Protein AF-0000000068884444 (afdb_homodimer)

Solvent-accessible surface area (backbone atoms only — not comparable to full-atom values): 71283 Å² total; per-residue (Å²): 98,49,69,53,37,47,37,37,34,19,29,36,59,55,75,37,64,92,71,57,24,27,44,49,37,13,28,13,36,27,43,27,38,43,37,74,54,62,56,48,50,43,58,28,47,84,69,32,49,60,45,55,35,51,20,43,69,34,84,58,44,44,77,67,11,43,54,32,47,61,61,40,64,58,41,58,81,65,90,54,65,69,91,59,77,55,55,73,37,40,82,72,45,26,58,33,48,78,62,25,30,46,53,18,18,31,44,46,37,25,75,34,54,44,95,86,65,32,41,30,38,31,23,30,48,20,23,58,67,65,45,84,45,63,43,31,28,27,24,34,32,38,33,36,22,81,70,74,82,51,74,49,44,44,36,45,36,34,40,60,59,70,57,32,42,41,66,44,42,62,47,60,39,74,91,76,58,27,34,42,37,37,30,25,30,75,80,24,49,41,32,31,33,65,45,73,48,71,76,77,35,39,63,39,72,35,68,62,44,77,34,86,85,54,81,66,56,68,46,75,62,73,75,42,91,72,57,70,66,84,62,82,79,64,80,51,88,51,57,43,75,40,42,74,44,81,39,44,50,68,55,48,49,53,42,27,63,73,30,33,45,64,30,39,70,48,69,47,58,68,74,42,75,44,63,28,84,31,49,49,72,60,19,41,52,55,45,53,54,59,55,67,51,51,33,42,35,33,28,38,44,63,22,64,49,78,36,54,32,54,49,43,62,68,53,48,50,51,51,23,50,33,24,36,70,54,67,45,48,67,75,42,77,46,74,42,49,29,34,55,63,75,86,79,64,55,87,66,20,30,78,33,24,23,36,24,28,53,39,72,39,73,58,91,85,38,67,35,30,35,37,30,25,14,46,14,40,90,45,30,53,51,46,17,71,91,46,60,21,45,33,45,35,29,75,28,77,42,72,67,46,50,17,46,93,59,45,18,68,84,58,49,34,65,60,41,47,49,55,47,50,35,71,84,67,46,51,31,36,12,25,49,33,30,31,32,72,44,76,52,66,88,24,52,28,40,29,27,12,42,10,24,57,26,51,71,49,38,98,87,64,45,79,31,94,33,41,79,30,55,20,70,57,61,13,37,35,28,38,30,38,48,40,55,48,97,84,64,52,73,51,64,86,86,40,48,84,41,40,47,66,37,32,66,44,24,27,61,92,72,33,72,76,27,86,75,70,44,28,29,36,30,48,37,69,46,76,47,72,88,41,42,30,42,34,26,21,41,69,41,12,29,30,27,28,39,36,44,52,88,46,71,47,35,32,74,39,74,76,30,52,46,42,55,44,41,32,43,60,24,40,52,21,22,31,32,46,34,62,47,77,56,94,56,26,31,42,34,36,26,15,15,15,49,93,42,56,62,12,16,18,32,41,33,35,32,73,40,74,69,67,63,61,80,61,40,29,82,52,49,47,72,56,71,39,66,73,41,59,46,42,75,51,83,88,39,78,44,33,10,28,30,31,37,28,71,36,53,50,97,86,64,48,50,25,40,26,20,15,28,33,37,69,56,96,88,40,76,53,30,26,22,16,38,63,37,65,53,42,58,43,58,87,67,45,77,38,73,71,67,35,69,58,26,68,45,32,73,91,58,34,64,47,66,37,44,32,40,26,73,99,50,70,53,38,46,36,36,36,19,29,35,58,55,75,37,64,93,70,57,24,26,43,50,39,12,29,15,35,27,44,26,38,43,36,76,53,64,56,47,50,44,58,29,46,85,69,33,50,60,45,53,34,51,20,44,66,33,83,57,43,43,78,66,12,42,53,34,49,59,61,41,64,58,41,57,82,65,90,54,64,68,91,59,76,57,56,73,37,39,83,72,46,26,60,36,48,80,62,24,31,47,52,17,17,30,42,47,38,26,73,35,54,44,95,86,65,31,40,31,38,32,23,31,47,19,23,58,67,65,44,83,44,63,43,31,28,25,24,34,32,36,33,34,23,82,69,73,82,51,73,49,44,45,35,44,37,33,40,62,59,70,56,31,42,41,65,45,43,63,46,60,38,73,93,75,56,28,34,43,35,36,29,26,30,75,78,23,49,38,32,29,33,64,44,72,48,72,77,78,34,40,63,38,72,36,68,62,45,78,33,86,86,53,78,64,55,69,45,73,62,74,74,42,90,72,56,73,65,86,61,83,77,62,80,52,88,51,58,43,76,41,43,74,45,81,38,45,50,67,54,49,47,52,43,28,63,72,30,34,45,65,32,39,71,48,70,48,57,68,74,42,75,44,63,30,83,31,48,49,71,59,17,43,52,54,46,54,54,59,55,69,50,52,33,40,36,33,27,39,44,63,22,65,48,78,36,55,33,54,51,45,62,67,53,46,50,52,50,23,49,33,26,37,69,54,67,44,47,65,76,41,76,48,74,41,49,29,34,56,61,75,88,79,64,58,87,68,20,30,78,33,25,21,37,23,27,54,40,72,40,73,60,92,83,39,65,34,30,36,38,30,26,14,45,14,41,91,46,30,55,50,47,16,71,91,48,61,21,46,34,48,36,30,77,28,78,42,72,67,47,50,16,46,92,59,45,18,67,83,58,48,34,67,60,43,47,51,56,47,50,35,72,84,67,46,50,31,37,12,27,49,32,30,29,33,74,46,74,50,66,88,25,53,28,39,29,29,13,41,10,24,55,25,51,70,49,39,96,87,64,46,78,31,94,32,42,78,30,55,20,70,57,62,13,37,36,27,37,30,37,48,42,57,48,98,85,65,52,72,51,62,83,86,40,48,85,41,39,48,66,35,32,68,44,24,28,62,92,72,32,72,78,27,85,76,72,42,28,27,36,30,47,36,71,46,76,47,71,87,40,43,30,41,35,26,21,40,71,41,12,30,30,28,27,38,35,44,52,88,44,70,48,35,32,74,39,73,77,29,53,46,42,54,44,41,33,43,61,24,41,53,22,22,30,34,46,34,63,47,77,56,95,57,25,32,41,34,35,28,16,17,15,49,93,42,56,63,11,15,19,32,42,32,34,31,72,40,74,70,69,61,63,82,62,40,29,82,51,49,47,71,56,71,39,65,72,40,60,46,43,74,51,84,89,39,81,44,32,9,29,30,30,35,28,72,35,54,49,96,85,62,47,48,27,40,25,20,14,27,34,36,69,57,96,90,38,78,54,32,25,22,16,37,63,39,64,52,43,59,43,59,86,68,44,78,38,74,73,68,34,69,59,26,68,45,31,73,90,58,33,64,48,65,37,44,31,40,27,73

Structure (mmCIF, N/CA/C/O backbone):
data_AF-0000000068884444-model_v1
#
loop_
_entity.id
_entity.type
_entity.pdbx_description
1 polymer 'Large protein with C-terminal homology to alpha-arabinofuranosidase II'
#
loop_
_atom_site.group_PDB
_atom_site.id
_atom_site.type_symbol
_atom_site.label_atom_id
_atom_site.label_alt_id
_atom_site.label_comp_id
_atom_site.label_asym_id
_atom_site.label_entity_id
_atom_site.label_seq_id
_atom_site.pdbx_PDB_ins_code
_atom_site.Cartn_x
_atom_site.Cartn_y
_atom_site.Cartn_z
_atom_site.occupancy
_atom_site.B_iso_or_equiv
_atom_site.auth_seq_id
_atom_site.auth_comp_id
_atom_site.auth_asym_id
_atom_site.auth_atom_id
_atom_site.pdbx_PDB_model_num
ATOM 1 N N . MET A 1 1 ? 4.082 -13.18 9.266 1 68.5 1 MET A N 1
ATOM 2 C CA . MET A 1 1 ? 4.559 -11.977 8.586 1 68.5 1 MET A CA 1
ATOM 3 C C . MET A 1 1 ? 5.805 -11.422 9.266 1 68.5 1 MET A C 1
ATOM 5 O O . MET A 1 1 ? 6.02 -11.648 10.453 1 68.5 1 MET A O 1
ATOM 9 N N . SER A 1 2 ? 6.547 -10.82 8.438 1 72.19 2 SER A N 1
ATOM 10 C CA . SER A 1 2 ? 7.793 -10.281 8.969 1 72.19 2 SER A CA 1
ATOM 11 C C . SER A 1 2 ? 7.527 -9.336 10.133 1 72.19 2 SER A C 1
ATOM 13 O O . SER A 1 2 ? 6.555 -8.578 10.117 1 72.19 2 SER A O 1
ATOM 15 N N . ASP A 1 3 ? 8.281 -9.484 11.039 1 78.31 3 ASP A N 1
ATOM 16 C CA . ASP A 1 3 ? 8.203 -8.625 12.211 1 78.31 3 ASP A CA 1
ATOM 17 C C . ASP A 1 3 ? 8.977 -7.324 11.992 1 78.31 3 ASP A C 1
ATOM 19 O O . ASP A 1 3 ? 9.266 -6.602 12.945 1 78.31 3 ASP A O 1
ATOM 23 N N . SER A 1 4 ? 9.344 -7.16 10.727 1 87.12 4 SER A N 1
ATOM 24 C CA . SER A 1 4 ? 10.125 -5.957 10.43 1 87.12 4 SER A CA 1
ATOM 25 C C . SER A 1 4 ? 9.633 -5.289 9.148 1 87.12 4 SER A C 1
ATOM 27 O O . SER A 1 4 ? 8.852 -5.871 8.398 1 87.12 4 SER A O 1
ATOM 29 N N . TYR A 1 5 ? 9.906 -4.039 9.047 1 92.69 5 TYR A N 1
ATOM 30 C CA . TYR A 1 5 ? 9.664 -3.254 7.844 1 92.69 5 TYR A CA 1
ATOM 31 C C . TYR A 1 5 ? 10.969 -2.771 7.234 1 92.69 5 TYR A C 1
ATOM 33 O O . TYR A 1 5 ? 11.969 -2.617 7.938 1 92.69 5 TYR A O 1
ATOM 41 N N . SER A 1 6 ? 10.961 -2.639 5.941 1 94.06 6 SER A N 1
ATOM 42 C CA . SER A 1 6 ? 12.039 -1.93 5.262 1 94.06 6 SER A CA 1
ATOM 43 C C . SER A 1 6 ? 11.719 -0.447 5.113 1 94.06 6 SER A C 1
ATOM 45 O O . SER A 1 6 ? 10.602 -0.084 4.73 1 94.06 6 SER A O 1
ATOM 47 N N . LEU A 1 7 ? 12.648 0.344 5.5 1 97.12 7 LEU A N 1
ATOM 48 C CA . LEU A 1 7 ? 12.516 1.796 5.43 1 97.12 7 LEU A CA 1
ATOM 49 C C . LEU A 1 7 ? 13.508 2.385 4.434 1 97.12 7 LEU A C 1
ATOM 51 O O . LEU A 1 7 ? 14.695 2.078 4.484 1 97.12 7 LEU A O 1
ATOM 55 N N . LEU A 1 8 ? 13.008 3.178 3.508 1 97.38 8 LEU A N 1
ATOM 56 C CA . LEU A 1 8 ? 13.828 3.869 2.521 1 97.38 8 LEU A CA 1
ATOM 57 C C . LEU A 1 8 ? 13.898 5.363 2.826 1 97.38 8 LEU A C 1
ATOM 59 O O . LEU A 1 8 ? 12.875 5.996 3.102 1 97.38 8 LEU A O 1
ATOM 63 N N . CYS A 1 9 ? 15.062 5.906 2.824 1 98.38 9 CYS A N 1
ATOM 64 C CA . CYS A 1 9 ? 15.203 7.359 2.787 1 98.38 9 CYS A CA 1
ATOM 65 C C . CYS A 1 9 ? 15.609 7.832 1.397 1 98.38 9 CYS A C 1
ATOM 67 O O . CYS A 1 9 ? 16.328 7.125 0.681 1 98.38 9 CYS A O 1
ATOM 69 N N . TYR A 1 10 ? 15.164 8.961 1.022 1 98.19 10 TYR A N 1
ATOM 70 C CA . TYR A 1 10 ? 15.453 9.469 -0.315 1 98.19 10 TYR A CA 1
ATOM 71 C C . TYR A 1 10 ? 15.195 10.969 -0.396 1 98.19 10 TYR A C 1
ATOM 73 O O . TYR A 1 10 ? 14.656 11.562 0.538 1 98.19 10 TYR A O 1
ATOM 81 N N . THR A 1 11 ? 15.703 11.641 -1.354 1 98.5 11 THR A N 1
ATOM 82 C CA . THR A 1 11 ? 15.281 12.961 -1.811 1 98.5 11 THR A CA 1
ATOM 83 C C . THR A 1 11 ? 14.477 12.852 -3.104 1 98.5 11 THR A C 1
ATOM 85 O O . THR A 1 11 ? 14.07 11.758 -3.498 1 98.5 11 THR A O 1
ATOM 88 N N . ARG A 1 12 ? 14.109 13.938 -3.645 1 98.38 12 ARG A N 1
ATOM 89 C CA . ARG A 1 12 ? 13.383 13.898 -4.91 1 98.38 12 ARG A CA 1
ATOM 90 C C . ARG A 1 12 ? 13.969 14.883 -5.91 1 98.38 12 ARG A C 1
ATOM 92 O O . ARG A 1 12 ? 14.656 15.828 -5.527 1 98.38 12 ARG A O 1
ATOM 99 N N . VAL A 1 13 ? 13.758 14.625 -7.199 1 98.12 13 VAL A N 1
ATOM 100 C CA . VAL A 1 13 ? 14.008 15.617 -8.242 1 98.12 13 VAL A CA 1
ATOM 101 C C . VAL A 1 13 ? 12.922 16.688 -8.211 1 98.12 13 VAL A C 1
ATOM 103 O O . VAL A 1 13 ? 11.734 16.375 -8.289 1 98.12 13 VAL A O 1
ATOM 106 N N . PRO A 1 14 ? 13.391 17.938 -8.055 1 98.19 14 PRO A N 1
ATOM 107 C CA . PRO A 1 14 ? 12.367 18.984 -8.031 1 98.19 14 PRO A CA 1
ATOM 108 C C . PRO A 1 14 ? 11.508 19 -9.289 1 98.19 14 PRO A C 1
ATOM 110 O O . PRO A 1 14 ? 12.016 18.781 -10.391 1 98.19 14 PRO A O 1
ATOM 113 N N . THR A 1 15 ? 10.25 19.172 -9.219 1 97.56 15 THR A N 1
ATOM 114 C CA . THR A 1 15 ? 9.328 19.281 -10.352 1 97.56 15 THR A CA 1
ATOM 115 C C . THR A 1 15 ? 8.68 20.656 -10.383 1 97.56 15 THR A C 1
ATOM 117 O O . THR A 1 15 ? 9.219 21.578 -11 1 97.56 15 THR A O 1
ATOM 120 N N . SER A 1 16 ? 7.555 20.906 -9.508 1 95.69 16 SER A N 1
ATOM 121 C CA . SER A 1 16 ? 6.883 22.203 -9.539 1 95.69 16 SER A CA 1
ATOM 122 C C . SER A 1 16 ? 6.332 22.562 -8.164 1 95.69 16 SER A C 1
ATOM 124 O O . SER A 1 16 ? 6.164 21.703 -7.305 1 95.69 16 SER A O 1
ATOM 126 N N . ARG A 1 17 ? 6.066 23.844 -8.008 1 95.12 17 ARG A N 1
ATOM 127 C CA . ARG A 1 17 ? 5.402 24.344 -6.809 1 95.12 17 ARG A CA 1
ATOM 128 C C . ARG A 1 17 ? 3.959 23.844 -6.738 1 95.12 17 ARG A C 1
ATOM 130 O O . ARG A 1 17 ? 3.436 23.609 -5.648 1 95.12 17 ARG A O 1
ATOM 137 N N . GLU A 1 18 ? 3.318 23.578 -7.867 1 94.94 18 GLU A N 1
ATOM 138 C CA . GLU A 1 18 ? 1.924 23.156 -7.965 1 94.94 18 GLU A CA 1
ATOM 139 C C . GLU A 1 18 ? 1.733 21.734 -7.441 1 94.94 18 GLU A C 1
ATOM 141 O O . GLU A 1 18 ? 0.621 21.344 -7.082 1 94.94 18 GLU A O 1
ATOM 146 N N . GLU A 1 19 ? 2.881 21.047 -7.348 1 94.31 19 GLU A N 1
ATOM 147 C CA . GLU A 1 19 ? 2.834 19.703 -6.809 1 94.31 19 GLU A CA 1
ATOM 148 C C . GLU A 1 19 ? 3.551 19.609 -5.465 1 94.31 19 GLU A C 1
ATOM 150 O O . GLU A 1 19 ? 3.844 18.516 -4.98 1 94.31 19 GLU A O 1
ATOM 155 N N . ALA A 1 20 ? 3.867 20.766 -4.945 1 95.75 20 ALA A N 1
ATOM 156 C CA . ALA A 1 20 ? 4.551 20.859 -3.658 1 95.75 20 ALA A CA 1
ATOM 157 C C . ALA A 1 20 ? 5.84 20.031 -3.66 1 95.75 20 ALA A C 1
ATOM 159 O O . ALA A 1 20 ? 6.098 19.266 -2.729 1 95.75 20 ALA A O 1
ATOM 160 N N . ASN A 1 21 ? 6.551 20.047 -4.785 1 97.81 21 ASN A N 1
ATOM 161 C CA . ASN A 1 21 ? 7.844 19.391 -4.926 1 97.81 21 ASN A CA 1
ATOM 162 C C . ASN A 1 21 ? 8.859 20.297 -5.625 1 97.81 21 ASN A C 1
ATOM 164 O O . ASN A 1 21 ? 9.562 19.844 -6.535 1 97.81 21 ASN A O 1
ATOM 168 N N . ASN A 1 22 ? 8.883 21.547 -5.289 1 96.88 22 ASN A N 1
ATOM 169 C CA . ASN A 1 22 ? 9.945 22.438 -5.723 1 96.88 22 ASN A CA 1
ATOM 170 C C . ASN A 1 22 ? 11.258 22.141 -5 1 96.88 22 ASN A C 1
ATOM 172 O O . ASN A 1 22 ? 11.328 21.219 -4.188 1 96.88 22 ASN A O 1
ATOM 176 N N . GLU A 1 23 ? 12.273 22.906 -5.172 1 97.88 23 GLU A N 1
ATOM 177 C CA . GLU A 1 23 ? 13.609 22.641 -4.633 1 97.88 23 GLU A CA 1
ATOM 178 C C . GLU A 1 23 ? 13.602 22.656 -3.107 1 97.88 23 GLU A C 1
ATOM 180 O O . GLU A 1 23 ? 14.344 21.906 -2.467 1 97.88 23 GLU A O 1
ATOM 185 N N . ASP A 1 24 ? 12.781 23.5 -2.504 1 97.5 24 ASP A N 1
ATOM 186 C CA . ASP A 1 24 ? 12.727 23.641 -1.053 1 97.5 24 ASP A CA 1
ATOM 187 C C . ASP A 1 24 ? 12.234 22.359 -0.388 1 97.5 24 ASP A C 1
ATOM 189 O O . ASP A 1 24 ? 12.594 22.078 0.756 1 97.5 24 ASP A O 1
ATOM 193 N N . ILE A 1 25 ? 11.43 21.625 -1.143 1 98.06 25 ILE A N 1
ATOM 194 C CA . ILE A 1 25 ? 10.836 20.406 -0.601 1 98.06 25 ILE A CA 1
ATOM 195 C C . ILE A 1 25 ? 11.625 19.188 -1.08 1 98.06 25 ILE A C 1
ATOM 197 O O . ILE A 1 25 ? 11.961 18.312 -0.286 1 98.06 25 ILE A O 1
ATOM 201 N N . ALA A 1 26 ? 11.969 19.156 -2.328 1 98.56 26 ALA A N 1
ATOM 202 C CA . ALA A 1 26 ? 12.625 18 -2.951 1 98.56 26 ALA A CA 1
ATOM 203 C C . ALA A 1 26 ? 13.961 17.703 -2.279 1 98.56 26 ALA A C 1
ATOM 205 O O . ALA A 1 26 ? 14.328 16.547 -2.098 1 98.56 26 ALA A O 1
ATOM 206 N N . PHE A 1 27 ? 14.719 18.797 -1.91 1 98.56 27 PHE A N 1
ATOM 207 C CA . PHE A 1 27 ? 16.031 18.625 -1.31 1 98.56 27 PHE A CA 1
ATOM 208 C C . PHE A 1 27 ? 15.93 18.547 0.209 1 98.56 27 PHE A C 1
ATOM 210 O O . PHE A 1 27 ? 16.594 19.312 0.918 1 98.56 27 PHE A O 1
ATOM 217 N N . SER A 1 28 ? 15.141 17.703 0.679 1 98.69 28 SER A N 1
ATOM 218 C CA . SER A 1 28 ? 14.953 17.25 2.051 1 98.69 28 SER A CA 1
ATOM 219 C C . SER A 1 28 ? 14.859 15.719 2.111 1 98.69 28 SER A C 1
ATOM 221 O O . SER A 1 28 ? 14.797 15.055 1.075 1 98.69 28 SER A O 1
ATOM 223 N N . MET A 1 29 ? 14.945 15.141 3.264 1 98.81 29 MET A N 1
ATOM 224 C CA . MET A 1 29 ? 14.836 13.688 3.354 1 98.81 29 MET A CA 1
ATOM 225 C C . MET A 1 29 ? 13.375 13.258 3.434 1 98.81 29 MET A C 1
ATOM 227 O O . MET A 1 29 ? 12.617 13.766 4.258 1 98.81 29 MET A O 1
ATOM 231 N N . HIS A 1 30 ? 13.039 12.422 2.531 1 98.81 30 HIS A N 1
ATOM 232 C CA . HIS A 1 30 ? 11.766 11.711 2.506 1 98.81 30 HIS A CA 1
ATOM 233 C C . HIS A 1 30 ? 11.922 10.281 3.008 1 98.81 30 HIS A C 1
ATOM 235 O O . HIS A 1 30 ? 13.039 9.758 3.08 1 98.81 30 HIS A O 1
ATOM 241 N N . LEU A 1 31 ? 10.82 9.711 3.451 1 98.75 31 LEU A N 1
ATOM 242 C CA . LEU A 1 31 ? 10.812 8.32 3.898 1 98.75 31 LEU A CA 1
ATOM 243 C C . LEU A 1 31 ? 9.688 7.543 3.236 1 98.75 31 LEU A C 1
ATOM 245 O O . LEU A 1 31 ? 8.625 8.102 2.943 1 98.75 31 LEU A O 1
ATOM 249 N N . ALA A 1 32 ? 9.922 6.312 2.992 1 98.5 32 ALA A N 1
ATOM 250 C CA . ALA A 1 32 ? 8.914 5.379 2.5 1 98.5 32 ALA A CA 1
ATOM 251 C C . ALA A 1 32 ? 9.047 4.016 3.174 1 98.5 32 ALA A C 1
ATOM 253 O O . ALA A 1 32 ? 10.156 3.596 3.52 1 98.5 32 ALA A O 1
ATOM 254 N N . LEU A 1 33 ? 7.957 3.361 3.363 1 97.56 33 LEU A N 1
ATOM 255 C CA . LEU A 1 33 ? 7.93 2 3.891 1 97.56 33 LEU A CA 1
ATOM 256 C C . LEU A 1 33 ? 7.539 1.005 2.805 1 97.56 33 LEU A C 1
ATOM 258 O O . LEU A 1 33 ? 6.688 1.302 1.963 1 97.56 33 LEU A O 1
ATOM 262 N N . ARG A 1 34 ? 8.156 -0.094 2.877 1 94.94 34 ARG A N 1
ATOM 263 C CA . ARG A 1 34 ? 7.734 -1.161 1.978 1 94.94 34 ARG A CA 1
ATOM 264 C C . ARG A 1 34 ? 6.5 -1.874 2.52 1 94.94 34 ARG A C 1
ATOM 266 O O . ARG A 1 34 ? 6.52 -2.398 3.635 1 94.94 34 ARG A O 1
ATOM 273 N N . SER A 1 35 ? 5.453 -1.927 1.766 1 94.19 35 SER A N 1
ATOM 274 C CA . SER A 1 35 ? 4.18 -2.488 2.199 1 94.19 35 SER A CA 1
ATOM 275 C C . SER A 1 35 ? 4.266 -4.004 2.354 1 94.19 35 SER A C 1
ATOM 277 O O . SER A 1 35 ? 4.816 -4.691 1.49 1 94.19 35 SER A O 1
ATOM 279 N N . HIS A 1 36 ? 3.654 -4.504 3.408 1 90.75 36 HIS A N 1
ATOM 280 C CA . HIS A 1 36 ? 3.584 -5.949 3.604 1 90.75 36 HIS A CA 1
ATOM 281 C C . HIS A 1 36 ? 2.523 -6.574 2.703 1 90.75 36 HIS A C 1
ATOM 283 O O . HIS A 1 36 ? 2.514 -7.793 2.504 1 90.75 36 HIS A O 1
ATOM 289 N N . LEU A 1 37 ? 1.642 -5.715 2.211 1 91.19 37 LEU A N 1
ATOM 290 C CA . LEU A 1 37 ? 0.517 -6.246 1.447 1 91.19 37 LEU A CA 1
ATOM 291 C C . LEU A 1 37 ? 0.96 -6.68 0.054 1 91.19 37 LEU A C 1
ATOM 293 O O . LEU A 1 37 ? 0.663 -7.797 -0.378 1 91.19 37 LEU A O 1
ATOM 297 N N . ASP A 1 38 ? 1.733 -5.812 -0.563 1 90.56 38 ASP A N 1
ATOM 298 C CA . ASP A 1 38 ? 2.043 -6.098 -1.961 1 90.56 38 ASP A CA 1
ATOM 299 C C . ASP A 1 38 ? 3.508 -5.797 -2.271 1 90.56 38 ASP A C 1
ATOM 301 O O . ASP A 1 38 ? 3.932 -5.883 -3.426 1 90.56 38 ASP A O 1
ATOM 305 N N . GLY A 1 39 ? 4.238 -5.383 -1.293 1 91.31 39 GLY A N 1
ATOM 306 C CA . GLY A 1 39 ? 5.668 -5.168 -1.466 1 91.31 39 GLY A CA 1
ATOM 307 C C . GLY A 1 39 ? 5.996 -3.828 -2.094 1 91.31 39 GLY A C 1
ATOM 308 O O . GLY A 1 39 ? 7.168 -3.502 -2.299 1 91.31 39 GLY A O 1
ATOM 309 N N . SER A 1 40 ? 5.043 -3.021 -2.381 1 93.25 40 SER A N 1
ATOM 310 C CA . SER A 1 40 ? 5.293 -1.705 -2.959 1 93.25 40 SER A CA 1
ATOM 311 C C . SER A 1 40 ? 5.855 -0.743 -1.917 1 93.25 40 SER A C 1
ATOM 313 O O . SER A 1 40 ? 5.598 -0.894 -0.721 1 93.25 40 SER A O 1
ATOM 315 N N . TRP A 1 41 ? 6.672 0.15 -2.416 1 96.06 41 TRP A N 1
ATOM 316 C CA . TRP A 1 41 ? 7.156 1.216 -1.545 1 96.06 41 TRP A CA 1
ATOM 317 C C . TRP A 1 41 ? 6.129 2.336 -1.433 1 96.06 41 TRP A C 1
ATOM 319 O O . TRP A 1 41 ? 5.68 2.879 -2.445 1 96.06 41 TRP A O 1
ATOM 329 N N . THR A 1 42 ? 5.727 2.645 -0.209 1 97.12 42 THR A N 1
ATOM 330 C CA . THR A 1 42 ? 4.707 3.654 0.05 1 97.12 42 THR A CA 1
ATOM 331 C C . THR A 1 42 ? 5.316 4.875 0.736 1 97.12 42 THR A C 1
ATOM 333 O O . THR A 1 42 ? 5.77 4.789 1.88 1 97.12 42 THR A O 1
ATOM 336 N N . PRO A 1 43 ? 5.281 6.031 0.059 1 98.12 43 PRO A N 1
ATOM 337 C CA . PRO A 1 43 ? 5.832 7.242 0.677 1 98.12 43 PRO A CA 1
ATOM 338 C C . PRO A 1 43 ? 5.082 7.652 1.941 1 98.12 43 PRO A C 1
ATOM 340 O O . PRO A 1 43 ? 3.855 7.539 2 1 98.12 43 PRO A O 1
ATOM 343 N N . LEU A 1 44 ? 5.797 8.086 2.9 1 98.06 44 LEU A N 1
ATOM 344 C CA . LEU A 1 44 ? 5.238 8.711 4.094 1 98.06 44 LEU A CA 1
ATOM 345 C C . LEU A 1 44 ? 5.098 10.211 3.904 1 98.06 44 LEU A C 1
ATOM 347 O O . LEU A 1 44 ? 5.727 10.797 3.02 1 98.06 44 LEU A O 1
ATOM 351 N N . ASN A 1 45 ? 4.191 10.789 4.695 1 97.69 45 ASN A N 1
ATOM 352 C CA . ASN A 1 45 ? 3.945 12.227 4.66 1 97.69 45 ASN A CA 1
ATOM 353 C C . ASN A 1 45 ? 3.547 12.695 3.262 1 97.69 45 ASN A C 1
ATOM 355 O O . ASN A 1 45 ? 4 13.742 2.801 1 97.69 45 ASN A O 1
ATOM 359 N N . GLU A 1 46 ? 2.814 11.797 2.525 1 96.25 46 GLU A N 1
ATOM 360 C CA . GLU A 1 46 ? 2.307 12.094 1.19 1 96.25 46 GLU A CA 1
ATOM 361 C C . GLU A 1 46 ? 3.438 12.484 0.244 1 96.25 46 GLU A C 1
ATOM 363 O O . GLU A 1 46 ? 3.293 13.406 -0.558 1 96.25 46 GLU A O 1
ATOM 368 N N . ASN A 1 47 ? 4.629 11.828 0.406 1 97.81 47 ASN A N 1
ATOM 369 C CA . ASN A 1 47 ? 5.824 12.031 -0.409 1 97.81 47 ASN A CA 1
ATOM 370 C C . ASN A 1 47 ? 6.391 13.438 -0.227 1 97.81 47 ASN A C 1
ATOM 372 O O . ASN A 1 47 ? 6.93 14.016 -1.169 1 97.81 47 ASN A O 1
ATOM 376 N N . TYR A 1 48 ? 6.152 14.023 0.958 1 97.94 48 TYR A N 1
ATOM 377 C CA . TYR A 1 48 ? 6.719 15.305 1.38 1 97.94 48 TYR A CA 1
ATOM 378 C C . TYR A 1 48 ? 7.902 15.094 2.314 1 97.94 48 TYR A C 1
ATOM 380 O O . TYR A 1 48 ? 8.102 13.992 2.834 1 97.94 48 TYR A O 1
ATOM 388 N N . GLY A 1 49 ? 8.688 16.141 2.502 1 98.25 49 GLY A N 1
ATOM 389 C CA . GLY A 1 49 ? 9.867 16.047 3.344 1 98.25 49 GLY A CA 1
ATOM 390 C C . GLY A 1 49 ? 9.547 15.758 4.797 1 98.25 49 GLY A C 1
ATOM 391 O O . GLY A 1 49 ? 8.539 16.234 5.32 1 98.25 49 GLY A O 1
ATOM 392 N N . ILE A 1 50 ? 10.414 15.047 5.477 1 98.06 50 ILE A N 1
ATOM 393 C CA . ILE A 1 50 ? 10.25 14.672 6.875 1 98.06 50 ILE A CA 1
ATOM 394 C C . ILE A 1 50 ? 11.414 15.219 7.699 1 98.06 50 ILE A C 1
ATOM 396 O O . ILE A 1 50 ? 11.273 15.453 8.898 1 98.06 50 ILE A O 1
ATOM 400 N N . PHE A 1 51 ? 12.586 15.398 7.098 1 98.56 51 PHE A N 1
ATOM 401 C CA . PHE A 1 51 ? 13.758 16 7.723 1 98.56 51 PHE A CA 1
ATOM 402 C C . PHE A 1 51 ? 14.359 17.078 6.82 1 98.56 51 PHE A C 1
ATOM 404 O O . PHE A 1 51 ? 14.695 16.797 5.668 1 98.56 51 PHE A O 1
ATOM 411 N N . PHE A 1 52 ? 14.523 18.234 7.301 1 98.69 52 PHE A N 1
ATOM 412 C CA . PHE A 1 52 ? 15.094 19.391 6.602 1 98.69 52 PHE A CA 1
ATOM 413 C C . PHE A 1 52 ? 16.344 19.891 7.309 1 98.69 52 PHE A C 1
ATOM 415 O O . PHE A 1 52 ? 16.391 19.938 8.539 1 98.69 52 PHE A O 1
ATOM 422 N N . ALA A 1 53 ? 17.297 20.297 6.523 1 98.31 53 ALA A N 1
ATOM 423 C CA . ALA A 1 53 ? 18.516 20.859 7.109 1 98.31 53 ALA A CA 1
ATOM 424 C C . ALA A 1 53 ? 18.219 22.188 7.797 1 98.31 53 ALA A C 1
ATOM 426 O O . ALA A 1 53 ? 17.484 23.016 7.266 1 98.31 53 ALA A O 1
ATOM 427 N N . ALA A 1 54 ? 18.828 22.375 8.922 1 97.19 54 ALA A N 1
ATOM 428 C CA . ALA A 1 54 ? 18.641 23.609 9.68 1 97.19 54 ALA A CA 1
ATOM 429 C C . ALA A 1 54 ? 19.359 24.781 9.016 1 97.19 54 ALA A C 1
ATOM 431 O O . ALA A 1 54 ? 20.469 24.625 8.508 1 97.19 54 ALA A O 1
ATOM 432 N N . GLY A 1 55 ? 18.703 25.906 9.039 1 95.81 55 GLY A N 1
ATOM 433 C CA . GLY A 1 55 ? 19.406 27.141 8.695 1 95.81 55 GLY A CA 1
ATOM 434 C C . GLY A 1 55 ? 20.516 27.484 9.672 1 95.81 55 GLY A C 1
ATOM 435 O O . GLY A 1 55 ? 20.422 27.141 10.859 1 95.81 55 GLY A O 1
ATOM 436 N N . VAL A 1 56 ? 21.516 28.203 9.164 1 95.31 56 VAL A N 1
ATOM 437 C CA . VAL A 1 56 ? 22.688 28.531 9.969 1 95.31 56 VAL A CA 1
ATOM 438 C C . VAL A 1 56 ? 22.734 30.031 10.234 1 95.31 56 VAL A C 1
ATOM 440 O O . VAL A 1 56 ? 22.828 30.828 9.305 1 95.31 56 VAL A O 1
ATOM 443 N N . PRO A 1 57 ? 22.641 30.422 11.539 1 94.19 57 PRO A N 1
ATOM 444 C CA . PRO A 1 57 ? 22.844 31.844 11.828 1 94.19 57 PRO A CA 1
ATOM 445 C C . PRO A 1 57 ? 24.219 32.344 11.398 1 94.19 57 PRO A C 1
ATOM 447 O O . PRO A 1 57 ? 25.219 31.609 11.531 1 94.19 57 PRO A O 1
ATOM 450 N N . ILE A 1 58 ? 24.266 33.531 10.945 1 93.62 58 ILE A N 1
ATOM 451 C CA . ILE A 1 58 ? 25.531 34.094 10.492 1 93.62 58 ILE A CA 1
ATOM 452 C C . ILE A 1 58 ? 26.422 34.375 11.703 1 93.62 58 ILE A C 1
ATOM 454 O O . ILE A 1 58 ? 25.922 34.5 12.828 1 93.62 58 ILE A O 1
ATOM 458 N N . ALA A 1 59 ? 27.672 34.594 11.445 1 91.12 59 ALA A N 1
ATOM 459 C CA . ALA A 1 59 ? 28.641 34.812 12.516 1 91.12 59 ALA A CA 1
ATOM 460 C C . ALA A 1 59 ? 28.359 36.125 13.258 1 91.12 59 ALA A C 1
ATOM 462 O O . ALA A 1 59 ? 28.578 36.219 14.469 1 91.12 59 ALA A O 1
ATOM 463 N N . ALA A 1 60 ? 27.797 37.062 12.562 1 93.25 60 ALA A N 1
ATOM 464 C CA . ALA A 1 60 ? 27.562 38.375 13.133 1 93.25 60 ALA A CA 1
ATOM 465 C C . ALA A 1 60 ? 26.328 38.375 14.031 1 93.25 60 ALA A C 1
ATOM 467 O O . ALA A 1 60 ? 26.109 39.344 14.797 1 93.25 60 ALA A O 1
ATOM 468 N N . ALA A 1 61 ? 25.516 37.438 13.969 1 93.62 61 ALA A N 1
ATOM 469 C CA . ALA A 1 61 ? 24.406 37.281 14.898 1 93.62 61 ALA A CA 1
ATOM 470 C C . ALA A 1 61 ? 24.891 36.844 16.281 1 93.62 61 ALA A C 1
ATOM 472 O O . ALA A 1 61 ? 25.469 35.781 16.422 1 93.62 61 ALA A O 1
ATOM 473 N N . THR A 1 62 ? 24.672 37.594 17.312 1 94.06 62 THR A N 1
ATOM 474 C CA . THR A 1 62 ? 25.156 37.344 18.656 1 94.06 62 THR A CA 1
ATOM 475 C C . THR A 1 62 ? 24.422 36.156 19.281 1 94.06 62 THR A C 1
ATOM 477 O O . THR A 1 62 ? 23.328 35.781 18.844 1 94.06 62 THR A O 1
ATOM 480 N N . PRO A 1 63 ? 25 35.562 20.312 1 92.75 63 PRO A N 1
ATOM 481 C CA . PRO A 1 63 ? 24.312 34.469 21.016 1 92.75 63 PRO A CA 1
ATOM 482 C C . PRO A 1 63 ? 22.938 34.906 21.547 1 92.75 63 PRO A C 1
ATOM 484 O O . PRO A 1 63 ? 22 34.094 21.516 1 92.75 63 PRO A O 1
ATOM 487 N N . GLU A 1 64 ? 22.875 36.094 21.906 1 94.25 64 GLU A N 1
ATOM 488 C CA . GLU A 1 64 ? 21.594 36.594 22.406 1 94.25 64 GLU A CA 1
ATOM 489 C C . GLU A 1 64 ? 20.562 36.719 21.297 1 94.25 64 GLU A C 1
ATOM 491 O O . GLU A 1 64 ? 19.391 36.406 21.484 1 94.25 64 GLU A O 1
ATOM 496 N N . SER A 1 65 ? 21 37.156 20.141 1 95.75 65 SER A N 1
ATOM 497 C CA . SER A 1 65 ? 20.078 37.406 19.047 1 95.75 65 SER A CA 1
ATOM 498 C C . SER A 1 65 ? 19.641 36.094 18.391 1 95.75 65 SER A C 1
ATOM 500 O O . SER A 1 65 ? 18.641 36.094 17.656 1 95.75 65 SER A O 1
ATOM 502 N N . ARG A 1 66 ? 20.344 35.062 18.578 1 94.88 66 ARG A N 1
ATOM 503 C CA . ARG A 1 66 ? 20.016 33.844 17.859 1 94.88 66 ARG A CA 1
ATOM 504 C C . ARG A 1 66 ? 19.328 32.844 18.781 1 94.88 66 ARG A C 1
ATOM 506 O O . ARG A 1 66 ? 19.281 31.641 18.469 1 94.88 66 ARG A O 1
ATOM 513 N N . ARG A 1 67 ? 18.781 33.25 19.891 1 96.38 67 ARG A N 1
ATOM 514 C CA . ARG A 1 67 ? 18.156 32.344 20.875 1 96.38 67 ARG A CA 1
ATOM 515 C C . ARG A 1 67 ? 16.922 31.656 20.281 1 96.38 67 ARG A C 1
ATOM 517 O O . ARG A 1 67 ? 16.609 30.531 20.641 1 96.38 67 ARG A O 1
ATOM 524 N N . ALA A 1 68 ? 16.25 32.281 19.359 1 97.38 68 ALA A N 1
ATOM 525 C CA . ALA A 1 68 ? 15.055 31.703 18.75 1 97.38 68 ALA A CA 1
ATOM 526 C C . ALA A 1 68 ? 15.43 30.734 17.625 1 97.38 68 ALA A C 1
ATOM 528 O O . ALA A 1 68 ? 14.57 30.031 17.094 1 97.38 68 ALA A O 1
ATOM 529 N N . CYS A 1 69 ? 16.688 30.688 17.219 1 96.31 69 CYS A N 1
ATOM 530 C CA . CYS A 1 69 ? 17.188 29.719 16.234 1 96.31 69 CYS A CA 1
ATOM 531 C C . CYS A 1 69 ? 17.469 28.375 16.891 1 96.31 69 CYS A C 1
ATOM 533 O O . CYS A 1 69 ? 18.625 27.953 16.984 1 96.31 69 CYS A O 1
ATOM 535 N N . THR A 1 70 ? 16.469 27.641 17.141 1 95.12 70 THR A N 1
ATOM 536 C CA . THR A 1 70 ? 16.594 26.469 18 1 95.12 70 THR A CA 1
ATOM 537 C C . THR A 1 70 ? 17.078 25.266 17.188 1 95.12 70 THR A C 1
ATOM 539 O O . THR A 1 70 ? 17.703 24.359 17.75 1 95.12 70 THR A O 1
ATOM 542 N N . ALA A 1 71 ? 16.812 25.203 15.891 1 95.06 71 ALA A N 1
ATOM 543 C CA . ALA A 1 71 ? 17.203 24.062 15.078 1 95.06 71 ALA A CA 1
ATOM 544 C C . ALA A 1 71 ? 18.734 23.938 15.023 1 95.06 71 ALA A C 1
ATOM 546 O O . ALA A 1 71 ? 19.266 22.828 14.938 1 95.06 71 ALA A O 1
ATOM 547 N N . ALA A 1 72 ? 19.469 25.047 15.07 1 93.56 72 ALA A N 1
ATOM 548 C CA . ALA A 1 72 ? 20.922 25.047 14.977 1 93.56 72 ALA A CA 1
ATOM 549 C C . ALA A 1 72 ? 21.562 25.25 16.359 1 93.56 72 ALA A C 1
ATOM 551 O O . ALA A 1 72 ? 22.75 25.562 16.453 1 93.56 72 ALA A O 1
ATOM 552 N N . ALA A 1 73 ? 20.828 25.109 17.391 1 92.38 73 ALA A N 1
ATOM 553 C CA . ALA A 1 73 ? 21.266 25.469 18.734 1 92.38 73 ALA A CA 1
ATOM 554 C C . ALA A 1 73 ? 22.5 24.656 19.125 1 92.38 73 ALA A C 1
ATOM 556 O O . ALA A 1 73 ? 23.297 25.094 19.953 1 92.38 73 ALA A O 1
ATOM 557 N N . ARG A 1 74 ? 22.688 23.516 18.5 1 91.56 74 ARG A N 1
ATOM 558 C CA . ARG A 1 74 ? 23.766 22.625 18.922 1 91.56 74 ARG A CA 1
ATOM 559 C C . ARG A 1 74 ? 24.922 22.688 17.938 1 91.56 74 ARG A C 1
ATOM 561 O O . ARG A 1 74 ? 25.875 21.906 18.047 1 91.56 74 ARG A O 1
ATOM 568 N N . PHE A 1 75 ? 24.828 23.516 17.031 1 93.31 75 PHE A N 1
ATOM 569 C CA . PHE A 1 75 ? 25.891 23.609 16.031 1 93.31 75 PHE A CA 1
ATOM 570 C C . PHE A 1 75 ? 27.156 24.203 16.641 1 93.31 75 PHE A C 1
ATOM 572 O O . PHE A 1 75 ? 27.094 25.109 17.469 1 93.31 75 PHE A O 1
ATOM 579 N N . LYS A 1 76 ? 28.234 23.578 16.266 1 90.06 76 LYS A N 1
ATOM 580 C CA . LYS A 1 76 ? 29.531 24.203 16.516 1 90.06 76 LYS A CA 1
ATOM 581 C C . LYS A 1 76 ? 29.891 25.188 15.398 1 90.06 76 LYS A C 1
ATOM 583 O O . LYS A 1 76 ? 29.047 25.516 14.555 1 90.06 76 LYS A O 1
ATOM 588 N N . THR A 1 77 ? 31.047 25.672 15.531 1 83.19 77 THR A N 1
ATOM 589 C CA . THR A 1 77 ? 31.484 26.641 14.531 1 83.19 77 THR A CA 1
ATOM 590 C C . THR A 1 77 ? 31.453 26.031 13.141 1 83.19 77 THR A C 1
ATOM 592 O O . THR A 1 77 ? 31.953 24.922 12.93 1 83.19 77 THR A O 1
ATOM 595 N N . ASP A 1 78 ? 30.812 26.703 12.25 1 86.5 78 ASP A N 1
ATOM 596 C CA . ASP A 1 78 ? 30.719 26.328 10.844 1 86.5 78 ASP A CA 1
ATOM 597 C C . ASP A 1 78 ? 31.719 27.109 10 1 86.5 78 ASP A C 1
ATOM 599 O O . ASP A 1 78 ? 31.531 28.312 9.766 1 86.5 78 ASP A O 1
ATOM 603 N N . PRO A 1 79 ? 32.719 26.422 9.547 1 85.88 79 PRO A N 1
ATOM 604 C CA . PRO A 1 79 ? 33.781 27.156 8.844 1 85.88 79 PRO A CA 1
ATOM 605 C C . PRO A 1 79 ? 33.375 27.547 7.422 1 85.88 79 PRO A C 1
ATOM 607 O O . PRO A 1 79 ? 34.125 28.203 6.715 1 85.88 79 PRO A O 1
ATOM 610 N N . TYR A 1 80 ? 32.219 27.219 6.973 1 86.94 80 TYR A N 1
ATOM 611 C CA . TYR A 1 80 ? 31.844 27.422 5.582 1 86.94 80 TYR A CA 1
ATOM 612 C C . TYR A 1 80 ? 30.844 28.562 5.445 1 86.94 80 TYR A C 1
ATOM 614 O O . TYR A 1 80 ? 30.391 28.875 4.344 1 86.94 80 TYR A O 1
ATOM 622 N N . THR A 1 81 ? 30.516 29.203 6.492 1 78.5 81 THR A N 1
ATOM 623 C CA . THR A 1 81 ? 29.531 30.281 6.438 1 78.5 81 THR A CA 1
ATOM 624 C C . THR A 1 81 ? 30.141 31.531 5.816 1 78.5 81 THR A C 1
ATOM 626 O O . THR A 1 81 ? 31.328 31.797 5.969 1 78.5 81 THR A O 1
ATOM 629 N N . THR A 1 82 ? 29.281 32.219 5.168 1 76.94 82 THR A N 1
ATOM 630 C CA . THR A 1 82 ? 29.688 33.469 4.547 1 76.94 82 THR A CA 1
ATOM 631 C C . THR A 1 82 ? 29.703 34.594 5.57 1 76.94 82 THR A C 1
ATOM 633 O O . THR A 1 82 ? 28.812 34.688 6.422 1 76.94 82 THR A O 1
ATOM 636 N N . VAL A 1 83 ? 30.688 35.406 5.43 1 84.5 83 VAL A N 1
ATOM 637 C CA . VAL A 1 83 ? 30.766 36.594 6.289 1 84.5 83 VAL A CA 1
ATOM 638 C C . VAL A 1 83 ? 29.875 37.688 5.727 1 84.5 83 VAL A C 1
ATOM 640 O O . VAL A 1 83 ? 30.031 38.094 4.57 1 84.5 83 VAL A O 1
ATOM 643 N N . ARG A 1 84 ? 28.906 38.031 6.508 1 89.12 84 ARG A N 1
ATOM 644 C CA . ARG A 1 84 ? 28.031 39.125 6.125 1 89.12 84 ARG A CA 1
ATOM 645 C C . ARG A 1 84 ? 27.656 39.969 7.34 1 89.12 84 ARG A C 1
ATOM 647 O O . ARG A 1 84 ? 27.828 39.531 8.484 1 89.12 84 ARG A O 1
ATOM 654 N N . ALA A 1 85 ? 27.188 41.156 7.02 1 94 85 ALA A N 1
ATOM 655 C CA . ALA A 1 85 ? 26.781 42.062 8.086 1 94 85 ALA A CA 1
ATOM 656 C C . ALA A 1 85 ? 25.438 41.656 8.688 1 94 85 ALA A C 1
ATOM 658 O O . ALA A 1 85 ? 24.578 41.125 7.992 1 94 85 ALA A O 1
ATOM 659 N N . ALA A 1 86 ? 25.359 41.906 9.977 1 95.88 86 ALA A N 1
ATOM 660 C CA . ALA A 1 86 ? 24.109 41.625 10.68 1 95.88 86 ALA A CA 1
ATOM 661 C C . ALA A 1 86 ? 23.047 42.688 10.352 1 95.88 86 ALA A C 1
ATOM 663 O O . ALA A 1 86 ? 23.359 43.812 10.016 1 95.88 86 ALA A O 1
ATOM 664 N N . SER A 1 87 ? 21.844 42.312 10.43 1 96.5 87 SER A N 1
ATOM 665 C CA . SER A 1 87 ? 20.734 43.25 10.336 1 96.5 87 SER A CA 1
ATOM 666 C C . SER A 1 87 ? 20.609 44.062 11.617 1 96.5 87 SER A C 1
ATOM 668 O O . SER A 1 87 ? 21.25 43.781 12.617 1 96.5 87 SER A O 1
ATOM 670 N N . ASP A 1 88 ? 19.703 45.062 11.555 1 95.44 88 ASP A N 1
ATOM 671 C CA . ASP A 1 88 ? 19.438 45.906 12.711 1 95.44 88 ASP A CA 1
ATOM 672 C C . ASP A 1 88 ? 18.719 45.125 13.805 1 95.44 88 ASP A C 1
ATOM 674 O O . ASP A 1 88 ? 18.688 45.531 14.969 1 95.44 88 ASP A O 1
ATOM 678 N N . ALA A 1 89 ? 18.156 44 13.477 1 97.31 89 ALA A N 1
ATOM 679 C CA . ALA A 1 89 ? 17.422 43.188 14.445 1 97.31 89 ALA A CA 1
ATOM 680 C C . ALA A 1 89 ? 18.359 42.688 15.531 1 97.31 89 ALA A C 1
ATOM 682 O O . ALA A 1 89 ? 17.938 42.469 16.672 1 97.31 89 ALA A O 1
ATOM 683 N N . VAL A 1 90 ? 19.562 42.438 15.195 1 97.31 90 VAL A N 1
ATOM 684 C CA . VAL A 1 90 ? 20.547 41.875 16.109 1 97.31 90 VAL A CA 1
ATOM 685 C C . VAL A 1 90 ? 20.719 42.781 17.328 1 97.31 90 VAL A C 1
ATOM 687 O O . VAL A 1 90 ? 20.875 42.312 18.453 1 97.31 90 VAL A O 1
ATOM 690 N N . ALA A 1 91 ? 20.641 44.062 17.094 1 95.19 91 ALA A N 1
ATOM 691 C CA . ALA A 1 91 ? 20.781 45.031 18.172 1 95.19 91 ALA A CA 1
ATOM 692 C C . ALA A 1 91 ? 19.594 44.969 19.141 1 95.19 91 ALA A C 1
ATOM 694 O O . ALA A 1 91 ? 19.656 45.438 20.266 1 95.19 91 ALA A O 1
ATOM 695 N N . HIS A 1 92 ? 18.531 44.375 18.703 1 94.31 92 HIS A N 1
ATOM 696 C CA . HIS A 1 92 ? 17.328 44.25 19.531 1 94.31 92 HIS A CA 1
ATOM 697 C C . HIS A 1 92 ? 17.172 42.812 20.016 1 94.31 92 HIS A C 1
ATOM 699 O O . HIS A 1 92 ? 16.062 42.406 20.391 1 94.31 92 HIS A O 1
ATOM 705 N N . GLY A 1 93 ? 18.219 42.062 19.906 1 95.06 93 GLY A N 1
ATOM 706 C CA . GLY A 1 93 ? 18.203 40.719 20.469 1 95.06 93 GLY A CA 1
ATOM 707 C C . GLY A 1 93 ? 17.469 39.719 19.594 1 95.06 93 GLY A C 1
ATOM 708 O O . GLY A 1 93 ? 16.922 38.719 20.109 1 95.06 93 GLY A O 1
ATOM 709 N N . ALA A 1 94 ? 17.406 39.938 18.297 1 97.31 94 ALA A N 1
ATOM 710 C CA . ALA A 1 94 ? 16.656 39.062 17.391 1 97.31 94 ALA A CA 1
ATOM 711 C C . ALA A 1 94 ? 17.438 38.812 16.094 1 97.31 94 ALA A C 1
ATOM 713 O O . ALA A 1 94 ? 18.406 39.531 15.805 1 97.31 94 ALA A O 1
ATOM 714 N N . ALA A 1 95 ? 17.078 37.75 15.43 1 96.69 95 ALA A N 1
ATOM 715 C CA . ALA A 1 95 ? 17.625 37.438 14.117 1 96.69 95 ALA A CA 1
ATOM 716 C C . ALA A 1 95 ? 16.578 37.688 13.023 1 96.69 95 ALA A C 1
ATOM 718 O O . ALA A 1 95 ? 15.422 37.281 13.164 1 96.69 95 ALA A O 1
ATOM 719 N N . MET A 1 96 ? 17 38.344 12.008 1 97 96 MET A N 1
ATOM 720 C CA . MET A 1 96 ? 16.125 38.562 10.859 1 97 96 MET A CA 1
ATOM 721 C C . MET A 1 96 ? 16.266 37.469 9.836 1 97 96 MET A C 1
ATOM 723 O O . MET A 1 96 ? 17.344 37.281 9.25 1 97 96 MET A O 1
ATOM 727 N N . PRO A 1 97 ? 15.18 36.719 9.562 1 94.62 97 PRO A N 1
ATOM 728 C CA . PRO A 1 97 ? 15.258 35.688 8.539 1 94.62 97 PRO A CA 1
ATOM 729 C C . PRO A 1 97 ? 15.703 36.219 7.18 1 94.62 97 PRO A C 1
ATOM 731 O O . PRO A 1 97 ? 15.281 37.312 6.773 1 94.62 97 PRO A O 1
ATOM 734 N N . GLY A 1 98 ? 16.422 35.438 6.453 1 91.31 98 GLY A N 1
ATOM 735 C CA . GLY A 1 98 ? 16.906 35.812 5.137 1 91.31 98 GLY A CA 1
ATOM 736 C C . GLY A 1 98 ? 18.156 36.688 5.184 1 91.31 98 GLY A C 1
ATOM 737 O O . GLY A 1 98 ? 18.859 36.812 4.18 1 91.31 98 GLY A O 1
ATOM 738 N N . VAL A 1 99 ? 18.406 37.25 6.34 1 94.44 99 VAL A N 1
ATOM 739 C CA . VAL A 1 99 ? 19.578 38.094 6.488 1 94.44 99 VAL A CA 1
ATOM 740 C C . VAL A 1 99 ? 20.516 37.5 7.531 1 94.44 99 VAL A C 1
ATOM 742 O O . VAL A 1 99 ? 21.688 37.219 7.238 1 94.44 99 VAL A O 1
ATOM 745 N N . ASP A 1 100 ? 20.047 37.219 8.664 1 95.69 100 ASP A N 1
ATOM 746 C CA . ASP A 1 100 ? 20.891 36.781 9.781 1 95.69 100 ASP A CA 1
ATOM 747 C C . ASP A 1 100 ? 20.922 35.25 9.852 1 95.69 100 ASP A C 1
ATOM 749 O O . ASP A 1 100 ? 21.609 34.688 10.703 1 95.69 100 ASP A O 1
ATOM 753 N N . ILE A 1 101 ? 20.156 34.594 9.078 1 95 101 ILE A N 1
ATOM 754 C CA . ILE A 1 101 ? 20.109 33.125 9 1 95 101 ILE A CA 1
ATOM 755 C C . ILE A 1 101 ? 20.266 32.688 7.551 1 95 101 ILE A C 1
ATOM 757 O O . ILE A 1 101 ? 19.531 33.156 6.668 1 95 101 ILE A O 1
ATOM 761 N N . GLU A 1 102 ? 21.141 31.828 7.305 1 94.5 102 GLU A N 1
ATOM 762 C CA . GLU A 1 102 ? 21.297 31.234 5.984 1 94.5 102 GLU A CA 1
ATOM 763 C C . GLU A 1 102 ? 20.594 29.875 5.902 1 94.5 102 GLU A C 1
ATOM 765 O O . GLU A 1 102 ? 21.031 28.906 6.52 1 94.5 102 GLU A O 1
ATOM 770 N N . LEU A 1 103 ? 19.562 29.781 5.102 1 95.5 103 LEU A N 1
ATOM 771 C CA . LEU A 1 103 ? 18.844 28.531 4.969 1 95.5 103 LEU A CA 1
ATOM 772 C C . LEU A 1 103 ? 19.641 27.516 4.156 1 95.5 103 LEU A C 1
ATOM 774 O O . LEU A 1 103 ? 20.422 27.891 3.281 1 95.5 103 LEU A O 1
ATOM 778 N N . LYS A 1 104 ? 19.5 26.312 4.5 1 96.94 104 LYS A N 1
ATOM 779 C CA . LYS A 1 104 ? 20.203 25.203 3.861 1 96.94 104 LYS A CA 1
ATOM 780 C C . LYS A 1 104 ? 19.234 24.109 3.4 1 96.94 104 LYS A C 1
ATOM 782 O O . LYS A 1 104 ? 18.062 24.125 3.785 1 96.94 104 LYS A O 1
ATOM 787 N N . SER A 1 105 ? 19.719 23.297 2.504 1 98.12 105 SER A N 1
ATOM 788 C CA . SER A 1 105 ? 19.062 22.062 2.068 1 98.12 105 SER A CA 1
ATOM 789 C C . SER A 1 105 ? 20 20.875 2.152 1 98.12 105 SER A C 1
ATOM 791 O O . SER A 1 105 ? 21.094 20.984 2.715 1 98.12 105 SER A O 1
ATOM 793 N N . LEU A 1 106 ? 19.484 19.672 1.698 1 98.44 106 LEU A N 1
ATOM 794 C CA . LEU A 1 106 ? 20.344 18.5 1.771 1 98.44 106 LEU A CA 1
ATOM 795 C C . LEU A 1 106 ? 20.078 17.562 0.6 1 98.44 106 LEU A C 1
ATOM 797 O O . LEU A 1 106 ? 19.031 17.625 -0.035 1 98.44 106 LEU A O 1
ATOM 801 N N . LYS A 1 107 ? 21.062 16.75 0.307 1 97.62 107 LYS A N 1
ATOM 802 C CA . LYS A 1 107 ? 21 15.664 -0.657 1 97.62 107 LYS A CA 1
ATOM 803 C C . LYS A 1 107 ? 21.672 14.406 -0.113 1 97.62 107 LYS A C 1
ATOM 805 O O . LYS A 1 107 ? 22.359 14.461 0.914 1 97.62 107 LYS A O 1
ATOM 810 N N . ASP A 1 108 ? 21.422 13.289 -0.707 1 96.94 108 ASP A N 1
ATOM 811 C CA . ASP A 1 108 ? 22.078 12.016 -0.461 1 96.94 108 ASP A CA 1
ATOM 812 C C . ASP A 1 108 ? 21.969 11.602 1.006 1 96.94 108 ASP A C 1
ATOM 814 O O . ASP A 1 108 ? 22.969 11.281 1.65 1 96.94 108 ASP A O 1
ATOM 818 N N . PRO A 1 109 ? 20.766 11.617 1.507 1 98.44 109 PRO A N 1
ATOM 819 C CA . PRO A 1 109 ? 20.641 11.172 2.896 1 98.44 109 PRO A CA 1
ATOM 820 C C . PRO A 1 109 ? 21.016 9.711 3.084 1 98.44 109 PRO A C 1
ATOM 822 O O . PRO A 1 109 ? 20.781 8.883 2.193 1 98.44 109 PRO A O 1
ATOM 825 N N . HIS A 1 110 ? 21.594 9.422 4.184 1 98.25 110 HIS A N 1
ATOM 826 C CA . HIS A 1 110 ? 21.938 8.07 4.621 1 98.25 110 HIS A CA 1
ATOM 827 C C . HIS A 1 110 ? 21.5 7.828 6.059 1 98.25 110 HIS A C 1
ATOM 829 O O . HIS A 1 110 ? 21.984 8.492 6.98 1 98.25 110 HIS A O 1
ATOM 835 N N . LEU A 1 111 ? 20.594 6.895 6.215 1 98.19 111 LEU A N 1
ATOM 836 C CA . LEU A 1 111 ? 20.078 6.531 7.531 1 98.19 111 LEU A CA 1
ATOM 837 C C . LEU A 1 111 ? 20.891 5.398 8.141 1 98.19 111 LEU A C 1
ATOM 839 O O . LEU A 1 111 ? 21.203 4.418 7.461 1 98.19 111 LEU A O 1
ATOM 843 N N . PHE A 1 112 ? 21.266 5.523 9.43 1 97.69 112 PHE A N 1
ATOM 844 C CA . PHE A 1 112 ? 22 4.457 10.094 1 97.69 112 PHE A CA 1
ATOM 845 C C . PHE A 1 112 ? 21.703 4.441 11.586 1 97.69 112 PHE A C 1
ATOM 847 O O . PHE A 1 112 ? 21.047 5.352 12.109 1 97.69 112 PHE A O 1
ATOM 854 N N . ARG A 1 113 ? 22.109 3.381 12.273 1 97.69 113 ARG A N 1
ATOM 855 C CA . ARG A 1 113 ? 21.938 3.23 13.711 1 97.69 113 ARG A CA 1
ATOM 856 C C . ARG A 1 113 ? 23.188 3.662 14.469 1 97.69 113 ARG A C 1
ATOM 858 O O . ARG A 1 113 ? 24.297 3.311 14.086 1 97.69 113 ARG A O 1
ATOM 865 N N . LEU A 1 114 ? 22.922 4.398 15.492 1 97.94 114 LEU A N 1
ATOM 866 C CA . LEU A 1 114 ? 24 4.672 16.453 1 97.94 114 LEU A CA 1
ATOM 867 C C . LEU A 1 114 ? 24.25 3.453 17.328 1 97.94 114 LEU A C 1
ATOM 869 O O . LEU A 1 114 ? 23.438 2.529 17.375 1 97.94 114 LEU A O 1
ATOM 873 N N . ALA A 1 115 ? 25.359 3.52 18.031 1 96.62 115 ALA A N 1
ATOM 874 C CA . ALA A 1 115 ? 25.688 2.455 18.969 1 96.62 115 ALA A CA 1
ATOM 875 C C . ALA A 1 115 ? 24.562 2.244 19.969 1 96.62 115 ALA A C 1
ATOM 877 O O . ALA A 1 115 ? 24.328 1.12 20.422 1 96.62 115 ALA A O 1
ATOM 878 N N . SER A 1 116 ? 23.828 3.283 20.266 1 95.69 116 SER A N 1
ATOM 879 C CA . SER A 1 116 ? 22.734 3.25 21.234 1 95.69 116 SER A CA 1
ATOM 880 C C . SER A 1 116 ? 21.484 2.605 20.641 1 95.69 116 SER A C 1
ATOM 882 O O . SER A 1 116 ? 20.531 2.303 21.359 1 95.69 116 SER A O 1
ATOM 884 N N . GLY A 1 117 ? 21.438 2.441 19.391 1 95.88 117 GLY A N 1
ATOM 885 C CA . GLY A 1 117 ? 20.266 1.925 18.719 1 95.88 117 GLY A CA 1
ATOM 886 C C . GLY A 1 117 ? 19.375 3.016 18.125 1 95.88 117 GLY A C 1
ATOM 887 O O . GLY A 1 117 ? 18.5 2.74 17.312 1 95.88 117 GLY A O 1
ATOM 888 N N . ARG A 1 118 ? 19.672 4.234 18.453 1 97.31 118 ARG A N 1
ATOM 889 C CA . ARG A 1 118 ? 18.922 5.363 17.922 1 97.31 118 ARG A CA 1
ATOM 890 C C . ARG A 1 118 ? 19.266 5.598 16.453 1 97.31 118 ARG A C 1
ATOM 892 O O . ARG A 1 118 ? 20.234 5.035 15.938 1 97.31 118 ARG A O 1
ATOM 899 N N . PHE A 1 119 ? 18.422 6.352 15.805 1 98.56 119 PHE A N 1
ATOM 900 C CA . PHE A 1 119 ? 18.656 6.66 14.398 1 98.56 119 PHE A CA 1
ATOM 901 C C . PHE A 1 119 ? 19.609 7.836 14.242 1 98.56 119 PHE A C 1
ATOM 903 O O . PHE A 1 119 ? 19.688 8.695 15.125 1 98.56 119 PHE A O 1
ATOM 910 N N . ALA A 1 120 ? 20.266 7.84 13.141 1 98.75 120 ALA A N 1
ATOM 911 C CA . ALA A 1 120 ? 21.047 9 12.703 1 98.75 120 ALA A CA 1
ATOM 912 C C . ALA A 1 120 ? 20.969 9.18 11.195 1 98.75 120 ALA A C 1
ATOM 914 O O . ALA A 1 120 ? 20.672 8.227 10.461 1 98.75 120 ALA A O 1
ATOM 915 N N . VAL A 1 121 ? 21.203 10.383 10.742 1 98.69 121 VAL A N 1
ATOM 916 C CA . VAL A 1 121 ? 21.188 10.734 9.328 1 98.69 121 VAL A CA 1
ATOM 917 C C . VAL A 1 121 ? 22.484 11.422 8.945 1 98.69 121 VAL A C 1
ATOM 919 O O . VAL A 1 121 ? 22.906 12.391 9.594 1 98.69 121 VAL A O 1
ATOM 922 N N . ALA A 1 122 ? 23.156 10.914 8.008 1 98.62 122 ALA A N 1
ATOM 923 C CA . ALA A 1 122 ? 24.219 11.617 7.293 1 98.62 122 ALA A CA 1
ATOM 924 C C . ALA A 1 122 ? 23.719 12.125 5.941 1 98.62 122 ALA A C 1
ATOM 926 O O . ALA A 1 122 ? 22.969 11.438 5.25 1 98.62 122 ALA A O 1
ATOM 927 N N . ALA A 1 123 ? 24.141 13.336 5.602 1 98.44 123 ALA A N 1
ATOM 928 C CA . ALA A 1 123 ? 23.688 13.883 4.316 1 98.44 123 ALA A CA 1
ATOM 929 C C . ALA A 1 123 ? 24.672 14.938 3.807 1 98.44 123 ALA A C 1
ATOM 931 O O . ALA A 1 123 ? 25.469 15.477 4.574 1 98.44 123 ALA A O 1
ATOM 932 N N . THR A 1 124 ? 24.625 15.133 2.508 1 97.38 124 THR A N 1
ATOM 933 C CA . THR A 1 124 ? 25.312 16.281 1.92 1 97.38 124 THR A CA 1
ATOM 934 C C . THR A 1 124 ? 24.5 17.547 2.121 1 97.38 124 THR A C 1
ATOM 936 O O . THR A 1 124 ? 23.391 17.672 1.617 1 97.38 124 THR A O 1
ATOM 939 N N . ARG A 1 125 ? 25.031 18.469 2.877 1 97.19 125 ARG A N 1
ATOM 940 C CA . ARG A 1 125 ? 24.375 19.766 3.025 1 97.19 125 ARG A CA 1
ATOM 941 C C . ARG A 1 125 ? 24.562 20.625 1.777 1 97.19 125 ARG A C 1
ATOM 943 O O . ARG A 1 125 ? 25.641 20.625 1.178 1 97.19 125 ARG A O 1
ATOM 950 N N . THR A 1 126 ? 23.578 21.359 1.409 1 97.06 126 THR A N 1
ATOM 951 C CA . THR A 1 126 ? 23.625 22.266 0.261 1 97.06 126 THR A CA 1
ATOM 952 C C . THR A 1 126 ? 23.094 23.641 0.631 1 97.06 126 THR A C 1
ATOM 954 O O . THR A 1 126 ? 22.5 23.828 1.698 1 97.06 126 THR A O 1
ATOM 957 N N . ALA A 1 127 ? 23.422 24.609 -0.235 1 96.5 127 ALA A N 1
ATOM 958 C CA . ALA A 1 127 ? 22.672 25.844 -0.161 1 96.5 127 ALA A CA 1
ATOM 959 C C . ALA A 1 127 ? 21.188 25.609 -0.452 1 96.5 127 ALA A C 1
ATOM 961 O O . ALA A 1 127 ? 20.828 24.594 -1.046 1 96.5 127 ALA A O 1
ATOM 962 N N . ARG A 1 128 ? 20.391 26.5 0.061 1 95.75 128 ARG A N 1
ATOM 963 C CA . ARG A 1 128 ? 19 26.422 -0.365 1 95.75 128 ARG A CA 1
ATOM 964 C C . ARG A 1 128 ? 18.891 26.375 -1.886 1 95.75 128 ARG A C 1
ATOM 966 O O . ARG A 1 128 ? 19.609 27.094 -2.588 1 95.75 128 ARG A O 1
ATOM 973 N N . GLY A 1 129 ? 18.062 25.453 -2.385 1 95.06 129 GLY A N 1
ATOM 974 C CA . GLY A 1 129 ? 17.922 25.297 -3.824 1 95.06 129 GLY A CA 1
ATOM 975 C C . GLY A 1 129 ? 18.781 24.172 -4.391 1 95.06 129 GLY A C 1
ATOM 976 O O . GLY A 1 129 ? 18.625 23.797 -5.551 1 95.06 129 GLY A O 1
ATOM 977 N N . GLY A 1 130 ? 19.734 23.672 -3.596 1 96.06 130 GLY A N 1
ATOM 978 C CA . GLY A 1 130 ? 20.422 22.469 -3.99 1 96.06 130 GLY A CA 1
ATOM 979 C C . GLY A 1 130 ? 21.844 22.719 -4.477 1 96.06 130 GLY A C 1
ATOM 980 O O . GLY A 1 130 ? 22.594 21.781 -4.734 1 96.06 130 GLY A O 1
ATOM 981 N N . GLY A 1 131 ? 22.203 23.953 -4.602 1 95.62 131 GLY A N 1
ATOM 982 C CA . GLY A 1 131 ? 23.547 24.281 -5.027 1 95.62 131 GLY A CA 1
ATOM 983 C C . GLY A 1 131 ? 24.594 24.062 -3.938 1 95.62 131 GLY A C 1
ATOM 984 O O . GLY A 1 131 ? 24.234 23.844 -2.777 1 95.62 131 GLY A O 1
ATOM 985 N N . ALA A 1 132 ? 25.875 24.172 -4.305 1 94.38 132 ALA A N 1
ATOM 986 C CA . ALA A 1 132 ? 26.969 23.969 -3.361 1 94.38 132 ALA A CA 1
ATOM 987 C C . ALA A 1 132 ? 27.016 25.078 -2.32 1 94.38 132 ALA A C 1
ATOM 989 O O . ALA A 1 132 ? 26.797 26.25 -2.645 1 94.38 132 ALA A O 1
ATOM 990 N N . ASP A 1 133 ? 27.297 24.734 -1.066 1 94.62 133 ASP A N 1
ATOM 991 C CA . ASP A 1 133 ? 27.453 25.75 -0.042 1 94.62 133 ASP A CA 1
ATOM 992 C C . ASP A 1 133 ? 28.875 25.734 0.533 1 94.62 133 ASP A C 1
ATOM 994 O O . ASP A 1 133 ? 29.141 26.375 1.551 1 94.62 133 ASP A O 1
ATOM 998 N N . GLY A 1 134 ? 29.688 24.891 -0.074 1 94.69 134 GLY A N 1
ATOM 999 C CA . GLY A 1 134 ? 31.078 24.812 0.329 1 94.69 134 GLY A CA 1
ATOM 1000 C C . GLY A 1 134 ? 31.375 23.656 1.255 1 94.69 134 GLY A C 1
ATOM 1001 O O . GLY A 1 134 ? 32.469 23.125 1.271 1 94.69 134 GLY A O 1
ATOM 1002 N N . SER A 1 135 ? 30.438 23.25 2.086 1 95.75 135 SER A N 1
ATOM 1003 C CA . SER A 1 135 ? 30.656 22.203 3.07 1 95.75 135 SER A CA 1
ATOM 1004 C C . SER A 1 135 ? 30.891 20.859 2.396 1 95.75 135 SER A C 1
ATOM 1006 O O . SER A 1 135 ? 31.578 19.984 2.938 1 95.75 135 SER A O 1
ATOM 1008 N N . GLU A 1 136 ? 30.312 20.594 1.185 1 95.31 136 GLU A N 1
ATOM 1009 C CA . GLU A 1 136 ? 30.406 19.328 0.472 1 95.31 136 GLU A CA 1
ATOM 1010 C C . GLU A 1 136 ? 31.859 19.031 0.095 1 95.31 136 GLU A C 1
ATOM 1012 O O . GLU A 1 136 ? 32.188 17.891 -0.267 1 95.31 136 GLU A O 1
ATOM 1017 N N . ARG A 1 137 ? 32.688 20 0.193 1 95.75 137 ARG A N 1
ATOM 1018 C CA . ARG A 1 137 ? 34.094 19.797 -0.166 1 95.75 137 ARG A CA 1
ATOM 1019 C C . ARG A 1 137 ? 34.812 18.922 0.866 1 95.75 137 ARG A C 1
ATOM 1021 O O . ARG A 1 137 ? 35.781 18.219 0.538 1 95.75 137 ARG A O 1
ATOM 1028 N N . SER A 1 138 ? 34.375 19.016 2.125 1 96.88 138 SER A N 1
ATOM 1029 C CA . SER A 1 138 ? 35.156 18.312 3.137 1 96.88 138 SER A CA 1
ATOM 1030 C C . SER A 1 138 ? 34.281 17.969 4.359 1 96.88 138 SER A C 1
ATOM 1032 O O . SER A 1 138 ? 34.812 17.797 5.461 1 96.88 138 SER A O 1
ATOM 1034 N N . ALA A 1 139 ? 33 17.984 4.301 1 97.5 139 ALA A N 1
ATOM 1035 C CA . ALA A 1 139 ? 32.156 17.703 5.465 1 97.5 139 ALA A CA 1
ATOM 1036 C C . ALA A 1 139 ? 30.828 17.094 5.043 1 97.5 139 ALA A C 1
ATOM 1038 O O . ALA A 1 139 ? 30.469 17.109 3.857 1 97.5 139 ALA A O 1
ATOM 1039 N N . PHE A 1 140 ? 30.109 16.531 5.914 1 97.44 140 PHE A N 1
ATOM 1040 C CA . PHE A 1 140 ? 28.719 16.141 5.723 1 97.44 140 PHE A CA 1
ATOM 1041 C C . PHE A 1 140 ? 27.891 16.484 6.953 1 97.44 140 PHE A C 1
ATOM 1043 O O . PHE A 1 140 ? 28.438 16.688 8.039 1 97.44 140 PHE A O 1
ATOM 1050 N N . LEU A 1 141 ? 26.594 16.625 6.773 1 97.75 141 LEU A N 1
ATOM 1051 C CA . LEU A 1 141 ? 25.625 16.953 7.816 1 97.75 141 LEU A CA 1
ATOM 1052 C C . LEU A 1 141 ? 25.312 15.727 8.664 1 97.75 141 LEU A C 1
ATOM 1054 O O . LEU A 1 141 ? 25.156 14.617 8.141 1 97.75 141 LEU A O 1
ATOM 1058 N N . LEU A 1 142 ? 25.203 15.891 10.008 1 98.31 142 LEU A N 1
ATOM 1059 C CA . LEU A 1 142 ? 24.797 14.828 10.922 1 98.31 142 LEU A CA 1
ATOM 1060 C C . LEU A 1 142 ? 23.609 15.258 11.773 1 98.31 142 LEU A C 1
ATOM 1062 O O . LEU A 1 142 ? 23.609 16.359 12.328 1 98.31 142 LEU A O 1
ATOM 1066 N N . ALA A 1 143 ? 22.609 14.484 11.844 1 98.5 143 ALA A N 1
ATOM 1067 C CA . ALA A 1 143 ? 21.484 14.625 12.766 1 98.5 143 ALA A CA 1
ATOM 1068 C C . ALA A 1 143 ? 21.156 13.289 13.43 1 98.5 143 ALA A C 1
ATOM 1070 O O . ALA A 1 143 ? 21.531 12.227 12.922 1 98.5 143 ALA A O 1
ATOM 1071 N N . THR A 1 144 ? 20.531 13.305 14.594 1 98.38 144 THR A N 1
ATOM 1072 C CA . THR A 1 144 ? 20.109 12.102 15.289 1 98.38 144 THR A CA 1
ATOM 1073 C C . THR A 1 144 ? 18.625 12.141 15.602 1 98.38 144 THR A C 1
ATOM 1075 O O . THR A 1 144 ? 18 13.211 15.57 1 98.38 144 THR A O 1
ATOM 1078 N N . SER A 1 145 ? 18.016 11.016 15.836 1 98.56 145 SER A N 1
ATOM 1079 C CA . SER A 1 145 ? 16.594 10.914 16.141 1 98.56 145 SER A CA 1
ATOM 1080 C C . SER A 1 145 ? 16.297 9.641 16.922 1 98.56 145 SER A C 1
ATOM 1082 O O . SER A 1 145 ? 16.922 8.594 16.688 1 98.56 145 SER A O 1
ATOM 1084 N N . ARG A 1 146 ? 15.406 9.727 17.844 1 97.56 146 ARG A N 1
ATOM 1085 C CA . ARG A 1 146 ? 14.969 8.547 18.578 1 97.56 146 ARG A CA 1
ATOM 1086 C C . ARG A 1 146 ? 14.023 7.691 17.75 1 97.56 146 ARG A C 1
ATOM 1088 O O . ARG A 1 146 ? 14.055 6.461 17.828 1 97.56 146 ARG A O 1
ATOM 1095 N N . ASP A 1 147 ? 13.18 8.352 16.953 1 97.44 147 ASP A N 1
ATOM 1096 C CA . ASP A 1 147 ? 12.094 7.617 16.312 1 97.44 147 ASP A CA 1
ATOM 1097 C C . ASP A 1 147 ? 11.797 8.188 14.93 1 97.44 147 ASP A C 1
ATOM 1099 O O . ASP A 1 147 ? 10.766 7.863 14.328 1 97.44 147 ASP A O 1
ATOM 1103 N N . LEU A 1 148 ? 12.562 9.156 14.414 1 98.31 148 LEU A N 1
ATOM 1104 C CA . LEU A 1 148 ? 12.492 9.773 13.094 1 98.31 148 LEU A CA 1
ATOM 1105 C C . LEU A 1 148 ? 11.273 10.68 12.977 1 98.31 148 LEU A C 1
ATOM 1107 O O . LEU A 1 148 ? 10.859 11.031 11.867 1 98.31 148 LEU A O 1
ATOM 1111 N N . THR A 1 149 ? 10.609 11.078 14.062 1 97.5 149 THR A N 1
ATOM 1112 C CA . THR A 1 149 ? 9.516 12.039 14.031 1 97.5 149 THR A CA 1
ATOM 1113 C C . THR A 1 149 ? 10.008 13.43 14.445 1 97.5 149 THR A C 1
ATOM 1115 O O . THR A 1 149 ? 9.305 14.422 14.258 1 97.5 149 THR A O 1
ATOM 1118 N N . SER A 1 150 ? 11.109 13.5 14.992 1 97.12 150 SER A N 1
ATOM 1119 C CA . SER A 1 150 ? 11.828 14.711 15.352 1 97.12 150 SER A CA 1
ATOM 1120 C C . SER A 1 150 ? 13.336 14.492 15.32 1 97.12 150 SER A C 1
ATOM 1122 O O . SER A 1 150 ? 13.805 13.352 15.422 1 97.12 150 SER A O 1
ATOM 1124 N N . TYR A 1 151 ? 14.094 15.547 15.242 1 97.88 151 TYR A N 1
ATOM 1125 C CA . TYR A 1 151 ? 15.523 15.383 15 1 97.88 151 TYR A CA 1
ATOM 1126 C C . TYR A 1 151 ? 16.328 16.328 15.867 1 97.88 151 TYR A C 1
ATOM 1128 O O . TYR A 1 151 ? 15.898 17.453 16.141 1 97.88 151 TYR A O 1
ATOM 1136 N N . ASP A 1 152 ? 17.406 15.891 16.328 1 97.25 152 ASP A N 1
ATOM 1137 C CA . ASP A 1 152 ? 18.469 16.703 16.891 1 97.25 152 ASP A CA 1
ATOM 1138 C C . ASP A 1 152 ? 19.562 17 15.867 1 97.25 152 ASP A C 1
ATOM 1140 O O . ASP A 1 152 ? 20.375 16.125 15.562 1 97.25 152 ASP A O 1
ATOM 1144 N N . GLN A 1 153 ? 19.547 18.172 15.398 1 96.62 153 GLN A N 1
ATOM 1145 C CA . GLN A 1 153 ? 20.547 18.547 14.398 1 96.62 153 GLN A CA 1
ATOM 1146 C C . GLN A 1 153 ? 21.891 18.812 15.047 1 96.62 153 GLN A C 1
ATOM 1148 O O . GLN A 1 153 ? 22.016 19.703 15.906 1 96.62 153 GLN A O 1
ATOM 1153 N N . ARG A 1 154 ? 22.922 18.109 14.609 1 97 154 ARG A N 1
ATOM 1154 C CA . ARG A 1 154 ? 24.203 18.141 15.305 1 97 154 ARG A CA 1
ATOM 1155 C C . ARG A 1 154 ? 25.188 19.062 14.586 1 97 154 ARG A C 1
ATOM 1157 O O . ARG A 1 154 ? 26.094 19.609 15.211 1 97 154 ARG A O 1
ATOM 1164 N N . GLY A 1 155 ? 25.031 19.234 13.359 1 96.25 155 GLY A N 1
ATOM 1165 C CA . GLY A 1 155 ? 25.938 20.062 12.586 1 96.25 155 GLY A CA 1
ATOM 1166 C C . GLY A 1 155 ? 26.797 19.266 11.625 1 96.25 155 GLY A C 1
ATOM 1167 O O . GLY A 1 155 ? 26.328 18.312 11.016 1 96.25 155 GLY A O 1
ATOM 1168 N N . LEU A 1 156 ? 28.031 19.688 11.398 1 97.38 156 LEU A N 1
ATOM 1169 C CA . LEU A 1 156 ? 28.875 19.125 10.359 1 97.38 156 LEU A CA 1
ATOM 1170 C C . LEU A 1 156 ? 29.984 18.266 10.969 1 97.38 156 LEU A C 1
ATOM 1172 O O . LEU A 1 156 ? 30.656 18.688 11.914 1 97.38 156 LEU A O 1
ATOM 1176 N N . VAL A 1 157 ? 30.109 17.125 10.445 1 97.56 157 VAL A N 1
ATOM 1177 C CA . VAL A 1 157 ? 31.312 16.328 10.664 1 97.56 157 VAL A CA 1
ATOM 1178 C C . VAL A 1 157 ? 32.375 16.688 9.617 1 97.56 157 VAL A C 1
ATOM 1180 O O . VAL A 1 157 ? 32.125 16.594 8.414 1 97.56 157 VAL A O 1
ATOM 1183 N N . LEU A 1 158 ? 33.531 17.078 10.078 1 97.19 158 LEU A N 1
ATOM 1184 C CA . LEU A 1 158 ? 34.594 17.547 9.195 1 97.19 158 LEU A CA 1
ATOM 1185 C C . LEU A 1 158 ? 35.531 16.406 8.828 1 97.19 158 LEU A C 1
ATOM 1187 O O . LEU A 1 158 ? 35.875 15.594 9.688 1 97.19 158 LEU A O 1
ATOM 1191 N N . LEU A 1 159 ? 35.781 16.5 7.5 1 95.5 159 LEU A N 1
ATOM 1192 C CA . LEU A 1 159 ? 36.688 15.484 6.977 1 95.5 159 LEU A CA 1
ATOM 1193 C C . LEU A 1 159 ? 37.969 16.125 6.438 1 95.5 159 LEU A C 1
ATOM 1195 O O . LEU A 1 159 ? 37.938 17.25 5.922 1 95.5 159 LEU A O 1
ATOM 1199 N N . GLY A 1 160 ? 39.156 15.609 6.633 1 89.5 160 GLY A N 1
ATOM 1200 C CA . GLY A 1 160 ? 40.469 16.172 6.344 1 89.5 160 GLY A CA 1
ATOM 1201 C C . GLY A 1 160 ? 40.625 16.594 4.898 1 89.5 160 GLY A C 1
ATOM 1202 O O . GLY A 1 160 ? 40.781 17.781 4.609 1 89.5 160 GLY A O 1
ATOM 1203 N N . PRO A 1 161 ? 40.438 15.742 3.953 1 90.19 161 PRO A N 1
ATOM 1204 C CA . PRO A 1 161 ? 40.594 16.094 2.541 1 90.19 161 PRO A CA 1
ATOM 1205 C C . PRO A 1 161 ? 39.531 17.031 2.02 1 90.19 161 PRO A C 1
ATOM 1207 O O . PRO A 1 161 ? 38.344 16.891 2.396 1 90.19 161 PRO A O 1
ATOM 1210 N N . THR A 1 162 ? 39.938 17.984 1.141 1 94.25 162 THR A N 1
ATOM 1211 C CA . THR A 1 162 ? 39 18.938 0.568 1 94.25 162 THR A CA 1
ATOM 1212 C C . THR A 1 162 ? 38.656 18.562 -0.875 1 94.25 162 THR A C 1
ATOM 1214 O O . THR A 1 162 ? 38.312 19.438 -1.684 1 94.25 162 THR A O 1
ATOM 1217 N N . SER A 1 163 ? 38.781 17.328 -1.146 1 93.31 163 SER A N 1
ATOM 1218 C CA . SER A 1 163 ? 38.625 16.859 -2.516 1 93.31 163 SER A CA 1
ATOM 1219 C C . SER A 1 163 ? 37.188 16.453 -2.793 1 93.31 163 SER A C 1
ATOM 1221 O O . SER A 1 163 ? 36.875 15.875 -3.836 1 93.31 163 SER A O 1
ATOM 1223 N N . GLY A 1 164 ? 36.312 16.781 -1.87 1 94.69 164 GLY A N 1
ATOM 1224 C CA . GLY A 1 164 ? 34.906 16.484 -2.104 1 94.69 164 GLY A CA 1
ATOM 1225 C C . GLY A 1 164 ? 34.375 15.328 -1.265 1 94.69 164 GLY A C 1
ATOM 1226 O O . GLY A 1 164 ? 35.094 14.352 -1.035 1 94.69 164 GLY A O 1
ATOM 1227 N N . VAL A 1 165 ? 33.125 15.438 -0.75 1 95.31 165 VAL A N 1
ATOM 1228 C CA . VAL A 1 165 ? 32.438 14.398 -0.007 1 95.31 165 VAL A CA 1
ATOM 1229 C C . VAL A 1 165 ? 31.109 14.078 -0.697 1 95.31 165 VAL A C 1
ATOM 1231 O O . VAL A 1 165 ? 30.141 14.82 -0.553 1 95.31 165 VAL A O 1
ATOM 1234 N N . HIS A 1 166 ? 31.094 12.969 -1.372 1 91.06 166 HIS A N 1
ATOM 1235 C CA . HIS A 1 166 ? 29.891 12.547 -2.088 1 91.06 166 HIS A CA 1
ATOM 1236 C C . HIS A 1 166 ? 29.312 11.266 -1.491 1 91.06 166 HIS A C 1
ATOM 1238 O O . HIS A 1 166 ? 30.031 10.289 -1.297 1 91.06 166 HIS A O 1
ATOM 1244 N N . ARG A 1 167 ? 27.969 11.305 -1.217 1 92.94 167 ARG A N 1
ATOM 1245 C CA . ARG A 1 167 ? 27.203 10.164 -0.736 1 92.94 167 ARG A CA 1
ATOM 1246 C C . ARG A 1 167 ? 27.844 9.547 0.5 1 92.94 167 ARG A C 1
ATOM 1248 O O . ARG A 1 167 ? 28.125 8.344 0.525 1 92.94 167 ARG A O 1
ATOM 1255 N N . PRO A 1 168 ? 27.984 10.359 1.469 1 96 168 PRO A N 1
ATOM 1256 C CA . PRO A 1 168 ? 28.562 9.805 2.695 1 96 168 PRO A CA 1
ATOM 1257 C C . PRO A 1 168 ? 27.719 8.68 3.297 1 96 168 PRO A C 1
ATOM 1259 O O . PRO A 1 168 ? 26.5 8.773 3.324 1 96 168 PRO A O 1
ATOM 1262 N N . THR A 1 169 ? 28.344 7.641 3.732 1 95.62 169 THR A N 1
ATOM 1263 C CA . THR A 1 169 ? 27.719 6.539 4.453 1 95.62 169 THR A CA 1
ATOM 1264 C C . THR A 1 169 ? 28.406 6.309 5.797 1 95.62 169 THR A C 1
ATOM 1266 O O . THR A 1 169 ? 29.594 6.59 5.953 1 95.62 169 THR A O 1
ATOM 1269 N N . VAL A 1 170 ? 27.625 5.895 6.73 1 97 170 VAL A N 1
ATOM 1270 C CA . VAL A 1 170 ? 28.141 5.629 8.07 1 97 170 VAL A CA 1
ATOM 1271 C C . VAL A 1 170 ? 27.594 4.297 8.578 1 97 170 VAL A C 1
ATOM 1273 O O . VAL A 1 170 ? 26.406 4 8.406 1 97 170 VAL A O 1
ATOM 1276 N N . ILE A 1 171 ? 28.484 3.502 9.141 1 94.12 171 ILE A N 1
ATOM 1277 C CA . ILE A 1 171 ? 28.078 2.26 9.789 1 94.12 171 ILE A CA 1
ATOM 1278 C C . ILE A 1 171 ? 28.781 2.131 11.141 1 94.12 171 ILE A C 1
ATOM 1280 O O . ILE A 1 171 ? 29.938 2.514 11.289 1 94.12 171 ILE A O 1
ATOM 1284 N N . TYR A 1 172 ? 28.094 1.676 12.141 1 94.94 172 TYR A N 1
ATOM 1285 C CA . TYR A 1 172 ? 28.719 1.319 13.414 1 94.94 172 TYR A CA 1
ATOM 1286 C C . TYR A 1 172 ? 29.156 -0.136 13.406 1 94.94 172 TYR A C 1
ATOM 1288 O O . TYR A 1 172 ? 28.344 -1.046 13.234 1 94.94 172 TYR A O 1
ATOM 1296 N N . ASN A 1 173 ? 30.406 -0.296 13.547 1 88.69 173 ASN A N 1
ATOM 1297 C CA . ASN A 1 173 ? 30.984 -1.623 13.711 1 88.69 173 ASN A CA 1
ATOM 1298 C C . ASN A 1 173 ? 31.016 -2.039 15.18 1 88.69 173 ASN A C 1
ATOM 1300 O O . ASN A 1 173 ? 31.875 -1.596 15.938 1 88.69 173 ASN A O 1
ATOM 1304 N N . ASP A 1 174 ? 30.234 -2.941 15.555 1 87.88 174 ASP A N 1
ATOM 1305 C CA . ASP A 1 174 ? 30.078 -3.344 16.953 1 87.88 174 ASP A CA 1
ATOM 1306 C C . ASP A 1 174 ? 31.328 -4.055 17.453 1 87.88 174 ASP A C 1
ATOM 1308 O O . ASP A 1 174 ? 31.766 -3.844 18.594 1 87.88 174 ASP A O 1
ATOM 1312 N N . ALA A 1 175 ? 31.859 -4.898 16.641 1 80.19 175 ALA A N 1
ATOM 1313 C CA . ALA A 1 175 ? 33.031 -5.684 17.047 1 80.19 175 ALA A CA 1
ATOM 1314 C C . ALA A 1 175 ? 34.219 -4.781 17.375 1 80.19 175 ALA A C 1
ATOM 1316 O O . ALA A 1 175 ? 34.938 -5.043 18.344 1 80.19 175 ALA A O 1
ATOM 1317 N N . GLU A 1 176 ? 34.375 -3.721 16.609 1 87.38 176 GLU A N 1
ATOM 1318 C CA . GLU A 1 176 ? 35.5 -2.811 16.812 1 87.38 176 GLU A CA 1
ATOM 1319 C C . GLU A 1 176 ? 35.062 -1.589 17.625 1 87.38 176 GLU A C 1
ATOM 1321 O O . GLU A 1 176 ? 35.906 -0.757 17.969 1 87.38 176 GLU A O 1
ATOM 1326 N N . ARG A 1 177 ? 33.781 -1.488 17.891 1 92.62 177 ARG A N 1
ATOM 1327 C CA . ARG A 1 177 ? 33.219 -0.397 18.672 1 92.62 177 ARG A CA 1
ATOM 1328 C C . ARG A 1 177 ? 33.594 0.957 18.078 1 92.62 177 ARG A C 1
ATOM 1330 O O . ARG A 1 177 ? 34.094 1.824 18.797 1 92.62 177 ARG A O 1
ATOM 1337 N N . ARG A 1 178 ? 33.406 1.137 16.859 1 96 178 ARG A N 1
ATOM 1338 C CA . ARG A 1 178 ? 33.719 2.387 16.172 1 96 178 ARG A CA 1
ATOM 1339 C C . ARG A 1 178 ? 32.781 2.6 14.977 1 96 178 ARG A C 1
ATOM 1341 O O . ARG A 1 178 ? 32.188 1.649 14.484 1 96 178 ARG A O 1
ATOM 1348 N N . TYR A 1 179 ? 32.656 3.832 14.594 1 97.06 179 TYR A N 1
ATOM 1349 C CA . TYR A 1 179 ? 31.969 4.199 13.367 1 97.06 179 TYR A CA 1
ATOM 1350 C C . TYR A 1 179 ? 32.938 4.23 12.18 1 97.06 179 TYR A C 1
ATOM 1352 O O . TYR A 1 179 ? 34.062 4.703 12.305 1 97.06 179 TYR A O 1
ATOM 1360 N N . VAL A 1 180 ? 32.5 3.68 11.125 1 94.75 180 VAL A N 1
ATOM 1361 C CA . VAL A 1 180 ? 33.219 3.762 9.859 1 94.75 180 VAL A CA 1
ATOM 1362 C C . VAL A 1 180 ? 32.469 4.664 8.891 1 94.75 180 VAL A C 1
ATOM 1364 O O . VAL A 1 180 ? 31.312 4.395 8.562 1 94.75 180 VAL A O 1
ATOM 1367 N N . ILE A 1 181 ? 33.125 5.711 8.453 1 96.88 181 ILE A N 1
ATOM 1368 C CA . ILE A 1 181 ? 32.594 6.672 7.496 1 96.88 181 ILE A CA 1
ATOM 1369 C C . ILE A 1 181 ? 33.219 6.453 6.125 1 96.88 181 ILE A C 1
ATOM 1371 O O . ILE A 1 181 ? 34.438 6.359 6.012 1 96.88 181 ILE A O 1
ATOM 1375 N N . ARG A 1 182 ? 32.375 6.363 5.125 1 94.75 182 ARG A N 1
ATOM 1376 C CA . ARG A 1 182 ? 32.875 6.188 3.764 1 94.75 182 ARG A CA 1
ATOM 1377 C C . ARG A 1 182 ? 32.25 7.203 2.816 1 94.75 182 ARG A C 1
ATOM 1379 O O . ARG A 1 182 ? 31.125 7.652 3.035 1 94.75 182 ARG A O 1
ATOM 1386 N N . TRP A 1 183 ? 32.969 7.629 1.808 1 94.62 183 TRP A N 1
ATOM 1387 C CA . TRP A 1 183 ? 32.469 8.516 0.767 1 94.62 183 TRP A CA 1
ATOM 1388 C C . TRP A 1 183 ? 33.312 8.438 -0.486 1 94.62 183 TRP A C 1
ATOM 1390 O O . TRP A 1 183 ? 34.312 7.711 -0.515 1 94.62 183 TRP A O 1
ATOM 1400 N N . HIS A 1 184 ? 32.875 9.055 -1.508 1 92.06 184 HIS A N 1
ATOM 1401 C CA . HIS A 1 184 ? 33.688 9.219 -2.713 1 92.06 184 HIS A CA 1
ATOM 1402 C C . HIS A 1 184 ? 34.062 10.68 -2.914 1 92.06 184 HIS A C 1
ATOM 1404 O O . HIS A 1 184 ? 33.281 11.586 -2.639 1 92.06 184 HIS A O 1
ATOM 1410 N N . ASP A 1 185 ? 35.281 10.852 -3.396 1 92.19 185 ASP A N 1
ATOM 1411 C CA . ASP A 1 185 ? 35.719 12.227 -3.654 1 92.19 185 ASP A CA 1
ATOM 1412 C C . ASP A 1 185 ? 35.312 12.664 -5.062 1 92.19 185 ASP A C 1
ATOM 1414 O O . ASP A 1 185 ? 34.562 11.984 -5.742 1 92.19 185 ASP A O 1
ATOM 1418 N N . ASP A 1 186 ? 35.719 13.82 -5.5 1 91.25 186 ASP A N 1
ATOM 1419 C CA . ASP A 1 186 ? 35.344 14.43 -6.77 1 91.25 186 ASP A CA 1
ATOM 1420 C C . ASP A 1 186 ? 35.812 13.586 -7.949 1 91.25 186 ASP A C 1
ATOM 1422 O O . ASP A 1 186 ? 35.219 13.609 -9.023 1 91.25 186 ASP A O 1
ATOM 1426 N N . ASP A 1 187 ? 36.875 12.797 -7.719 1 90 187 ASP A N 1
ATOM 1427 C CA . ASP A 1 187 ? 37.469 11.977 -8.781 1 90 187 ASP A CA 1
ATOM 1428 C C . ASP A 1 187 ? 36.906 10.555 -8.734 1 90 187 ASP A C 1
ATOM 1430 O O . ASP A 1 187 ? 37.344 9.695 -9.508 1 90 187 ASP A O 1
ATOM 1434 N N . GLY A 1 188 ? 36.125 10.336 -7.668 1 88.19 188 GLY A N 1
ATOM 1435 C CA . GLY A 1 188 ? 35.469 9.031 -7.559 1 88.19 188 GLY A CA 1
ATOM 1436 C C . GLY A 1 188 ? 36.25 8.062 -6.684 1 88.19 188 GLY A C 1
ATOM 1437 O O . GLY A 1 188 ? 35.844 6.898 -6.547 1 88.19 188 GLY A O 1
ATOM 1438 N N . HIS A 1 189 ? 37.312 8.5 -6.121 1 89.5 189 HIS A N 1
ATOM 1439 C CA . HIS A 1 189 ? 38.094 7.625 -5.242 1 89.5 189 HIS A CA 1
ATOM 1440 C C . HIS A 1 189 ? 37.344 7.363 -3.938 1 89.5 189 HIS A C 1
ATOM 1442 O O . HIS A 1 189 ? 36.719 8.273 -3.373 1 89.5 189 HIS A O 1
ATOM 1448 N N . ALA A 1 190 ? 37.406 6.117 -3.555 1 90.94 190 ALA A N 1
ATOM 1449 C CA . ALA A 1 190 ? 36.812 5.746 -2.281 1 90.94 190 ALA A CA 1
ATOM 1450 C C . ALA A 1 190 ? 37.688 6.184 -1.105 1 90.94 190 ALA A C 1
ATOM 1452 O O . ALA A 1 190 ? 38.875 5.953 -1.099 1 90.94 190 ALA A O 1
ATOM 1453 N N . MET A 1 191 ? 37.031 6.895 -0.174 1 94.62 191 MET A N 1
ATOM 1454 C CA . MET A 1 191 ? 37.719 7.387 1.031 1 94.62 191 MET A CA 1
ATOM 1455 C C . MET A 1 191 ? 37.031 6.84 2.285 1 94.62 191 MET A C 1
ATOM 1457 O O . MET A 1 191 ? 35.875 6.406 2.236 1 94.62 191 MET A O 1
ATOM 1461 N N . ARG A 1 192 ? 37.781 6.773 3.422 1 94.88 192 ARG A N 1
ATOM 1462 C CA . ARG A 1 192 ? 37.188 6.344 4.684 1 94.88 192 ARG A CA 1
ATOM 1463 C C . ARG A 1 192 ? 37.812 7.094 5.859 1 94.88 192 ARG A C 1
ATOM 1465 O O . ARG A 1 192 ? 38.906 7.609 5.766 1 94.88 192 ARG A O 1
ATOM 1472 N N . ALA A 1 193 ? 37.062 7.266 6.871 1 96.62 193 ALA A N 1
ATOM 1473 C CA . ALA A 1 193 ? 37.438 7.766 8.188 1 96.62 193 ALA A CA 1
ATOM 1474 C C . ALA A 1 193 ? 36.781 6.953 9.297 1 96.62 193 ALA A C 1
ATOM 1476 O O . ALA A 1 193 ? 35.781 6.289 9.078 1 96.62 193 ALA A O 1
ATOM 1477 N N . VAL A 1 194 ? 37.406 6.922 10.453 1 96.12 194 VAL A N 1
ATOM 1478 C CA . VAL A 1 194 ? 36.844 6.172 11.57 1 96.12 194 VAL A CA 1
ATOM 1479 C C . VAL A 1 194 ? 36.844 7.043 12.828 1 96.12 194 VAL A C 1
ATOM 1481 O O . VAL A 1 194 ? 37.625 7.973 12.945 1 96.12 194 VAL A O 1
ATOM 1484 N N . CYS A 1 195 ? 35.938 6.836 13.695 1 97.12 195 CYS A N 1
ATOM 1485 C CA . CYS A 1 195 ? 35.906 7.48 15 1 97.12 195 CYS A CA 1
ATOM 1486 C C . CYS A 1 195 ? 35.094 6.652 16 1 97.12 195 CYS A C 1
ATOM 1488 O O . CYS A 1 195 ? 34.281 5.832 15.602 1 97.12 195 CYS A O 1
ATOM 1490 N N . ALA A 1 196 ? 35.312 6.84 17.281 1 96.56 196 ALA A N 1
ATOM 1491 C CA . ALA A 1 196 ? 34.625 6.086 18.328 1 96.56 196 ALA A CA 1
ATOM 1492 C C . ALA A 1 196 ? 33.25 6.684 18.641 1 96.56 196 ALA A C 1
ATOM 1494 O O . ALA A 1 196 ? 32.312 5.961 18.984 1 96.56 196 ALA A O 1
ATOM 1495 N N . ASP A 1 197 ? 33.125 7.984 18.594 1 97.25 197 ASP A N 1
ATOM 1496 C CA . ASP A 1 197 ? 31.906 8.727 18.891 1 97.25 197 ASP A CA 1
ATOM 1497 C C . ASP A 1 197 ? 31.625 9.773 17.812 1 97.25 197 ASP A C 1
ATOM 1499 O O . ASP A 1 197 ? 32.219 10.844 17.812 1 97.25 197 ASP A O 1
ATOM 1503 N N . ILE A 1 198 ? 30.656 9.516 17.031 1 97.62 198 ILE A N 1
ATOM 1504 C CA . ILE A 1 198 ? 30.422 10.352 15.859 1 97.62 198 ILE A CA 1
ATOM 1505 C C . ILE A 1 198 ? 29.781 11.672 16.281 1 97.62 198 ILE A C 1
ATOM 1507 O O . ILE A 1 198 ? 29.953 12.695 15.609 1 97.62 198 ILE A O 1
ATOM 1511 N N . ILE A 1 199 ? 29 11.695 17.312 1 97.31 199 ILE A N 1
ATOM 1512 C CA . ILE A 1 199 ? 28.391 12.922 17.812 1 97.31 199 ILE A CA 1
ATOM 1513 C C . ILE A 1 199 ? 29.469 13.844 18.375 1 97.31 199 ILE A C 1
ATOM 1515 O O . ILE A 1 199 ? 29.469 15.047 18.109 1 97.31 199 ILE A O 1
ATOM 1519 N N . ALA A 1 200 ? 30.406 13.25 19.125 1 96.25 200 ALA A N 1
ATOM 1520 C CA . ALA A 1 200 ? 31.516 14.023 19.672 1 96.25 200 ALA A CA 1
ATOM 1521 C C . ALA A 1 200 ? 32.438 14.547 18.562 1 96.25 200 ALA A C 1
ATOM 1523 O O . ALA A 1 200 ? 33.125 15.555 18.734 1 96.25 200 ALA A O 1
ATOM 1524 N N . ALA A 1 201 ? 32.375 13.875 17.422 1 95.88 201 ALA A N 1
ATOM 1525 C CA . ALA A 1 201 ? 33.281 14.211 16.312 1 95.88 201 ALA A CA 1
ATOM 1526 C C . ALA A 1 201 ? 32.812 15.477 15.602 1 95.88 201 ALA A C 1
ATOM 1528 O O . ALA A 1 201 ? 33.562 16.062 14.82 1 95.88 201 ALA A O 1
ATOM 1529 N N . VAL A 1 202 ? 31.609 15.859 15.805 1 96.44 202 VAL A N 1
ATOM 1530 C CA . VAL A 1 202 ? 31.078 17.047 15.141 1 96.44 202 VAL A CA 1
ATOM 1531 C C . VAL A 1 202 ? 31.969 18.25 15.453 1 96.44 202 VAL A C 1
ATOM 1533 O O . VAL A 1 202 ? 32.312 18.5 16.609 1 96.44 202 VAL A O 1
ATOM 1536 N N . GLY A 1 203 ? 32.344 19.016 14.438 1 93.31 203 GLY A N 1
ATOM 1537 C CA . GLY A 1 203 ? 33.156 20.203 14.586 1 93.31 203 GLY A CA 1
ATOM 1538 C C . GLY A 1 203 ? 34.656 19.922 14.648 1 93.31 203 GLY A C 1
ATOM 1539 O O . GLY A 1 203 ? 35.469 20.844 14.688 1 93.31 203 GLY A O 1
ATOM 1540 N N . THR A 1 204 ? 35 18.625 14.664 1 92.88 204 THR A N 1
ATOM 1541 C CA . THR A 1 204 ? 36.406 18.234 14.688 1 92.88 204 THR A CA 1
ATOM 1542 C C . THR A 1 204 ? 36.781 17.484 13.414 1 92.88 204 THR A C 1
ATOM 1544 O O . THR A 1 204 ? 36.031 16.625 12.945 1 92.88 204 THR A O 1
ATOM 1547 N N . THR A 1 205 ? 37.969 17.797 12.93 1 95.44 205 THR A N 1
ATOM 1548 C CA . THR A 1 205 ? 38.375 17.172 11.688 1 95.44 205 THR A CA 1
ATOM 1549 C C . THR A 1 205 ? 38.844 15.742 11.945 1 95.44 205 THR A C 1
ATOM 1551 O O . THR A 1 205 ? 39.781 15.516 12.742 1 95.44 205 THR A O 1
ATOM 1554 N N . LEU A 1 206 ? 38.281 14.797 11.273 1 96.62 206 LEU A N 1
ATOM 1555 C CA . LEU A 1 206 ? 38.688 13.398 11.344 1 96.62 206 LEU A CA 1
ATOM 1556 C C . LEU A 1 206 ? 39.75 13.078 10.289 1 96.62 206 LEU A C 1
ATOM 1558 O O . LEU A 1 206 ? 39.625 13.516 9.141 1 96.62 206 LEU A O 1
ATOM 1562 N N . PRO A 1 207 ? 40.719 12.32 10.719 1 95.25 207 PRO A N 1
ATOM 1563 C CA . PRO A 1 207 ? 41.656 11.844 9.703 1 95.25 207 PRO A CA 1
ATOM 1564 C C . PRO A 1 207 ? 41.031 10.883 8.711 1 95.25 207 PRO A C 1
ATOM 1566 O O . PRO A 1 207 ? 40.188 10.047 9.094 1 95.25 207 PRO A O 1
ATOM 1569 N N . ALA A 1 208 ? 41.344 11.094 7.441 1 95.88 208 ALA A N 1
ATOM 1570 C CA . ALA A 1 208 ? 40.781 10.266 6.375 1 95.88 208 ALA A CA 1
ATOM 1571 C C . ALA A 1 208 ? 41.875 9.562 5.59 1 95.88 208 ALA A C 1
ATOM 1573 O O . ALA A 1 208 ? 43.031 10.016 5.578 1 95.88 208 ALA A O 1
ATOM 1574 N N . GLU A 1 209 ? 41.562 8.422 5.02 1 93.25 209 GLU A N 1
ATOM 1575 C CA . GLU A 1 209 ? 42.469 7.641 4.188 1 93.25 209 GLU A CA 1
ATOM 1576 C C . GLU A 1 209 ? 41.719 6.996 3.018 1 93.25 209 GLU A C 1
ATOM 1578 O O . GLU A 1 209 ? 40.5 6.855 3.049 1 93.25 209 GLU A O 1
ATOM 1583 N N . PRO A 1 210 ? 42.438 6.691 1.945 1 91.31 210 PRO A N 1
ATOM 1584 C CA . PRO A 1 210 ? 41.812 5.914 0.876 1 91.31 210 PRO A CA 1
ATOM 1585 C C . PRO A 1 210 ? 41.25 4.574 1.367 1 91.31 210 PRO A C 1
ATOM 1587 O O . PRO A 1 210 ? 41.875 3.934 2.229 1 91.31 210 PRO A O 1
ATOM 1590 N N . ASP A 1 211 ? 40.125 4.266 0.95 1 88.25 211 ASP A N 1
ATOM 1591 C CA . ASP A 1 211 ? 39.531 2.98 1.29 1 88.25 211 ASP A CA 1
ATOM 1592 C C . ASP A 1 211 ? 39.875 1.912 0.266 1 88.25 211 ASP A C 1
ATOM 1594 O O . ASP A 1 211 ? 39.219 1.753 -0.749 1 88.25 211 ASP A O 1
ATOM 1598 N N . ASP A 1 212 ? 40.719 1.02 0.464 1 74.56 212 ASP A N 1
ATOM 1599 C CA . ASP A 1 212 ? 41.219 0.005 -0.449 1 74.56 212 ASP A CA 1
ATOM 1600 C C . ASP A 1 212 ? 40.281 -1.187 -0.543 1 74.56 212 ASP A C 1
ATOM 1602 O O . ASP A 1 212 ? 40.438 -2.039 -1.421 1 74.56 212 ASP A O 1
ATOM 1606 N N . THR A 1 213 ? 39.406 -1.287 0.372 1 63.94 213 THR A N 1
ATOM 1607 C CA . THR A 1 213 ? 38.5 -2.424 0.398 1 63.94 213 THR A CA 1
ATOM 1608 C C . THR A 1 213 ? 37.219 -2.115 -0.395 1 63.94 213 THR A C 1
ATOM 1610 O O . THR A 1 213 ? 36.406 -3.006 -0.642 1 63.94 213 THR A O 1
ATOM 1613 N N . ALA A 1 214 ? 37.031 -0.905 -0.778 1 62.19 214 ALA A N 1
ATOM 1614 C CA . ALA A 1 214 ? 35.781 -0.515 -1.466 1 62.19 214 ALA A CA 1
ATOM 1615 C C . ALA A 1 214 ? 35.938 -0.635 -2.979 1 62.19 214 ALA A C 1
ATOM 1617 O O . ALA A 1 214 ? 37.031 -0.424 -3.514 1 62.19 214 ALA A O 1
ATOM 1618 N N . GLU A 1 215 ? 34.906 -1.39 -3.67 1 54.66 215 GLU A N 1
ATOM 1619 C CA . GLU A 1 215 ? 34.938 -1.291 -5.129 1 54.66 215 GLU A CA 1
ATOM 1620 C C . GLU A 1 215 ? 34.781 0.158 -5.582 1 54.66 215 GLU A C 1
ATOM 1622 O O . GLU A 1 215 ? 33.938 0.902 -5.059 1 54.66 215 GLU A O 1
ATOM 1627 N N . PRO A 1 216 ? 35.875 0.601 -6.277 1 46.5 216 PRO A N 1
ATOM 1628 C CA . PRO A 1 216 ? 35.688 1.962 -6.785 1 46.5 216 PRO A CA 1
ATOM 1629 C C . PRO A 1 216 ? 34.375 2.129 -7.559 1 46.5 216 PRO A C 1
ATOM 1631 O O . PRO A 1 216 ? 33.969 1.229 -8.305 1 46.5 216 PRO A O 1
ATOM 1634 N N . ILE A 1 217 ? 33.438 2.777 -7.117 1 46.34 217 ILE A N 1
ATOM 1635 C CA . ILE A 1 217 ? 32.281 3.092 -7.957 1 46.34 217 ILE A CA 1
ATOM 1636 C C . ILE A 1 217 ? 32.75 3.826 -9.211 1 46.34 217 ILE A C 1
ATOM 1638 O O . ILE A 1 217 ? 33.656 4.676 -9.148 1 46.34 217 ILE A O 1
ATOM 1642 N N . ALA A 1 218 ? 32.656 3.344 -10.336 1 36.62 218 ALA A N 1
ATOM 1643 C CA . ALA A 1 218 ? 33 4.082 -11.547 1 36.62 218 ALA A CA 1
ATOM 1644 C C . ALA A 1 218 ? 32.656 5.562 -11.406 1 36.62 218 ALA A C 1
ATOM 1646 O O . ALA A 1 218 ? 31.562 5.918 -10.977 1 36.62 218 ALA A O 1
ATOM 1647 N N . ALA A 1 219 ? 33.625 6.508 -11.43 1 33.28 219 ALA A N 1
ATOM 1648 C CA . ALA A 1 219 ? 33.625 7.965 -11.359 1 33.28 219 ALA A CA 1
ATOM 1649 C C . ALA A 1 219 ? 32.438 8.555 -12.086 1 33.28 219 ALA A C 1
ATOM 1651 O O . ALA A 1 219 ? 31.984 9.648 -11.758 1 33.28 219 ALA A O 1
ATOM 1652 N N . SER A 1 220 ? 32.062 8.148 -13.25 1 33.31 220 SER A N 1
ATOM 1653 C CA . SER A 1 220 ? 31.016 8.859 -13.984 1 33.31 220 SER A CA 1
ATOM 1654 C C . SER A 1 220 ? 29.688 8.852 -13.211 1 33.31 220 SER A C 1
ATOM 1656 O O . SER A 1 220 ? 28.703 9.453 -13.656 1 33.31 220 SER A O 1
ATOM 1658 N N . ASN A 1 221 ? 29.516 7.891 -12.328 1 32.53 221 ASN A N 1
ATOM 1659 C CA . ASN A 1 221 ? 28.156 7.859 -11.781 1 32.53 221 ASN A CA 1
ATOM 1660 C C . ASN A 1 221 ? 28 8.875 -10.648 1 32.53 221 ASN A C 1
ATOM 1662 O O . ASN A 1 221 ? 26.953 8.914 -9.992 1 32.53 221 ASN A O 1
ATOM 1666 N N . ALA A 1 222 ? 29.016 9.477 -10.125 1 33.25 222 ALA A N 1
ATOM 1667 C CA . ALA A 1 222 ? 28.828 10.383 -9 1 33.25 222 ALA A CA 1
ATOM 1668 C C . ALA A 1 222 ? 28.016 11.602 -9.406 1 33.25 222 ALA A C 1
ATOM 1670 O O . ALA A 1 222 ? 27.297 12.188 -8.586 1 33.25 222 ALA A O 1
ATOM 1671 N N . ASN A 1 223 ? 28.438 12.414 -10.398 1 30.61 223 ASN A N 1
ATOM 1672 C CA . ASN A 1 223 ? 27.844 13.711 -10.695 1 30.61 223 ASN A CA 1
ATOM 1673 C C . ASN A 1 223 ? 26.547 13.562 -11.469 1 30.61 223 ASN A C 1
ATOM 1675 O O . ASN A 1 223 ? 25.859 14.555 -11.734 1 30.61 223 ASN A O 1
ATOM 1679 N N . ASP A 1 224 ? 26.484 12.617 -12.453 1 30.31 224 ASP A N 1
ATOM 1680 C CA . ASP A 1 224 ? 25.391 12.859 -13.398 1 30.31 224 ASP A CA 1
ATOM 1681 C C . ASP A 1 224 ? 24.062 12.414 -12.82 1 30.31 224 ASP A C 1
ATOM 1683 O O . ASP A 1 224 ? 23.844 11.227 -12.57 1 30.31 224 ASP A O 1
ATOM 1687 N N . VAL A 1 225 ? 23.375 13.344 -12.227 1 33.91 225 VAL A N 1
ATOM 1688 C CA . VAL A 1 225 ? 21.969 13.242 -11.883 1 33.91 225 VAL A CA 1
ATOM 1689 C C . VAL A 1 225 ? 21.25 12.367 -12.914 1 33.91 225 VAL A C 1
ATOM 1691 O O . VAL A 1 225 ? 20.125 11.93 -12.695 1 33.91 225 VAL A O 1
ATOM 1694 N N . ASN A 1 226 ? 21.734 12.477 -14.227 1 28.59 226 ASN A N 1
ATOM 1695 C CA . ASN A 1 226 ? 21.109 11.797 -15.352 1 28.59 226 ASN A CA 1
ATOM 1696 C C . ASN A 1 226 ? 21.625 10.375 -15.523 1 28.59 226 ASN A C 1
ATOM 1698 O O . ASN A 1 226 ? 21.391 9.734 -16.547 1 28.59 226 ASN A O 1
ATOM 1702 N N . ALA A 1 227 ? 22.703 10.055 -14.984 1 33 227 ALA A N 1
ATOM 1703 C CA . ALA A 1 227 ? 23.141 8.703 -15.328 1 33 227 ALA A CA 1
ATOM 1704 C C . ALA A 1 227 ? 22.062 7.676 -14.977 1 33 227 ALA A C 1
ATOM 1706 O O . ALA A 1 227 ? 21.625 7.598 -13.828 1 33 227 ALA A O 1
ATOM 1707 N N . THR A 1 228 ? 21.469 7.125 -15.922 1 32.72 228 THR A N 1
ATOM 1708 C CA . THR A 1 228 ? 20.594 5.977 -16.094 1 32.72 228 THR A CA 1
ATOM 1709 C C . THR A 1 228 ? 21.188 4.734 -15.445 1 32.72 228 THR A C 1
ATOM 1711 O O . THR A 1 228 ? 20.797 3.609 -15.773 1 32.72 228 THR A O 1
ATOM 1714 N N . SER A 1 229 ? 22.375 4.75 -14.883 1 36.22 229 SER A N 1
ATOM 1715 C CA . SER A 1 229 ? 22.625 3.443 -14.281 1 36.22 229 SER A CA 1
ATOM 1716 C C . SER A 1 229 ? 21.391 2.932 -13.547 1 36.22 229 SER A C 1
ATOM 1718 O O . SER A 1 229 ? 20.562 3.723 -13.109 1 36.22 229 SER A O 1
ATOM 1720 N N . VAL A 1 230 ? 21.125 1.702 -13.711 1 44.66 230 VAL A N 1
ATOM 1721 C CA . VAL A 1 230 ? 19.906 0.958 -13.406 1 44.66 230 VAL A CA 1
ATOM 1722 C C . VAL A 1 230 ? 19.5 1.208 -11.961 1 44.66 230 VAL A C 1
ATOM 1724 O O . VAL A 1 230 ? 20.031 0.582 -11.039 1 44.66 230 VAL A O 1
ATOM 1727 N N . ARG A 1 231 ? 19.438 2.477 -11.633 1 55.41 231 ARG A N 1
ATOM 1728 C CA . ARG A 1 231 ? 18.844 2.754 -10.328 1 55.41 231 ARG A CA 1
ATOM 1729 C C . ARG A 1 231 ? 17.562 1.955 -10.133 1 55.41 231 ARG A C 1
ATOM 1731 O O . ARG A 1 231 ? 16.719 1.876 -11.039 1 55.41 231 ARG A O 1
ATOM 1738 N N . ARG A 1 232 ? 17.688 1.293 -9.016 1 73.69 232 ARG A N 1
ATOM 1739 C CA . ARG A 1 232 ? 16.5 0.555 -8.609 1 73.69 232 ARG A CA 1
ATOM 1740 C C . ARG A 1 232 ? 15.273 1.458 -8.609 1 73.69 232 ARG A C 1
ATOM 1742 O O . ARG A 1 232 ? 15.32 2.572 -8.086 1 73.69 232 ARG A O 1
ATOM 1749 N N . ASP A 1 233 ? 14.391 1.146 -9.391 1 81.62 233 ASP A N 1
ATOM 1750 C CA . ASP A 1 233 ? 13.109 1.852 -9.398 1 81.62 233 ASP A CA 1
ATOM 1751 C C . ASP A 1 233 ? 12.234 1.407 -8.234 1 81.62 233 ASP A C 1
ATOM 1753 O O . ASP A 1 233 ? 11.812 0.248 -8.164 1 81.62 233 ASP A O 1
ATOM 1757 N N . TYR A 1 234 ? 12.07 2.324 -7.32 1 92.25 234 TYR A N 1
ATOM 1758 C CA . TYR A 1 234 ? 11.281 2.035 -6.121 1 92.25 234 TYR A CA 1
ATOM 1759 C C . TYR A 1 234 ? 9.805 2.311 -6.355 1 92.25 234 TYR A C 1
ATOM 1761 O O . TYR A 1 234 ? 8.984 2.117 -5.461 1 92.25 234 TYR A O 1
ATOM 1769 N N . GLY A 1 235 ? 9.477 2.832 -7.559 1 92.69 235 GLY A N 1
ATOM 1770 C CA . GLY A 1 235 ? 8.094 3.156 -7.875 1 92.69 235 GLY A CA 1
ATOM 1771 C C . GLY A 1 235 ? 7.605 4.422 -7.191 1 92.69 235 GLY A C 1
ATOM 1772 O O . GLY A 1 235 ? 6.402 4.59 -6.969 1 92.69 235 GLY A O 1
ATOM 1773 N N . ILE A 1 236 ? 8.438 5.262 -6.719 1 96.88 236 ILE A N 1
ATOM 1774 C CA . ILE A 1 236 ? 8.109 6.535 -6.082 1 96.88 236 ILE A CA 1
ATOM 1775 C C . ILE A 1 236 ? 8.438 7.684 -7.035 1 96.88 236 ILE A C 1
ATOM 1777 O O . ILE A 1 236 ? 9.555 7.777 -7.543 1 96.88 236 ILE A O 1
ATOM 1781 N N . ALA A 1 237 ? 7.512 8.531 -7.281 1 96.56 237 ALA A N 1
ATOM 1782 C CA . ALA A 1 237 ? 7.664 9.617 -8.242 1 96.56 237 ALA A CA 1
ATOM 1783 C C . ALA A 1 237 ? 8.883 10.477 -7.914 1 96.56 237 ALA A C 1
ATOM 1785 O O . ALA A 1 237 ? 9.016 10.977 -6.793 1 96.56 237 ALA A O 1
ATOM 1786 N N . ASP A 1 238 ? 9.852 10.578 -8.773 1 97.12 238 ASP A N 1
ATOM 1787 C CA . ASP A 1 238 ? 10.992 11.492 -8.773 1 97.12 238 ASP A CA 1
ATOM 1788 C C . ASP A 1 238 ? 11.969 11.148 -7.652 1 97.12 238 ASP A C 1
ATOM 1790 O O . ASP A 1 238 ? 12.781 11.992 -7.258 1 97.12 238 ASP A O 1
ATOM 1794 N N . ALA A 1 239 ? 11.914 9.992 -7.113 1 97.5 239 ALA A N 1
ATOM 1795 C CA . ALA A 1 239 ? 12.758 9.648 -5.969 1 97.5 239 ALA A CA 1
ATOM 1796 C C . ALA A 1 239 ? 14.211 9.492 -6.387 1 97.5 239 ALA A C 1
ATOM 1798 O O . ALA A 1 239 ? 14.508 8.898 -7.426 1 97.5 239 ALA A O 1
ATOM 1799 N N . VAL A 1 240 ? 15.086 10.078 -5.699 1 97 240 VAL A N 1
ATOM 1800 C CA . VAL A 1 240 ? 16.516 9.82 -5.715 1 97 240 VAL A CA 1
ATOM 1801 C C . VAL A 1 240 ? 16.922 9.055 -4.453 1 97 240 VAL A C 1
ATOM 1803 O O . VAL A 1 240 ? 17.078 9.656 -3.385 1 97 240 VAL A O 1
ATOM 1806 N N . PRO A 1 241 ? 17.125 7.809 -4.578 1 95.81 241 PRO A N 1
ATOM 1807 C CA . PRO A 1 241 ? 17.234 6.961 -3.391 1 95.81 241 PRO A CA 1
ATOM 1808 C C . PRO A 1 241 ? 18.5 7.238 -2.58 1 95.81 241 PRO A C 1
ATOM 1810 O O . PRO A 1 241 ? 19.562 7.52 -3.154 1 95.81 241 PRO A O 1
ATOM 1813 N N . GLY A 1 242 ? 18.375 7.242 -1.245 1 96.19 242 GLY A N 1
ATOM 1814 C CA . GLY A 1 242 ? 19.484 7.098 -0.315 1 96.19 242 GLY A CA 1
ATOM 1815 C C . GLY A 1 242 ? 19.828 5.652 -0.008 1 96.19 242 GLY A C 1
ATOM 1816 O O . GLY A 1 242 ? 20.391 4.949 -0.848 1 96.19 242 GLY A O 1
ATOM 1817 N N . ASN A 1 243 ? 19.312 5.191 1.171 1 95.31 243 ASN A N 1
ATOM 1818 C CA . ASN A 1 243 ? 19.531 3.785 1.487 1 95.31 243 ASN A CA 1
ATOM 1819 C C . ASN A 1 243 ? 18.312 3.172 2.166 1 95.31 243 ASN A C 1
ATOM 1821 O O . ASN A 1 243 ? 17.359 3.881 2.504 1 95.31 243 ASN A O 1
ATOM 1825 N N . GLU A 1 244 ? 18.359 1.866 2.293 1 94.31 244 GLU A N 1
ATOM 1826 C CA . GLU A 1 244 ? 17.344 1.092 2.99 1 94.31 244 GLU A CA 1
ATOM 1827 C C . GLU A 1 244 ? 17.859 0.57 4.328 1 94.31 244 GLU A C 1
ATOM 1829 O O . GLU A 1 244 ? 19.016 0.151 4.43 1 94.31 244 GLU A O 1
ATOM 1834 N N . ILE A 1 245 ? 16.969 0.612 5.289 1 94.5 245 ILE A N 1
ATOM 1835 C CA . ILE A 1 245 ? 17.297 -0.064 6.539 1 94.5 245 ILE A CA 1
ATOM 1836 C C . ILE A 1 245 ? 16.094 -0.854 7.035 1 94.5 245 ILE A C 1
ATOM 1838 O O . ILE A 1 245 ? 14.953 -0.583 6.633 1 94.5 245 ILE A O 1
ATOM 1842 N N . ASP A 1 246 ? 16.359 -1.812 7.918 1 92.12 246 ASP A N 1
ATOM 1843 C CA . ASP A 1 246 ? 15.289 -2.539 8.602 1 92.12 246 ASP A CA 1
ATOM 1844 C C . ASP A 1 246 ? 14.875 -1.834 9.891 1 92.12 246 ASP A C 1
ATOM 1846 O O . ASP A 1 246 ? 15.727 -1.337 10.625 1 92.12 246 ASP A O 1
ATOM 1850 N N . ILE A 1 247 ? 13.602 -1.785 10.062 1 95.62 247 ILE A N 1
ATOM 1851 C CA . ILE A 1 247 ? 13.109 -1.232 11.32 1 95.62 247 ILE A CA 1
ATOM 1852 C C . ILE A 1 247 ? 12.086 -2.178 11.938 1 95.62 247 ILE A C 1
ATOM 1854 O O . ILE A 1 247 ? 11.523 -3.029 11.242 1 95.62 247 ILE A O 1
ATOM 1858 N N . THR A 1 248 ? 11.883 -2.035 13.25 1 94.12 248 THR A N 1
ATOM 1859 C CA . THR A 1 248 ? 10.938 -2.891 13.961 1 94.12 248 THR A CA 1
ATOM 1860 C C . THR A 1 248 ? 9.5 -2.508 13.609 1 94.12 248 THR A C 1
ATOM 1862 O O . THR A 1 248 ? 9.25 -1.426 13.078 1 94.12 248 THR A O 1
ATOM 1865 N N . GLU A 1 249 ? 8.594 -3.385 13.953 1 91.62 249 GLU A N 1
ATOM 1866 C CA . GLU A 1 249 ? 7.168 -3.113 13.766 1 91.62 249 GLU A CA 1
ATOM 1867 C C . GLU A 1 249 ? 6.727 -1.902 14.586 1 91.62 249 GLU A C 1
ATOM 1869 O O . GLU A 1 249 ? 5.902 -1.107 14.125 1 91.62 249 GLU A O 1
ATOM 1874 N N . GLN A 1 250 ? 7.246 -1.82 15.742 1 93.5 250 GLN A N 1
ATOM 1875 C CA . GLN A 1 250 ? 6.887 -0.7 16.609 1 93.5 250 GLN A CA 1
ATOM 1876 C C . GLN A 1 250 ? 7.379 0.622 16.016 1 93.5 250 GLN A C 1
ATOM 1878 O O . GLN A 1 250 ? 6.676 1.632 16.078 1 93.5 250 GLN A O 1
ATOM 1883 N N . GLU A 1 251 ? 8.609 0.617 15.492 1 96.44 251 GLU A N 1
ATOM 1884 C CA . GLU A 1 251 ? 9.141 1.815 14.852 1 96.44 251 GLU A CA 1
ATOM 1885 C C . GLU A 1 251 ? 8.312 2.207 13.625 1 96.44 251 GLU A C 1
ATOM 1887 O O . GLU A 1 251 ? 8.031 3.389 13.414 1 96.44 251 GLU A O 1
ATOM 1892 N N . ALA A 1 252 ? 7.973 1.209 12.867 1 95.69 252 ALA A N 1
ATOM 1893 C CA . ALA A 1 252 ? 7.129 1.466 11.703 1 95.69 252 ALA A CA 1
ATOM 1894 C C . ALA A 1 252 ? 5.77 2.027 12.125 1 95.69 252 ALA A C 1
ATOM 1896 O O . ALA A 1 252 ? 5.258 2.957 11.5 1 95.69 252 ALA A O 1
ATOM 1897 N N . ALA A 1 253 ? 5.16 1.461 13.156 1 93.56 253 ALA A N 1
ATOM 1898 C CA . ALA A 1 253 ? 3.871 1.932 13.656 1 93.56 253 ALA A CA 1
ATOM 1899 C C . ALA A 1 253 ? 3.945 3.398 14.062 1 93.56 253 ALA A C 1
ATOM 1901 O O . ALA A 1 253 ? 3.004 4.164 13.828 1 93.56 253 ALA A O 1
ATOM 1902 N N . THR A 1 254 ? 5.027 3.789 14.656 1 95.06 254 THR A N 1
ATOM 1903 C CA . THR A 1 254 ? 5.234 5.176 15.07 1 95.06 254 THR A CA 1
ATOM 1904 C C . THR A 1 254 ? 5.27 6.098 13.852 1 95.06 254 THR A C 1
ATOM 1906 O O . THR A 1 254 ? 4.648 7.16 13.859 1 95.06 254 THR A O 1
ATOM 1909 N N . LEU A 1 255 ? 5.996 5.656 12.859 1 97.31 255 LEU A N 1
ATOM 1910 C CA . LEU A 1 255 ? 6.098 6.457 11.648 1 97.31 255 LEU A CA 1
ATOM 1911 C C . LEU A 1 255 ? 4.75 6.547 10.938 1 97.31 255 LEU A C 1
ATOM 1913 O O . LEU A 1 255 ? 4.383 7.605 10.422 1 97.31 255 LEU A O 1
ATOM 1917 N N . ILE A 1 256 ? 4.023 5.457 10.914 1 95.88 256 ILE A N 1
ATOM 1918 C CA . ILE A 1 256 ? 2.723 5.418 10.258 1 95.88 256 ILE A CA 1
ATOM 1919 C C . ILE A 1 256 ? 1.745 6.328 11 1 95.88 256 ILE A C 1
ATOM 1921 O O . ILE A 1 256 ? 0.98 7.066 10.375 1 95.88 256 ILE A O 1
ATOM 1925 N N . ALA A 1 257 ? 1.784 6.297 12.25 1 94.06 257 ALA A N 1
ATOM 1926 C CA . ALA A 1 257 ? 0.897 7.137 13.055 1 94.06 257 ALA A CA 1
ATOM 1927 C C . ALA A 1 257 ? 1.162 8.617 12.797 1 94.06 257 ALA A C 1
ATOM 1929 O O . ALA A 1 257 ? 0.231 9.422 12.773 1 94.06 257 ALA A O 1
ATOM 1930 N N . ARG A 1 258 ? 2.383 8.961 12.594 1 96.19 258 ARG A N 1
ATOM 1931 C CA . ARG A 1 258 ? 2.766 10.367 12.438 1 96.19 258 ARG A CA 1
ATOM 1932 C C . ARG A 1 258 ? 2.6 10.82 11 1 96.19 258 ARG A C 1
ATOM 1934 O O . ARG A 1 258 ? 2.156 11.945 10.742 1 96.19 258 ARG A O 1
ATOM 1941 N N . PHE A 1 259 ? 3.055 9.953 10.055 1 97.25 259 PHE A N 1
ATOM 1942 C CA . PHE A 1 259 ? 3.246 10.438 8.695 1 97.25 259 PHE A CA 1
ATOM 1943 C C . PHE A 1 259 ? 2.348 9.688 7.719 1 97.25 259 PHE A C 1
ATOM 1945 O O . PHE A 1 259 ? 2.277 10.039 6.539 1 97.25 259 PHE A O 1
ATOM 1952 N N . GLY A 1 260 ? 1.741 8.625 8.18 1 95.25 260 GLY A N 1
ATOM 1953 C CA . GLY A 1 260 ? 0.764 7.934 7.355 1 95.25 260 GLY A CA 1
ATOM 1954 C C . GLY A 1 260 ? -0.595 8.609 7.344 1 95.25 260 GLY A C 1
ATOM 1955 O O . GLY A 1 260 ? -0.696 9.812 7.566 1 95.25 260 GLY A O 1
ATOM 1956 N N . ARG A 1 261 ? -1.633 7.84 6.949 1 95.19 261 ARG A N 1
ATOM 1957 C CA . ARG A 1 261 ? -3.006 8.336 7.008 1 95.19 261 ARG A CA 1
ATOM 1958 C C . ARG A 1 261 ? -3.768 7.691 8.164 1 95.19 261 ARG A C 1
ATOM 1960 O O . ARG A 1 261 ? -3.58 6.508 8.453 1 95.19 261 ARG A O 1
ATOM 1967 N N . VAL A 1 262 ? -4.551 8.414 8.758 1 95.25 262 VAL A N 1
ATOM 1968 C CA . VAL A 1 262 ? -5.438 7.949 9.828 1 95.25 262 VAL A CA 1
ATOM 1969 C C . VAL A 1 262 ? -6.879 7.918 9.32 1 95.25 262 VAL A C 1
ATOM 1971 O O . VAL A 1 262 ? -7.352 8.883 8.711 1 95.25 262 VAL A O 1
ATOM 1974 N N . TYR A 1 263 ? -7.578 6.836 9.555 1 95.06 263 TYR A N 1
ATOM 1975 C CA . TYR A 1 263 ? -8.922 6.688 9.023 1 95.06 263 TYR A CA 1
ATOM 1976 C C . TYR A 1 263 ? -9.812 5.902 9.977 1 95.06 263 TYR A C 1
ATOM 1978 O O . TYR A 1 263 ? -9.312 5.16 10.828 1 95.06 263 TYR A O 1
ATOM 1986 N N . ASN A 1 264 ? -11.07 6.031 9.844 1 95.69 264 ASN A N 1
ATOM 1987 C CA . ASN A 1 264 ? -12.07 5.398 10.695 1 95.69 264 ASN A CA 1
ATOM 1988 C C . ASN A 1 264 ? -12.133 3.893 10.469 1 95.69 264 ASN A C 1
ATOM 1990 O O . ASN A 1 264 ? -12.234 3.439 9.32 1 95.69 264 ASN A O 1
ATOM 1994 N N . THR A 1 265 ? -12.086 3.164 11.586 1 93.31 265 THR A N 1
ATOM 1995 C CA . THR A 1 265 ? -12.039 1.711 11.461 1 93.31 265 THR A CA 1
ATOM 1996 C C . THR A 1 265 ? -13.195 1.067 12.219 1 93.31 265 THR A C 1
ATOM 1998 O O . THR A 1 265 ? -13.336 -0.157 12.227 1 93.31 265 THR A O 1
ATOM 2001 N N . GLY A 1 266 ? -14.023 1.89 12.875 1 92.88 266 GLY A N 1
ATOM 2002 C CA . GLY A 1 266 ? -15.125 1.313 13.633 1 92.88 266 GLY A CA 1
ATOM 2003 C C . GLY A 1 266 ? -16.016 2.357 14.281 1 92.88 266 GLY A C 1
ATOM 2004 O O . GLY A 1 266 ? -15.672 3.543 14.305 1 92.88 266 GLY A O 1
ATOM 2005 N N . VAL A 1 267 ? -17.141 1.899 14.836 1 95.56 267 VAL A N 1
ATOM 2006 C CA . VAL A 1 267 ? -18.109 2.756 15.523 1 95.56 267 VAL A CA 1
ATOM 2007 C C . VAL A 1 267 ? -18.797 1.966 16.641 1 95.56 267 VAL A C 1
ATOM 2009 O O . VAL A 1 267 ? -19.031 0.763 16.5 1 95.56 267 VAL A O 1
ATOM 2012 N N . THR A 1 268 ? -19.031 2.592 17.734 1 95.75 268 THR A N 1
ATOM 2013 C CA . THR A 1 268 ? -19.812 2.008 18.828 1 95.75 268 THR A CA 1
ATOM 2014 C C . THR A 1 268 ? -20.844 3 19.344 1 95.75 268 THR A C 1
ATOM 2016 O O . THR A 1 268 ? -20.562 4.195 19.469 1 95.75 268 THR A O 1
ATOM 2019 N N . VAL A 1 269 ? -22.031 2.484 19.578 1 96.38 269 VAL A N 1
ATOM 2020 C CA . VAL A 1 269 ? -23.109 3.217 20.219 1 96.38 269 VAL A CA 1
ATOM 2021 C C . VAL A 1 269 ? -23.484 2.547 21.547 1 96.38 269 VAL A C 1
ATOM 2023 O O . VAL A 1 269 ? -23.594 1.321 21.625 1 96.38 269 VAL A O 1
ATOM 2026 N N . PRO A 1 270 ? -23.609 3.334 22.594 1 94.56 270 PRO A N 1
ATOM 2027 C CA . PRO A 1 270 ? -23.984 2.715 23.875 1 94.56 270 PRO A CA 1
ATOM 2028 C C . PRO A 1 270 ? -25.406 2.154 23.859 1 94.56 270 PRO A C 1
ATOM 2030 O O . PRO A 1 270 ? -26.297 2.742 23.234 1 94.56 270 PRO A O 1
ATOM 2033 N N . SER A 1 271 ? -25.562 1.098 24.594 1 93.44 271 SER A N 1
ATOM 2034 C CA . SER A 1 271 ? -26.906 0.592 24.859 1 93.44 271 SER A CA 1
ATOM 2035 C C . SER A 1 271 ? -27.594 1.389 25.953 1 93.44 271 SER A C 1
ATOM 2037 O O . SER A 1 271 ? -26.953 1.765 26.953 1 93.44 271 SER A O 1
ATOM 2039 N N . MET A 1 272 ? -28.859 1.6 25.719 1 94.38 272 MET A N 1
ATOM 2040 C CA . MET A 1 272 ? -29.609 2.406 26.672 1 94.38 272 MET A CA 1
ATOM 2041 C C . MET A 1 272 ? -30.672 1.569 27.375 1 94.38 272 MET A C 1
ATOM 2043 O O . MET A 1 272 ? -31.031 0.485 26.906 1 94.38 272 MET A O 1
ATOM 2047 N N . THR A 1 273 ? -31.078 2.072 28.531 1 92.69 273 THR A N 1
ATOM 2048 C CA . THR A 1 273 ? -32.156 1.425 29.281 1 92.69 273 THR A CA 1
ATOM 2049 C C . THR A 1 273 ? -33.25 2.422 29.625 1 92.69 273 THR A C 1
ATOM 2051 O O . THR A 1 273 ? -32.969 3.566 29.984 1 92.69 273 THR A O 1
ATOM 2054 N N . VAL A 1 274 ? -34.438 1.954 29.438 1 92.06 274 VAL A N 1
ATOM 2055 C CA . VAL A 1 274 ? -35.625 2.756 29.812 1 92.06 274 VAL A CA 1
ATOM 2056 C C . VAL A 1 274 ? -36.531 1.944 30.719 1 92.06 274 VAL A C 1
ATOM 2058 O O . VAL A 1 274 ? -36.656 0.728 30.562 1 92.06 274 VAL A O 1
ATOM 2061 N N . SER A 1 275 ? -37.156 2.686 31.688 1 90.19 275 SER A N 1
ATOM 2062 C CA . SER A 1 275 ? -38.094 2.018 32.594 1 90.19 275 SER A CA 1
ATOM 2063 C C . SER A 1 275 ? -39.469 1.826 31.938 1 90.19 275 SER A C 1
ATOM 2065 O O . SER A 1 275 ? -39.938 2.709 31.219 1 90.19 275 SER A O 1
ATOM 2067 N N . ALA A 1 276 ? -40.125 0.688 32.312 1 90.75 276 ALA A N 1
ATOM 2068 C CA . ALA A 1 276 ? -41.469 0.424 31.828 1 90.75 276 ALA A CA 1
ATOM 2069 C C . ALA A 1 276 ? -42.5 1.287 32.562 1 90.75 276 ALA A C 1
ATOM 2071 O O . ALA A 1 276 ? -43.625 1.457 32.094 1 90.75 276 ALA A O 1
ATOM 2072 N N . ASP A 1 277 ? -42.094 1.835 33.719 1 86.31 277 ASP A N 1
ATOM 2073 C CA . ASP A 1 277 ? -43.031 2.561 34.562 1 86.31 277 ASP A CA 1
ATOM 2074 C C . ASP A 1 277 ? -42.969 4.062 34.281 1 86.31 277 ASP A C 1
ATOM 2076 O O . ASP A 1 277 ? -43.375 4.867 35.125 1 86.31 277 ASP A O 1
ATOM 2080 N N . LEU A 1 278 ? -42.438 4.367 33.156 1 81.25 278 LEU A N 1
ATOM 2081 C CA . LEU A 1 278 ? -42.438 5.781 32.812 1 81.25 278 LEU A CA 1
ATOM 2082 C C . LEU A 1 278 ? -43.812 6.254 32.375 1 81.25 278 LEU A C 1
ATOM 2084 O O . LEU A 1 278 ? -44.531 5.512 31.703 1 81.25 278 LEU A O 1
ATOM 2088 N N . TYR A 1 279 ? -44.188 7.398 32.938 1 78.81 279 TYR A N 1
ATOM 2089 C CA . TYR A 1 279 ? -45.5 7.902 32.5 1 78.81 279 TYR A CA 1
ATOM 2090 C C . TYR A 1 279 ? -45.406 9.375 32.125 1 78.81 279 TYR A C 1
ATOM 2092 O O . TYR A 1 279 ? -44.562 10.109 32.625 1 78.81 279 TYR A O 1
ATOM 2100 N N . ASP A 1 280 ? -46.188 9.773 31.219 1 79.75 280 ASP A N 1
ATOM 2101 C CA . ASP A 1 280 ? -46.5 11.133 30.797 1 79.75 280 ASP A CA 1
ATOM 2102 C C . ASP A 1 280 ? -45.25 11.922 30.484 1 79.75 280 ASP A C 1
ATOM 2104 O O . ASP A 1 280 ? -44.406 11.453 29.719 1 79.75 280 ASP A O 1
ATOM 2108 N N . GLY A 1 281 ? -45.156 13.023 31.016 1 74.81 281 GLY A N 1
ATOM 2109 C CA . GLY A 1 281 ? -44.125 14 30.719 1 74.81 281 GLY A CA 1
ATOM 2110 C C . GLY A 1 281 ? -42.719 13.484 31 1 74.81 281 GLY A C 1
ATOM 2111 O O . GLY A 1 281 ? -41.781 13.758 30.234 1 74.81 281 GLY A O 1
ATOM 2112 N N . GLU A 1 282 ? -42.594 12.625 31.938 1 79.69 282 GLU A N 1
ATOM 2113 C CA . GLU A 1 282 ? -41.312 12.047 32.281 1 79.69 282 GLU A CA 1
ATOM 2114 C C . GLU A 1 282 ? -40.812 11.117 31.156 1 79.69 282 GLU A C 1
ATOM 2116 O O . GLU A 1 282 ? -39.625 11.086 30.859 1 79.69 282 GLU A O 1
ATOM 2121 N N . ALA A 1 283 ? -41.75 10.438 30.609 1 84.44 283 ALA A N 1
ATOM 2122 C CA . ALA A 1 283 ? -41.406 9.539 29.5 1 84.44 283 ALA A CA 1
ATOM 2123 C C . ALA A 1 283 ? -40.875 10.32 28.297 1 84.44 283 ALA A C 1
ATOM 2125 O O . ALA A 1 283 ? -39.875 9.93 27.688 1 84.44 283 ALA A O 1
ATOM 2126 N N . ARG A 1 284 ? -41.469 11.359 28.016 1 84.31 284 ARG A N 1
ATOM 2127 C CA . ARG A 1 284 ? -41.094 12.148 26.859 1 84.31 284 ARG A CA 1
ATOM 2128 C C . ARG A 1 284 ? -39.719 12.812 27.062 1 84.31 284 ARG A C 1
ATOM 2130 O O . ARG A 1 284 ? -38.969 12.969 26.109 1 84.31 284 ARG A O 1
ATOM 2137 N N . ASP A 1 285 ? -39.5 13.234 28.25 1 86.31 285 ASP A N 1
ATOM 2138 C CA . ASP A 1 285 ? -38.219 13.875 28.547 1 86.31 285 ASP A CA 1
ATOM 2139 C C . ASP A 1 285 ? -37.062 12.875 28.453 1 86.31 285 ASP A C 1
ATOM 2141 O O . ASP A 1 285 ? -36.031 13.172 27.875 1 86.31 285 ASP A O 1
ATOM 2145 N N . LEU A 1 286 ? -37.281 11.82 29.016 1 85.12 286 LEU A N 1
ATOM 2146 C CA . LEU A 1 286 ? -36.25 10.805 29.047 1 85.12 286 LEU A CA 1
ATOM 2147 C C . LEU A 1 286 ? -35.969 10.281 27.641 1 85.12 286 LEU A C 1
ATOM 2149 O O . LEU A 1 286 ? -34.812 10.133 27.234 1 85.12 286 LEU A O 1
ATOM 2153 N N . ILE A 1 287 ? -36.969 10.031 26.953 1 86.62 287 ILE A N 1
ATOM 2154 C CA . ILE A 1 287 ? -36.812 9.523 25.594 1 86.62 287 ILE A CA 1
ATOM 2155 C C . ILE A 1 287 ? -36.219 10.609 24.703 1 86.62 287 ILE A C 1
ATOM 2157 O O . ILE A 1 287 ? -35.375 10.32 23.828 1 86.62 287 ILE A O 1
ATOM 2161 N N . GLY A 1 288 ? -36.594 11.828 24.906 1 85.44 288 GLY A N 1
ATOM 2162 C CA . GLY A 1 288 ? -35.969 12.945 24.219 1 85.44 288 GLY A CA 1
ATOM 2163 C C . GLY A 1 288 ? -34.469 13.023 24.438 1 85.44 288 GLY A C 1
ATOM 2164 O O . GLY A 1 288 ? -33.719 13.352 23.516 1 85.44 288 GLY A O 1
ATOM 2165 N N . SER A 1 289 ? -34.094 12.656 25.641 1 89.56 289 SER A N 1
ATOM 2166 C CA . SER A 1 289 ? -32.656 12.703 25.969 1 89.56 289 SER A CA 1
ATOM 2167 C C . SER A 1 289 ? -31.891 11.625 25.219 1 89.56 289 SER A C 1
ATOM 2169 O O . SER A 1 289 ? -30.688 11.758 25 1 89.56 289 SER A O 1
ATOM 2171 N N . LEU A 1 290 ? -32.562 10.555 24.844 1 93.12 290 LEU A N 1
ATOM 2172 C CA . LEU A 1 290 ? -31.922 9.516 24.031 1 93.12 290 LEU A CA 1
ATOM 2173 C C . LEU A 1 290 ? -31.484 10.078 22.688 1 93.12 290 LEU A C 1
ATOM 2175 O O . LEU A 1 290 ? -30.547 9.562 22.062 1 93.12 290 LEU A O 1
ATOM 2179 N N . GLY A 1 291 ? -32.125 11.117 22.25 1 93.06 291 GLY A N 1
ATOM 2180 C CA . GLY A 1 291 ? -31.797 11.766 21 1 93.06 291 GLY A CA 1
ATOM 2181 C C . GLY A 1 291 ? -30.438 12.461 21.016 1 93.06 291 GLY A C 1
ATOM 2182 O O . GLY A 1 291 ? -29.906 12.805 19.953 1 93.06 291 GLY A O 1
ATOM 2183 N N . ARG A 1 292 ? -29.828 12.57 22.141 1 93.81 292 ARG A N 1
ATOM 2184 C CA . ARG A 1 292 ? -28.531 13.242 22.266 1 93.81 292 ARG A CA 1
ATOM 2185 C C . ARG A 1 292 ? -27.406 12.234 22.391 1 93.81 292 ARG A C 1
ATOM 2187 O O . ARG A 1 292 ? -26.234 12.617 22.562 1 93.81 292 ARG A O 1
ATOM 2194 N N . THR A 1 293 ? -27.781 11.008 22.297 1 95.56 293 THR A N 1
ATOM 2195 C CA . THR A 1 293 ? -26.75 9.977 22.406 1 95.56 293 THR A CA 1
ATOM 2196 C C . THR A 1 293 ? -25.766 10.086 21.266 1 95.56 293 THR A C 1
ATOM 2198 O O . THR A 1 293 ? -26.156 10.18 20.094 1 95.56 293 THR A O 1
ATOM 2201 N N . THR A 1 294 ? -24.422 10.078 21.641 1 96.38 294 THR A N 1
ATOM 2202 C CA . THR A 1 294 ? -23.375 10.188 20.641 1 96.38 294 THR A CA 1
ATOM 2203 C C . THR A 1 294 ? -22.781 8.82 20.328 1 96.38 294 THR A C 1
ATOM 2205 O O . THR A 1 294 ? -23 7.859 21.078 1 96.38 294 THR A O 1
ATOM 2208 N N . ALA A 1 295 ? -22.141 8.734 19.203 1 97.62 295 ALA A N 1
ATOM 2209 C CA . ALA A 1 295 ? -21.391 7.547 18.812 1 97.62 295 ALA A CA 1
ATOM 2210 C C . ALA A 1 295 ? -19.891 7.758 19.016 1 97.62 295 ALA A C 1
ATOM 2212 O O . ALA A 1 295 ? -19.391 8.875 18.875 1 97.62 295 ALA A O 1
ATOM 2213 N N . LYS A 1 296 ? -19.234 6.73 19.406 1 97.75 296 LYS A N 1
ATOM 2214 C CA . LYS A 1 296 ? -17.781 6.734 19.5 1 97.75 296 LYS A CA 1
ATOM 2215 C C . LYS A 1 296 ? -17.125 6.117 18.266 1 97.75 296 LYS A C 1
ATOM 2217 O O . LYS A 1 296 ? -17.375 4.953 17.953 1 97.75 296 LYS A O 1
ATOM 2222 N N . LEU A 1 297 ? -16.344 6.875 17.547 1 97.25 297 LEU A N 1
ATOM 2223 C CA . LEU A 1 297 ? -15.617 6.41 16.375 1 97.25 297 LEU A CA 1
ATOM 2224 C C . LEU A 1 297 ? -14.203 5.977 16.75 1 97.25 297 LEU A C 1
ATOM 2226 O O . LEU A 1 297 ? -13.555 6.613 17.594 1 97.25 297 LEU A O 1
ATOM 2230 N N . GLN A 1 298 ? -13.773 4.902 16.203 1 96 298 GLN A N 1
ATOM 2231 C CA . GLN A 1 298 ? -12.414 4.395 16.375 1 96 298 GLN A CA 1
ATOM 2232 C C . GLN A 1 298 ? -11.594 4.578 15.102 1 96 298 GLN A C 1
ATOM 2234 O O . GLN A 1 298 ? -12.117 4.418 14 1 96 298 GLN A O 1
ATOM 2239 N N . TYR A 1 299 ? -10.328 4.828 15.25 1 95.69 299 TYR A N 1
ATOM 2240 C CA . TYR A 1 299 ? -9.492 5.109 14.086 1 95.69 299 TYR A CA 1
ATOM 2241 C C . TYR A 1 299 ? -8.281 4.184 14.047 1 95.69 299 TYR A C 1
ATOM 2243 O O . TYR A 1 299 ? -7.977 3.508 15.031 1 95.69 299 TYR A O 1
ATOM 2251 N N . SER A 1 300 ? -7.586 4.137 12.922 1 93.94 300 SER A N 1
ATOM 2252 C CA . SER A 1 300 ? -6.535 3.176 12.594 1 93.94 300 SER A CA 1
ATOM 2253 C C . SER A 1 300 ? -5.32 3.35 13.5 1 93.94 300 SER A C 1
ATOM 2255 O O . SER A 1 300 ? -4.543 2.414 13.688 1 93.94 300 SER A O 1
ATOM 2257 N N . ASP A 1 301 ? -5.09 4.52 14.07 1 93.5 301 ASP A N 1
ATOM 2258 C CA . ASP A 1 301 ? -3.926 4.758 14.914 1 93.5 301 ASP A CA 1
ATOM 2259 C C . ASP A 1 301 ? -4.273 4.586 16.391 1 93.5 301 ASP A C 1
ATOM 2261 O O . ASP A 1 301 ? -3.48 4.938 17.266 1 93.5 301 ASP A O 1
ATOM 2265 N N . GLY A 1 302 ? -5.5 4.188 16.672 1 92.44 302 GLY A N 1
ATOM 2266 C CA . GLY A 1 302 ? -5.934 3.938 18.031 1 92.44 302 GLY A CA 1
ATOM 2267 C C . GLY A 1 302 ? -6.68 5.109 18.641 1 92.44 302 GLY A C 1
ATOM 2268 O O . GLY A 1 302 ? -7.258 4.988 19.734 1 92.44 302 GLY A O 1
ATOM 2269 N N . SER A 1 303 ? -6.711 6.211 17.969 1 95.94 303 SER A N 1
ATOM 2270 C CA . SER A 1 303 ? -7.453 7.363 18.469 1 95.94 303 SER A CA 1
ATOM 2271 C C . SER A 1 303 ? -8.953 7.152 18.328 1 95.94 303 SER A C 1
ATOM 2273 O O . SER A 1 303 ? -9.398 6.207 17.688 1 95.94 303 SER A O 1
ATOM 2275 N N . THR A 1 304 ? -9.703 7.961 19.078 1 96.19 304 THR A N 1
ATOM 2276 C CA . THR A 1 304 ? -11.156 7.926 19.031 1 96.19 304 THR A CA 1
ATOM 2277 C C . THR A 1 304 ? -11.727 9.336 18.922 1 96.19 304 THR A C 1
ATOM 2279 O O . THR A 1 304 ? -11.008 10.32 19.109 1 96.19 304 THR A O 1
ATOM 2282 N N . ALA A 1 305 ? -12.938 9.453 18.578 1 96.25 305 ALA A N 1
ATOM 2283 C CA . ALA A 1 305 ? -13.688 10.703 18.547 1 96.25 305 ALA A CA 1
ATOM 2284 C C . ALA A 1 305 ? -15.172 10.461 18.812 1 96.25 305 ALA A C 1
ATOM 2286 O O . ALA A 1 305 ? -15.719 9.438 18.391 1 96.25 305 ALA A O 1
ATOM 2287 N N . MET A 1 306 ? -15.82 11.367 19.5 1 96.62 306 MET A N 1
ATOM 2288 C CA . MET A 1 306 ? -17.266 11.336 19.703 1 96.62 306 MET A CA 1
ATOM 2289 C C . MET A 1 306 ? -17.984 12.156 18.641 1 96.62 306 MET A C 1
ATOM 2291 O O . MET A 1 306 ? -17.547 13.25 18.297 1 96.62 306 MET A O 1
ATOM 2295 N N . ARG A 1 307 ? -19.078 11.625 18.156 1 96.5 307 ARG A N 1
ATOM 2296 C CA . ARG A 1 307 ? -19.844 12.328 17.141 1 96.5 307 ARG A CA 1
ATOM 2297 C C . ARG A 1 307 ? -21.344 12.266 17.438 1 96.5 307 ARG A C 1
ATOM 2299 O O . ARG A 1 307 ? -21.844 11.25 17.922 1 96.5 307 ARG A O 1
ATOM 2306 N N . ALA A 1 308 ? -21.969 13.352 17.109 1 95.88 308 ALA A N 1
ATOM 2307 C CA . ALA A 1 308 ? -23.422 13.375 17.188 1 95.88 308 ALA A CA 1
ATOM 2308 C C . ALA A 1 308 ? -24.047 12.453 16.141 1 95.88 308 ALA A C 1
ATOM 2310 O O . ALA A 1 308 ? -23.453 12.195 15.102 1 95.88 308 ALA A O 1
ATOM 2311 N N . VAL A 1 309 ? -25.234 11.93 16.469 1 96.56 309 VAL A N 1
ATOM 2312 C CA . VAL A 1 309 ? -26 11.055 15.586 1 96.56 309 VAL A CA 1
ATOM 2313 C C . VAL A 1 309 ? -27.375 11.672 15.312 1 96.56 309 VAL A C 1
ATOM 2315 O O . VAL A 1 309 ? -28.031 12.172 16.219 1 96.56 309 VAL A O 1
ATOM 2318 N N . ASP A 1 310 ? -27.719 11.719 14.086 1 95.75 310 ASP A N 1
ATOM 2319 C CA . ASP A 1 310 ? -29.094 12.062 13.727 1 95.75 310 ASP A CA 1
ATOM 2320 C C . ASP A 1 310 ? -30.016 10.852 13.859 1 95.75 310 ASP A C 1
ATOM 2322 O O . ASP A 1 310 ? -30.219 10.125 12.883 1 95.75 310 ASP A O 1
ATOM 2326 N N . TRP A 1 311 ? -30.594 10.734 14.992 1 96.25 311 TRP A N 1
ATOM 2327 C CA . TRP A 1 311 ? -31.453 9.602 15.289 1 96.25 311 TRP A CA 1
ATOM 2328 C C . TRP A 1 311 ? -32.812 9.766 14.617 1 96.25 311 TRP A C 1
ATOM 2330 O O . TRP A 1 311 ? -33.281 10.891 14.422 1 96.25 311 TRP A O 1
ATOM 2340 N N . ASP A 1 312 ? -33.438 8.695 14.32 1 95.12 312 ASP A N 1
ATOM 2341 C CA . ASP A 1 312 ? -34.75 8.711 13.695 1 95.12 312 ASP A CA 1
ATOM 2342 C C . ASP A 1 312 ? -35.781 9.336 14.617 1 95.12 312 ASP A C 1
ATOM 2344 O O . ASP A 1 312 ? -36.188 8.719 15.602 1 95.12 312 ASP A O 1
ATOM 2348 N N . ALA A 1 313 ? -36.312 10.438 14.18 1 94.38 313 ALA A N 1
ATOM 2349 C CA . ALA A 1 313 ? -37.25 11.203 15.016 1 94.38 313 ALA A CA 1
ATOM 2350 C C . ALA A 1 313 ? -38.562 10.492 15.172 1 94.38 313 ALA A C 1
ATOM 2352 O O . ALA A 1 313 ? -39.219 10.562 16.219 1 94.38 313 ALA A O 1
ATOM 2353 N N . ALA A 1 314 ? -38.969 9.844 14.117 1 93.69 314 ALA A N 1
ATOM 2354 C CA . ALA A 1 314 ? -40.25 9.125 14.164 1 93.69 314 ALA A CA 1
ATOM 2355 C C . ALA A 1 314 ? -40.188 7.949 15.133 1 93.69 314 ALA A C 1
ATOM 2357 O O . ALA A 1 314 ? -41.125 7.691 15.875 1 93.69 314 ALA A O 1
ATOM 2358 N N . GLN A 1 315 ? -39.062 7.27 15.125 1 93.5 315 GLN A N 1
ATOM 2359 C CA . GLN A 1 315 ? -38.906 6.145 16.047 1 93.5 315 GLN A CA 1
ATOM 2360 C C . GLN A 1 315 ? -38.875 6.613 17.484 1 93.5 315 GLN A C 1
ATOM 2362 O O . GLN A 1 315 ? -39.438 5.973 18.375 1 93.5 315 GLN A O 1
ATOM 2367 N N . LEU A 1 316 ? -38.219 7.688 17.719 1 94.5 316 LEU A N 1
ATOM 2368 C CA . LEU A 1 316 ? -38.125 8.242 19.062 1 94.5 316 LEU A CA 1
ATOM 2369 C C . LEU A 1 316 ? -39.5 8.688 19.547 1 94.5 316 LEU A C 1
ATOM 2371 O O . LEU A 1 316 ? -39.875 8.453 20.703 1 94.5 316 LEU A O 1
ATOM 2375 N N . ALA A 1 317 ? -40.219 9.312 18.656 1 93.75 317 ALA A N 1
ATOM 2376 C CA . ALA A 1 317 ? -41.562 9.758 19 1 93.75 317 ALA A CA 1
ATOM 2377 C C . ALA A 1 317 ? -42.469 8.578 19.328 1 93.75 317 ALA A C 1
ATOM 2379 O O . ALA A 1 317 ? -43.25 8.625 20.281 1 93.75 317 ALA A O 1
ATOM 2380 N N . ALA A 1 318 ? -42.375 7.574 18.516 1 93.62 318 ALA A N 1
ATOM 2381 C CA . ALA A 1 318 ? -43.188 6.371 18.75 1 93.62 318 ALA A CA 1
ATOM 2382 C C . ALA A 1 318 ? -42.844 5.734 20.094 1 93.62 318 ALA A C 1
ATOM 2384 O O . ALA A 1 318 ? -43.719 5.258 20.812 1 93.62 318 ALA A O 1
ATOM 2385 N N . LEU A 1 319 ? -41.625 5.68 20.375 1 93.25 319 LEU A N 1
ATOM 2386 C CA . LEU A 1 319 ? -41.156 5.133 21.641 1 93.25 319 LEU A CA 1
ATOM 2387 C C . LEU A 1 319 ? -41.656 5.969 22.812 1 93.25 319 LEU A C 1
ATOM 2389 O O . LEU A 1 319 ? -42.062 5.422 23.844 1 93.25 319 LEU A O 1
ATOM 2393 N N . ALA A 1 320 ? -41.594 7.312 22.641 1 92.62 320 ALA A N 1
ATOM 2394 C CA . ALA A 1 320 ? -42.094 8.211 23.672 1 92.62 320 ALA A CA 1
ATOM 2395 C C . ALA A 1 320 ? -43.594 8.008 23.891 1 92.62 320 ALA A C 1
ATOM 2397 O O . ALA A 1 320 ? -44.062 8.023 25.031 1 92.62 320 ALA A O 1
ATOM 2398 N N . ASP A 1 321 ? -44.312 7.797 22.828 1 93.19 321 ASP A N 1
ATOM 2399 C CA . ASP A 1 321 ? -45.75 7.555 22.906 1 93.19 321 ASP A CA 1
ATOM 2400 C C . ASP A 1 321 ? -46.062 6.238 23.625 1 93.19 321 ASP A C 1
ATOM 2402 O O . ASP A 1 321 ? -46.938 6.176 24.469 1 93.19 321 ASP A O 1
ATOM 2406 N N . ASP A 1 322 ? -45.344 5.285 23.25 1 93.75 322 ASP A N 1
ATOM 2407 C CA . ASP A 1 322 ? -45.531 3.982 23.875 1 93.75 322 ASP A CA 1
ATOM 2408 C C . ASP A 1 322 ? -45.25 4.043 25.375 1 93.75 322 ASP A C 1
ATOM 2410 O O . ASP A 1 322 ? -45.969 3.467 26.188 1 93.75 322 ASP A O 1
ATOM 2414 N N . ALA A 1 323 ? -44.219 4.703 25.688 1 91.81 323 ALA A N 1
ATOM 2415 C CA . ALA A 1 323 ? -43.844 4.852 27.094 1 91.81 323 ALA A CA 1
ATOM 2416 C C . ALA A 1 323 ? -44.906 5.633 27.859 1 91.81 323 ALA A C 1
ATOM 2418 O O . ALA A 1 323 ? -45.312 5.246 28.969 1 91.81 323 ALA A O 1
ATOM 2419 N N . ALA A 1 324 ? -45.344 6.711 27.266 1 90.12 324 ALA A N 1
ATOM 2420 C CA . ALA A 1 324 ? -46.344 7.562 27.906 1 90.12 324 ALA A CA 1
ATOM 2421 C C . ALA A 1 324 ? -47.656 6.812 28.109 1 90.12 324 ALA A C 1
ATOM 2423 O O . ALA A 1 324 ? -48.375 7.047 29.078 1 90.12 324 ALA A O 1
ATOM 2424 N N . ALA A 1 325 ? -47.969 5.82 27.234 1 90.81 325 ALA A N 1
ATOM 2425 C CA . ALA A 1 325 ? -49.219 5.066 27.281 1 90.81 325 ALA A CA 1
ATOM 2426 C C . ALA A 1 325 ? -49.062 3.787 28.094 1 90.81 325 ALA A C 1
ATOM 2428 O O . ALA A 1 325 ? -50 2.994 28.203 1 90.81 325 ALA A O 1
ATOM 2429 N N . GLY A 1 326 ? -47.938 3.557 28.562 1 88.94 326 GLY A N 1
ATOM 2430 C CA . GLY A 1 326 ? -47.688 2.373 29.375 1 88.94 326 GLY A CA 1
ATOM 2431 C C . GLY A 1 326 ? -47.656 1.093 28.562 1 88.94 326 GLY A C 1
ATOM 2432 O O . GLY A 1 326 ? -48.031 0.026 29.047 1 88.94 326 GLY A O 1
ATOM 2433 N N . ARG A 1 327 ? -47.188 1.207 27.344 1 92.81 327 ARG A N 1
ATOM 2434 C CA . ARG A 1 327 ? -47.188 0.057 26.453 1 92.81 327 ARG A CA 1
ATOM 2435 C C . ARG A 1 327 ? -45.844 -0.665 26.453 1 92.81 327 ARG A C 1
ATOM 2437 O O . ARG A 1 327 ? -45.719 -1.723 25.844 1 92.81 327 ARG A O 1
ATOM 2444 N N . LEU A 1 328 ? -44.844 -0.056 27.156 1 93.31 328 LEU A N 1
ATOM 2445 C CA . LEU A 1 328 ? -43.562 -0.737 27.25 1 93.31 328 LEU A CA 1
ATOM 2446 C C . LEU A 1 328 ? -43.625 -1.87 28.266 1 93.31 328 LEU A C 1
ATOM 2448 O O . LEU A 1 328 ? -44.188 -1.71 29.344 1 93.31 328 LEU A O 1
ATOM 2452 N N . LYS A 1 329 ? -43.062 -2.988 27.906 1 93.31 329 LYS A N 1
ATOM 2453 C CA . LYS A 1 329 ? -43.062 -4.148 28.797 1 93.31 329 LYS A CA 1
ATOM 2454 C C . LYS A 1 329 ? -41.656 -4.469 29.297 1 93.31 329 LYS A C 1
ATOM 2456 O O . LYS A 1 329 ? -40.688 -4.441 28.531 1 93.31 329 LYS A O 1
ATOM 2461 N N . PRO A 1 330 ? -41.656 -4.793 30.609 1 92.75 330 PRO A N 1
ATOM 2462 C CA . PRO A 1 330 ? -40.344 -5.207 31.125 1 92.75 330 PRO A CA 1
ATOM 2463 C C . PRO A 1 330 ? -39.75 -6.391 30.359 1 92.75 330 PRO A C 1
ATOM 2465 O O . PRO A 1 330 ? -40.469 -7.363 30.078 1 92.75 330 PRO A O 1
ATOM 2468 N N . GLY A 1 331 ? -38.469 -6.285 30.016 1 91.38 331 GLY A N 1
ATOM 2469 C CA . GLY A 1 331 ? -37.781 -7.367 29.312 1 91.38 331 GLY A CA 1
ATOM 2470 C C . GLY A 1 331 ? -37.781 -7.184 27.812 1 91.38 331 GLY A C 1
ATOM 2471 O O . GLY A 1 331 ? -37.031 -7.852 27.109 1 91.38 331 GLY A O 1
ATOM 2472 N N . GLU A 1 332 ? -38.594 -6.262 27.328 1 91.81 332 GLU A N 1
ATOM 2473 C CA . GLU A 1 332 ? -38.625 -6.051 25.891 1 91.81 332 GLU A CA 1
ATOM 2474 C C . GLU A 1 332 ? -37.406 -5.227 25.422 1 91.81 332 GLU A C 1
ATOM 2476 O O . GLU A 1 332 ? -36.781 -4.531 26.234 1 91.81 332 GLU A O 1
ATOM 2481 N N . ARG A 1 333 ? -37.031 -5.395 24.109 1 90.5 333 ARG A N 1
ATOM 2482 C CA . ARG A 1 333 ? -35.969 -4.625 23.484 1 90.5 333 ARG A CA 1
ATOM 2483 C C . ARG A 1 333 ? -36.5 -3.803 22.312 1 90.5 333 ARG A C 1
ATOM 2485 O O . ARG A 1 333 ? -37.344 -4.27 21.547 1 90.5 333 ARG A O 1
ATOM 2492 N N . ARG A 1 334 ? -36.062 -2.518 22.344 1 91.81 334 ARG A N 1
ATOM 2493 C CA . ARG A 1 334 ? -36.375 -1.597 21.25 1 91.81 334 ARG A CA 1
ATOM 2494 C C . ARG A 1 334 ? -35.094 -1.079 20.594 1 91.81 334 ARG A C 1
ATOM 2496 O O . ARG A 1 334 ? -34 -1.14 21.188 1 91.81 334 ARG A O 1
ATOM 2503 N N . THR A 1 335 ? -35.219 -0.729 19.312 1 91.75 335 THR A N 1
ATOM 2504 C CA . THR A 1 335 ? -34.094 -0.146 18.609 1 91.75 335 THR A CA 1
ATOM 2505 C C . THR A 1 335 ? -34.469 1.177 17.953 1 91.75 335 THR A C 1
ATOM 2507 O O . THR A 1 335 ? -35.625 1.385 17.594 1 91.75 335 THR A O 1
ATOM 2510 N N . VAL A 1 336 ? -33.562 2.102 17.906 1 93.88 336 VAL A N 1
ATOM 2511 C CA . VAL A 1 336 ? -33.688 3.352 17.172 1 93.88 336 VAL A CA 1
ATOM 2512 C C . VAL A 1 336 ? -32.531 3.488 16.188 1 93.88 336 VAL A C 1
ATOM 2514 O O . VAL A 1 336 ? -31.359 3.396 16.578 1 93.88 336 VAL A O 1
ATOM 2517 N N . ARG A 1 337 ? -32.844 3.691 14.945 1 93.56 337 ARG A N 1
ATOM 2518 C CA . ARG A 1 337 ? -31.812 3.867 13.914 1 93.56 337 ARG A CA 1
ATOM 2519 C C . ARG A 1 337 ? -31.344 5.316 13.852 1 93.56 337 ARG A C 1
ATOM 2521 O O . ARG A 1 337 ? -32.062 6.227 14.273 1 93.56 337 ARG A O 1
ATOM 2528 N N . GLY A 1 338 ? -30.109 5.551 13.391 1 95.69 338 GLY A N 1
ATOM 2529 C CA . GLY A 1 338 ? -29.562 6.883 13.195 1 95.69 338 GLY A CA 1
ATOM 2530 C C . GLY A 1 338 ? -28.391 6.91 12.219 1 95.69 338 GLY A C 1
ATOM 2531 O O . GLY A 1 338 ? -27.938 5.859 11.773 1 95.69 338 GLY A O 1
ATOM 2532 N N . ARG A 1 339 ? -28.031 8.047 11.82 1 96.25 339 ARG A N 1
ATOM 2533 C CA . ARG A 1 339 ? -26.859 8.289 10.977 1 96.25 339 ARG A CA 1
ATOM 2534 C C . ARG A 1 339 ? -25.891 9.25 11.648 1 96.25 339 ARG A C 1
ATOM 2536 O O . ARG A 1 339 ? -26.281 10.312 12.125 1 96.25 339 ARG A O 1
ATOM 2543 N N . ILE A 1 340 ? -24.656 8.867 11.656 1 96.88 340 ILE A N 1
ATOM 2544 C CA . ILE A 1 340 ? -23.641 9.727 12.258 1 96.88 340 ILE A CA 1
ATOM 2545 C C . ILE A 1 340 ? -23.562 11.047 11.5 1 96.88 340 ILE A C 1
ATOM 2547 O O . ILE A 1 340 ? -23.5 11.062 10.266 1 96.88 340 ILE A O 1
ATOM 2551 N N . ARG A 1 341 ? -23.594 12.133 12.258 1 94.44 341 ARG A N 1
ATOM 2552 C CA . ARG A 1 341 ? -23.562 13.453 11.633 1 94.44 341 ARG A CA 1
ATOM 2553 C C . ARG A 1 341 ? -22.156 13.773 11.125 1 94.44 341 ARG A C 1
ATOM 2555 O O . ARG A 1 341 ? -21.188 13.719 11.883 1 94.44 341 ARG A O 1
ATOM 2562 N N . GLN A 1 342 ? -22.031 14 9.93 1 91.62 342 GLN A N 1
ATOM 2563 C CA . GLN A 1 342 ? -20.797 14.438 9.273 1 91.62 342 GLN A CA 1
ATOM 2564 C C . GLN A 1 342 ? -21.016 15.727 8.484 1 91.62 342 GLN A C 1
ATOM 2566 O O . GLN A 1 342 ? -21.672 15.719 7.445 1 91.62 342 GLN A O 1
ATOM 2571 N N . THR A 1 343 ? -20.5 16.859 9 1 87.94 343 THR A N 1
ATOM 2572 C CA . THR A 1 343 ? -20.734 18.141 8.352 1 87.94 343 THR A CA 1
ATOM 2573 C C . THR A 1 343 ? -19.703 18.375 7.25 1 87.94 343 THR A C 1
ATOM 2575 O O . THR A 1 343 ? -18.5 18.266 7.492 1 87.94 343 THR A O 1
ATOM 2578 N N . ASP A 1 344 ? -20.172 18.688 6.152 1 85.94 344 ASP A N 1
ATOM 2579 C CA . ASP A 1 344 ? -19.312 19.109 5.051 1 85.94 344 ASP A CA 1
ATOM 2580 C C . ASP A 1 344 ? -19.375 20.625 4.859 1 85.94 344 ASP A C 1
ATOM 2582 O O . ASP A 1 344 ? -20.422 21.172 4.516 1 85.94 344 ASP A O 1
ATOM 2586 N N . TYR A 1 345 ? -18.297 21.219 5.098 1 92.75 345 TYR A N 1
ATOM 2587 C CA . TYR A 1 345 ? -18.234 22.656 4.836 1 92.75 345 TYR A CA 1
ATOM 2588 C C . TYR A 1 345 ? -17.922 22.922 3.369 1 92.75 345 TYR A C 1
ATOM 2590 O O . TYR A 1 345 ? -17.141 22.203 2.75 1 92.75 345 TYR A O 1
ATOM 2598 N N . PRO A 1 346 ? -18.5 23.969 2.857 1 93.12 346 PRO A N 1
ATOM 2599 C CA . PRO A 1 346 ? -18.203 24.297 1.464 1 93.12 346 PRO A CA 1
ATOM 2600 C C . PRO A 1 346 ? -16.719 24.594 1.229 1 93.12 346 PRO A C 1
ATOM 2602 O O . PRO A 1 346 ? -16.062 25.156 2.102 1 93.12 346 PRO A O 1
ATOM 2605 N N . VAL A 1 347 ? -16.219 24.281 0.03 1 91.19 347 VAL A N 1
ATOM 2606 C CA . VAL A 1 347 ? -14.867 24.562 -0.411 1 91.19 347 VAL A CA 1
ATOM 2607 C C . VAL A 1 347 ? -14.898 25.328 -1.729 1 91.19 347 VAL A C 1
ATOM 2609 O O . VAL A 1 347 ? -15.289 24.781 -2.766 1 91.19 347 VAL A O 1
ATOM 2612 N N . PRO A 1 348 ? -14.578 26.578 -1.819 1 94.56 348 PRO A N 1
ATOM 2613 C CA . PRO A 1 348 ? -14.117 27.344 -0.662 1 94.56 348 PRO A CA 1
ATOM 2614 C C . PRO A 1 348 ? -15.258 27.766 0.268 1 94.56 348 PRO A C 1
ATOM 2616 O O . PRO A 1 348 ? -16.406 27.828 -0.157 1 94.56 348 PRO A O 1
ATOM 2619 N N . PHE A 1 349 ? -14.938 28.016 1.455 1 97.31 349 PHE A N 1
ATOM 2620 C CA . PHE A 1 349 ? -15.898 28.469 2.463 1 97.31 349 PHE A CA 1
ATOM 2621 C C . PHE A 1 349 ? -16.266 29.922 2.25 1 97.31 349 PHE A C 1
ATOM 2623 O O . PHE A 1 349 ? -17.453 30.281 2.275 1 97.31 349 PHE A O 1
ATOM 2630 N N . ALA A 1 350 ? -15.242 30.766 2.066 1 98.38 350 ALA A N 1
ATOM 2631 C CA . ALA A 1 350 ? -15.406 32.188 1.749 1 98.38 350 ALA A CA 1
ATOM 2632 C C . ALA A 1 350 ? -14.336 32.656 0.765 1 98.38 350 ALA A C 1
ATOM 2634 O O . ALA A 1 350 ? -13.141 32.625 1.078 1 98.38 350 ALA A O 1
ATOM 2635 N N . VAL A 1 351 ? -14.766 33.125 -0.35 1 97.44 351 VAL A N 1
ATOM 2636 C CA . VAL A 1 351 ? -13.859 33.562 -1.408 1 97.44 351 VAL A CA 1
ATOM 2637 C C . VAL A 1 351 ? -13.273 34.938 -1.055 1 97.44 351 VAL A C 1
ATOM 2639 O O . VAL A 1 351 ? -13.961 35.781 -0.514 1 97.44 351 VAL A O 1
ATOM 2642 N N . GLU A 1 352 ? -11.984 35.125 -1.271 1 97.56 352 GLU A N 1
ATOM 2643 C CA . GLU A 1 352 ? -11.273 36.375 -1.141 1 97.56 352 GLU A CA 1
ATOM 2644 C C . GLU A 1 352 ? -11.289 36.875 0.302 1 97.56 352 GLU A C 1
ATOM 2646 O O . GLU A 1 352 ? -11.359 38.094 0.546 1 97.56 352 GLU A O 1
ATOM 2651 N N . ARG A 1 353 ? -11.344 36 1.188 1 98.25 353 ARG A N 1
ATOM 2652 C CA . ARG A 1 353 ? -11.219 36.281 2.617 1 98.25 353 ARG A CA 1
ATOM 2653 C C . ARG A 1 353 ? -10.031 35.531 3.211 1 98.25 353 ARG A C 1
ATOM 2655 O O . ARG A 1 353 ? -10.094 34.312 3.455 1 98.25 353 ARG A O 1
ATOM 2662 N N . ALA A 1 354 ? -8.992 36.312 3.518 1 97.94 354 ALA A N 1
ATOM 2663 C CA . ALA A 1 354 ? -7.734 35.75 4 1 97.94 354 ALA A CA 1
ATOM 2664 C C . ALA A 1 354 ? -7.605 35.906 5.512 1 97.94 354 ALA A C 1
ATOM 2666 O O . ALA A 1 354 ? -8.336 36.688 6.125 1 97.94 354 ALA A O 1
ATOM 2667 N N . ASP A 1 355 ? -6.723 35.094 6.117 1 98.12 355 ASP A N 1
ATOM 2668 C CA . ASP A 1 355 ? -6.43 35.156 7.547 1 98.12 355 ASP A CA 1
ATOM 2669 C C . ASP A 1 355 ? -7.711 35.094 8.375 1 98.12 355 ASP A C 1
ATOM 2671 O O . ASP A 1 355 ? -7.953 35.938 9.227 1 98.12 355 ASP A O 1
ATOM 2675 N N . PRO A 1 356 ? -8.445 34.031 8.188 1 98.19 356 PRO A N 1
ATOM 2676 C CA . PRO A 1 356 ? -9.781 34 8.773 1 98.19 356 PRO A CA 1
ATOM 2677 C C . PRO A 1 356 ? -9.773 33.656 10.258 1 98.19 356 PRO A C 1
ATOM 2679 O O . PRO A 1 356 ? -8.852 32.969 10.727 1 98.19 356 PRO A O 1
ATOM 2682 N N . SER A 1 357 ? -10.828 34.125 10.875 1 96.12 357 SER A N 1
ATOM 2683 C CA . SER A 1 357 ? -11.125 33.781 12.266 1 96.12 357 SER A CA 1
ATOM 2684 C C . SER A 1 357 ? -12.617 33.531 12.469 1 96.12 357 SER A C 1
ATOM 2686 O O . SER A 1 357 ? -13.445 34.281 11.922 1 96.12 357 SER A O 1
ATOM 2688 N N . VAL A 1 358 ? -12.914 32.531 13.117 1 97.38 358 VAL A N 1
ATOM 2689 C CA . VAL A 1 358 ? -14.273 32.281 13.578 1 97.38 358 VAL A CA 1
ATOM 2690 C C . VAL A 1 358 ? -14.305 32.25 15.109 1 97.38 358 VAL A C 1
ATOM 2692 O O . VAL A 1 358 ? -13.531 31.5 15.727 1 97.38 358 VAL A O 1
ATOM 2695 N N . PHE A 1 359 ? -15.141 32.969 15.656 1 96.81 359 PHE A N 1
ATOM 2696 C CA . PHE A 1 359 ? -15.258 33.062 17.109 1 96.81 359 PHE A CA 1
ATOM 2697 C C . PHE A 1 359 ? -16.672 32.688 17.562 1 96.81 359 PHE A C 1
ATOM 2699 O O . PHE A 1 359 ? -17.656 33.25 17.094 1 96.81 359 PHE A O 1
ATOM 2706 N N . ALA A 1 360 ? -16.75 31.703 18.375 1 94.19 360 ALA A N 1
ATOM 2707 C CA . ALA A 1 360 ? -18.016 31.312 19 1 94.19 360 ALA A CA 1
ATOM 2708 C C . ALA A 1 360 ? -18.297 32.188 20.234 1 94.19 360 ALA A C 1
ATOM 2710 O O . ALA A 1 360 ? -17.453 32.312 21.125 1 94.19 360 ALA A O 1
ATOM 2711 N N . TRP A 1 361 ? -19.516 32.719 20.234 1 92.19 361 TRP A N 1
ATOM 2712 C CA . TRP A 1 361 ? -19.812 33.656 21.297 1 92.19 361 TRP A CA 1
ATOM 2713 C C . TRP A 1 361 ? -21.234 33.5 21.797 1 92.19 361 TRP A C 1
ATOM 2715 O O . TRP A 1 361 ? -22.172 33.344 21 1 92.19 361 TRP A O 1
ATOM 2725 N N . ASN A 1 362 ? -21.297 33.469 23.062 1 90.88 362 ASN A N 1
ATOM 2726 C CA . ASN A 1 362 ? -22.625 33.562 23.672 1 90.88 362 ASN A CA 1
ATOM 2727 C C . ASN A 1 362 ? -23.031 35 23.906 1 90.88 362 ASN A C 1
ATOM 2729 O O . ASN A 1 362 ? -22.641 35.625 24.906 1 90.88 362 ASN A O 1
ATOM 2733 N N . TYR A 1 363 ? -23.844 35.562 23.109 1 91.81 363 TYR A N 1
ATOM 2734 C CA . TYR A 1 363 ? -24.312 36.938 23.219 1 91.81 363 TYR A CA 1
ATOM 2735 C C . TYR A 1 363 ? -25.625 37 24 1 91.81 363 TYR A C 1
ATOM 2737 O O . TYR A 1 363 ? -26.703 36.844 23.422 1 91.81 363 TYR A O 1
ATOM 2745 N N . ASN A 1 364 ? -25.547 37.312 25.188 1 85.75 364 ASN A N 1
ATOM 2746 C CA . ASN A 1 364 ? -26.703 37.469 26.078 1 85.75 364 ASN A CA 1
ATOM 2747 C C . ASN A 1 364 ? -27.641 36.281 25.969 1 85.75 364 ASN A C 1
ATOM 2749 O O . ASN A 1 364 ? -28.859 36.438 25.812 1 85.75 364 ASN A O 1
ATOM 2753 N N . GLY A 1 365 ? -27.156 35.062 25.828 1 86.81 365 GLY A N 1
ATOM 2754 C CA . GLY A 1 365 ? -27.938 33.844 25.844 1 86.81 365 GLY A CA 1
ATOM 2755 C C . GLY A 1 365 ? -28.125 33.25 24.453 1 86.81 365 GLY A C 1
ATOM 2756 O O . GLY A 1 365 ? -28.625 32.125 24.312 1 86.81 365 GLY A O 1
ATOM 2757 N N . GLU A 1 366 ? -27.719 33.906 23.516 1 90.25 366 GLU A N 1
ATOM 2758 C CA . GLU A 1 366 ? -27.797 33.406 22.141 1 90.25 366 GLU A CA 1
ATOM 2759 C C . GLU A 1 366 ? -26.422 33.031 21.609 1 90.25 366 GLU A C 1
ATOM 2761 O O . GLU A 1 366 ? -25.484 33.812 21.672 1 90.25 366 GLU A O 1
ATOM 2766 N N . GLN A 1 367 ? -26.375 31.844 21.094 1 91.62 367 GLN A N 1
ATOM 2767 C CA . GLN A 1 367 ? -25.109 31.406 20.516 1 91.62 367 GLN A CA 1
ATOM 2768 C C . GLN A 1 367 ? -24.891 32.062 19.141 1 91.62 367 GLN A C 1
ATOM 2770 O O . GLN A 1 367 ? -25.734 31.922 18.25 1 91.62 367 GLN A O 1
ATOM 2775 N N . LEU A 1 368 ? -23.812 32.75 19.031 1 95.06 368 LEU A N 1
ATOM 2776 C CA . LEU A 1 368 ? -23.406 33.344 17.766 1 95.06 368 LEU A CA 1
ATOM 2777 C C . LEU A 1 368 ? -22.031 32.844 17.328 1 95.06 368 LEU A C 1
ATOM 2779 O O . LEU A 1 368 ? -21.188 32.531 18.172 1 95.06 368 LEU A O 1
ATOM 2783 N N . PHE A 1 369 ? -21.938 32.719 16.062 1 97.62 369 PHE A N 1
ATOM 2784 C CA . PHE A 1 369 ? -20.641 32.531 15.438 1 97.62 369 PHE A CA 1
ATOM 2785 C C . PHE A 1 369 ? -20.266 33.75 14.586 1 97.62 369 PHE A C 1
ATOM 2787 O O . PHE A 1 369 ? -21.078 34.219 13.789 1 97.62 369 PHE A O 1
ATOM 2794 N N . MET A 1 370 ? -19.109 34.25 14.836 1 98.12 370 MET A N 1
ATOM 2795 C CA . MET A 1 370 ? -18.656 35.438 14.141 1 98.12 370 MET A CA 1
ATOM 2796 C C . MET A 1 370 ? -17.422 35.156 13.305 1 98.12 370 MET A C 1
ATOM 2798 O O . MET A 1 370 ? -16.438 34.625 13.812 1 98.12 370 MET A O 1
ATOM 2802 N N . PHE A 1 371 ? -17.578 35.469 12 1 98.25 371 PHE A N 1
ATOM 2803 C CA . PHE A 1 371 ? -16.5 35.312 11.047 1 98.25 371 PHE A CA 1
ATOM 2804 C C . PHE A 1 371 ? -15.93 36.656 10.633 1 98.25 371 PHE A C 1
ATOM 2806 O O . PHE A 1 371 ? -16.672 37.562 10.242 1 98.25 371 PHE A O 1
ATOM 2813 N N . ILE A 1 372 ? -14.609 36.812 10.828 1 98.44 372 ILE A N 1
ATOM 2814 C CA . ILE A 1 372 ? -13.891 38.031 10.43 1 98.44 372 ILE A CA 1
ATOM 2815 C C . ILE A 1 372 ? -12.609 37.656 9.703 1 98.44 372 ILE A C 1
ATOM 2817 O O . ILE A 1 372 ? -12.023 36.594 9.953 1 98.44 372 ILE A O 1
ATOM 2821 N N . ALA A 1 373 ? -12.211 38.469 8.695 1 98.44 373 ALA A N 1
ATOM 2822 C CA . ALA A 1 373 ? -11.078 38.125 7.848 1 98.44 373 ALA A CA 1
ATOM 2823 C C . ALA A 1 373 ? -10.492 39.344 7.164 1 98.44 373 ALA A C 1
ATOM 2825 O O . ALA A 1 373 ? -11.125 40.406 7.137 1 98.44 373 ALA A O 1
ATOM 2826 N N . THR A 1 374 ? -9.273 39.188 6.715 1 98.25 374 THR A N 1
ATOM 2827 C CA . THR A 1 374 ? -8.703 40.188 5.797 1 98.25 374 THR A CA 1
ATOM 2828 C C . THR A 1 374 ? -9.43 40.156 4.461 1 98.25 374 THR A C 1
ATOM 2830 O O . THR A 1 374 ? -9.633 39.094 3.869 1 98.25 374 THR A O 1
ATOM 2833 N N . ASP A 1 375 ? -9.844 41.344 4.004 1 97.94 375 ASP A N 1
ATOM 2834 C CA . ASP A 1 375 ? -10.367 41.438 2.645 1 97.94 375 ASP A CA 1
ATOM 2835 C C . ASP A 1 375 ? -9.242 41.312 1.618 1 97.94 375 ASP A C 1
ATOM 2837 O O . ASP A 1 375 ? -8.352 42.156 1.553 1 97.94 375 ASP A O 1
ATOM 2841 N N . ASP A 1 376 ? -9.297 40.25 0.888 1 97.56 376 ASP A N 1
ATOM 2842 C CA . ASP A 1 376 ? -8.281 40 -0.117 1 97.56 376 ASP A CA 1
ATOM 2843 C C . ASP A 1 376 ? -8.867 40.031 -1.525 1 97.56 376 ASP A C 1
ATOM 2845 O O . ASP A 1 376 ? -8.43 39.281 -2.41 1 97.56 376 ASP A O 1
ATOM 2849 N N . THR A 1 377 ? -9.859 40.844 -1.75 1 95.44 377 THR A N 1
ATOM 2850 C CA . THR A 1 377 ? -10.5 41 -3.051 1 95.44 377 THR A CA 1
ATOM 2851 C C . THR A 1 377 ? -9.477 41.406 -4.113 1 95.44 377 THR A C 1
ATOM 2853 O O . THR A 1 377 ? -8.633 42.25 -3.877 1 95.44 377 THR A O 1
ATOM 2856 N N . ASP A 1 378 ? -9.531 40.719 -5.281 1 90.06 378 ASP A N 1
ATOM 2857 C CA . ASP A 1 378 ? -8.695 40.938 -6.457 1 90.06 378 ASP A CA 1
ATOM 2858 C C . ASP A 1 378 ? -7.238 40.562 -6.168 1 90.06 378 ASP A C 1
ATOM 2860 O O . ASP A 1 378 ? -6.332 41 -6.887 1 90.06 378 ASP A O 1
ATOM 2864 N N . GLY A 1 379 ? -7.012 39.875 -5.09 1 91.62 379 GLY A N 1
ATOM 2865 C CA . GLY A 1 379 ? -5.664 39.5 -4.715 1 91.62 379 GLY A CA 1
ATOM 2866 C C . GLY A 1 379 ? -4.852 40.625 -4.137 1 91.62 379 GLY A C 1
ATOM 2867 O O . GLY A 1 379 ? -3.617 40.594 -4.168 1 91.62 379 GLY A O 1
ATOM 2868 N N . ASN A 1 380 ? -5.457 41.688 -3.695 1 94.25 380 ASN A N 1
ATOM 2869 C CA . ASN A 1 380 ? -4.848 42.875 -3.127 1 94.25 380 ASN A CA 1
ATOM 2870 C C . ASN A 1 380 ? -5.305 43.125 -1.691 1 94.25 380 ASN A C 1
ATOM 2872 O O . ASN A 1 380 ? -6.371 43.688 -1.462 1 94.25 380 ASN A O 1
ATOM 2876 N N . CYS A 1 381 ? -4.402 42.781 -0.759 1 94.81 381 CYS A N 1
ATOM 2877 C CA . CYS A 1 381 ? -4.824 42.875 0.633 1 94.81 381 CYS A CA 1
ATOM 2878 C C . CYS A 1 381 ? -4.418 44.219 1.234 1 94.81 381 CYS A C 1
ATOM 2880 O O . CYS A 1 381 ? -4.754 44.531 2.383 1 94.81 381 CYS A O 1
ATOM 2882 N N . VAL A 1 382 ? -3.73 45.125 0.494 1 96.5 382 VAL A N 1
ATOM 2883 C CA . VAL A 1 382 ? -3.285 46.406 1.001 1 96.5 382 VAL A CA 1
ATOM 2884 C C . VAL A 1 382 ? -4.387 47.438 0.805 1 96.5 382 VAL A C 1
ATOM 2886 O O . VAL A 1 382 ? -4.746 48.156 1.741 1 96.5 382 VAL A O 1
ATOM 2889 N N . ASP A 1 383 ? -4.922 47.531 -0.386 1 95.25 383 ASP A N 1
ATOM 2890 C CA . ASP A 1 383 ? -6.02 48.438 -0.708 1 95.25 383 ASP A CA 1
ATOM 2891 C C . ASP A 1 383 ? -6.992 47.781 -1.691 1 95.25 383 ASP A C 1
ATOM 2893 O O . ASP A 1 383 ? -7.137 48.25 -2.826 1 95.25 383 ASP A O 1
ATOM 2897 N N . PRO A 1 384 ? -7.77 46.844 -1.139 1 96 384 PRO A N 1
ATOM 2898 C CA . PRO A 1 384 ? -8.68 46.094 -1.989 1 96 384 PRO A CA 1
ATOM 2899 C C . PRO A 1 384 ? -9.859 46.906 -2.488 1 96 384 PRO A C 1
ATOM 2901 O O . PRO A 1 384 ? -10.062 48.031 -2.035 1 96 384 PRO A O 1
ATOM 2904 N N . ASN A 1 385 ? -10.664 46.375 -3.461 1 95.44 385 ASN A N 1
ATOM 2905 C CA . ASN A 1 385 ? -11.883 46.969 -3.961 1 95.44 385 ASN A CA 1
ATOM 2906 C C . ASN A 1 385 ? -11.625 48.375 -4.52 1 95.44 385 ASN A C 1
ATOM 2908 O O . ASN A 1 385 ? -12.367 49.312 -4.227 1 95.44 385 ASN A O 1
ATOM 2912 N N . GLY A 1 386 ? -10.5 48.5 -5.234 1 93.44 386 GLY A N 1
ATOM 2913 C CA . GLY A 1 386 ? -10.18 49.781 -5.789 1 93.44 386 GLY A CA 1
ATOM 2914 C C . GLY A 1 386 ? -9.906 50.844 -4.727 1 93.44 386 GLY A C 1
ATOM 2915 O O . GLY A 1 386 ? -10.25 52 -4.898 1 93.44 386 GLY A O 1
ATOM 2916 N N . GLY A 1 387 ? -9.414 50.375 -3.605 1 94 387 GLY A N 1
ATOM 2917 C CA . GLY A 1 387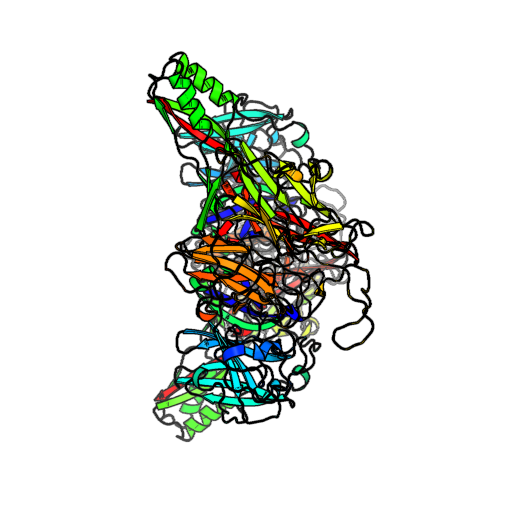 ? -9.055 51.281 -2.525 1 94 387 GLY A CA 1
ATOM 2918 C C . GLY A 1 387 ? -10.141 51.406 -1.479 1 94 387 GLY A C 1
ATOM 2919 O O . GLY A 1 387 ? -9.984 52.156 -0.516 1 94 387 GLY A O 1
ATOM 2920 N N . ARG A 1 388 ? -11.227 50.812 -1.614 1 95.88 388 ARG A N 1
ATOM 2921 C CA . ARG A 1 388 ? -12.305 50.844 -0.631 1 95.88 388 ARG A CA 1
ATOM 2922 C C . ARG A 1 388 ? -12.117 49.781 0.442 1 95.88 388 ARG A C 1
ATOM 2924 O O . ARG A 1 388 ? -12.93 48.875 0.568 1 95.88 388 ARG A O 1
ATOM 2931 N N . THR A 1 389 ? -11.047 49.969 1.198 1 96.19 389 THR A N 1
ATOM 2932 C CA . THR A 1 389 ? -10.688 49.062 2.27 1 96.19 389 THR A CA 1
ATOM 2933 C C . THR A 1 389 ? -11.773 49.031 3.34 1 96.19 389 THR A C 1
ATOM 2935 O O . THR A 1 389 ? -12.344 50.062 3.693 1 96.19 389 THR A O 1
ATOM 2938 N N . HIS A 1 390 ? -12.102 47.812 3.785 1 97.81 390 HIS A N 1
ATOM 2939 C CA . HIS A 1 390 ? -13.062 47.656 4.867 1 97.81 390 HIS A CA 1
ATOM 2940 C C . HIS A 1 390 ? -12.75 46.438 5.711 1 97.81 390 HIS A C 1
ATOM 2942 O O . HIS A 1 390 ? -11.898 45.625 5.344 1 97.81 390 HIS A O 1
ATOM 2948 N N . MET A 1 391 ? -13.305 46.344 6.926 1 98.19 391 MET A N 1
ATOM 2949 C CA . MET A 1 391 ? -13.211 45.188 7.812 1 98.19 391 MET A CA 1
ATOM 2950 C C . MET A 1 391 ? -14.547 44.438 7.898 1 98.19 391 MET A C 1
ATOM 2952 O O . MET A 1 391 ? -15.383 44.781 8.742 1 98.19 391 MET A O 1
ATOM 2956 N N . PRO A 1 392 ? -14.703 43.375 7.129 1 97.81 392 PRO A N 1
ATOM 2957 C CA . PRO A 1 392 ? -15.992 42.688 7.059 1 97.81 392 PRO A CA 1
ATOM 2958 C C . PRO A 1 392 ? -16.219 41.75 8.227 1 97.81 392 PRO A C 1
ATOM 2960 O O . PRO A 1 392 ? -15.305 41 8.594 1 97.81 392 PRO A O 1
ATOM 2963 N N . LEU A 1 393 ? -17.391 41.75 8.812 1 98.44 393 LEU A N 1
ATOM 2964 C CA . LEU A 1 393 ? -17.844 40.844 9.852 1 98.44 393 LEU A CA 1
ATOM 2965 C C . LEU A 1 393 ? -19.094 40.094 9.406 1 98.44 393 LEU A C 1
ATOM 2967 O O . LEU A 1 393 ? -20.031 40.688 8.867 1 98.44 393 LEU A O 1
ATOM 2971 N N . ARG A 1 394 ? -18.984 38.75 9.523 1 98.56 394 ARG A N 1
ATOM 2972 C CA . ARG A 1 394 ? -20.172 37.938 9.352 1 98.56 394 ARG A CA 1
ATOM 2973 C C . ARG A 1 394 ? -20.625 37.344 10.688 1 98.56 394 ARG A C 1
ATOM 2975 O O . ARG A 1 394 ? -19.797 37 11.531 1 98.56 394 ARG A O 1
ATOM 2982 N N . VAL A 1 395 ? -21.969 37.312 10.922 1 97.75 395 VAL A N 1
ATOM 2983 C CA . VAL A 1 395 ? -22.531 36.719 12.133 1 97.75 395 VAL A CA 1
ATOM 2984 C C . VAL A 1 395 ? -23.656 35.75 11.773 1 97.75 395 VAL A C 1
ATOM 2986 O O . VAL A 1 395 ? -24.469 36.031 10.883 1 97.75 395 VAL A O 1
ATOM 2989 N N . ALA A 1 396 ? -23.594 34.594 12.359 1 97.12 396 ALA A N 1
ATOM 2990 C CA . ALA A 1 396 ? -24.625 33.594 12.141 1 97.12 396 ALA A CA 1
ATOM 2991 C C . ALA A 1 396 ? -24.781 32.719 13.367 1 97.12 396 ALA A C 1
ATOM 2993 O O . ALA A 1 396 ? -24.031 32.812 14.336 1 97.12 396 ALA A O 1
ATOM 2994 N N . THR A 1 397 ? -25.812 31.859 13.328 1 94.88 397 THR A N 1
ATOM 2995 C CA . THR A 1 397 ? -26.062 30.953 14.445 1 94.88 397 THR A CA 1
ATOM 2996 C C . THR A 1 397 ? -25.453 29.578 14.18 1 94.88 397 THR A C 1
ATOM 2998 O O . THR A 1 397 ? -25.438 28.719 15.055 1 94.88 397 THR A O 1
ATOM 3001 N N . SER A 1 398 ? -24.891 29.391 12.977 1 94.56 398 SER A N 1
ATOM 3002 C CA . SER A 1 398 ? -24.125 28.188 12.648 1 94.56 398 SER A CA 1
ATOM 3003 C C . SER A 1 398 ? -22.922 28.531 11.781 1 94.56 398 SER A C 1
ATOM 3005 O O . SER A 1 398 ? -22.906 29.547 11.094 1 94.56 398 SER A O 1
ATOM 3007 N N . ILE A 1 399 ? -21.969 27.703 11.828 1 96.62 399 ILE A N 1
ATOM 3008 C CA . ILE A 1 399 ? -20.75 27.953 11.062 1 96.62 399 ILE A CA 1
ATOM 3009 C C . ILE A 1 399 ? -21.062 27.875 9.57 1 96.62 399 ILE A C 1
ATOM 3011 O O . ILE A 1 399 ? -20.594 28.719 8.789 1 96.62 399 ILE A O 1
ATOM 3015 N N . ALA A 1 400 ? -21.844 26.906 9.125 1 95.06 400 ALA A N 1
ATOM 3016 C CA . ALA A 1 400 ? -22.188 26.719 7.719 1 95.06 400 ALA A CA 1
ATOM 3017 C C . ALA A 1 400 ? -22.844 27.969 7.145 1 95.06 400 ALA A C 1
ATOM 3019 O O . ALA A 1 400 ? -22.641 28.312 5.973 1 95.06 400 ALA A O 1
ATOM 3020 N N . ASP A 1 401 ? -23.578 28.641 7.941 1 96.5 401 ASP A N 1
ATOM 3021 C CA . ASP A 1 401 ? -24.328 29.797 7.504 1 96.5 401 ASP A CA 1
ATOM 3022 C C . ASP A 1 401 ? -23.422 31 7.281 1 96.5 401 ASP A C 1
ATOM 3024 O O . ASP A 1 401 ? -23.828 32 6.684 1 96.5 401 ASP A O 1
ATOM 3028 N N . LEU A 1 402 ? -22.219 30.906 7.727 1 98.31 402 LEU A N 1
ATOM 3029 C CA . LEU A 1 402 ? -21.25 31.953 7.508 1 98.31 402 LEU A CA 1
ATOM 3030 C C . LEU A 1 402 ? -20.672 31.891 6.098 1 98.31 402 LEU A C 1
ATOM 3032 O O . LEU A 1 402 ? -20.031 32.844 5.629 1 98.31 402 LEU A O 1
ATOM 3036 N N . SER A 1 403 ? -20.875 30.828 5.395 1 98.38 403 SER A N 1
ATOM 3037 C CA . SER A 1 403 ? -20.234 30.562 4.117 1 98.38 403 SER A CA 1
ATOM 3038 C C . SER A 1 403 ? -20.844 31.391 2.998 1 98.38 403 SER A C 1
ATOM 3040 O O . SER A 1 403 ? -21.953 31.906 3.139 1 98.38 403 SER A O 1
ATOM 3042 N N . ASP A 1 404 ? -20.078 31.484 1.905 1 98.25 404 ASP A N 1
ATOM 3043 C CA . ASP A 1 404 ? -20.594 32.125 0.705 1 98.25 404 ASP A CA 1
ATOM 3044 C C . ASP A 1 404 ? -21.828 31.391 0.177 1 98.25 404 ASP A C 1
ATOM 3046 O O . ASP A 1 404 ? -22.812 32 -0.227 1 98.25 404 ASP A O 1
ATOM 3050 N N . ALA A 1 405 ? -21.719 30.062 0.159 1 97 405 ALA A N 1
ATOM 3051 C CA . ALA A 1 405 ? -22.797 29.234 -0.369 1 97 405 ALA A CA 1
ATOM 3052 C C . ALA A 1 405 ? -24.109 29.5 0.369 1 97 405 ALA A C 1
ATOM 3054 O O . ALA A 1 405 ? -25.188 29.422 -0.223 1 97 405 ALA A O 1
ATOM 3055 N N . ALA A 1 406 ? -24.031 29.922 1.632 1 97.12 406 ALA A N 1
ATOM 3056 C CA . ALA A 1 406 ? -25.219 30.156 2.445 1 97.12 406 ALA A CA 1
ATOM 3057 C C . ALA A 1 406 ? -25.547 31.641 2.5 1 97.12 406 ALA A C 1
ATOM 3059 O O . ALA A 1 406 ? -26.391 32.062 3.291 1 97.12 406 ALA A O 1
ATOM 3060 N N . GLY A 1 407 ? -24.859 32.438 1.783 1 97.62 407 GLY A N 1
ATOM 3061 C CA . GLY A 1 407 ? -25.172 33.844 1.683 1 97.62 407 GLY A CA 1
ATOM 3062 C C . GLY A 1 407 ? -24.406 34.719 2.676 1 97.62 407 GLY A C 1
ATOM 3063 O O . GLY A 1 407 ? -24.766 35.844 2.936 1 97.62 407 GLY A O 1
ATOM 3064 N N . GLY A 1 408 ? -23.391 34.219 3.248 1 97 408 GLY A N 1
ATOM 3065 C CA . GLY A 1 408 ? -22.625 34.938 4.242 1 97 408 GLY A CA 1
ATOM 3066 C C . GLY A 1 408 ? -22.047 36.25 3.721 1 97 408 GLY A C 1
ATOM 3067 O O . GLY A 1 408 ? -22.031 37.25 4.434 1 97 408 GLY A O 1
ATOM 3068 N N . ARG A 1 409 ? -21.625 36.281 2.561 1 96.94 409 ARG A N 1
ATOM 3069 C CA . ARG A 1 409 ? -21.016 37.469 1.974 1 96.94 409 ARG A CA 1
ATOM 3070 C C . ARG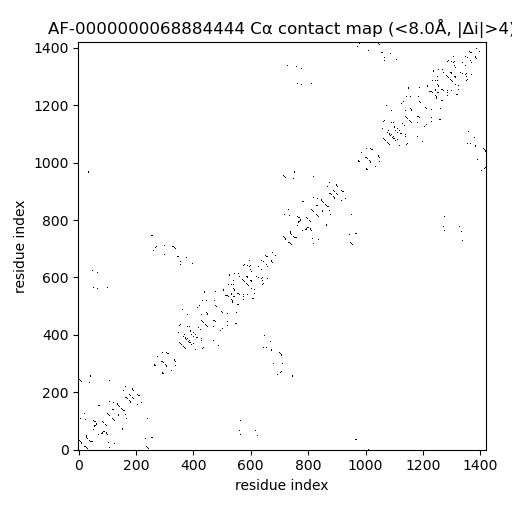 A 1 409 ? -22.031 38.594 1.876 1 96.94 409 ARG A C 1
ATOM 3072 O O . ARG A 1 409 ? -21.703 39.75 2.152 1 96.94 409 ARG A O 1
ATOM 3079 N N . ASP A 1 410 ? -23.25 38.344 1.536 1 96.88 410 ASP A N 1
ATOM 3080 C CA . ASP A 1 410 ? -24.297 39.344 1.353 1 96.88 410 ASP A CA 1
ATOM 3081 C C . ASP A 1 410 ? -24.688 39.969 2.684 1 96.88 410 ASP A C 1
ATOM 3083 O O . ASP A 1 410 ? -25.25 41.094 2.711 1 96.88 410 ASP A O 1
ATOM 3087 N N . ARG A 1 411 ? -24.359 39.281 3.709 1 97.06 411 ARG A N 1
ATOM 3088 C CA . ARG A 1 411 ? -24.781 39.75 5.023 1 97.06 411 ARG A CA 1
ATOM 3089 C C . ARG A 1 411 ? -23.625 40.406 5.77 1 97.06 411 ARG A C 1
ATOM 3091 O O . ARG A 1 411 ? -23.719 40.688 6.965 1 97.06 411 ARG A O 1
ATOM 3098 N N . GLU A 1 412 ? -22.594 40.719 5.191 1 97.69 412 GLU A N 1
ATOM 3099 C CA . GLU A 1 412 ? -21.406 41.25 5.848 1 97.69 412 GLU A CA 1
ATOM 3100 C C . GLU A 1 412 ? -21.688 42.656 6.395 1 97.69 412 GLU A C 1
ATOM 3102 O O . GLU A 1 412 ? -22.375 43.469 5.758 1 97.69 412 GLU A O 1
ATOM 3107 N N . ILE A 1 413 ? -21.172 42.844 7.527 1 97.88 413 ILE A N 1
ATOM 3108 C CA . ILE A 1 413 ? -21.172 44.156 8.18 1 97.88 413 ILE A CA 1
ATOM 3109 C C . ILE A 1 413 ? -19.766 44.75 8.141 1 97.88 413 ILE A C 1
ATOM 3111 O O . ILE A 1 413 ? -18.797 44.094 8.492 1 97.88 413 ILE A O 1
ATOM 3115 N N . ASP A 1 414 ? -19.688 46 7.715 1 98.12 414 ASP A N 1
ATOM 3116 C CA . ASP A 1 414 ? -18.406 46.719 7.773 1 98.12 414 ASP A CA 1
ATOM 3117 C C . ASP A 1 414 ? -18.188 47.344 9.148 1 98.12 414 ASP A C 1
ATOM 3119 O O . ASP A 1 414 ? -18.75 48.375 9.453 1 98.12 414 ASP A O 1
ATOM 3123 N N . LEU A 1 415 ? -17.359 46.719 9.906 1 98.31 415 LEU A N 1
ATOM 3124 C CA . LEU A 1 415 ? -17.062 47.312 11.211 1 98.31 415 LEU A CA 1
ATOM 3125 C C . LEU A 1 415 ? -16.25 48.594 11.07 1 98.31 415 LEU A C 1
ATOM 3127 O O . LEU A 1 415 ? -16.375 49.5 11.891 1 98.31 415 LEU A O 1
ATOM 3131 N N . LEU A 1 416 ? -15.344 48.562 10.125 1 98.44 416 LEU A N 1
ATOM 3132 C CA . LEU A 1 416 ? -14.508 49.688 9.766 1 98.44 416 LEU A CA 1
ATOM 3133 C C . LEU A 1 416 ? -14.461 49.875 8.25 1 98.44 416 LEU A C 1
ATOM 3135 O O . LEU A 1 416 ? -14.594 48.906 7.5 1 98.44 416 LEU A O 1
ATOM 3139 N N . THR A 1 417 ? -14.289 51.125 7.855 1 98.12 417 THR A N 1
ATOM 3140 C CA . THR A 1 417 ? -14.062 51.469 6.453 1 98.12 417 THR A CA 1
ATOM 3141 C C . THR A 1 417 ? -12.891 52.406 6.309 1 98.12 417 THR A C 1
ATOM 3143 O O . THR A 1 417 ? -12.469 53.062 7.281 1 98.12 417 THR A O 1
ATOM 3146 N N . ARG A 1 418 ? -12.438 52.469 5.113 1 97.62 418 ARG A N 1
ATOM 3147 C CA . ARG A 1 418 ? -11.344 53.375 4.82 1 97.62 418 ARG A CA 1
ATOM 3148 C C . ARG A 1 418 ? -11.641 54.781 5.332 1 97.62 418 ARG A C 1
ATOM 3150 O O . ARG A 1 418 ? -12.727 55.312 5.102 1 97.62 418 ARG A O 1
ATOM 3157 N N . GLY A 1 419 ? -10.648 55.344 6.004 1 97 419 GLY A N 1
ATOM 3158 C CA . GLY A 1 419 ? -10.789 56.75 6.449 1 97 419 GLY A CA 1
ATOM 3159 C C . GLY A 1 419 ? -11.195 56.844 7.906 1 97 419 GLY A C 1
ATOM 3160 O O . GLY A 1 419 ? -11.047 57.906 8.516 1 97 419 GLY A O 1
ATOM 3161 N N . ASP A 1 420 ? -11.766 55.781 8.414 1 98.19 420 ASP A N 1
ATOM 3162 C CA . ASP A 1 420 ? -12.016 55.812 9.852 1 98.19 420 ASP A CA 1
ATOM 3163 C C . ASP A 1 420 ? -10.742 56.125 10.633 1 98.19 420 ASP A C 1
ATOM 3165 O O . ASP A 1 420 ? -9.648 55.719 10.234 1 98.19 420 ASP A O 1
ATOM 3169 N N . ARG A 1 421 ? -10.859 56.844 11.734 1 98.25 421 ARG A N 1
ATOM 3170 C CA . ARG A 1 421 ? -9.695 57.312 12.461 1 98.25 421 ARG A CA 1
ATOM 3171 C C . ARG A 1 421 ? -9.43 56.5 13.711 1 98.25 421 ARG A C 1
ATOM 3173 O O . ARG A 1 421 ? -10.367 56 14.352 1 98.25 421 ARG A O 1
ATOM 3180 N N . ASN A 1 422 ? -8.148 56.344 14 1 98.25 422 ASN A N 1
ATOM 3181 C CA . ASN A 1 422 ? -7.793 55.719 15.266 1 98.25 422 ASN A CA 1
ATOM 3182 C C . ASN A 1 422 ? -7.75 56.719 16.406 1 98.25 422 ASN A C 1
ATOM 3184 O O . ASN A 1 422 ? -8.164 57.875 16.25 1 98.25 422 ASN A O 1
ATOM 3188 N N . SER A 1 423 ? -7.297 56.25 17.562 1 98 423 SER A N 1
ATOM 3189 C CA . SER A 1 423 ? -7.301 57.062 18.781 1 98 423 SER A CA 1
ATOM 3190 C C . SER A 1 423 ? -6.316 58.219 18.672 1 98 423 SER A C 1
ATOM 3192 O O . SER A 1 423 ? -6.41 59.188 19.422 1 98 423 SER A O 1
ATOM 3194 N N . GLU A 1 424 ? -5.406 58.156 17.766 1 96.88 424 GLU A N 1
ATOM 3195 C CA . GLU A 1 424 ? -4.434 59.219 17.547 1 96.88 424 GLU A CA 1
ATOM 3196 C C . GLU A 1 424 ? -4.953 60.25 16.547 1 96.88 424 GLU A C 1
ATOM 3198 O O . GLU A 1 424 ? -4.246 61.188 16.203 1 96.88 424 GLU A O 1
ATOM 3203 N N . GLY A 1 425 ? -6.066 60 16.031 1 97.38 425 GLY A N 1
ATOM 3204 C CA . GLY A 1 425 ? -6.664 60.906 15.062 1 97.38 425 GLY A CA 1
ATOM 3205 C C . GLY A 1 425 ? -6.176 60.688 13.648 1 97.38 425 GLY A C 1
ATOM 3206 O O . GLY A 1 425 ? -6.453 61.469 12.75 1 97.38 425 GLY A O 1
ATOM 3207 N N . ARG A 1 426 ? -5.496 59.625 13.422 1 96.94 426 ARG A N 1
ATOM 3208 C CA . ARG A 1 426 ? -4.98 59.281 12.102 1 96.94 426 ARG A CA 1
ATOM 3209 C C . ARG A 1 426 ? -5.984 58.438 11.312 1 96.94 426 ARG A C 1
ATOM 3211 O O . ARG A 1 426 ? -6.57 57.5 11.844 1 96.94 426 ARG A O 1
ATOM 3218 N N . ALA A 1 427 ? -6.121 58.812 10.055 1 97.69 427 ALA A N 1
ATOM 3219 C CA . ALA A 1 427 ? -7.016 58.031 9.188 1 97.69 427 ALA A CA 1
ATOM 3220 C C . ALA A 1 427 ? -6.414 56.688 8.844 1 97.69 427 ALA A C 1
ATOM 3222 O O . ALA A 1 427 ? -5.297 56.625 8.328 1 97.69 427 ALA A O 1
ATOM 3223 N N . MET A 1 428 ? -7.086 55.656 9.148 1 98.31 428 MET A N 1
ATOM 3224 C CA . MET A 1 428 ? -6.707 54.312 8.719 1 98.31 428 MET A CA 1
ATOM 3225 C C . MET A 1 428 ? -7.137 54.062 7.273 1 98.31 428 MET A C 1
ATOM 3227 O O . MET A 1 428 ? -8.328 54.062 6.973 1 98.31 428 MET A O 1
ATOM 3231 N N . THR A 1 429 ? -6.215 53.781 6.387 1 97.5 429 THR A N 1
ATOM 3232 C CA . THR A 1 429 ? -6.539 53.844 4.969 1 97.5 429 THR A CA 1
ATOM 3233 C C . THR A 1 429 ? -6.41 52.5 4.301 1 97.5 429 THR A C 1
ATOM 3235 O O . THR A 1 429 ? -6.906 52.281 3.191 1 97.5 429 THR A O 1
ATOM 3238 N N . GLY A 1 430 ? -5.684 51.562 4.965 1 97.25 430 GLY A N 1
ATOM 3239 C CA . GLY A 1 430 ? -5.523 50.25 4.371 1 97.25 430 GLY A CA 1
ATOM 3240 C C . GLY A 1 430 ? -5.082 49.188 5.367 1 97.25 430 GLY A C 1
ATOM 3241 O O . GLY A 1 430 ? -4.969 49.469 6.566 1 97.25 430 GLY A O 1
ATOM 3242 N N . CYS A 1 431 ? -4.934 47.906 4.871 1 97.75 431 CYS A N 1
ATOM 3243 C CA . CYS A 1 431 ? -4.328 46.781 5.555 1 97.75 431 CYS A CA 1
ATOM 3244 C C . CYS A 1 431 ? -5.113 46.406 6.809 1 97.75 431 CYS A C 1
ATOM 3246 O O . CYS A 1 431 ? -4.531 46.25 7.883 1 97.75 431 CYS A O 1
ATOM 3248 N N . PHE A 1 432 ? -6.445 46.438 6.781 1 98.25 432 PHE A N 1
ATOM 3249 C CA . PHE A 1 432 ? -7.145 45.844 7.918 1 98.25 432 PHE A CA 1
ATOM 3250 C C . PHE A 1 432 ? -6.871 44.375 8.008 1 98.25 432 PHE A C 1
ATOM 3252 O O . PHE A 1 432 ? -7.773 43.562 7.793 1 98.25 432 PHE A O 1
ATOM 3259 N N . TRP A 1 433 ? -5.652 44.062 8.383 1 98.5 433 TRP A N 1
ATOM 3260 C CA . TRP A 1 433 ? -5.129 42.719 8.211 1 98.5 433 TRP A CA 1
ATOM 3261 C C . TRP A 1 433 ? -5.371 41.875 9.461 1 98.5 433 TRP A C 1
ATOM 3263 O O . TRP A 1 433 ? -5.234 42.375 10.586 1 98.5 433 TRP A O 1
ATOM 3273 N N . ALA A 1 434 ? -5.699 40.594 9.203 1 98.5 434 ALA A N 1
ATOM 3274 C CA . ALA A 1 434 ? -5.723 39.469 10.133 1 98.5 434 ALA A CA 1
ATOM 3275 C C . ALA A 1 434 ? -6.492 39.844 11.406 1 98.5 434 ALA A C 1
ATOM 3277 O O . ALA A 1 434 ? -5.98 39.688 12.516 1 98.5 434 ALA A O 1
ATOM 3278 N N . PRO A 1 435 ? -7.703 40.312 11.211 1 98.5 435 PRO A N 1
ATOM 3279 C CA . PRO A 1 435 ? -8.5 40.594 12.414 1 98.5 435 PRO A CA 1
ATOM 3280 C C . PRO A 1 435 ? -8.867 39.312 13.164 1 98.5 435 PRO A C 1
ATOM 3282 O O . PRO A 1 435 ? -9.188 38.281 12.547 1 98.5 435 PRO A O 1
ATOM 3285 N N . GLU A 1 436 ? -8.742 39.375 14.43 1 98.44 436 GLU A N 1
ATOM 3286 C CA . GLU A 1 436 ? -9.133 38.281 15.305 1 98.44 436 GLU A CA 1
ATOM 3287 C C . GLU A 1 436 ? -10.047 38.781 16.422 1 98.44 436 GLU A C 1
ATOM 3289 O O . GLU A 1 436 ? -9.883 39.875 16.938 1 98.44 436 GLU A O 1
ATOM 3294 N N . LEU A 1 437 ? -10.984 37.906 16.781 1 97.81 437 LEU A N 1
ATOM 3295 C CA . LEU A 1 437 ? -11.852 38.188 17.922 1 97.81 437 LEU A CA 1
ATOM 3296 C C . LEU A 1 437 ? -11.383 37.438 19.172 1 97.81 437 LEU A C 1
ATOM 3298 O O . LEU A 1 437 ? -11.047 36.25 19.094 1 97.81 437 LEU A O 1
ATOM 3302 N N . HIS A 1 438 ? -11.32 38.156 20.234 1 97.5 438 HIS A N 1
ATOM 3303 C CA . HIS A 1 438 ? -10.961 37.625 21.547 1 97.5 438 HIS A CA 1
ATOM 3304 C C . HIS A 1 438 ? -11.758 38.312 22.656 1 97.5 438 HIS A C 1
ATOM 3306 O O . HIS A 1 438 ? -12.266 39.406 22.469 1 97.5 438 HIS A O 1
ATOM 3312 N N . VAL A 1 439 ? -11.914 37.594 23.75 1 96.69 439 VAL A N 1
ATOM 3313 C CA . VAL A 1 439 ? -12.375 38.281 24.953 1 96.69 439 VAL A CA 1
ATOM 3314 C C . VAL A 1 439 ? -11.172 38.719 25.812 1 96.69 439 VAL A C 1
ATOM 3316 O O . VAL A 1 439 ? -10.414 37.844 26.266 1 96.69 439 VAL A O 1
ATOM 3319 N N . ILE A 1 440 ? -10.984 39.969 25.953 1 98.25 440 ILE A N 1
ATOM 3320 C CA . ILE A 1 440 ? -9.867 40.531 26.719 1 98.25 440 ILE A CA 1
ATOM 3321 C C . ILE A 1 440 ? -10.406 41.469 27.781 1 98.25 440 ILE A C 1
ATOM 3323 O O . ILE A 1 440 ? -11.125 42.438 27.484 1 98.25 440 ILE A O 1
ATOM 3327 N N . GLY A 1 441 ? -10.086 41.156 29.031 1 96.38 441 GLY A N 1
ATOM 3328 C CA . GLY A 1 441 ? -10.609 41.969 30.109 1 96.38 441 GLY A CA 1
ATOM 3329 C C . GLY A 1 441 ? -12.117 41.938 30.203 1 96.38 441 GLY A C 1
ATOM 3330 O O . GLY A 1 441 ? -12.75 42.969 30.5 1 96.38 441 GLY A O 1
ATOM 3331 N N . GLY A 1 442 ? -12.672 40.906 29.812 1 94.81 442 GLY A N 1
ATOM 3332 C CA . GLY A 1 442 ? -14.109 40.719 29.891 1 94.81 442 GLY A CA 1
ATOM 3333 C C . GLY A 1 442 ? -14.859 41.344 28.719 1 94.81 442 GLY A C 1
ATOM 3334 O O . GLY A 1 442 ? -16.094 41.312 28.688 1 94.81 442 GLY A O 1
ATOM 3335 N N . LYS A 1 443 ? -14.188 41.844 27.797 1 96.62 443 LYS A N 1
ATOM 3336 C CA . LYS A 1 443 ? -14.828 42.5 26.656 1 96.62 443 LYS A CA 1
ATOM 3337 C C . LYS A 1 443 ? -14.469 41.812 25.344 1 96.62 443 LYS A C 1
ATOM 3339 O O . LYS A 1 443 ? -13.328 41.406 25.141 1 96.62 443 LYS A O 1
ATOM 3344 N N . LEU A 1 444 ? -15.508 41.656 24.516 1 97.25 444 LEU A N 1
ATOM 3345 C CA . LEU A 1 444 ? -15.211 41.219 23.156 1 97.25 444 LEU A CA 1
ATOM 3346 C C . LEU A 1 444 ? -14.32 42.219 22.438 1 97.25 444 LEU A C 1
ATOM 3348 O O . LEU A 1 444 ? -14.594 43.438 22.484 1 97.25 444 LEU A O 1
ATOM 3352 N N . SER A 1 445 ? -13.266 41.781 21.891 1 98.62 445 SER A N 1
ATOM 3353 C CA . SER A 1 445 ? -12.242 42.656 21.297 1 98.62 445 SER A CA 1
ATOM 3354 C C . SER A 1 445 ? -11.867 42.188 19.906 1 98.62 445 SER A C 1
ATOM 3356 O O . SER A 1 445 ? -11.984 41 19.594 1 98.62 445 SER A O 1
ATOM 3358 N N . VAL A 1 446 ? -11.5 43.156 19.078 1 98.69 446 VAL A N 1
ATOM 3359 C CA . VAL A 1 446 ? -10.906 42.844 17.781 1 98.69 446 VAL A CA 1
ATOM 3360 C C . VAL A 1 446 ? -9.445 43.281 17.766 1 98.69 446 VAL A C 1
ATOM 3362 O O . VAL A 1 446 ? -9.148 44.438 18.047 1 98.69 446 VAL A O 1
ATOM 3365 N N . LEU A 1 447 ? -8.562 42.375 17.578 1 98.81 447 LEU A N 1
ATOM 3366 C CA . LEU A 1 447 ? -7.172 42.688 17.266 1 98.81 447 LEU A CA 1
ATOM 3367 C C . LEU A 1 447 ? -6.953 42.719 15.758 1 98.81 447 LEU A C 1
ATOM 3369 O O . LEU A 1 447 ? -7.484 41.875 15.031 1 98.81 447 LEU A O 1
ATOM 3373 N N . PHE A 1 448 ? -6.242 43.719 15.203 1 98.75 448 PHE A N 1
ATOM 3374 C CA . PHE A 1 448 ? -5.977 43.812 13.773 1 98.75 448 PHE A CA 1
ATOM 3375 C C . PHE A 1 448 ? -4.852 44.812 13.492 1 98.75 448 PHE A C 1
ATOM 3377 O O . PHE A 1 448 ? -4.246 45.344 14.422 1 98.75 448 PHE A O 1
ATOM 3384 N N . MET A 1 449 ? -4.484 44.969 12.227 1 98.75 449 MET A N 1
ATOM 3385 C CA . MET A 1 449 ? -3.451 45.906 11.836 1 98.75 449 MET A CA 1
ATOM 3386 C C . MET A 1 449 ? -3.945 46.812 10.711 1 98.75 449 MET A C 1
ATOM 3388 O O . MET A 1 449 ? -4.031 46.375 9.562 1 98.75 449 MET A O 1
ATOM 3392 N N . PRO A 1 450 ? -4.254 48.031 11.031 1 98.5 450 PRO A N 1
ATOM 3393 C CA . PRO A 1 450 ? -4.418 49 9.969 1 98.5 450 PRO A CA 1
ATOM 3394 C C . PRO A 1 450 ? -3.094 49.625 9.516 1 98.5 450 PRO A C 1
ATOM 3396 O O . PRO A 1 450 ? -2.117 49.625 10.273 1 98.5 450 PRO A O 1
ATOM 3399 N N . CYS A 1 451 ? -3.131 50.125 8.289 1 97.94 451 CYS A N 1
ATOM 3400 C CA . CYS A 1 451 ? -2.006 50.938 7.867 1 97.94 451 CYS A CA 1
ATOM 3401 C C . CYS A 1 451 ? -2.479 52.344 7.453 1 97.94 451 CYS A C 1
ATOM 3403 O O . CYS A 1 451 ? -3.676 52.625 7.484 1 97.94 451 CYS A O 1
ATOM 3405 N N . PHE A 1 452 ? -1.531 53.094 7.191 1 97.25 452 PHE A N 1
ATOM 3406 C CA . PHE A 1 452 ? -1.746 54.5 6.895 1 97.25 452 PHE A CA 1
ATOM 3407 C C . PHE A 1 452 ? -1.061 54.906 5.594 1 97.25 452 PHE A C 1
ATOM 3409 O O . PHE A 1 452 ? -0.281 54.125 5.039 1 97.25 452 PHE A O 1
ATOM 3416 N N . ASP A 1 453 ? -1.443 56.125 5.148 1 95.81 453 ASP A N 1
ATOM 3417 C CA . ASP A 1 453 ? -0.799 56.625 3.93 1 95.81 453 ASP A CA 1
ATOM 3418 C C . ASP A 1 453 ? 0.699 56.812 4.145 1 95.81 453 ASP A C 1
ATOM 3420 O O . ASP A 1 453 ? 1.121 57.312 5.199 1 95.81 453 ASP A O 1
ATOM 3424 N N . GLY A 1 454 ? 1.449 56.406 3.135 1 94.19 454 GLY A N 1
ATOM 3425 C CA . GLY A 1 454 ? 2.891 56.594 3.195 1 94.19 454 GLY A CA 1
ATOM 3426 C C . GLY A 1 454 ? 3.311 58.062 3.186 1 94.19 454 GLY A C 1
ATOM 3427 O O . GLY A 1 454 ? 2.668 58.875 2.543 1 94.19 454 GLY A O 1
ATOM 3428 N N . PRO A 1 455 ? 4.398 58.25 3.846 1 90.5 455 PRO A N 1
ATOM 3429 C CA . PRO A 1 455 ? 4.945 59.625 3.764 1 90.5 455 PRO A CA 1
ATOM 3430 C C . PRO A 1 455 ? 5.539 59.938 2.393 1 90.5 455 PRO A C 1
ATOM 3432 O O . PRO A 1 455 ? 5.688 59.031 1.559 1 90.5 455 PRO A O 1
ATOM 3435 N N . ALA A 1 456 ? 5.766 61.188 2.285 1 89.62 456 ALA A N 1
ATOM 3436 C CA . ALA A 1 456 ? 6.281 61.656 0.996 1 89.62 456 ALA A CA 1
ATOM 3437 C C . ALA A 1 456 ? 7.617 60.969 0.675 1 89.62 456 ALA A C 1
ATOM 3439 O O . ALA A 1 456 ? 7.887 60.625 -0.477 1 89.62 456 ALA A O 1
ATOM 3440 N N . ALA A 1 457 ? 8.492 60.781 1.615 1 88.56 457 ALA A N 1
ATOM 3441 C CA . ALA A 1 457 ? 9.812 60.188 1.437 1 88.56 457 ALA A CA 1
ATOM 3442 C C . ALA A 1 457 ? 10.023 59.031 2.412 1 88.56 457 ALA A C 1
ATOM 3444 O O . ALA A 1 457 ? 9.492 59.031 3.523 1 88.56 457 ALA A O 1
ATOM 3445 N N . ASP A 1 458 ? 10.875 58.031 1.983 1 81.38 458 ASP A N 1
ATOM 3446 C CA . ASP A 1 458 ? 11.312 56.938 2.85 1 81.38 458 ASP A CA 1
ATOM 3447 C C . ASP A 1 458 ? 12.297 57.438 3.904 1 81.38 458 ASP A C 1
ATOM 3449 O O . ASP A 1 458 ? 12.836 58.531 3.791 1 81.38 458 ASP A O 1
ATOM 3453 N N . PRO A 1 459 ? 12.547 56.688 4.91 1 74.81 459 PRO A N 1
ATOM 3454 C CA . PRO A 1 459 ? 13.484 57.094 5.957 1 74.81 459 PRO A CA 1
ATOM 3455 C C . PRO A 1 459 ? 14.859 57.438 5.406 1 74.81 459 PRO A C 1
ATOM 3457 O O . PRO A 1 459 ? 15.562 58.281 5.988 1 74.81 459 PRO A O 1
ATOM 3460 N N . ASP A 1 460 ? 15.188 56.875 4.316 1 75.31 460 ASP A N 1
ATOM 3461 C CA . ASP A 1 460 ? 16.5 57.125 3.756 1 75.31 460 ASP A CA 1
ATOM 3462 C C . ASP A 1 460 ? 16.484 58.344 2.838 1 75.31 460 ASP A C 1
ATOM 3464 O O . ASP A 1 460 ? 17.5 58.719 2.238 1 75.31 460 ASP A O 1
ATOM 3468 N N . GLY A 1 461 ? 15.422 58.875 2.615 1 83.38 461 GLY A N 1
ATOM 3469 C CA . GLY A 1 461 ? 15.32 60.125 1.865 1 83.38 461 GLY A CA 1
ATOM 3470 C C . GLY A 1 461 ? 14.805 59.938 0.453 1 83.38 461 GLY A C 1
ATOM 3471 O O . GLY A 1 461 ? 14.445 60.906 -0.223 1 83.38 461 GLY A O 1
ATOM 3472 N N . THR A 1 462 ? 14.742 58.688 0.034 1 88.31 462 THR A N 1
ATOM 3473 C CA . THR A 1 462 ? 14.266 58.406 -1.319 1 88.31 462 THR A CA 1
ATOM 3474 C C . THR A 1 462 ? 12.75 58.562 -1.398 1 88.31 462 THR A C 1
ATOM 3476 O O . THR A 1 462 ? 12.062 58.531 -0.375 1 88.31 462 THR A O 1
ATOM 3479 N N . ALA A 1 463 ? 12.32 58.719 -2.588 1 89.69 463 ALA A N 1
ATOM 3480 C CA . ALA A 1 463 ? 10.883 58.875 -2.797 1 89.69 463 ALA A CA 1
ATOM 3481 C C . ALA A 1 463 ? 10.148 57.594 -2.428 1 89.69 463 ALA A C 1
ATOM 3483 O O . ALA A 1 463 ? 10.609 56.469 -2.74 1 89.69 463 ALA A O 1
ATOM 3484 N N . ASN A 1 464 ? 9.078 57.75 -1.696 1 90.12 464 ASN A N 1
ATOM 3485 C CA . ASN A 1 464 ? 8.219 56.625 -1.328 1 90.12 464 ASN A CA 1
ATOM 3486 C C . ASN A 1 464 ? 7.18 56.344 -2.404 1 90.12 464 ASN A C 1
ATOM 3488 O O . ASN A 1 464 ? 6.34 57.188 -2.709 1 90.12 464 ASN A O 1
ATOM 3492 N N . ASP A 1 465 ? 7.18 55.156 -2.908 1 89.69 465 ASP A N 1
ATOM 3493 C CA . ASP A 1 465 ? 6.262 54.781 -3.984 1 89.69 465 ASP A CA 1
ATOM 3494 C C . ASP A 1 465 ? 4.832 54.656 -3.469 1 89.69 465 ASP A C 1
ATOM 3496 O O . ASP A 1 465 ? 3.883 54.625 -4.254 1 89.69 465 ASP A O 1
ATOM 3500 N N . ARG A 1 466 ? 4.68 54.719 -2.182 1 93 466 ARG A N 1
ATOM 3501 C CA . ARG A 1 466 ? 3.355 54.656 -1.575 1 93 466 ARG A CA 1
ATOM 3502 C C . ARG A 1 466 ? 2.961 56 -0.958 1 93 466 ARG A C 1
ATOM 3504 O O . ARG A 1 466 ? 2.082 56.031 -0.095 1 93 466 ARG A O 1
ATOM 3511 N N . ALA A 1 467 ? 3.617 57 -1.385 1 93.44 467 ALA A N 1
ATOM 3512 C CA . ALA A 1 467 ? 3.271 58.344 -0.876 1 93.44 467 ALA A CA 1
ATOM 3513 C C . ALA A 1 467 ? 1.806 58.656 -1.143 1 93.44 467 ALA A C 1
ATOM 3515 O O . ALA A 1 467 ? 1.346 58.594 -2.285 1 93.44 467 ALA A O 1
ATOM 3516 N N . GLY A 1 468 ? 1.106 58.938 -0.055 1 93.06 468 GLY A N 1
ATOM 3517 C CA . GLY A 1 468 ? -0.291 59.344 -0.174 1 93.06 468 GLY A CA 1
ATOM 3518 C C . GLY A 1 468 ? -1.215 58.156 -0.405 1 93.06 468 GLY A C 1
ATOM 3519 O O . GLY A 1 468 ? -2.406 58.312 -0.669 1 93.06 468 GLY A O 1
ATOM 3520 N N . LYS A 1 469 ? -0.664 57 -0.4 1 94.81 469 LYS A N 1
ATOM 3521 C CA . LYS A 1 469 ? -1.42 55.75 -0.53 1 94.81 469 LYS A CA 1
ATOM 3522 C C . LYS A 1 469 ? -1.14 54.812 0.64 1 94.81 469 LYS A C 1
ATOM 3524 O O . LYS A 1 469 ? -0.12 54.938 1.32 1 94.81 469 LYS A O 1
ATOM 3529 N N . PRO A 1 470 ? -2.047 53.875 0.855 1 96.38 470 PRO A N 1
ATOM 3530 C CA . PRO A 1 470 ? -1.78 52.969 1.951 1 96.38 470 PRO A CA 1
ATOM 3531 C C . PRO A 1 470 ? -0.417 52.281 1.83 1 96.38 470 PRO A C 1
ATOM 3533 O O . PRO A 1 470 ? -0.076 51.75 0.768 1 96.38 470 PRO A O 1
ATOM 3536 N N . ASP A 1 471 ? 0.344 52.312 2.9 1 95.69 471 ASP A N 1
ATOM 3537 C CA . ASP A 1 471 ? 1.678 51.75 2.979 1 95.69 471 ASP A CA 1
ATOM 3538 C C . ASP A 1 471 ? 1.765 50.719 4.117 1 95.69 471 ASP A C 1
ATOM 3540 O O . ASP A 1 471 ? 1.749 51.094 5.289 1 95.69 471 ASP A O 1
ATOM 3544 N N . MET A 1 472 ? 1.961 49.469 3.73 1 95.5 472 MET A N 1
ATOM 3545 C CA . MET A 1 472 ? 1.953 48.375 4.711 1 95.5 472 MET A CA 1
ATOM 3546 C C . MET A 1 472 ? 3.041 48.594 5.758 1 95.5 472 MET A C 1
ATOM 3548 O O . MET A 1 472 ? 2.895 48.156 6.906 1 95.5 472 MET A O 1
ATOM 3552 N N . TRP A 1 473 ? 4.086 49.25 5.484 1 94.56 473 TRP A N 1
ATOM 3553 C CA . TRP A 1 473 ? 5.215 49.406 6.395 1 94.56 473 TRP A CA 1
ATOM 3554 C C . TRP A 1 473 ? 4.863 50.375 7.531 1 94.56 473 TRP A C 1
ATOM 3556 O O . TRP A 1 473 ? 5.574 50.438 8.539 1 94.56 473 TRP A O 1
ATOM 3566 N N . THR A 1 474 ? 3.752 51.062 7.441 1 95.12 474 THR A N 1
ATOM 3567 C CA . THR A 1 474 ? 3.27 51.938 8.508 1 95.12 474 THR A CA 1
ATOM 3568 C C . THR A 1 474 ? 2.34 51.188 9.445 1 95.12 474 THR A C 1
ATOM 3570 O O . THR A 1 474 ? 1.893 51.719 10.461 1 95.12 474 THR A O 1
ATOM 3573 N N . GLY A 1 475 ? 2.119 49.938 9.141 1 97.25 475 GLY A N 1
ATOM 3574 C CA . GLY A 1 475 ? 1.146 49.156 9.875 1 97.25 475 GLY A CA 1
ATOM 3575 C C . GLY A 1 475 ? 1.555 48.875 11.312 1 97.25 475 GLY A C 1
ATOM 3576 O O . GLY A 1 475 ? 2.73 48.625 11.594 1 97.25 475 GLY A O 1
ATOM 3577 N N . ARG A 1 476 ? 0.499 48.969 12.227 1 97.62 476 ARG A N 1
ATOM 3578 C CA . ARG A 1 476 ? 0.685 48.719 13.656 1 97.62 476 ARG A CA 1
ATOM 3579 C C . ARG A 1 476 ? -0.468 47.875 14.219 1 97.62 476 ARG A C 1
ATOM 3581 O O . ARG A 1 476 ? -1.627 48.094 13.859 1 97.62 476 ARG A O 1
ATOM 3588 N N . CYS A 1 477 ? -0.097 47.031 15.148 1 98.75 477 CYS A N 1
ATOM 3589 C CA . CYS A 1 477 ? -1.158 46.281 15.836 1 98.75 477 CYS A CA 1
ATOM 3590 C C . CYS A 1 477 ? -2.094 47.25 16.562 1 98.75 477 CYS A C 1
ATOM 3592 O O . CYS A 1 477 ? -1.642 48.188 17.203 1 98.75 477 CYS A O 1
ATOM 3594 N N . HIS A 1 478 ? -3.359 47 16.438 1 98.88 478 HIS A N 1
ATOM 3595 C CA . HIS A 1 478 ? -4.414 47.812 17.047 1 98.88 478 HIS A CA 1
ATOM 3596 C C . HIS A 1 478 ? -5.438 46.906 17.75 1 98.88 478 HIS A C 1
ATOM 3598 O O . HIS A 1 478 ? -5.5 45.719 17.484 1 98.88 478 HIS A O 1
ATOM 3604 N N . ILE A 1 479 ? -6.191 47.531 18.641 1 98.88 479 ILE A N 1
ATOM 3605 C CA . ILE A 1 479 ? -7.297 46.875 19.328 1 98.88 479 ILE A CA 1
ATOM 3606 C C . ILE A 1 479 ? -8.516 47.781 19.359 1 98.88 479 ILE A C 1
ATOM 3608 O O . ILE A 1 479 ? -8.367 49 19.422 1 98.88 479 ILE A O 1
ATOM 3612 N N . MET A 1 480 ? -9.648 47.312 19.25 1 98.69 480 MET A N 1
ATOM 3613 C CA . MET A 1 480 ? -10.922 47.938 19.594 1 98.69 480 MET A CA 1
ATOM 3614 C C . MET A 1 480 ? -11.805 46.969 20.375 1 98.69 480 MET A C 1
ATOM 3616 O O . MET A 1 480 ? -11.68 45.75 20.25 1 98.69 480 MET A O 1
ATOM 3620 N N . GLN A 1 481 ? -12.664 47.5 21.203 1 98.56 481 GLN A N 1
ATOM 3621 C CA . GLN A 1 481 ? -13.453 46.656 22.109 1 98.56 481 GLN A CA 1
ATOM 3622 C C . GLN A 1 481 ? -14.93 47.031 22.047 1 98.56 481 GLN A C 1
ATOM 3624 O O . GLN A 1 481 ? -15.281 48.188 21.828 1 98.56 481 GLN A O 1
ATOM 3629 N N . LEU A 1 482 ? -15.688 46.031 22.203 1 98.12 482 LEU A N 1
ATOM 3630 C CA . LEU A 1 482 ? -17.141 46.25 22.25 1 98.12 482 LEU A CA 1
ATOM 3631 C C . LEU A 1 482 ? -17.562 46.875 23.562 1 98.12 482 LEU A C 1
ATOM 3633 O O . LEU A 1 482 ? -17.188 46.375 24.641 1 98.12 482 LEU A O 1
ATOM 3637 N N . ARG A 1 483 ? -18.391 47.844 23.484 1 97.81 483 ARG A N 1
ATOM 3638 C CA . ARG A 1 483 ? -18.875 48.5 24.672 1 97.81 483 ARG A CA 1
ATOM 3639 C C . ARG A 1 483 ? -19.953 47.688 25.359 1 97.81 483 ARG A C 1
ATOM 3641 O O . ARG A 1 483 ? -20.578 46.812 24.734 1 97.81 483 ARG A O 1
ATOM 3648 N N . GLN A 1 484 ? -20.047 48 26.578 1 95.94 484 GLN A N 1
ATOM 3649 C CA . GLN A 1 484 ? -21.078 47.406 27.406 1 95.94 484 GLN A CA 1
ATOM 3650 C C . GLN A 1 484 ? -22.047 48.469 27.953 1 95.94 484 GLN A C 1
ATOM 3652 O O . GLN A 1 484 ? -21.688 49.625 28.016 1 95.94 484 GLN A O 1
ATOM 3657 N N . ASP A 1 485 ? -23.203 48.031 28.312 1 94.94 485 ASP A N 1
ATOM 3658 C CA . ASP A 1 485 ? -24.141 48.938 28.922 1 94.94 485 ASP A CA 1
ATOM 3659 C C . ASP A 1 485 ? -23.859 49.125 30.422 1 94.94 485 ASP A C 1
ATOM 3661 O O . ASP A 1 485 ? -22.844 48.625 30.922 1 94.94 485 ASP A O 1
ATOM 3665 N N . ALA A 1 486 ? -24.75 49.844 31.078 1 93.81 486 ALA A N 1
ATOM 3666 C CA . ALA A 1 486 ? -24.547 50.219 32.469 1 93.81 486 ALA A CA 1
ATOM 3667 C C . ALA A 1 486 ? -24.562 49 33.375 1 93.81 486 ALA A C 1
ATOM 3669 O O . ALA A 1 486 ? -23.938 49 34.469 1 93.81 486 ALA A O 1
ATOM 3670 N N . ASP A 1 487 ? -25.219 47.906 32.938 1 92.69 487 ASP A N 1
ATOM 3671 C CA . ASP A 1 487 ? -25.328 46.688 33.75 1 92.69 487 ASP A CA 1
ATOM 3672 C C . ASP A 1 487 ? -24.219 45.719 33.406 1 92.69 487 ASP A C 1
ATOM 3674 O O . ASP A 1 487 ? -24.172 44.594 33.906 1 92.69 487 ASP A O 1
ATOM 3678 N N . GLY A 1 488 ? -23.406 46.094 32.5 1 89.44 488 GLY A N 1
ATOM 3679 C CA . GLY A 1 488 ? -22.297 45.219 32.125 1 89.44 488 GLY A CA 1
ATOM 3680 C C . GLY A 1 488 ? -22.641 44.25 31.031 1 89.44 488 GLY A C 1
ATOM 3681 O O . GLY A 1 488 ? -21.859 43.344 30.734 1 89.44 488 GLY A O 1
ATOM 3682 N N . ARG A 1 489 ? -23.953 44.312 30.516 1 87.19 489 ARG A N 1
ATOM 3683 C CA . ARG A 1 489 ? -24.375 43.469 29.406 1 87.19 489 ARG A CA 1
ATOM 3684 C C . ARG A 1 489 ? -23.797 43.969 28.078 1 87.19 489 ARG A C 1
ATOM 3686 O O . ARG A 1 489 ? -23.766 45.156 27.828 1 87.19 489 ARG A O 1
ATOM 3693 N N . ASP A 1 490 ? -23.047 43.156 27.25 1 94.69 490 ASP A N 1
ATOM 3694 C CA . ASP A 1 490 ? -22.438 43.5 25.953 1 94.69 490 ASP A CA 1
ATOM 3695 C C . ASP A 1 490 ? -23.469 44.125 25.016 1 94.69 490 ASP A C 1
ATOM 3697 O O . ASP A 1 490 ? -24.609 43.656 24.938 1 94.69 490 ASP A O 1
ATOM 3701 N N . LEU A 1 491 ? -23.047 45.156 24.312 1 97.25 491 LEU A N 1
ATOM 3702 C CA . LEU A 1 491 ? -23.891 45.688 23.25 1 97.25 491 LEU A CA 1
ATOM 3703 C C . LEU A 1 491 ? -23.844 44.812 22.016 1 97.25 491 LEU A C 1
ATOM 3705 O O . LEU A 1 491 ? -23.109 43.812 21.969 1 97.25 491 LEU A O 1
ATOM 3709 N N . ASP A 1 492 ? -24.688 45.156 21.031 1 96.06 492 ASP A N 1
ATOM 3710 C CA . ASP A 1 492 ? -24.766 44.344 19.828 1 96.06 492 ASP A CA 1
ATOM 3711 C C . ASP A 1 492 ? -23.484 44.469 19 1 96.06 492 ASP A C 1
ATOM 3713 O O . ASP A 1 492 ? -23.172 45.531 18.5 1 96.06 492 ASP A O 1
ATOM 3717 N N . PRO A 1 493 ? -22.703 43.344 18.891 1 95.81 493 PRO A N 1
ATOM 3718 C CA . PRO A 1 493 ? -21.453 43.406 18.125 1 95.81 493 PRO A CA 1
ATOM 3719 C C . PRO A 1 493 ? -21.688 43.719 16.641 1 95.81 493 PRO A C 1
ATOM 3721 O O . PRO A 1 493 ? -20.734 44.031 15.922 1 95.81 493 PRO A O 1
ATOM 3724 N N . ARG A 1 494 ? -22.891 43.594 16.062 1 94.56 494 ARG A N 1
ATOM 3725 C CA . ARG A 1 494 ? -23.219 43.812 14.656 1 94.56 494 ARG A CA 1
ATOM 3726 C C . ARG A 1 494 ? -23.312 45.281 14.336 1 94.56 494 ARG A C 1
ATOM 3728 O O . ARG A 1 494 ? -23.344 45.688 13.172 1 94.56 494 ARG A O 1
ATOM 3735 N N . ASP A 1 495 ? -23.312 46.062 15.367 1 97.38 495 ASP A N 1
ATOM 3736 C CA . ASP A 1 495 ? -23.359 47.531 15.188 1 97.38 495 ASP A CA 1
ATOM 3737 C C . ASP A 1 495 ? -21.984 48.125 15.352 1 97.38 495 ASP A C 1
ATOM 3739 O O . ASP A 1 495 ? -21.438 48.188 16.453 1 97.38 495 ASP A O 1
ATOM 3743 N N . PRO A 1 496 ? -21.469 48.781 14.312 1 97.81 496 PRO A N 1
ATOM 3744 C CA . PRO A 1 496 ? -20.125 49.375 14.383 1 97.81 496 PRO A CA 1
ATOM 3745 C C . PRO A 1 496 ? -20.031 50.469 15.43 1 97.81 496 PRO A C 1
ATOM 3747 O O . PRO A 1 496 ? -18.953 50.656 16.016 1 97.81 496 PRO A O 1
ATOM 3750 N N . ALA A 1 497 ? -21.109 51.125 15.688 1 97.25 497 ALA A N 1
ATOM 3751 C CA . ALA A 1 497 ? -21.109 52.25 16.625 1 97.25 497 ALA A CA 1
ATOM 3752 C C . ALA A 1 497 ? -20.875 51.781 18.047 1 97.25 497 ALA A C 1
ATOM 3754 O O . ALA A 1 497 ? -20.562 52.594 18.938 1 97.25 497 ALA A O 1
ATOM 3755 N N . ASN A 1 498 ? -21.047 50.531 18.203 1 98.25 498 ASN A N 1
ATOM 3756 C CA . ASN A 1 498 ? -20.906 50 19.547 1 98.25 498 ASN A CA 1
ATOM 3757 C C . ASN A 1 498 ? -19.469 49.625 19.875 1 98.25 498 ASN A C 1
ATOM 3759 O O . ASN A 1 498 ? -19.156 49.188 20.984 1 98.25 498 ASN A O 1
ATOM 3763 N N . TRP A 1 499 ? -18.562 49.781 19.047 1 98.56 499 TRP A N 1
ATOM 3764 C CA . TRP A 1 499 ? -17.156 49.469 19.25 1 98.56 499 TRP A CA 1
ATOM 3765 C C . TRP A 1 499 ? -16.375 50.75 19.594 1 98.56 499 TRP A C 1
ATOM 3767 O O . TRP A 1 499 ? -16.703 51.844 19.125 1 98.56 499 TRP A O 1
ATOM 3777 N N . THR A 1 500 ? -15.375 50.594 20.406 1 98.44 500 THR A N 1
ATOM 3778 C CA . THR A 1 500 ? -14.508 51.719 20.734 1 98.44 500 THR A CA 1
ATOM 3779 C C . THR A 1 500 ? -13.656 52.125 19.516 1 98.44 500 THR A C 1
ATOM 3781 O O . THR A 1 500 ? -13.531 51.344 18.562 1 98.44 500 THR A O 1
ATOM 3784 N N . VAL A 1 501 ? -13.109 53.312 19.609 1 98.38 501 VAL A N 1
ATOM 3785 C CA . VAL A 1 501 ? -12.156 53.75 18.594 1 98.38 501 VAL A CA 1
ATOM 3786 C C . VAL A 1 501 ? -10.906 52.875 18.641 1 98.38 501 VAL A C 1
ATOM 3788 O O . VAL A 1 501 ? -10.383 52.594 19.719 1 98.38 501 VAL A O 1
ATOM 3791 N N . PRO A 1 502 ? -10.484 52.438 17.422 1 98.75 502 PRO A N 1
ATOM 3792 C CA . PRO A 1 502 ? -9.266 51.625 17.438 1 98.75 502 PRO A CA 1
ATOM 3793 C C . PRO A 1 502 ? -8.086 52.312 18.078 1 98.75 502 PRO A C 1
ATOM 3795 O O . PRO A 1 502 ? -7.906 53.531 17.891 1 98.75 502 PRO A O 1
ATOM 3798 N N . GLU A 1 503 ? -7.285 51.562 18.859 1 98.62 503 GLU A N 1
ATOM 3799 C CA . GLU A 1 503 ? -6.109 52.094 19.547 1 98.62 503 GLU A CA 1
ATOM 3800 C C . GLU A 1 503 ? -4.875 51.25 19.266 1 98.62 503 GLU A C 1
ATOM 3802 O O . GLU A 1 503 ? -4.949 50.031 19.25 1 98.62 503 GLU A O 1
ATOM 3807 N N . PRO A 1 504 ? -3.74 51.938 18.969 1 98.44 504 PRO A N 1
ATOM 3808 C CA . PRO A 1 504 ? -2.523 51.125 18.781 1 98.44 504 PRO A CA 1
ATOM 3809 C C . PRO A 1 504 ? -2.061 50.438 20.078 1 98.44 504 PRO A C 1
ATOM 3811 O O . PRO A 1 504 ? -2.225 51 21.172 1 98.44 504 PRO A O 1
ATOM 3814 N N . ILE A 1 505 ? -1.547 49.281 19.922 1 98.75 505 ILE A N 1
ATOM 3815 C CA . ILE A 1 505 ? -0.915 48.562 21.031 1 98.75 505 ILE A CA 1
ATOM 3816 C C . ILE A 1 505 ? 0.574 48.906 21.078 1 98.75 505 ILE A C 1
ATOM 3818 O O . ILE A 1 505 ? 1.283 48.75 20.078 1 98.75 505 ILE A O 1
ATOM 3822 N N . LEU A 1 506 ? 1.017 49.375 22.25 1 98.25 506 LEU A N 1
ATOM 3823 C CA . LEU A 1 506 ? 2.375 49.875 22.375 1 98.25 506 LEU A CA 1
ATOM 3824 C C . LEU A 1 506 ? 3.152 49.094 23.438 1 98.25 506 LEU A C 1
ATOM 3826 O O . LEU A 1 506 ? 2.557 48.469 24.312 1 98.25 506 LEU A O 1
ATOM 3830 N N . GLY A 1 507 ? 4.457 49.219 23.312 1 96.38 507 GLY A N 1
ATOM 3831 C CA . GLY A 1 507 ? 5.332 48.625 24.312 1 96.38 507 GLY A CA 1
ATOM 3832 C C . GLY A 1 507 ? 5.48 49.469 25.562 1 96.38 507 GLY A C 1
ATOM 3833 O O . GLY A 1 507 ? 4.828 50.531 25.688 1 96.38 507 GLY A O 1
ATOM 3834 N N . PRO A 1 508 ? 6.375 48.938 26.422 1 92.56 508 PRO A N 1
ATOM 3835 C CA . PRO A 1 508 ? 6.703 49.75 27.594 1 92.56 508 PRO A CA 1
ATOM 3836 C C . PRO A 1 508 ? 7.234 51.125 27.188 1 92.56 508 PRO A C 1
ATOM 3838 O O . PRO A 1 508 ? 7.996 51.25 26.234 1 92.56 508 PRO A O 1
ATOM 3841 N N . GLY A 1 509 ? 6.824 52.156 27.906 1 91.38 509 GLY A N 1
ATOM 3842 C CA . GLY A 1 509 ? 7.246 53.531 27.609 1 91.38 509 GLY A CA 1
ATOM 3843 C C . GLY A 1 509 ? 6.586 54.094 26.375 1 91.38 509 GLY A C 1
ATOM 3844 O O . GLY A 1 509 ? 7.113 55.031 25.75 1 91.38 509 GLY A O 1
ATOM 3845 N N . GLU A 1 510 ? 5.59 53.406 25.922 1 90.25 510 GLU A N 1
ATOM 3846 C CA . GLU A 1 510 ? 4.754 53.844 24.797 1 90.25 510 GLU A CA 1
ATOM 3847 C C . GLU A 1 510 ? 5.523 53.812 23.484 1 90.25 510 GLU A C 1
ATOM 3849 O O . GLU A 1 510 ? 5.297 54.656 22.609 1 90.25 510 GLU A O 1
ATOM 3854 N N . ARG A 1 511 ? 6.395 52.938 23.391 1 93.62 511 ARG A N 1
ATOM 3855 C CA . ARG A 1 511 ? 7.156 52.75 22.156 1 93.62 511 ARG A CA 1
ATOM 3856 C C . ARG A 1 511 ? 6.414 51.844 21.188 1 93.62 511 ARG A C 1
ATOM 3858 O O . ARG A 1 511 ? 5.648 50.969 21.609 1 93.62 511 ARG A O 1
ATOM 3865 N N . ILE A 1 512 ? 6.746 52 19.906 1 95.44 512 ILE A N 1
ATOM 3866 C CA . ILE A 1 512 ? 6.168 51.094 18.922 1 95.44 512 ILE A CA 1
ATOM 3867 C C . ILE A 1 512 ? 6.727 49.688 19.125 1 95.44 512 ILE A C 1
ATOM 3869 O O . ILE A 1 512 ? 7.812 49.531 19.672 1 95.44 512 ILE A O 1
ATOM 3873 N N . LEU A 1 513 ? 6.062 48.719 18.688 1 97.38 513 LEU A N 1
ATOM 3874 C CA . LEU A 1 513 ? 6.426 47.312 18.922 1 97.38 513 LEU A CA 1
ATOM 3875 C C . LEU A 1 513 ? 7.656 46.938 18.109 1 97.38 513 LEU A C 1
ATOM 3877 O O . LEU A 1 513 ? 8.531 46.219 18.609 1 97.38 513 LEU A O 1
ATOM 3881 N N . ASN A 1 514 ? 7.746 47.344 16.922 1 96.88 514 ASN A N 1
ATOM 3882 C CA . ASN A 1 514 ? 8.805 46.969 15.984 1 96.88 514 ASN A CA 1
ATOM 3883 C C . ASN A 1 514 ? 9.688 48.156 15.625 1 96.88 514 ASN A C 1
ATOM 3885 O O . ASN A 1 514 ? 9.422 48.875 14.641 1 96.88 514 ASN A O 1
ATOM 3889 N N . PRO A 1 515 ? 10.758 48.312 16.25 1 92.56 515 PRO A N 1
ATOM 3890 C CA . PRO A 1 515 ? 11.641 49.438 15.961 1 92.56 515 PRO A CA 1
ATOM 3891 C C . PRO A 1 515 ? 12.508 49.219 14.734 1 92.56 515 PRO A C 1
ATOM 3893 O O . PRO A 1 515 ? 13.203 50.125 14.281 1 92.56 515 PRO A O 1
ATOM 3896 N N . VAL A 1 516 ? 12.539 48.062 14.188 1 92.94 516 VAL A N 1
ATOM 3897 C CA . VAL A 1 516 ? 13.43 47.688 13.094 1 92.94 516 VAL A CA 1
ATOM 3898 C C . VAL A 1 516 ? 12.781 48.062 11.758 1 92.94 516 VAL A C 1
ATOM 3900 O O . VAL A 1 516 ? 13.312 48.875 11.008 1 92.94 516 VAL A O 1
ATOM 3903 N N . GLN A 1 517 ? 11.648 47.562 11.516 1 90.81 517 GLN A N 1
ATOM 3904 C CA . GLN A 1 517 ? 10.969 47.781 10.242 1 90.81 517 GLN A CA 1
ATOM 3905 C C . GLN A 1 517 ? 9.672 48.531 10.43 1 90.81 517 GLN A C 1
ATOM 3907 O O . GLN A 1 517 ? 9.023 48.938 9.453 1 90.81 517 GLN A O 1
ATOM 3912 N N . ARG A 1 518 ? 9.227 48.688 11.648 1 91.62 518 ARG A N 1
ATOM 3913 C CA . ARG A 1 518 ? 8.07 49.469 12.07 1 91.62 518 ARG A CA 1
ATOM 3914 C C . ARG A 1 518 ? 6.801 48.625 12.047 1 91.62 518 ARG A C 1
ATOM 3916 O O . ARG A 1 518 ? 5.992 48.688 12.969 1 91.62 518 ARG A O 1
ATOM 3923 N N . ILE A 1 519 ? 6.641 47.781 11.062 1 96.38 519 ILE A N 1
ATOM 3924 C CA . ILE A 1 519 ? 5.402 47.031 10.875 1 96.38 519 ILE A CA 1
ATOM 3925 C C . ILE A 1 519 ? 5.27 45.969 11.961 1 96.38 519 ILE A C 1
ATOM 3927 O O . ILE A 1 519 ? 6.254 45.312 12.328 1 96.38 519 ILE A O 1
ATOM 3931 N N . SER A 1 520 ? 4.148 45.781 12.578 1 98.25 520 SER A N 1
ATOM 3932 C CA . SER A 1 520 ? 3.709 44.688 13.445 1 98.25 520 SER A CA 1
ATOM 3933 C C . SER A 1 520 ? 2.309 44.219 13.078 1 98.25 520 SER A C 1
ATOM 3935 O O . SER A 1 520 ? 1.401 45.031 12.883 1 98.25 520 SER A O 1
ATOM 3937 N N . LEU A 1 521 ? 2.111 42.906 12.922 1 98.19 521 LEU A N 1
ATOM 3938 C CA . LEU A 1 521 ? 0.856 42.406 12.375 1 98.19 521 LEU A CA 1
ATOM 3939 C C . LEU A 1 521 ? 0.542 41 12.945 1 98.19 521 LEU A C 1
ATOM 3941 O O . LEU A 1 521 ? 1.366 40.438 13.648 1 98.19 521 LEU A O 1
ATOM 3945 N N . ASP A 1 522 ? -0.687 40.5 12.734 1 98.5 522 ASP A N 1
ATOM 3946 C CA . ASP A 1 522 ? -1.125 39.156 13.031 1 98.5 522 ASP A CA 1
ATOM 3947 C C . ASP A 1 522 ? -1.159 38.906 14.539 1 98.5 522 ASP A C 1
ATOM 3949 O O . ASP A 1 522 ? -0.688 37.844 15.008 1 98.5 522 ASP A O 1
ATOM 3953 N N . MET A 1 523 ? -1.689 39.781 15.297 1 98.75 523 MET A N 1
ATOM 3954 C CA . MET A 1 523 ? -1.635 39.625 16.75 1 98.75 523 MET A CA 1
ATOM 3955 C C . MET A 1 523 ? -2.713 38.688 17.25 1 98.75 523 MET A C 1
ATOM 3957 O O . MET A 1 523 ? -3.848 38.719 16.781 1 98.75 523 MET A O 1
ATOM 3961 N N . THR A 1 524 ? -2.332 37.812 18.172 1 98.75 524 THR A N 1
ATOM 3962 C CA . THR A 1 524 ? -3.23 36.875 18.859 1 98.75 524 THR A CA 1
ATOM 3963 C C . THR A 1 524 ? -2.979 36.906 20.375 1 98.75 524 THR A C 1
ATOM 3965 O O . THR A 1 524 ? -2.135 37.656 20.859 1 98.75 524 THR A O 1
ATOM 3968 N N . VAL A 1 525 ? -3.797 36.125 21.125 1 98.56 525 VAL A N 1
ATOM 3969 C CA . VAL A 1 525 ? -3.719 36.094 22.578 1 98.56 525 VAL A CA 1
ATOM 3970 C C . VAL A 1 525 ? -3.426 34.656 23.047 1 98.56 525 VAL A C 1
ATOM 3972 O O . VAL A 1 525 ? -3.973 33.688 22.516 1 98.56 525 VAL A O 1
ATOM 3975 N N . ILE A 1 526 ? -2.506 34.531 23.969 1 98.5 526 ILE A N 1
ATOM 3976 C CA . ILE A 1 526 ? -2.242 33.281 24.688 1 98.5 526 ILE A CA 1
ATOM 3977 C C . ILE A 1 526 ? -2.438 33.5 26.188 1 98.5 526 ILE A C 1
ATOM 3979 O O . ILE A 1 526 ? -1.872 34.438 26.766 1 98.5 526 ILE A O 1
ATOM 3983 N N . VAL A 1 527 ? -3.25 32.719 26.812 1 97.94 527 VAL A N 1
ATOM 3984 C CA . VAL A 1 527 ? -3.436 32.781 28.25 1 97.94 527 VAL A CA 1
ATOM 3985 C C . VAL A 1 527 ? -2.977 31.453 28.875 1 97.94 527 VAL A C 1
ATOM 3987 O O . VAL A 1 527 ? -3.426 30.391 28.469 1 97.94 527 VAL A O 1
ATOM 3990 N N . ASP A 1 528 ? -2.074 31.562 29.781 1 97.75 528 ASP A N 1
ATOM 3991 C CA . ASP A 1 528 ? -1.601 30.359 30.469 1 97.75 528 ASP A CA 1
ATOM 3992 C C . ASP A 1 528 ? -1.387 30.641 31.953 1 97.75 528 ASP A C 1
ATOM 3994 O O . ASP A 1 528 ? -0.612 31.516 32.312 1 97.75 528 ASP A O 1
ATOM 3998 N N . SER A 1 529 ? -2.047 29.859 32.812 1 96.62 529 SER A N 1
ATOM 3999 C CA . SER A 1 529 ? -1.9 29.953 34.25 1 96.62 529 SER A CA 1
ATOM 4000 C C . SER A 1 529 ? -2.168 31.375 34.75 1 96.62 529 SER A C 1
ATOM 4002 O O . SER A 1 529 ? -1.411 31.906 35.562 1 96.62 529 SER A O 1
ATOM 4004 N N . GLY A 1 530 ? -3.109 31.953 34.156 1 96 530 GLY A N 1
ATOM 4005 C CA . GLY A 1 530 ? -3.539 33.281 34.562 1 96 530 GLY A CA 1
ATOM 4006 C C . GLY A 1 530 ? -2.707 34.406 33.969 1 96 530 GLY A C 1
ATOM 4007 O O . GLY A 1 530 ? -3.021 35.562 34.156 1 96 530 GLY A O 1
ATOM 4008 N N . ARG A 1 531 ? -1.71 34.094 33.281 1 97.62 531 ARG A N 1
ATOM 4009 C CA . ARG A 1 531 ? -0.873 35.062 32.625 1 97.62 531 ARG A CA 1
ATOM 4010 C C . ARG A 1 531 ? -1.312 35.281 31.188 1 97.62 531 ARG A C 1
ATOM 4012 O O . ARG A 1 531 ? -1.674 34.344 30.5 1 97.62 531 ARG A O 1
ATOM 4019 N N . TRP A 1 532 ? -1.314 36.594 30.797 1 98.5 532 TRP A N 1
ATOM 4020 C CA . TRP A 1 532 ? -1.769 36.938 29.453 1 98.5 532 TRP A CA 1
ATOM 4021 C C . TRP A 1 532 ? -0.595 37.375 28.578 1 98.5 532 TRP A C 1
ATOM 4023 O O . TRP A 1 532 ? 0.288 38.125 29.047 1 98.5 532 TRP A O 1
ATOM 4033 N N . TYR A 1 533 ? -0.54 36.875 27.375 1 98.88 533 TYR A N 1
ATOM 4034 C CA . TYR A 1 533 ? 0.479 37.219 26.406 1 98.88 533 TYR A CA 1
ATOM 4035 C C . TYR A 1 533 ? -0.154 37.625 25.062 1 98.88 533 TYR A C 1
ATOM 4037 O O . TYR A 1 533 ? -1.165 37.031 24.656 1 98.88 533 TYR A O 1
ATOM 4045 N N . TYR A 1 534 ? 0.422 38.625 24.422 1 98.88 534 TYR A N 1
ATOM 4046 C CA . TYR A 1 534 ? 0.234 38.781 22.984 1 98.88 534 TYR A CA 1
ATOM 4047 C C . TYR A 1 534 ? 1.334 38.062 22.219 1 98.88 534 TYR A C 1
ATOM 4049 O O . TYR A 1 534 ? 2.484 38 22.656 1 98.88 534 TYR A O 1
ATOM 4057 N N . ALA A 1 535 ? 1.034 37.438 21.141 1 98.88 535 ALA A N 1
ATOM 4058 C CA . ALA A 1 535 ? 1.973 37 20.109 1 98.88 535 ALA A CA 1
ATOM 4059 C C . ALA A 1 535 ? 1.637 37.594 18.75 1 98.88 535 ALA A C 1
ATOM 4061 O O . ALA A 1 535 ? 0.463 37.719 18.391 1 98.88 535 ALA A O 1
ATOM 4062 N N . TRP A 1 536 ? 2.59 38.031 18 1 98.81 536 TRP A N 1
ATOM 4063 C CA . TRP A 1 536 ? 2.365 38.688 16.719 1 98.81 536 TRP A CA 1
ATOM 4064 C C . TRP A 1 536 ? 3.584 38.531 15.805 1 98.81 536 TRP A C 1
ATOM 4066 O O . TRP A 1 536 ? 4.578 37.906 16.188 1 98.81 536 TRP A O 1
ATOM 4076 N N . GLN A 1 537 ? 3.477 39 14.586 1 98.19 537 GLN A N 1
ATOM 4077 C CA . GLN A 1 537 ? 4.578 38.938 13.633 1 98.19 537 GLN A CA 1
ATOM 4078 C C . GLN A 1 537 ? 5.273 40.281 13.5 1 98.19 537 GLN A C 1
ATOM 4080 O O . GLN A 1 537 ? 4.613 41.312 13.422 1 98.19 537 GLN A O 1
ATOM 4085 N N . GLN A 1 538 ? 6.527 40.312 13.555 1 97.75 538 GLN A N 1
ATOM 4086 C CA . GLN A 1 538 ? 7.414 41.375 13.141 1 97.75 538 GLN A CA 1
ATOM 4087 C C . GLN A 1 538 ? 8.797 40.844 12.766 1 97.75 538 GLN A C 1
ATOM 4089 O O . GLN A 1 538 ? 9.195 39.781 13.227 1 97.75 538 GLN A O 1
ATOM 4094 N N . VAL A 1 539 ? 9.453 41.5 11.891 1 96.62 539 VAL A N 1
ATOM 4095 C CA . VAL A 1 539 ? 10.781 41.125 11.438 1 96.62 539 VAL A CA 1
ATOM 4096 C C . VAL A 1 539 ? 10.75 39.688 10.883 1 96.62 539 VAL A C 1
ATOM 4098 O O . VAL A 1 539 ? 11.625 38.875 11.211 1 96.62 539 VAL A O 1
ATOM 4101 N N . GLY A 1 540 ? 9.688 39.281 10.289 1 96.31 540 GLY A N 1
ATOM 4102 C CA . GLY A 1 540 ? 9.547 38 9.625 1 96.31 540 GLY A CA 1
ATOM 4103 C C . GLY A 1 540 ? 9.469 36.844 10.594 1 96.31 540 GLY A C 1
ATOM 4104 O O . GLY A 1 540 ? 9.789 35.688 10.234 1 96.31 540 GLY A O 1
ATOM 4105 N N . SER A 1 541 ? 9.078 37.062 11.812 1 97.88 541 SER A N 1
ATOM 4106 C CA . SER A 1 541 ? 9.078 36.031 12.852 1 97.88 541 SER A CA 1
ATOM 4107 C C . SER A 1 541 ? 7.953 36.25 13.859 1 97.88 541 SER A C 1
ATOM 4109 O O . SER A 1 541 ? 7.32 37.312 13.859 1 97.88 541 SER A O 1
ATOM 4111 N N . VAL A 1 542 ? 7.746 35.281 14.711 1 98.62 542 VAL A N 1
ATOM 4112 C CA . VAL A 1 542 ? 6.746 35.438 15.766 1 98.62 542 VAL A CA 1
ATOM 4113 C C . VAL A 1 542 ? 7.398 35.969 17.031 1 98.62 542 VAL A C 1
ATOM 4115 O O . VAL A 1 542 ? 8.422 35.469 17.484 1 98.62 542 VAL A O 1
ATOM 4118 N N . TRP A 1 543 ? 6.793 37 17.531 1 98.69 543 TRP A N 1
ATOM 4119 C CA . TRP A 1 543 ? 7.199 37.625 18.781 1 98.69 543 TRP A CA 1
ATOM 4120 C C . TRP A 1 543 ? 6.117 37.5 19.844 1 98.69 543 TRP A C 1
ATOM 4122 O O . TRP A 1 543 ? 4.973 37.156 19.531 1 98.69 543 TRP A O 1
ATOM 4132 N N . ILE A 1 544 ? 6.535 37.719 21.109 1 98.81 544 ILE A N 1
ATOM 4133 C CA . ILE A 1 544 ? 5.598 37.562 22.219 1 98.81 544 ILE A CA 1
ATOM 4134 C C . ILE A 1 544 ? 5.949 38.531 23.344 1 98.81 544 ILE A C 1
ATOM 4136 O O . ILE A 1 544 ? 7.102 38.969 23.469 1 98.81 544 ILE A O 1
ATOM 4140 N N . ALA A 1 545 ? 4.902 38.969 24.109 1 98.69 545 ALA A N 1
ATOM 4141 C CA . ALA A 1 545 ? 5.098 39.781 25.297 1 98.69 545 ALA A CA 1
ATOM 4142 C C . ALA A 1 545 ? 3.898 39.688 26.234 1 98.69 545 ALA A C 1
ATOM 4144 O O . ALA A 1 545 ? 2.768 39.469 25.781 1 98.69 545 ALA A O 1
ATOM 4145 N N . PRO A 1 546 ? 4.184 39.844 27.516 1 98.56 546 PRO A N 1
ATOM 4146 C CA . PRO A 1 546 ? 3.061 39.844 28.453 1 98.56 546 PRO A CA 1
ATOM 4147 C C . PRO A 1 546 ? 2.311 41.188 28.438 1 98.56 546 PRO A C 1
ATOM 4149 O O . PRO A 1 546 ? 2.877 42.219 28.062 1 98.56 546 PRO A O 1
ATOM 4152 N N . PHE A 1 547 ? 1.072 41.125 28.844 1 98.56 547 PHE A N 1
ATOM 4153 C CA . PHE A 1 547 ? 0.262 42.344 29.016 1 98.56 547 PHE A CA 1
ATOM 4154 C C . PHE A 1 547 ? -0.797 42.125 30.094 1 98.56 547 PHE A C 1
ATOM 4156 O O . PHE A 1 547 ? -1.014 41 30.547 1 98.56 547 PHE A O 1
ATOM 4163 N N . ASP A 1 548 ? -1.358 43.188 30.531 1 98.19 548 ASP A N 1
ATOM 4164 C CA . ASP A 1 548 ? -2.484 43.219 31.469 1 98.19 548 ASP A CA 1
ATOM 4165 C C . ASP A 1 548 ? -3.809 43.375 30.719 1 98.19 548 ASP A C 1
ATOM 4167 O O . ASP A 1 548 ? -4.047 44.406 30.078 1 98.19 548 ASP A O 1
ATOM 4171 N N . PRO A 1 549 ? -4.664 42.406 30.859 1 98.25 549 PRO A N 1
ATOM 4172 C CA . PRO A 1 549 ? -5.934 42.5 30.141 1 98.25 549 PRO A CA 1
ATOM 4173 C C . PRO A 1 549 ? -6.773 43.688 30.594 1 98.25 549 PRO A C 1
ATOM 4175 O O . PRO A 1 549 ? -7.695 44.125 29.891 1 98.25 549 PRO A O 1
ATOM 4178 N N . GLY A 1 550 ? -6.434 44.25 31.703 1 97.75 550 GLY A N 1
ATOM 4179 C CA . GLY A 1 550 ? -7.09 45.5 32.156 1 97.75 550 GLY A CA 1
ATOM 4180 C C . GLY A 1 550 ? -6.617 46.719 31.391 1 97.75 550 GLY A C 1
ATOM 4181 O O . GLY A 1 550 ? -7.281 47.75 31.422 1 97.75 550 GLY A O 1
ATOM 4182 N N . ARG A 1 551 ? -5.48 46.688 30.844 1 97.62 551 ARG A N 1
ATOM 4183 C CA . ARG A 1 551 ? -4.91 47.719 29.969 1 97.62 551 ARG A CA 1
ATOM 4184 C C . ARG A 1 551 ? -4.34 47.094 28.703 1 97.62 551 ARG A C 1
ATOM 4186 O O . ARG A 1 551 ? -3.127 47.125 28.484 1 97.62 551 ARG A O 1
ATOM 4193 N N . PRO A 1 552 ? -5.215 46.688 27.859 1 98.38 552 PRO A N 1
ATOM 4194 C CA . PRO A 1 552 ? -4.777 45.812 26.75 1 98.38 552 PRO A CA 1
ATOM 4195 C C . PRO A 1 552 ? -3.98 46.594 25.703 1 98.38 552 PRO A C 1
ATOM 4197 O O . PRO A 1 552 ? -3.398 45.969 24.797 1 98.38 552 PRO A O 1
ATOM 4200 N N . THR A 1 553 ? -3.857 47.906 25.75 1 98.5 553 THR A N 1
ATOM 4201 C CA . THR A 1 553 ? -3.166 48.688 24.719 1 98.5 553 THR A CA 1
ATOM 4202 C C . THR A 1 553 ? -1.687 48.844 25.062 1 98.5 553 THR A C 1
ATOM 4204 O O . THR A 1 553 ? -0.94 49.5 24.344 1 98.5 553 THR A O 1
ATOM 4207 N N . ARG A 1 554 ? -1.288 48.25 26.203 1 98.12 554 ARG A N 1
ATOM 4208 C CA . ARG A 1 554 ? 0.092 48.406 26.656 1 98.12 554 ARG A CA 1
ATOM 4209 C C . ARG A 1 554 ? 0.689 47.062 27.094 1 98.12 554 ARG A C 1
ATOM 4211 O O . ARG A 1 554 ? 0.104 46.375 27.906 1 98.12 554 ARG A O 1
ATOM 4218 N N . LEU A 1 555 ? 1.836 46.812 26.516 1 98.5 555 LEU A N 1
ATOM 4219 C CA . LEU A 1 555 ? 2.574 45.656 27 1 98.5 555 LEU A CA 1
ATOM 4220 C C . LEU A 1 555 ? 3.152 45.906 28.391 1 98.5 555 LEU A C 1
ATOM 4222 O O . LEU A 1 555 ? 3.469 47.031 28.734 1 98.5 555 LEU A O 1
ATOM 4226 N N . THR A 1 556 ? 3.355 44.844 29.172 1 98 556 THR A N 1
ATOM 4227 C CA . THR A 1 556 ? 3.943 44.969 30.5 1 98 556 THR A CA 1
ATOM 4228 C C . THR A 1 556 ? 5.379 44.438 30.5 1 98 556 THR A C 1
ATOM 4230 O O . THR A 1 556 ? 6.066 44.5 31.516 1 98 556 THR A O 1
ATOM 4233 N N . GLY A 1 557 ? 5.859 43.906 29.453 1 97.12 557 GLY A N 1
ATOM 4234 C CA . GLY A 1 557 ? 7.227 43.438 29.25 1 97.12 557 GLY A CA 1
ATOM 4235 C C . GLY A 1 557 ? 7.734 43.656 27.844 1 97.12 557 GLY A C 1
ATOM 4236 O O . GLY A 1 557 ? 6.957 44 26.938 1 97.12 557 GLY A O 1
ATOM 4237 N N . GLU A 1 558 ? 9.031 43.469 27.656 1 95.94 558 GLU A N 1
ATOM 4238 C CA . GLU A 1 558 ? 9.648 43.688 26.359 1 95.94 558 GLU A CA 1
ATOM 4239 C C . GLU A 1 558 ? 9.312 42.562 25.391 1 95.94 558 GLU A C 1
ATOM 4241 O O . GLU A 1 558 ? 9.258 41.375 25.797 1 95.94 558 GLU A O 1
ATOM 4246 N N . PRO A 1 559 ? 9.031 42.938 24.109 1 97.25 559 PRO A N 1
ATOM 4247 C CA . PRO A 1 559 ? 8.836 41.875 23.109 1 97.25 559 PRO A CA 1
ATOM 4248 C C . PRO A 1 559 ? 10.055 40.969 22.969 1 97.25 559 PRO A C 1
ATOM 4250 O O . PRO A 1 559 ? 11.188 41.438 23 1 97.25 559 PRO A O 1
ATOM 4253 N N . THR A 1 560 ? 9.836 39.688 22.812 1 97.62 560 THR A N 1
ATOM 4254 C CA . THR A 1 560 ? 10.898 38.75 22.547 1 97.62 560 THR A CA 1
ATOM 4255 C C . THR A 1 560 ? 10.555 37.875 21.328 1 97.62 560 THR A C 1
ATOM 4257 O O . THR A 1 560 ? 9.391 37.5 21.141 1 97.62 560 THR A O 1
ATOM 4260 N N . GLN A 1 561 ? 11.602 37.562 20.531 1 98.25 561 GLN A N 1
ATOM 4261 C CA . GLN A 1 561 ? 11.461 36.656 19.391 1 98.25 561 GLN A CA 1
ATOM 4262 C C . GLN A 1 561 ? 11.398 35.188 19.828 1 98.25 561 GLN A C 1
ATOM 4264 O O . GLN A 1 561 ? 12.242 34.75 20.594 1 98.25 561 GLN A O 1
ATOM 4269 N N . ILE A 1 562 ? 10.375 34.375 19.25 1 98.31 562 ILE A N 1
ATOM 4270 C CA . ILE A 1 562 ? 10.273 33.031 19.766 1 98.31 562 ILE A CA 1
ATOM 4271 C C . ILE A 1 562 ? 10.219 32.031 18.609 1 98.31 562 ILE A C 1
ATOM 4273 O O . ILE A 1 562 ? 10.516 30.859 18.797 1 98.31 562 ILE A O 1
ATOM 4277 N N . VAL A 1 563 ? 9.773 32.344 17.422 1 97.88 563 VAL A N 1
ATOM 4278 C CA . VAL A 1 563 ? 9.719 31.453 16.281 1 97.88 563 VAL A CA 1
ATOM 4279 C C . VAL A 1 563 ? 10.336 32.125 15.062 1 97.88 563 VAL A C 1
ATOM 4281 O O . VAL A 1 563 ? 9.883 33.188 14.633 1 97.88 563 VAL A O 1
ATOM 4284 N N . VAL A 1 564 ? 11.336 31.594 14.516 1 97.31 564 VAL A N 1
ATOM 4285 C CA . VAL A 1 564 ? 11.961 32.062 13.289 1 97.31 564 VAL A CA 1
ATOM 4286 C C . VAL A 1 564 ? 11.938 30.969 12.227 1 97.31 564 VAL A C 1
ATOM 4288 O O . VAL A 1 564 ? 11.992 29.781 12.547 1 97.31 564 VAL A O 1
ATOM 4291 N N . PRO A 1 565 ? 11.75 31.328 10.883 1 96.44 565 PRO A N 1
ATOM 4292 C CA . PRO A 1 565 ? 11.977 30.328 9.836 1 96.44 565 PRO A CA 1
ATOM 4293 C C . PRO A 1 565 ? 13.391 29.75 9.867 1 96.44 565 PRO A C 1
ATOM 4295 O O . PRO A 1 565 ? 14.359 30.5 9.93 1 96.44 565 PRO A O 1
ATOM 4298 N N . GLU A 1 566 ? 13.461 28.484 9.891 1 95.62 566 GLU A N 1
ATOM 4299 C CA . GLU A 1 566 ? 14.773 27.859 10.016 1 95.62 566 GLU A CA 1
ATOM 4300 C C . GLU A 1 566 ? 14.961 26.75 8.992 1 95.62 566 GLU A C 1
ATOM 4302 O O . GLU A 1 566 ? 16.047 26.156 8.898 1 95.62 566 GLU A O 1
ATOM 4307 N N . PHE A 1 567 ? 13.984 26.375 8.25 1 97.75 567 PHE A N 1
ATOM 4308 C CA . PHE A 1 567 ? 14.008 25.297 7.27 1 97.75 567 PHE A CA 1
ATOM 4309 C C . PHE A 1 567 ? 13.609 25.812 5.891 1 97.75 567 PHE A C 1
ATOM 4311 O O . PHE A 1 567 ? 12.938 26.844 5.781 1 97.75 567 PHE A O 1
ATOM 4318 N N . ALA A 1 568 ? 13.961 25.109 4.875 1 97.5 568 ALA A N 1
ATOM 4319 C CA . ALA A 1 568 ? 13.633 25.516 3.512 1 97.5 568 ALA A CA 1
ATOM 4320 C C . ALA A 1 568 ? 12.125 25.594 3.311 1 97.5 568 ALA A C 1
ATOM 4322 O O . ALA A 1 568 ? 11.641 26.469 2.588 1 97.5 568 ALA A O 1
ATOM 4323 N N . TRP A 1 569 ? 11.336 24.781 3.955 1 96.75 569 TRP A N 1
ATOM 4324 C CA . TRP A 1 569 ? 9.898 24.75 3.73 1 96.75 569 TRP A CA 1
ATOM 4325 C C . TRP A 1 569 ? 9.227 25.969 4.352 1 96.75 569 TRP A C 1
ATOM 4327 O O . TRP A 1 569 ? 8.109 26.328 3.965 1 96.75 569 TRP A O 1
ATOM 4337 N N . ASP A 1 570 ? 9.742 26.547 5.43 1 94.12 570 ASP A N 1
ATOM 4338 C CA . ASP A 1 570 ? 9.086 27.703 6.02 1 94.12 570 ASP A CA 1
ATOM 4339 C C . ASP A 1 570 ? 9.805 29 5.641 1 94.12 570 ASP A C 1
ATOM 4341 O O . ASP A 1 570 ? 9.719 29.984 6.359 1 94.12 570 ASP A O 1
ATOM 4345 N N . ASN A 1 571 ? 10.5 29.141 4.531 1 86.62 571 ASN A N 1
ATOM 4346 C CA . ASN A 1 571 ? 11.156 30.328 3.994 1 86.62 571 ASN A CA 1
ATOM 4347 C C . ASN A 1 571 ? 10.141 31.391 3.576 1 86.62 571 ASN A C 1
ATOM 4349 O O . ASN A 1 571 ? 9.188 31.094 2.857 1 86.62 571 ASN A O 1
ATOM 4353 N N . MET A 1 572 ? 10.109 32.531 3.906 1 87.75 572 MET A N 1
ATOM 4354 C CA . MET A 1 572 ? 11.102 33.25 4.715 1 87.75 572 MET A CA 1
ATOM 4355 C C . MET A 1 572 ? 10.438 33.938 5.898 1 87.75 572 MET A C 1
ATOM 4357 O O . MET A 1 572 ? 11.055 34.781 6.547 1 87.75 572 MET A O 1
ATOM 4361 N N . ILE A 1 573 ? 9.133 33.656 6.078 1 94.75 573 ILE A N 1
ATOM 4362 C CA . ILE A 1 573 ? 8.438 34.344 7.156 1 94.75 573 ILE A CA 1
ATOM 4363 C C . ILE A 1 573 ? 7.746 33.344 8.062 1 94.75 573 ILE A C 1
ATOM 4365 O O . ILE A 1 573 ? 7.441 32.219 7.637 1 94.75 573 ILE A O 1
ATOM 4369 N N . ALA A 1 574 ? 7.652 33.594 9.305 1 97.31 574 ALA A N 1
ATOM 4370 C CA . ALA A 1 574 ? 6.77 32.938 10.258 1 97.31 574 ALA A CA 1
ATOM 4371 C C . ALA A 1 574 ? 5.715 33.906 10.789 1 97.31 574 ALA A C 1
ATOM 4373 O O . ALA A 1 574 ? 6.047 34.875 11.492 1 97.31 574 ALA A O 1
ATOM 4374 N N . GLU A 1 575 ? 4.477 33.625 10.492 1 97.5 575 GLU A N 1
ATOM 4375 C CA . GLU A 1 575 ? 3.436 34.594 10.828 1 97.5 575 GLU A CA 1
ATOM 4376 C C . GLU A 1 575 ? 2.113 33.906 11.141 1 97.5 575 GLU A C 1
ATOM 4378 O O . GLU A 1 575 ? 2.021 32.656 11.062 1 97.5 575 GLU A O 1
ATOM 4383 N N . GLY A 1 576 ? 1.15 34.719 11.539 1 98 576 GLY A N 1
ATOM 4384 C CA . GLY A 1 576 ? -0.191 34.219 11.805 1 98 576 GLY A CA 1
ATOM 4385 C C . GLY A 1 576 ? -0.246 33.219 12.953 1 98 576 GLY A C 1
ATOM 4386 O O . GLY A 1 576 ? -0.814 32.156 12.812 1 98 576 GLY A O 1
ATOM 4387 N N . PRO A 1 577 ? 0.411 33.5 14.031 1 98.5 577 PRO A N 1
ATOM 4388 C CA . PRO A 1 577 ? 0.341 32.594 15.164 1 98.5 577 PRO A CA 1
ATOM 4389 C C . PRO A 1 577 ? -1.069 32.469 15.734 1 98.5 577 PRO A C 1
ATOM 4391 O O . PRO A 1 577 ? -1.837 33.438 15.719 1 98.5 577 PRO A O 1
ATOM 4394 N N . ASN A 1 578 ? -1.437 31.359 16.219 1 98.5 578 ASN A N 1
ATOM 4395 C CA . ASN A 1 578 ? -2.65 31.062 16.969 1 98.5 578 ASN A CA 1
ATOM 4396 C C . ASN A 1 578 ? -2.467 29.859 17.891 1 98.5 578 ASN A C 1
ATOM 4398 O O . ASN A 1 578 ? -1.844 28.875 17.5 1 98.5 578 ASN A O 1
ATOM 4402 N N . ALA A 1 579 ? -3.016 29.938 19.078 1 98.06 579 ALA A N 1
ATOM 4403 C CA . ALA A 1 579 ? -2.672 28.938 20.094 1 98.06 579 ALA A CA 1
ATOM 4404 C C . ALA A 1 579 ? -3.908 28.172 20.547 1 98.06 579 ALA A C 1
ATOM 4406 O O . ALA A 1 579 ? -5.016 28.703 20.547 1 98.06 579 ALA A O 1
ATOM 4407 N N . PHE A 1 580 ? -3.705 26.953 20.891 1 96.94 580 PHE A N 1
ATOM 4408 C CA . PHE A 1 580 ? -4.68 26.062 21.516 1 96.94 580 PHE A CA 1
ATOM 4409 C C . PHE A 1 580 ? -4.008 25.172 22.547 1 96.94 580 PHE A C 1
ATOM 4411 O O . PHE A 1 580 ? -2.879 24.719 22.344 1 96.94 580 PHE A O 1
ATOM 4418 N N . VAL A 1 581 ? -4.66 24.984 23.672 1 97 581 VAL A N 1
ATOM 4419 C CA . VAL A 1 581 ? -4.113 24.109 24.703 1 97 581 VAL A CA 1
ATOM 4420 C C . VAL A 1 581 ? -4.793 22.734 24.625 1 97 581 VAL A C 1
ATOM 4422 O O . VAL A 1 581 ? -6.023 22.656 24.594 1 97 581 VAL A O 1
ATOM 4425 N N . HIS A 1 582 ? -4.031 21.75 24.516 1 96.31 582 HIS A N 1
ATOM 4426 C CA . HIS A 1 582 ? -4.512 20.375 24.5 1 96.31 582 HIS A CA 1
ATOM 4427 C C . HIS A 1 582 ? -3.609 19.453 25.328 1 96.31 582 HIS A C 1
ATOM 4429 O O . HIS A 1 582 ? -2.406 19.375 25.078 1 96.31 582 HIS A O 1
ATOM 4435 N N . GLU A 1 583 ? -4.18 18.797 26.328 1 95.31 583 GLU A N 1
ATOM 4436 C CA . GLU A 1 583 ? -3.518 17.797 27.141 1 95.31 583 GLU A CA 1
ATOM 4437 C C . GLU A 1 583 ? -2.186 18.297 27.688 1 95.31 583 GLU A C 1
ATOM 4439 O O . GLU A 1 583 ? -1.148 17.656 27.5 1 95.31 583 GLU A O 1
ATOM 4444 N N . GLY A 1 584 ? -2.193 19.422 28.25 1 97.31 584 GLY A N 1
ATOM 4445 C CA . GLY A 1 584 ? -1.064 19.953 28.984 1 97.31 584 GLY A CA 1
ATOM 4446 C C . GLY A 1 584 ? -0.013 20.594 28.109 1 97.31 584 GLY A C 1
ATOM 4447 O O . GLY A 1 584 ? 1.09 20.891 28.562 1 97.31 584 GLY A O 1
ATOM 4448 N N . LYS A 1 585 ? -0.343 20.844 26.844 1 98.06 585 LYS A N 1
ATOM 4449 C CA . LYS A 1 585 ? 0.586 21.484 25.922 1 98.06 585 LYS A CA 1
ATOM 4450 C C . LYS A 1 585 ? -0.086 22.625 25.172 1 98.06 585 LYS A C 1
ATOM 4452 O O . LYS A 1 585 ? -1.255 22.531 24.797 1 98.06 585 LYS A O 1
ATOM 4457 N N . ILE A 1 586 ? 0.627 23.719 25.031 1 98.56 586 ILE A N 1
ATOM 4458 C CA . ILE A 1 586 ? 0.221 24.781 24.125 1 98.56 586 ILE A CA 1
ATOM 4459 C C . ILE A 1 586 ? 0.661 24.438 22.703 1 98.56 586 ILE A C 1
ATOM 4461 O O . ILE A 1 586 ? 1.843 24.188 22.453 1 98.56 586 ILE A O 1
ATOM 4465 N N . PHE A 1 587 ? -0.248 24.312 21.828 1 98.5 587 PHE A N 1
ATOM 4466 C CA . PHE A 1 587 ? 0.018 24.188 20.406 1 98.5 587 PHE A CA 1
ATOM 4467 C C . PHE A 1 587 ? -0.085 25.547 19.719 1 98.5 587 PHE A C 1
ATOM 4469 O O . PHE A 1 587 ? -1.184 26.062 19.531 1 98.5 587 PHE A O 1
ATOM 4476 N N . LEU A 1 588 ? 1.042 26.094 19.344 1 98.69 588 LEU A N 1
ATOM 4477 C CA . LEU A 1 588 ? 1.087 27.359 18.625 1 98.69 588 LEU A CA 1
ATOM 4478 C C . LEU A 1 588 ? 1.397 27.125 17.141 1 98.69 588 LEU A C 1
ATOM 4480 O O . LEU A 1 588 ? 2.537 26.828 16.781 1 98.69 588 LEU A O 1
ATOM 4484 N N . ILE A 1 589 ? 0.396 27.297 16.344 1 98.19 589 ILE A N 1
ATOM 4485 C CA . ILE A 1 589 ? 0.617 27.203 14.906 1 98.19 589 ILE A CA 1
ATOM 4486 C C . ILE A 1 589 ? 1.137 28.531 14.367 1 98.19 589 ILE A C 1
ATOM 4488 O O . ILE A 1 589 ? 0.92 29.578 14.977 1 98.19 589 ILE A O 1
ATOM 4492 N N . TYR A 1 590 ? 1.879 28.453 13.344 1 98.06 590 TYR A N 1
ATOM 4493 C CA . TYR A 1 590 ? 2.312 29.609 12.547 1 98.06 590 TYR A CA 1
ATOM 4494 C C . TYR A 1 590 ? 2.361 29.25 11.062 1 98.06 590 TYR A C 1
ATOM 4496 O O . TYR A 1 590 ? 2.301 28.078 10.695 1 98.06 590 TYR A O 1
ATOM 4504 N N . SER A 1 591 ? 2.361 30.234 10.273 1 97.56 591 SER A N 1
ATOM 4505 C CA . SER A 1 591 ? 2.463 29.984 8.844 1 97.56 591 SER A CA 1
ATOM 4506 C C . SER A 1 591 ? 3.832 30.391 8.305 1 97.56 591 SER A C 1
ATOM 4508 O O . SER A 1 591 ? 4.367 31.438 8.68 1 97.56 591 SER A O 1
ATOM 4510 N N . GLY A 1 592 ? 4.348 29.484 7.559 1 94.44 592 GLY A N 1
ATOM 4511 C CA . GLY A 1 592 ? 5.672 29.688 6.992 1 94.44 592 GLY A CA 1
ATOM 4512 C C . GLY A 1 592 ? 5.648 29.922 5.492 1 94.44 592 GLY A C 1
ATOM 4513 O O . GLY A 1 592 ? 4.613 29.734 4.848 1 94.44 592 GLY A O 1
ATOM 4514 N N . SER A 1 593 ? 6.77 30.297 5.012 1 90.5 593 SER A N 1
ATOM 4515 C CA . SER A 1 593 ? 6.965 30.688 3.617 1 90.5 593 SER A CA 1
ATOM 4516 C C . SER A 1 593 ? 6.266 32 3.303 1 90.5 593 SER A C 1
ATOM 4518 O O . SER A 1 593 ? 5.91 32.75 4.211 1 90.5 593 SER A O 1
ATOM 4520 N N . LEU A 1 594 ? 6.164 32.406 2.016 1 85.88 594 LEU A N 1
ATOM 4521 C CA . LEU A 1 594 ? 5.484 33.625 1.624 1 85.88 594 LEU A CA 1
ATOM 4522 C C . LEU A 1 594 ? 4.039 33.344 1.226 1 85.88 594 LEU A C 1
ATOM 4524 O O . LEU A 1 594 ? 3.732 32.281 0.717 1 85.88 594 LEU A O 1
ATOM 4528 N N . VAL A 1 595 ? 3.295 34.312 1.593 1 88.19 595 VAL A N 1
ATOM 4529 C CA . VAL A 1 595 ? 1.905 34.188 1.158 1 88.19 595 VAL A CA 1
ATOM 4530 C C . VAL A 1 595 ? 1.856 33.844 -0.325 1 88.19 595 VAL A C 1
ATOM 4532 O O . VAL A 1 595 ? 2.512 34.469 -1.148 1 88.19 595 VAL A O 1
ATOM 4535 N N . GLY A 1 596 ? 1.17 32.812 -0.632 1 92.62 596 GLY A N 1
ATOM 4536 C CA . GLY A 1 596 ? 1.092 32.281 -1.978 1 92.62 596 GLY A CA 1
ATOM 4537 C C . GLY A 1 596 ? 0.89 30.781 -2 1 92.62 596 GLY A C 1
ATOM 4538 O O . GLY A 1 596 ? 0.348 30.203 -1.053 1 92.62 596 GLY A O 1
ATOM 4539 N N . ILE A 1 597 ? 1.268 30.125 -3.113 1 95.19 597 ILE A N 1
ATOM 4540 C CA . ILE A 1 597 ? 0.922 28.719 -3.297 1 95.19 597 ILE A CA 1
ATOM 4541 C C . ILE A 1 597 ? 1.911 27.844 -2.533 1 95.19 597 ILE A C 1
ATOM 4543 O O . ILE A 1 597 ? 1.686 26.641 -2.371 1 95.19 597 ILE A O 1
ATOM 4547 N N . ASP A 1 598 ? 2.986 28.438 -1.925 1 94.5 598 ASP A N 1
ATOM 4548 C CA . ASP A 1 598 ? 3.984 27.672 -1.185 1 94.5 598 ASP A CA 1
ATOM 4549 C C . ASP A 1 598 ? 3.73 27.75 0.319 1 94.5 598 ASP A C 1
ATOM 4551 O O . ASP A 1 598 ? 4.457 27.141 1.108 1 94.5 598 ASP A O 1
ATOM 4555 N N . TYR A 1 599 ? 2.752 28.484 0.684 1 95.38 599 TYR A N 1
ATOM 4556 C CA . TYR A 1 599 ? 2.424 28.719 2.086 1 95.38 599 TYR A CA 1
ATOM 4557 C C . TYR A 1 599 ? 2.205 27.406 2.818 1 95.38 599 TYR A C 1
ATOM 4559 O O . TYR A 1 599 ? 1.684 26.438 2.242 1 95.38 599 TYR A O 1
ATOM 4567 N N . THR A 1 600 ? 2.709 27.281 4.098 1 96.56 600 THR A N 1
ATOM 4568 C CA . THR A 1 600 ? 2.576 26.109 4.945 1 96.56 600 THR A CA 1
ATOM 4569 C C . THR A 1 600 ? 2.201 26.5 6.371 1 96.56 600 THR A C 1
ATOM 4571 O O . THR A 1 600 ? 2.277 27.688 6.734 1 96.56 600 THR A O 1
ATOM 4574 N N . THR A 1 601 ? 1.756 25.531 7.133 1 97.5 601 THR A N 1
ATOM 4575 C CA . THR A 1 601 ? 1.517 25.719 8.562 1 97.5 601 THR A CA 1
ATOM 4576 C C . THR A 1 601 ? 2.527 24.938 9.391 1 97.5 601 THR A C 1
ATOM 4578 O O . THR A 1 601 ? 2.627 23.719 9.258 1 97.5 601 THR A O 1
ATOM 4581 N N . GLY A 1 602 ? 3.283 25.688 10.164 1 97.56 602 GLY A N 1
ATOM 4582 C CA . GLY A 1 602 ? 4.199 25.078 11.117 1 97.56 602 GLY A CA 1
ATOM 4583 C C . GLY A 1 602 ? 3.637 25 12.523 1 97.56 602 GLY A C 1
ATOM 4584 O O . GLY A 1 602 ? 2.525 25.469 12.773 1 97.56 602 GLY A O 1
ATOM 4585 N N . LEU A 1 603 ? 4.398 24.375 13.43 1 98.12 603 LEU A N 1
ATOM 4586 C CA . LEU A 1 603 ? 3.936 24.172 14.805 1 98.12 603 LEU A CA 1
ATOM 4587 C C . LEU A 1 603 ? 5.094 24.281 15.789 1 98.12 603 LEU A C 1
ATOM 4589 O O . LEU A 1 603 ? 6.18 23.75 15.531 1 98.12 603 LEU A O 1
ATOM 4593 N N . VAL A 1 604 ? 4.895 25 16.844 1 98.31 604 VAL A N 1
ATOM 4594 C CA . VAL A 1 604 ? 5.727 24.922 18.047 1 98.31 604 VAL A CA 1
ATOM 4595 C C . VAL A 1 604 ? 4.859 24.578 19.25 1 98.31 604 VAL A C 1
ATOM 4597 O O . VAL A 1 604 ? 3.664 24.875 19.266 1 98.31 604 VAL A O 1
ATOM 4600 N N . THR A 1 605 ? 5.418 23.922 20.219 1 98.56 605 THR A N 1
ATOM 4601 C CA . THR A 1 605 ? 4.664 23.547 21.422 1 98.56 605 THR A CA 1
ATOM 4602 C C . THR A 1 605 ? 5.402 23.984 22.672 1 98.56 605 THR A C 1
ATOM 4604 O O . THR A 1 605 ? 6.621 24.156 22.656 1 98.56 605 THR A O 1
ATOM 4607 N N . ALA A 1 606 ? 4.703 24.219 23.734 1 98.69 606 ALA A N 1
ATOM 4608 C CA . ALA A 1 606 ? 5.203 24.531 25.062 1 98.69 606 ALA A CA 1
ATOM 4609 C C . ALA A 1 606 ? 4.336 23.891 26.141 1 98.69 606 ALA A C 1
ATOM 4611 O O . ALA A 1 606 ? 3.174 23.562 25.891 1 98.69 606 ALA A O 1
ATOM 4612 N N . PRO A 1 607 ? 4.879 23.672 27.391 1 98.25 607 PRO A N 1
ATOM 4613 C CA . PRO A 1 607 ? 4.035 23.141 28.453 1 98.25 607 PRO A CA 1
ATOM 4614 C C . PRO A 1 607 ? 2.949 24.109 28.891 1 98.25 607 PRO A C 1
ATOM 4616 O O . PRO A 1 607 ? 3.191 25.312 28.969 1 98.25 607 PRO A O 1
ATOM 4619 N N . ALA A 1 608 ? 1.842 23.641 29.125 1 98.44 608 ALA A N 1
ATOM 4620 C CA . ALA A 1 608 ? 0.711 24.438 29.594 1 98.44 608 ALA A CA 1
ATOM 4621 C C . ALA A 1 608 ? 0.422 24.172 31.078 1 98.44 608 ALA A C 1
ATOM 4623 O O . ALA A 1 608 ? 0.59 23.047 31.547 1 98.44 608 ALA A O 1
ATOM 4624 N N . GLY A 1 609 ? 0.021 25.172 31.781 1 98 609 GLY A N 1
ATOM 4625 C CA . GLY A 1 609 ? -0.497 25.031 33.125 1 98 609 GLY A CA 1
ATOM 4626 C C . GLY A 1 609 ? 0.594 24.906 34.188 1 98 609 GLY A C 1
ATOM 4627 O O . GLY A 1 609 ? 0.32 24.562 35.312 1 98 609 GLY A O 1
ATOM 4628 N N . VAL A 1 610 ? 1.792 25.219 33.812 1 98.06 610 VAL A N 1
ATOM 4629 C CA . VAL A 1 610 ? 2.879 25.016 34.75 1 98.06 610 VAL A CA 1
ATOM 4630 C C . VAL A 1 610 ? 3.623 26.328 34.969 1 98.06 610 VAL A C 1
ATOM 4632 O O . VAL A 1 610 ? 4.734 26.328 35.531 1 98.06 610 VAL A O 1
ATOM 4635 N N . ARG A 1 611 ? 3.086 27.359 34.5 1 97.12 611 ARG A N 1
ATOM 4636 C CA . ARG A 1 611 ? 3.625 28.719 34.625 1 97.12 611 ARG A CA 1
ATOM 4637 C C . ARG A 1 611 ? 4.996 28.828 33.969 1 97.12 611 ARG A C 1
ATOM 4639 O O . ARG A 1 611 ? 5.922 29.406 34.562 1 97.12 611 ARG A O 1
ATOM 4646 N N . ALA A 1 612 ? 5.078 28.172 32.938 1 97.81 612 ALA A N 1
ATOM 4647 C CA . ALA A 1 612 ? 6.301 28.328 32.125 1 97.81 612 ALA A CA 1
ATOM 4648 C C . ALA A 1 612 ? 6.441 29.766 31.625 1 97.81 612 ALA A C 1
ATOM 4650 O O . ALA A 1 612 ? 5.441 30.438 31.375 1 97.81 612 ALA A O 1
ATOM 4651 N N . ASP A 1 613 ? 7.656 30.266 31.5 1 98.19 613 ASP A N 1
ATOM 4652 C CA . ASP A 1 613 ? 7.883 31.578 30.891 1 98.19 613 ASP A CA 1
ATOM 4653 C C . ASP A 1 613 ? 7.781 31.484 29.359 1 98.19 613 ASP A C 1
ATOM 4655 O O . ASP A 1 613 ? 8.758 31.156 28.688 1 98.19 613 ASP A O 1
ATOM 4659 N N . LEU A 1 614 ? 6.668 31.844 28.812 1 98.62 614 LEU A N 1
ATOM 4660 C CA . LEU A 1 614 ? 6.418 31.703 27.391 1 98.62 614 LEU A CA 1
ATOM 4661 C C . LEU A 1 614 ? 7.25 32.688 26.594 1 98.62 614 LEU A C 1
ATOM 4663 O O . LEU A 1 614 ? 7.359 32.562 25.359 1 98.62 614 LEU A O 1
ATOM 4667 N N . THR A 1 615 ? 7.875 33.688 27.234 1 98.38 615 THR A N 1
ATOM 4668 C CA . THR A 1 615 ? 8.695 34.656 26.531 1 98.38 615 THR A CA 1
ATOM 4669 C C . THR A 1 615 ? 10.102 34.125 26.297 1 98.38 615 THR A C 1
ATOM 4671 O O . THR A 1 615 ? 10.906 34.719 25.594 1 98.38 615 THR A O 1
ATOM 4674 N N . ASP A 1 616 ? 10.453 33 26.906 1 97.69 616 ASP A N 1
ATOM 4675 C CA . ASP A 1 616 ? 11.719 32.312 26.672 1 97.69 616 ASP A CA 1
ATOM 4676 C C . ASP A 1 616 ? 11.641 31.406 25.453 1 97.69 616 ASP A C 1
ATOM 4678 O O . ASP A 1 616 ? 10.914 30.406 25.469 1 97.69 616 ASP A O 1
ATOM 4682 N N . PRO A 1 617 ? 12.445 31.766 24.422 1 97.19 617 PRO A N 1
ATOM 4683 C CA . PRO A 1 617 ? 12.375 30.906 23.25 1 97.19 617 PRO A CA 1
ATOM 4684 C C . PRO A 1 617 ? 12.719 29.453 23.562 1 97.19 617 PRO A C 1
ATOM 4686 O O . PRO A 1 617 ? 12.25 28.547 22.875 1 97.19 617 PRO A O 1
ATOM 4689 N N . ALA A 1 618 ? 13.453 29.156 24.594 1 95.69 618 ALA A N 1
ATOM 4690 C CA . ALA A 1 618 ? 13.859 27.812 24.969 1 95.69 618 ALA A CA 1
ATOM 4691 C C . ALA A 1 618 ? 12.68 27 25.484 1 95.69 618 ALA A C 1
ATOM 4693 O O . ALA A 1 618 ? 12.75 25.781 25.594 1 95.69 618 ALA A O 1
ATOM 4694 N N . THR A 1 619 ? 11.586 27.672 25.797 1 97.69 619 THR A N 1
ATOM 4695 C CA . THR A 1 619 ? 10.391 27.016 26.297 1 97.69 619 THR A CA 1
ATOM 4696 C C . THR A 1 619 ? 9.633 26.328 25.172 1 97.69 619 THR A C 1
ATOM 4698 O O . THR A 1 619 ? 8.797 25.453 25.422 1 97.69 619 THR A O 1
ATOM 4701 N N . TRP A 1 620 ? 9.922 26.703 23.984 1 98.12 620 TRP A N 1
ATOM 4702 C CA . TRP A 1 620 ? 9.164 26.219 22.828 1 98.12 620 TRP A CA 1
ATOM 4703 C C . TRP A 1 620 ? 9.938 25.141 22.094 1 98.12 620 TRP A C 1
ATOM 4705 O O . TRP A 1 620 ? 11.164 25.219 21.953 1 98.12 620 TRP A O 1
ATOM 4715 N N . THR A 1 621 ? 9.25 24.141 21.656 1 97.19 621 THR A N 1
ATOM 4716 C CA . THR A 1 621 ? 9.789 23.109 20.797 1 97.19 621 THR A CA 1
ATOM 4717 C C . THR A 1 621 ? 9.195 23.203 19.391 1 97.19 621 THR A C 1
ATOM 4719 O O . THR A 1 621 ? 7.973 23.141 19.219 1 97.19 621 THR A O 1
ATOM 4722 N N . LYS A 1 622 ? 10.055 23.297 18.438 1 97.06 622 LYS A N 1
ATOM 4723 C CA . LYS A 1 622 ? 9.609 23.469 17.047 1 97.06 622 LYS A CA 1
ATOM 4724 C C . LYS A 1 622 ? 9.562 22.141 16.312 1 97.06 622 LYS A C 1
ATOM 4726 O O . LYS A 1 622 ? 10.453 21.297 16.469 1 97.06 622 LYS A O 1
ATOM 4731 N N . LEU A 1 623 ? 8.492 21.938 15.547 1 96.5 623 LEU A N 1
ATOM 4732 C CA . LEU A 1 623 ? 8.375 20.797 14.648 1 96.5 623 LEU A CA 1
ATOM 4733 C C . LEU A 1 623 ? 9.289 20.969 13.438 1 96.5 623 LEU A C 1
ATOM 4735 O O . LEU A 1 623 ? 9.375 22.062 12.867 1 96.5 623 LEU A O 1
ATOM 4739 N N . ASP A 1 624 ? 9.938 19.938 12.914 1 95.19 624 ASP A N 1
ATOM 4740 C CA . ASP A 1 624 ? 10.961 19.984 11.875 1 95.19 624 ASP A CA 1
ATOM 4741 C C . ASP A 1 624 ? 10.328 20.094 10.492 1 95.19 624 ASP A C 1
ATOM 4743 O O . ASP A 1 624 ? 11.008 20.438 9.516 1 95.19 624 ASP A O 1
ATOM 4747 N N . TYR A 1 625 ? 9.195 19.75 10.305 1 97.38 625 TYR A N 1
ATOM 4748 C CA . TYR A 1 625 ? 8.414 19.703 9.078 1 97.38 625 TYR A CA 1
ATOM 4749 C C . TYR A 1 625 ? 7.059 20.375 9.266 1 97.38 625 TYR A C 1
ATOM 4751 O O . TYR A 1 625 ? 6.645 20.641 10.398 1 97.38 625 TYR A O 1
ATOM 4759 N N . PRO A 1 626 ? 6.398 20.75 8.195 1 97.56 626 PRO A N 1
ATOM 4760 C CA . PRO A 1 626 ? 5.125 21.438 8.375 1 97.56 626 PRO A CA 1
ATOM 4761 C C . PRO A 1 626 ? 4.031 20.531 8.938 1 97.56 626 PRO A C 1
ATOM 4763 O O . PRO A 1 626 ? 3.988 19.344 8.625 1 97.56 626 PRO A O 1
ATOM 4766 N N . LEU A 1 627 ? 3.17 21.125 9.727 1 97.06 627 LEU A N 1
ATOM 4767 C CA . LEU A 1 627 ? 1.968 20.453 10.219 1 97.06 627 LEU A CA 1
ATOM 4768 C C . LEU A 1 627 ? 0.951 20.281 9.094 1 97.06 627 LEU A C 1
ATOM 4770 O O . LEU A 1 627 ? 0.284 19.25 9.008 1 97.06 627 LEU A O 1
ATOM 4774 N N . GLN A 1 628 ? 0.794 21.297 8.312 1 96.62 628 GLN A N 1
ATOM 4775 C CA . GLN A 1 628 ? -0.053 21.281 7.121 1 96.62 628 GLN A CA 1
ATOM 4776 C C . GLN A 1 628 ? 0.674 21.875 5.922 1 96.62 628 GLN A C 1
ATOM 4778 O O . GLN A 1 628 ? 1.398 22.875 6.059 1 96.62 628 GLN A O 1
ATOM 4783 N N . LYS A 1 629 ? 0.506 21.281 4.781 1 96.94 629 LYS A N 1
ATOM 4784 C CA . LYS A 1 629 ? 1.104 21.719 3.523 1 96.94 629 LYS A CA 1
ATOM 4785 C C . LYS A 1 629 ? 0.131 21.547 2.363 1 96.94 629 LYS A C 1
ATOM 4787 O O . LYS A 1 629 ? -0.958 20.984 2.537 1 96.94 629 LYS A O 1
ATOM 4792 N N . SER A 1 630 ? 0.552 22.078 1.227 1 96.75 630 SER A N 1
ATOM 4793 C CA . SER A 1 630 ? -0.228 21.812 0.021 1 96.75 630 SER A CA 1
ATOM 4794 C C . SER A 1 630 ? -0.362 20.312 -0.241 1 96.75 630 SER A C 1
ATOM 4796 O O . SER A 1 630 ? 0.582 19.562 -0.018 1 96.75 630 SER A O 1
ATOM 4798 N N . GLY A 1 631 ? -1.523 19.938 -0.634 1 94.5 631 GLY A N 1
ATOM 4799 C CA . GLY A 1 631 ? -1.785 18.531 -0.908 1 94.5 631 GLY A CA 1
ATOM 4800 C C . GLY A 1 631 ? -3.201 18.266 -1.388 1 94.5 631 GLY A C 1
ATOM 4801 O O . GLY A 1 631 ? -3.998 19.203 -1.519 1 94.5 631 GLY A O 1
ATOM 4802 N N . MET A 1 632 ? -3.438 16.984 -1.654 1 91.44 632 MET A N 1
ATOM 4803 C CA . MET A 1 632 ? -4.762 16.562 -2.1 1 91.44 632 MET A CA 1
ATOM 4804 C C . MET A 1 632 ? -5.75 16.562 -0.938 1 91.44 632 MET A C 1
ATOM 4806 O O . MET A 1 632 ? -5.449 16.031 0.135 1 91.44 632 MET A O 1
ATOM 4810 N N . TYR A 1 633 ? -6.832 17.125 -1.129 1 90.25 633 TYR A N 1
ATOM 4811 C CA . TYR A 1 633 ? -7.934 17.109 -0.17 1 90.25 633 TYR A CA 1
ATOM 4812 C C . TYR A 1 633 ? -9.266 16.875 -0.872 1 90.25 633 TYR A C 1
ATOM 4814 O O . TYR A 1 633 ? -9.695 17.688 -1.691 1 90.25 633 TYR A O 1
ATOM 4822 N N . ASN A 1 634 ? -9.828 15.734 -0.547 1 85.44 634 ASN A N 1
ATOM 4823 C CA . ASN A 1 634 ? -11.086 15.266 -1.131 1 85.44 634 ASN A CA 1
ATOM 4824 C C . ASN A 1 634 ? -11.047 15.32 -2.656 1 85.44 634 ASN A C 1
ATOM 4826 O O . ASN A 1 634 ? -11.953 15.859 -3.285 1 85.44 634 ASN A O 1
ATOM 4830 N N . GLY A 1 635 ? -9.938 15.008 -3.223 1 85.31 635 GLY A N 1
ATOM 4831 C CA . GLY A 1 635 ? -9.812 14.758 -4.648 1 85.31 635 GLY A CA 1
ATOM 4832 C C . GLY A 1 635 ? -9.234 15.93 -5.418 1 85.31 635 GLY A C 1
ATOM 4833 O O . GLY A 1 635 ? -8.992 15.828 -6.621 1 85.31 635 GLY A O 1
ATOM 4834 N N . GLU A 1 636 ? -8.969 17.047 -4.699 1 88.94 636 GLU A N 1
ATOM 4835 C CA . GLU A 1 636 ? -8.422 18.219 -5.379 1 88.94 636 GLU A CA 1
ATOM 4836 C C . GLU A 1 636 ? -7.219 18.781 -4.621 1 88.94 636 GLU A C 1
ATOM 4838 O O . GLU A 1 636 ? -7.188 18.75 -3.389 1 88.94 636 GLU A O 1
ATOM 4843 N N . TRP A 1 637 ? -6.312 19.391 -5.398 1 93 637 TRP A N 1
ATOM 4844 C CA . TRP A 1 637 ? -5.156 20.016 -4.781 1 93 637 TRP A CA 1
ATOM 4845 C C . TRP A 1 637 ? -5.559 21.312 -4.066 1 93 637 TRP A C 1
ATOM 4847 O O . TRP A 1 637 ? -6.293 22.125 -4.621 1 93 637 TRP A O 1
ATOM 4857 N N . GLN A 1 638 ? -5.188 21.453 -2.873 1 95.12 638 GLN A N 1
ATOM 4858 C CA . GLN A 1 638 ? -5.238 22.719 -2.135 1 95.12 638 GLN A CA 1
ATOM 4859 C C . GLN A 1 638 ? -3.836 23.266 -1.89 1 95.12 638 GLN A C 1
ATOM 4861 O O . GLN A 1 638 ? -3.049 22.672 -1.154 1 95.12 638 GLN A O 1
ATOM 4866 N N . LEU A 1 639 ? -3.584 24.422 -2.457 1 96.81 639 LEU A N 1
ATOM 4867 C CA . LEU A 1 639 ? -2.244 25 -2.428 1 96.81 639 LEU A CA 1
ATOM 4868 C C . LEU A 1 639 ? -2.174 26.156 -1.443 1 96.81 639 LEU A C 1
ATOM 4870 O O . LEU A 1 639 ? -3.141 26.906 -1.291 1 96.81 639 LEU A O 1
ATOM 4874 N N . GLY A 1 640 ? -1.009 26.297 -0.788 1 96.75 640 GLY A N 1
ATOM 4875 C CA . GLY A 1 640 ? -0.73 27.453 0.049 1 96.75 640 GLY A CA 1
ATOM 4876 C C . GLY A 1 640 ? -1.649 27.547 1.252 1 96.75 640 GLY A C 1
ATOM 4877 O O . GLY A 1 640 ? -2.256 28.594 1.488 1 96.75 640 GLY A O 1
ATOM 4878 N N . THR A 1 641 ? -1.721 26.5 2.025 1 96.31 641 THR A N 1
ATOM 4879 C CA . THR A 1 641 ? -2.588 26.469 3.197 1 96.31 641 THR A CA 1
ATOM 4880 C C . THR A 1 641 ? -1.894 27.109 4.398 1 96.31 641 THR A C 1
ATOM 4882 O O . THR A 1 641 ? -0.711 26.859 4.641 1 96.31 641 THR A O 1
ATOM 4885 N N . GLY A 1 642 ? -2.629 28.047 5.078 1 96 642 GLY A N 1
ATOM 4886 C CA . GLY A 1 642 ? -2.037 28.594 6.289 1 96 642 GLY A CA 1
ATOM 4887 C C . GLY A 1 642 ? -2.82 29.766 6.855 1 96 642 GLY A C 1
ATOM 4888 O O . GLY A 1 642 ? -3.951 30.016 6.438 1 96 642 GLY A O 1
ATOM 4889 N N . HIS A 1 643 ? -2.211 30.312 7.855 1 94.62 643 HIS A N 1
ATOM 4890 C CA . HIS A 1 643 ? -2.738 31.438 8.617 1 94.62 643 HIS A CA 1
ATOM 4891 C C . HIS A 1 643 ? -4.141 31.141 9.141 1 94.62 643 HIS A C 1
ATOM 4893 O O . HIS A 1 643 ? -5.086 31.875 8.852 1 94.62 643 HIS A O 1
ATOM 4899 N N . GLY A 1 644 ? -4.172 30.203 10.016 1 92.12 644 GLY A N 1
ATOM 4900 C CA . GLY A 1 644 ? -5.465 29.766 10.508 1 92.12 644 GLY A CA 1
ATOM 4901 C C . GLY A 1 644 ? -5.625 29.969 12.008 1 92.12 644 GLY A C 1
ATOM 4902 O O . GLY A 1 644 ? -4.684 30.375 12.688 1 92.12 644 GLY A O 1
ATOM 4903 N N . MET A 1 645 ? -6.812 29.766 12.43 1 95.81 645 MET A N 1
ATOM 4904 C CA . MET A 1 645 ? -7.176 29.891 13.844 1 95.81 645 MET A CA 1
ATOM 4905 C C . MET A 1 645 ? -7.992 28.688 14.297 1 95.81 645 MET A C 1
ATOM 4907 O O . MET A 1 645 ? -8.758 28.125 13.523 1 95.81 645 MET A O 1
ATOM 4911 N N . TRP A 1 646 ? -7.762 28.344 15.5 1 95.75 646 TRP A N 1
ATOM 4912 C CA . TRP A 1 646 ? -8.562 27.312 16.156 1 95.75 646 TRP A CA 1
ATOM 4913 C C . TRP A 1 646 ? -9.93 27.875 16.562 1 95.75 646 TRP A C 1
ATOM 4915 O O . TRP A 1 646 ? -10.031 29.016 17 1 95.75 646 TRP A O 1
ATOM 4925 N N . SER A 1 647 ? -10.945 27.125 16.391 1 95.62 647 SER A N 1
ATOM 4926 C CA . SER A 1 647 ? -12.297 27.438 16.844 1 95.62 647 SER A CA 1
ATOM 4927 C C . SER A 1 647 ? -13.102 26.172 17.125 1 95.62 647 SER A C 1
ATOM 4929 O O . SER A 1 647 ? -12.539 25.078 17.203 1 95.62 647 SER A O 1
ATOM 4931 N N . HIS A 1 648 ? -14.336 26.359 17.453 1 94.94 648 HIS A N 1
ATOM 4932 C CA . HIS A 1 648 ? -15.227 25.234 17.719 1 94.94 648 HIS A CA 1
ATOM 4933 C C . HIS A 1 648 ? -16.531 25.375 16.953 1 94.94 648 HIS A C 1
ATOM 4935 O O . HIS A 1 648 ? -17.047 26.484 16.797 1 94.94 648 HIS A O 1
ATOM 4941 N N . ASP A 1 649 ? -17.031 24.266 16.625 1 93.69 649 ASP A N 1
ATOM 4942 C CA . ASP A 1 649 ? -18.328 24.297 15.945 1 93.69 649 ASP A CA 1
ATOM 4943 C C . ASP A 1 649 ? -19.469 24.188 16.953 1 93.69 649 ASP A C 1
ATOM 4945 O O . ASP A 1 649 ? -19.25 24.297 18.156 1 93.69 649 ASP A O 1
ATOM 4949 N N . GLU A 1 650 ? -20.719 24.047 16.469 1 92 650 GLU A N 1
ATOM 4950 C CA . GLU A 1 650 ? -21.938 24.062 17.266 1 92 650 GLU A CA 1
ATOM 4951 C C . GLU A 1 650 ? -21.938 22.906 18.281 1 92 650 GLU A C 1
ATOM 4953 O O . GLU A 1 650 ? -22.484 23.047 19.375 1 92 650 GLU A O 1
ATOM 4958 N N . GLY A 1 651 ? -21.266 21.875 17.875 1 89.12 651 GLY A N 1
ATOM 4959 C CA . GLY A 1 651 ? -21.234 20.719 18.734 1 89.12 651 GLY A CA 1
ATOM 4960 C C . GLY A 1 651 ? -20.031 20.703 19.672 1 89.12 651 GLY A C 1
ATOM 4961 O O . GLY A 1 651 ? -19.844 19.75 20.422 1 89.12 651 GLY A O 1
ATOM 4962 N N . GLY A 1 652 ? -19.25 21.688 19.594 1 91.44 652 GLY A N 1
ATOM 4963 C CA . GLY A 1 652 ? -18.062 21.766 20.453 1 91.44 652 GLY A CA 1
ATOM 4964 C C . GLY A 1 652 ? -16.844 21.109 19.844 1 91.44 652 GLY A C 1
ATOM 4965 O O . GLY A 1 652 ? -15.781 21.062 20.453 1 91.44 652 GLY A O 1
ATOM 4966 N N . ASN A 1 653 ? -16.938 20.609 18.703 1 93 653 ASN A N 1
ATOM 4967 C CA . ASN A 1 653 ? -15.789 20.016 18.016 1 93 653 ASN A CA 1
ATOM 4968 C C . ASN A 1 653 ? -14.789 21.094 17.594 1 93 653 ASN A C 1
ATOM 4970 O O . ASN A 1 653 ? -15.18 22.172 17.156 1 93 653 ASN A O 1
ATOM 4974 N N . LEU A 1 654 ? -13.539 20.75 17.781 1 96.06 654 LEU A N 1
ATOM 4975 C CA . LEU A 1 654 ? -12.484 21.672 17.344 1 96.06 654 LEU A CA 1
ATOM 4976 C C . LEU A 1 654 ? -12.453 21.781 15.812 1 96.06 654 LEU A C 1
ATOM 4978 O O . LEU A 1 654 ? -12.57 20.766 15.117 1 96.06 654 LEU A O 1
ATOM 4982 N N . ILE A 1 655 ? -12.359 22.984 15.328 1 96.69 655 ILE A N 1
ATOM 4983 C CA . ILE A 1 655 ? -12.195 23.219 13.898 1 96.69 655 ILE A CA 1
ATOM 4984 C C . ILE A 1 655 ? -10.984 24.109 13.656 1 96.69 655 ILE A C 1
ATOM 4986 O O . ILE A 1 655 ? -10.531 24.812 14.57 1 96.69 655 ILE A O 1
ATOM 4990 N N . TYR A 1 656 ? -10.453 24.031 12.523 1 96.94 656 TYR A N 1
ATOM 4991 C CA . TYR A 1 656 ? -9.383 24.875 12.008 1 96.94 656 TYR A CA 1
ATOM 4992 C C . TYR A 1 656 ? -9.875 25.719 10.836 1 96.94 656 TYR A C 1
ATOM 4994 O O . TYR A 1 656 ? -10.375 25.188 9.844 1 96.94 656 TYR A O 1
ATOM 5002 N N . VAL A 1 657 ? -9.867 27.016 11.039 1 98 657 VAL A N 1
ATOM 5003 C CA . VAL A 1 657 ? -10.242 27.984 10.008 1 98 657 VAL A CA 1
ATOM 5004 C C . VAL A 1 657 ? -8.992 28.625 9.43 1 98 657 VAL A C 1
ATOM 5006 O O . VAL A 1 657 ? -8.203 29.25 10.156 1 98 657 VAL A O 1
ATOM 5009 N N . PHE A 1 658 ? -8.789 28.438 8.109 1 97.88 658 PHE A N 1
ATOM 5010 C CA . PHE A 1 658 ? -7.543 28.859 7.484 1 97.88 658 PHE A CA 1
ATOM 5011 C C . PHE A 1 658 ? -7.785 29.328 6.055 1 97.88 658 PHE A C 1
ATOM 5013 O O . PHE A 1 658 ? -8.93 29.391 5.602 1 97.88 658 PHE A O 1
ATOM 5020 N N . HIS A 1 659 ? -6.754 29.844 5.387 1 98 659 HIS A N 1
ATOM 5021 C CA . HIS A 1 659 ? -6.926 30.156 3.977 1 98 659 HIS A CA 1
ATOM 5022 C C . HIS A 1 659 ? -5.996 29.328 3.102 1 98 659 HIS A C 1
ATOM 5024 O O . HIS A 1 659 ? -5.039 28.734 3.598 1 98 659 HIS A O 1
ATOM 5030 N N . ASN A 1 660 ? -6.336 29.125 1.903 1 96.88 660 ASN A N 1
ATOM 5031 C CA . ASN A 1 660 ? -5.473 28.625 0.843 1 96.88 660 ASN A CA 1
ATOM 5032 C C . ASN A 1 660 ? -5.434 29.562 -0.35 1 96.88 660 ASN A C 1
ATOM 5034 O O . ASN A 1 660 ? -6.219 30.516 -0.424 1 96.88 660 ASN A O 1
ATOM 5038 N N . ALA A 1 661 ? -4.492 29.312 -1.217 1 96.75 661 ALA A N 1
ATOM 5039 C CA . ALA A 1 661 ? -4.34 30.156 -2.41 1 96.75 661 ALA A CA 1
ATOM 5040 C C . ALA A 1 661 ? -5.406 29.812 -3.449 1 96.75 661 ALA A C 1
ATOM 5042 O O . ALA A 1 661 ? -5.707 28.641 -3.688 1 96.75 661 ALA A O 1
ATOM 5043 N N . GLU A 1 662 ? -6.027 30.859 -3.896 1 94.88 662 GLU A N 1
ATOM 5044 C CA . GLU A 1 662 ? -6.785 30.703 -5.137 1 94.88 662 GLU A CA 1
ATOM 5045 C C . GLU A 1 662 ? -5.855 30.641 -6.344 1 94.88 662 GLU A C 1
ATOM 5047 O O . GLU A 1 662 ? -5.172 31.609 -6.668 1 94.88 662 GLU A O 1
ATOM 5052 N N . TYR A 1 663 ? -5.824 29.5 -6.934 1 92.38 663 TYR A N 1
ATOM 5053 C CA . TYR A 1 663 ? -4.859 29.266 -8.008 1 92.38 663 TYR A CA 1
ATOM 5054 C C . TYR A 1 663 ? -5.477 28.453 -9.133 1 92.38 663 TYR A C 1
ATOM 5056 O O . TYR A 1 663 ? -5.926 27.328 -8.914 1 92.38 663 TYR A O 1
ATOM 5064 N N . ASP A 1 664 ? -5.52 29 -10.289 1 88.31 664 ASP A N 1
ATOM 5065 C CA . ASP A 1 664 ? -6.102 28.344 -11.453 1 88.31 664 ASP A CA 1
ATOM 5066 C C . ASP A 1 664 ? -5.238 28.562 -12.695 1 88.31 664 ASP A C 1
ATOM 5068 O O . ASP A 1 664 ? -5 29.703 -13.094 1 88.31 664 ASP A O 1
ATOM 5072 N N . ASN A 1 665 ? -4.754 27.453 -13.25 1 88.75 665 ASN A N 1
ATOM 5073 C CA . ASN A 1 665 ? -4.004 27.469 -14.508 1 88.75 665 ASN A CA 1
ATOM 5074 C C . ASN A 1 665 ? -2.861 28.469 -14.461 1 88.75 665 ASN A C 1
ATOM 5076 O O . ASN A 1 665 ? -2.734 29.312 -15.352 1 88.75 665 ASN A O 1
ATOM 5080 N N . GLY A 1 666 ? -2.145 28.453 -13.375 1 88.31 666 GLY A N 1
ATOM 5081 C CA . GLY A 1 666 ? -0.961 29.297 -13.281 1 88.31 666 GLY A CA 1
ATOM 5082 C C . GLY A 1 666 ? -1.259 30.688 -12.758 1 88.31 666 GLY A C 1
ATOM 5083 O O . GLY A 1 666 ? -0.346 31.5 -12.578 1 88.31 666 GLY A O 1
ATOM 5084 N N . ARG A 1 667 ? -2.439 30.938 -12.5 1 91.12 667 ARG A N 1
ATOM 5085 C CA . ARG A 1 667 ? -2.811 32.281 -12.055 1 91.12 667 ARG A CA 1
ATOM 5086 C C . ARG A 1 667 ? -3.168 32.281 -10.57 1 91.12 667 ARG A C 1
ATOM 5088 O O . ARG A 1 667 ? -4.043 31.531 -10.133 1 91.12 667 ARG A O 1
ATOM 5095 N N . TYR A 1 668 ? -2.482 33.188 -9.875 1 91.81 668 TYR A N 1
ATOM 5096 C CA . TYR A 1 668 ? -2.773 33.438 -8.469 1 91.81 668 TYR A CA 1
ATOM 5097 C C . TYR A 1 668 ? -3.844 34.5 -8.312 1 91.81 668 TYR A C 1
ATOM 5099 O O . TYR A 1 668 ? -3.678 35.625 -8.789 1 91.81 668 TYR A O 1
ATOM 5107 N N . GLY A 1 669 ? -4.965 34.219 -7.598 1 92.12 669 GLY A N 1
ATOM 5108 C CA . GLY A 1 669 ? -6.094 35.125 -7.5 1 92.12 669 GLY A CA 1
ATOM 5109 C C . GLY A 1 669 ? -6.336 35.625 -6.09 1 92.12 669 GLY A C 1
ATOM 5110 O O . GLY A 1 669 ? -7.348 36.281 -5.82 1 92.12 669 GLY A O 1
ATOM 5111 N N . GLY A 1 670 ? -5.391 35.406 -5.18 1 95 670 GLY A N 1
ATOM 5112 C CA . GLY A 1 670 ? -5.59 35.75 -3.785 1 95 670 GLY A CA 1
ATOM 5113 C C . GLY A 1 670 ? -5.789 34.562 -2.879 1 95 670 GLY A C 1
ATOM 5114 O O . GLY A 1 670 ? -5.262 33.469 -3.148 1 95 670 GLY A O 1
ATOM 5115 N N . ARG A 1 671 ? -6.516 34.75 -1.802 1 97.5 671 ARG A N 1
ATOM 5116 C CA . ARG A 1 671 ? -6.656 33.688 -0.793 1 97.5 671 ARG A CA 1
ATOM 5117 C C . ARG A 1 671 ? -8.117 33.5 -0.409 1 97.5 671 ARG A C 1
ATOM 5119 O O . ARG A 1 671 ? -8.875 34.469 -0.301 1 97.5 671 ARG A O 1
ATOM 5126 N N . ASP A 1 672 ? -8.508 32.281 -0.217 1 97.44 672 ASP A N 1
ATOM 5127 C CA . ASP A 1 672 ? -9.859 31.891 0.17 1 97.44 672 ASP A CA 1
ATOM 5128 C C . ASP A 1 672 ? -9.859 31.203 1.533 1 97.44 672 ASP A C 1
ATOM 5130 O O . ASP A 1 672 ? -8.953 30.438 1.846 1 97.44 672 ASP A O 1
ATOM 5134 N N . ALA A 1 673 ? -10.922 31.438 2.273 1 98.19 673 ALA A N 1
ATOM 5135 C CA . ALA A 1 673 ? -11.047 30.812 3.588 1 98.19 673 ALA A CA 1
ATOM 5136 C C . ALA A 1 673 ? -11.578 29.391 3.475 1 98.19 673 ALA A C 1
ATOM 5138 O O . ALA A 1 673 ? -12.406 29.094 2.605 1 98.19 673 ALA A O 1
ATOM 5139 N N . GLN A 1 674 ? -11.094 28.547 4.363 1 97.06 674 GLN A N 1
ATOM 5140 C CA . GLN A 1 674 ? -11.531 27.156 4.5 1 97.06 674 GLN A CA 1
ATOM 5141 C C . GLN A 1 674 ? -11.828 26.812 5.957 1 97.06 674 GLN A C 1
ATOM 5143 O O . GLN A 1 674 ? -11.297 27.453 6.871 1 97.06 674 GLN A O 1
ATOM 5148 N N . VAL A 1 675 ? -12.703 25.875 6.188 1 96.75 675 VAL A N 1
ATOM 5149 C CA . VAL A 1 675 ? -13.008 25.328 7.504 1 96.75 675 VAL A CA 1
ATOM 5150 C C . VAL A 1 675 ? -12.859 23.797 7.484 1 96.75 675 VAL A C 1
ATOM 5152 O O . VAL A 1 675 ? -13.383 23.141 6.59 1 96.75 675 VAL A O 1
ATOM 5155 N N . ARG A 1 676 ? -12.102 23.328 8.43 1 94.19 676 ARG A N 1
ATOM 5156 C CA . ARG A 1 676 ? -11.93 21.875 8.555 1 94.19 676 ARG A CA 1
ATOM 5157 C C . ARG A 1 676 ? -12.055 21.438 10.016 1 94.19 676 ARG A C 1
ATOM 5159 O O . ARG A 1 676 ? -11.664 22.172 10.922 1 94.19 676 ARG A O 1
ATOM 5166 N N . ARG A 1 677 ? -12.562 20.234 10.203 1 93.69 677 ARG A N 1
ATOM 5167 C CA . ARG A 1 677 ? -12.523 19.641 11.531 1 93.69 677 ARG A CA 1
ATOM 5168 C C . ARG A 1 677 ? -11.117 19.172 11.883 1 93.69 677 ARG A C 1
ATOM 5170 O O . ARG A 1 677 ? -10.383 18.688 11.016 1 93.69 677 ARG A O 1
ATOM 5177 N N . VAL A 1 678 ? -10.789 19.25 13.133 1 96.44 678 VAL A N 1
ATOM 5178 C CA . VAL A 1 678 ? -9.492 18.781 13.633 1 96.44 678 VAL A CA 1
ATOM 5179 C C . VAL A 1 678 ? -9.664 17.453 14.344 1 96.44 678 VAL A C 1
ATOM 5181 O O . VAL A 1 678 ? -10.578 17.281 15.156 1 96.44 678 VAL A O 1
ATOM 5184 N N . HIS A 1 679 ? -8.883 16.531 13.977 1 96.75 679 HIS A N 1
ATOM 5185 C CA . HIS A 1 679 ? -8.82 15.25 14.672 1 96.75 679 HIS A CA 1
ATOM 5186 C C . HIS A 1 679 ? -7.512 15.109 15.438 1 96.75 679 HIS A C 1
ATOM 5188 O O . HIS A 1 679 ? -6.445 15.453 14.922 1 96.75 679 HIS A O 1
ATOM 5194 N N . TRP A 1 680 ? -7.586 14.68 16.703 1 97.12 680 TRP A N 1
ATOM 5195 C CA . TRP A 1 680 ? -6.375 14.414 17.469 1 97.12 680 TRP A CA 1
ATOM 5196 C C . TRP A 1 680 ? -5.914 12.969 17.281 1 97.12 680 TRP A C 1
ATOM 5198 O O . TRP A 1 680 ? -6.656 12.031 17.578 1 97.12 680 TRP A O 1
ATOM 5208 N N . SER A 1 681 ? -4.742 12.812 16.828 1 96.31 681 SER A N 1
ATOM 5209 C CA . SER A 1 681 ? -4.176 11.484 16.594 1 96.31 681 SER A CA 1
ATOM 5210 C C . SER A 1 681 ? -3.924 10.758 17.922 1 96.31 681 SER A C 1
ATOM 5212 O O . SER A 1 681 ? -3.994 11.367 18.984 1 96.31 681 SER A O 1
ATOM 5214 N N . GLY A 1 682 ? -3.574 9.492 17.797 1 93.94 682 GLY A N 1
ATOM 5215 C CA . GLY A 1 682 ? -3.258 8.703 18.984 1 93.94 682 GLY A CA 1
ATOM 5216 C C . GLY A 1 682 ? -2.027 9.195 19.719 1 93.94 682 GLY A C 1
ATOM 5217 O O . GLY A 1 682 ? -1.915 9.031 20.938 1 93.94 682 GLY A O 1
ATOM 5218 N N . GLU A 1 683 ? -1.188 9.867 19.047 1 92.5 683 GLU A N 1
ATOM 5219 C CA . GLU A 1 683 ? 0.02 10.375 19.688 1 92.5 683 GLU A CA 1
ATOM 5220 C C . GLU A 1 683 ? -0.161 11.828 20.141 1 92.5 683 GLU A C 1
ATOM 5222 O O . GLU A 1 683 ? 0.792 12.469 20.594 1 92.5 683 GLU A O 1
ATOM 5227 N N . GLY A 1 684 ? -1.337 12.328 19.906 1 94.38 684 GLY A N 1
ATOM 5228 C CA . GLY A 1 684 ? -1.656 13.641 20.438 1 94.38 684 GLY A CA 1
ATOM 5229 C C . GLY A 1 684 ? -1.333 14.773 19.484 1 94.38 684 GLY A C 1
ATOM 5230 O O . GLY A 1 684 ? -1.158 15.922 19.906 1 94.38 684 GLY A O 1
ATOM 5231 N N . MET A 1 685 ? -1.207 14.492 18.266 1 96.31 685 MET A N 1
ATOM 5232 C CA . MET A 1 685 ? -0.993 15.531 17.266 1 96.31 685 MET A CA 1
ATOM 5233 C C . MET A 1 685 ? -2.297 15.875 16.562 1 96.31 685 MET A C 1
ATOM 5235 O O . MET A 1 685 ? -3.119 15 16.297 1 96.31 685 MET A O 1
ATOM 5239 N N . PRO A 1 686 ? -2.461 17.125 16.219 1 97.31 686 PRO A N 1
ATOM 5240 C CA . PRO A 1 686 ? -3.65 17.484 15.438 1 97.31 686 PRO A CA 1
ATOM 5241 C C . PRO A 1 686 ? -3.514 17.109 13.969 1 97.31 686 PRO A C 1
ATOM 5243 O O . PRO A 1 686 ? -2.475 17.359 13.352 1 97.31 686 PRO A O 1
ATOM 5246 N N . ILE A 1 687 ? -4.504 16.484 13.445 1 96.81 687 ILE A N 1
ATOM 5247 C CA . ILE A 1 687 ? -4.605 16.188 12.016 1 96.81 687 ILE A CA 1
ATOM 5248 C C . ILE A 1 687 ? -5.531 17.203 11.352 1 96.81 687 ILE A C 1
ATOM 5250 O O . ILE A 1 687 ? -6.707 17.312 11.695 1 96.81 687 ILE A O 1
ATOM 5254 N N . LEU A 1 688 ? -4.992 17.891 10.328 1 96.06 688 LEU A N 1
ATOM 5255 C CA . LEU A 1 688 ? -5.727 19 9.742 1 96.06 688 LEU A CA 1
ATOM 5256 C C . LEU A 1 688 ? -6.207 18.656 8.336 1 96.06 688 LEU A C 1
ATOM 5258 O O . LEU A 1 688 ? -6.914 19.453 7.707 1 96.06 688 LEU A O 1
ATOM 5262 N N . ASP A 1 689 ? -5.844 17.5 7.84 1 93.75 689 ASP A N 1
ATOM 5263 C CA . ASP A 1 689 ? -6.156 17.203 6.445 1 93.75 689 ASP A CA 1
ATOM 5264 C C . ASP A 1 689 ? -6.859 15.852 6.309 1 93.75 689 ASP A C 1
ATOM 5266 O O . ASP A 1 689 ? -6.664 15.141 5.324 1 93.75 689 ASP A O 1
ATOM 5270 N N . MET A 1 690 ? -7.52 15.523 7.312 1 93.75 690 MET A N 1
ATOM 5271 C CA . MET A 1 690 ? -8.273 14.281 7.23 1 93.75 690 MET A CA 1
ATOM 5272 C C . MET A 1 690 ? -9.32 14.352 6.121 1 93.75 690 MET A C 1
ATOM 5274 O O . MET A 1 690 ? -10.102 15.305 6.059 1 93.75 690 MET A O 1
ATOM 5278 N N . GLN A 1 691 ? -9.367 13.359 5.25 1 92.62 691 GLN A N 1
ATOM 5279 C CA . GLN A 1 691 ? -10.352 13.297 4.176 1 92.62 691 GLN A CA 1
ATOM 5280 C C . GLN A 1 691 ? -11.719 12.875 4.703 1 92.62 691 GLN A C 1
ATOM 5282 O O . GLN A 1 691 ? -11.82 12.305 5.793 1 92.62 691 GLN A O 1
ATOM 5287 N N . ARG A 1 692 ? -12.711 13.141 3.928 1 92.62 692 ARG A N 1
ATOM 5288 C CA . ARG A 1 692 ? -14.078 12.867 4.352 1 92.62 692 ARG A CA 1
ATOM 5289 C C . ARG A 1 692 ? -14.258 11.398 4.727 1 92.62 692 ARG A C 1
ATOM 5291 O O . ARG A 1 692 ? -14.82 11.086 5.781 1 92.62 692 ARG A O 1
ATOM 5298 N N . ASP A 1 693 ? -13.773 10.484 3.881 1 91.75 693 ASP A N 1
ATOM 5299 C CA . ASP A 1 693 ? -13.961 9.055 4.105 1 91.75 693 ASP A CA 1
ATOM 5300 C C . ASP A 1 693 ? -13.016 8.539 5.184 1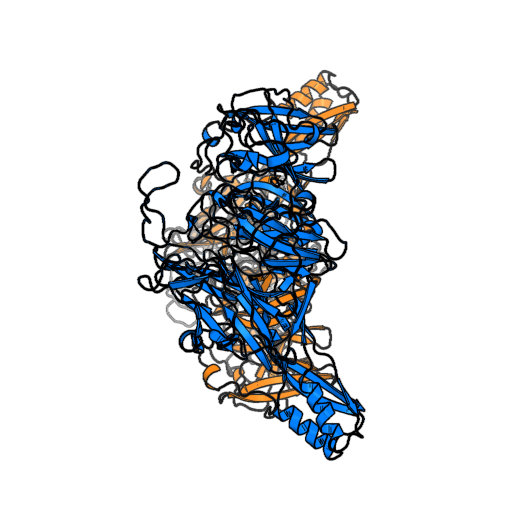 91.75 693 ASP A C 1
ATOM 5302 O O . ASP A 1 693 ? -13.211 7.449 5.723 1 91.75 693 ASP A O 1
ATOM 5306 N N . GLU A 1 694 ? -11.938 9.227 5.438 1 94.38 694 GLU A N 1
ATOM 5307 C CA . GLU A 1 694 ? -11.07 8.898 6.566 1 94.38 694 GLU A CA 1
ATOM 5308 C C . GLU A 1 694 ? -11.727 9.266 7.895 1 94.38 694 GLU A C 1
ATOM 5310 O O . GLU A 1 694 ? -11.594 8.547 8.883 1 94.38 694 GLU A O 1
ATOM 5315 N N . GLU A 1 695 ? -12.398 10.398 7.84 1 95.31 695 GLU A N 1
ATOM 5316 C CA . GLU A 1 695 ? -13.102 10.852 9.039 1 95.31 695 GLU A CA 1
ATOM 5317 C C . GLU A 1 695 ? -14.203 9.875 9.438 1 95.31 695 GLU A C 1
ATOM 5319 O O . GLU A 1 695 ? -14.336 9.531 10.617 1 95.31 695 GLU A O 1
ATOM 5324 N N . LEU A 1 696 ? -14.906 9.5 8.43 1 95.44 696 LEU A N 1
ATOM 5325 C CA . LEU A 1 696 ? -15.977 8.531 8.641 1 95.44 696 LEU A CA 1
ATOM 5326 C C . LEU A 1 696 ? -16.109 7.598 7.441 1 95.44 696 LEU A C 1
ATOM 5328 O O . LEU A 1 696 ? -16.438 8.039 6.336 1 95.44 696 LEU A O 1
ATOM 5332 N N . ASN A 1 697 ? -15.789 6.383 7.723 1 92.62 697 ASN A N 1
ATOM 5333 C CA . ASN A 1 697 ? -16.078 5.355 6.723 1 92.62 697 ASN A CA 1
ATOM 5334 C C . ASN A 1 697 ? -17.562 5.223 6.457 1 92.62 697 ASN A C 1
ATOM 5336 O O . ASN A 1 697 ? -18.344 4.973 7.379 1 92.62 697 ASN A O 1
ATOM 5340 N N . PRO A 1 698 ? -18 5.344 5.238 1 90 698 PRO A N 1
ATOM 5341 C CA . PRO A 1 698 ? -19.438 5.258 4.941 1 90 698 PRO A CA 1
ATOM 5342 C C . PRO A 1 698 ? -20.062 3.965 5.445 1 90 698 PRO A C 1
ATOM 5344 O O . PRO A 1 698 ? -21.25 3.949 5.805 1 90 698 PRO A O 1
ATOM 5347 N N . ALA A 1 699 ? -19.344 2.912 5.504 1 85.56 699 ALA A N 1
ATOM 5348 C CA . ALA A 1 699 ? -19.844 1.625 5.973 1 85.56 699 ALA A CA 1
ATOM 5349 C C . ALA A 1 699 ? -20.266 1.703 7.438 1 85.56 699 ALA A C 1
ATOM 5351 O O . ALA A 1 699 ? -21.062 0.879 7.906 1 85.56 699 ALA A O 1
ATOM 5352 N N . TYR A 1 700 ? -19.766 2.736 8.133 1 92.44 700 TYR A N 1
ATOM 5353 C CA . TYR A 1 700 ? -20.062 2.865 9.555 1 92.44 700 TY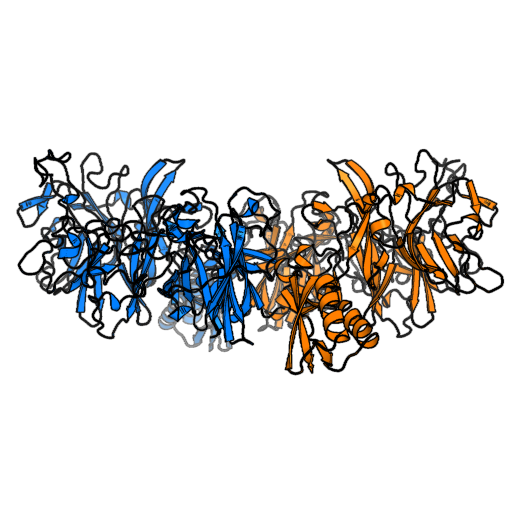R A CA 1
ATOM 5354 C C . TYR A 1 700 ? -21.016 4.023 9.812 1 92.44 700 TYR A C 1
ATOM 5356 O O . TYR A 1 700 ? -21.312 4.352 10.969 1 92.44 700 TYR A O 1
ATOM 5364 N N . ALA A 1 701 ? -21.5 4.656 8.805 1 94.31 701 ALA A N 1
ATOM 5365 C CA . ALA A 1 701 ? -22.281 5.883 8.953 1 94.31 701 ALA A CA 1
ATOM 5366 C C . ALA A 1 701 ? -23.641 5.59 9.578 1 94.31 701 ALA A C 1
ATOM 5368 O O . ALA A 1 701 ? -24.172 6.406 10.328 1 94.31 701 ALA A O 1
ATOM 5369 N N . GLY A 1 702 ? -24.266 4.418 9.203 1 93.44 702 GLY A N 1
ATOM 5370 C CA . GLY A 1 702 ? -25.531 4 9.789 1 93.44 702 GLY A CA 1
ATOM 5371 C C . GLY A 1 702 ? -25.359 3.201 11.07 1 93.44 702 GLY A C 1
ATOM 5372 O O . GLY A 1 702 ? -24.547 2.281 11.125 1 93.44 702 GLY A O 1
ATOM 5373 N N . VAL A 1 703 ? -26.094 3.654 12.141 1 94.81 703 VAL A N 1
ATOM 5374 C CA . VAL A 1 703 ? -25.938 2.977 13.43 1 94.81 703 VAL A CA 1
ATOM 5375 C C . VAL A 1 703 ? -27.312 2.689 14.023 1 94.81 703 VAL A C 1
ATOM 5377 O O . VAL A 1 703 ? -28.328 3.217 13.555 1 94.81 703 VAL A O 1
ATOM 5380 N N . THR A 1 704 ? -27.359 1.818 15.023 1 92.69 704 THR A N 1
ATOM 5381 C CA . THR A 1 704 ? -28.578 1.455 15.75 1 92.69 704 THR A CA 1
ATOM 5382 C C . THR A 1 704 ? -28.344 1.508 17.266 1 92.69 704 THR A C 1
ATOM 5384 O O . THR A 1 704 ? -27.359 0.956 17.766 1 92.69 704 THR A O 1
ATOM 5387 N N . MET A 1 705 ? -29.188 2.211 17.953 1 95.19 705 MET A N 1
ATOM 5388 C CA . MET A 1 705 ? -29.188 2.225 19.406 1 95.19 705 MET A CA 1
ATOM 5389 C C . MET A 1 705 ? -30.109 1.147 19.969 1 95.19 705 MET A C 1
ATOM 5391 O O . MET A 1 705 ? -31.297 1.102 19.609 1 95.19 705 MET A O 1
ATOM 5395 N N . GLU A 1 706 ? -29.594 0.344 20.812 1 93.19 706 GLU A N 1
ATOM 5396 C CA . GLU A 1 706 ? -30.391 -0.663 21.5 1 93.19 706 GLU A CA 1
ATOM 5397 C C . GLU A 1 706 ? -30.922 -0.137 22.828 1 93.19 706 GLU A C 1
ATOM 5399 O O . GLU A 1 706 ? -30.172 0.458 23.609 1 93.19 706 GLU A O 1
ATOM 5404 N N . ILE A 1 707 ? -32.156 -0.364 23.031 1 94.44 707 ILE A N 1
ATOM 5405 C CA . ILE A 1 707 ? -32.812 0.108 24.25 1 94.44 707 ILE A CA 1
ATOM 5406 C C . ILE A 1 707 ? -33.438 -1.067 24.984 1 94.44 707 ILE A C 1
ATOM 5408 O O . ILE A 1 707 ? -34.375 -1.685 24.469 1 94.44 707 ILE A O 1
ATOM 5412 N N . ALA A 1 708 ? -32.969 -1.314 26.172 1 93.62 708 ALA A N 1
ATOM 5413 C CA . ALA A 1 708 ? -33.594 -2.324 27.031 1 93.62 708 ALA A CA 1
ATOM 5414 C C . ALA A 1 708 ? -34.656 -1.709 27.922 1 93.62 708 ALA A C 1
ATOM 5416 O O . ALA A 1 708 ? -34.438 -0.683 28.562 1 93.62 708 ALA A O 1
ATOM 5417 N N . VAL A 1 709 ? -35.781 -2.375 27.969 1 93.19 709 VAL A N 1
ATOM 5418 C CA . VAL A 1 709 ? -36.844 -1.923 28.844 1 93.19 709 VAL A CA 1
ATOM 5419 C C . VAL A 1 709 ? -36.844 -2.74 30.125 1 93.19 709 VAL A C 1
ATOM 5421 O O . VAL A 1 709 ? -36.844 -3.973 30.094 1 93.19 709 VAL A O 1
ATOM 5424 N N . ARG A 1 710 ? -36.844 -2.035 31.281 1 91.31 710 ARG A N 1
ATOM 5425 C CA . ARG A 1 710 ? -36.812 -2.717 32.562 1 91.31 710 ARG A CA 1
ATOM 5426 C C . ARG A 1 710 ? -38.031 -2.324 33.406 1 91.31 710 ARG A C 1
ATOM 5428 O O . ARG A 1 710 ? -38.531 -1.209 33.281 1 91.31 710 ARG A O 1
ATOM 5435 N N . MET B 1 1 ? -1.557 0.885 16.516 1 69.56 1 MET B N 1
ATOM 5436 C CA . MET B 1 1 ? -2.227 0.608 15.242 1 69.56 1 MET B CA 1
ATOM 5437 C C . MET B 1 1 ? -3.381 -0.37 15.445 1 69.56 1 MET B C 1
ATOM 5439 O O . MET B 1 1 ? -3.377 -1.158 16.391 1 69.56 1 MET B O 1
ATOM 5443 N N . SER B 1 2 ? -4.281 -0.182 14.586 1 72.19 2 SER B N 1
ATOM 5444 C CA . SER B 1 2 ? -5.457 -1.04 14.703 1 72.19 2 SER B CA 1
ATOM 5445 C C . SER B 1 2 ? -5.07 -2.516 14.648 1 72.19 2 SER B C 1
ATOM 5447 O O . SER B 1 2 ? -4.168 -2.9 13.906 1 72.19 2 SER B O 1
ATOM 5449 N N . ASP B 1 3 ? -5.66 -3.176 15.438 1 78.56 3 ASP B N 1
ATOM 5450 C CA . ASP B 1 3 ? -5.445 -4.617 15.484 1 78.56 3 ASP B CA 1
ATOM 5451 C C . ASP B 1 3 ? -6.34 -5.336 14.477 1 78.56 3 ASP B C 1
ATOM 5453 O O . ASP B 1 3 ? -6.516 -6.555 14.555 1 78.56 3 ASP B O 1
ATOM 5457 N N . SER B 1 4 ? -6.93 -4.512 13.633 1 87.19 4 SER B N 1
ATOM 5458 C CA . SER B 1 4 ? -7.832 -5.109 12.656 1 87.19 4 SER B CA 1
ATOM 5459 C C . SER B 1 4 ? -7.609 -4.516 11.266 1 87.19 4 SER B C 1
ATOM 5461 O O . SER B 1 4 ? -6.922 -3.502 11.117 1 87.19 4 SER B O 1
ATOM 5463 N N . TYR B 1 5 ? -7.984 -5.246 10.281 1 92.75 5 TYR B N 1
ATOM 5464 C CA . TYR B 1 5 ? -8.008 -4.805 8.891 1 92.75 5 TYR B CA 1
ATOM 5465 C C . TYR B 1 5 ? -9.43 -4.754 8.359 1 92.75 5 TYR B C 1
ATOM 5467 O O . TYR B 1 5 ? -10.312 -5.469 8.844 1 92.75 5 TYR B O 1
ATOM 5475 N N . SER B 1 6 ? -9.648 -3.848 7.449 1 94 6 SER B N 1
ATOM 5476 C CA . SER B 1 6 ? -10.875 -3.865 6.66 1 94 6 SER B CA 1
ATOM 5477 C C . SER B 1 6 ? -10.695 -4.676 5.379 1 94 6 SER B C 1
ATOM 5479 O O . SER B 1 6 ? -9.688 -4.527 4.684 1 94 6 SER B O 1
ATOM 5481 N N . LEU B 1 7 ? -11.609 -5.555 5.172 1 97.06 7 LEU B N 1
ATOM 5482 C CA . LEU B 1 7 ? -11.602 -6.418 3.996 1 97.06 7 LEU B CA 1
ATOM 5483 C C . LEU B 1 7 ? -12.789 -6.113 3.088 1 97.06 7 LEU B C 1
ATOM 5485 O O . LEU B 1 7 ? -13.93 -6.047 3.549 1 97.06 7 LEU B O 1
ATOM 5489 N N . LEU B 1 8 ? -12.5 -5.863 1.824 1 97.38 8 LEU B N 1
ATOM 5490 C CA . LEU B 1 8 ? -13.523 -5.617 0.814 1 97.38 8 LEU B CA 1
ATOM 5491 C C . LEU B 1 8 ? -13.664 -6.812 -0.123 1 97.38 8 LEU B C 1
ATOM 5493 O O . LEU B 1 8 ? -12.664 -7.348 -0.602 1 97.38 8 LEU B O 1
ATOM 5497 N N . CYS B 1 9 ? -14.852 -7.254 -0.359 1 98.38 9 CYS B N 1
ATOM 5498 C CA . CYS B 1 9 ? -15.109 -8.164 -1.47 1 98.38 9 CYS B CA 1
ATOM 5499 C C . CYS B 1 9 ? -15.773 -7.434 -2.629 1 98.38 9 CYS B C 1
ATOM 5501 O O . CYS B 1 9 ? -16.531 -6.484 -2.418 1 98.38 9 CYS B O 1
ATOM 5503 N N . TYR B 1 10 ? -15.484 -7.828 -3.795 1 98.19 10 TYR B N 1
ATOM 5504 C CA . TYR B 1 10 ? -16.016 -7.148 -4.969 1 98.19 10 TYR B CA 1
ATOM 5505 C C . TYR B 1 10 ? -15.898 -8.023 -6.211 1 98.19 10 TYR B C 1
ATOM 5507 O O . TYR B 1 10 ? -15.266 -9.086 -6.168 1 98.19 10 TYR B O 1
ATOM 5515 N N . THR B 1 11 ? -16.609 -7.758 -7.246 1 98.5 11 THR B N 1
ATOM 5516 C CA . THR B 1 11 ? -16.375 -8.219 -8.609 1 98.5 11 THR B CA 1
ATOM 5517 C C . THR B 1 11 ? -15.781 -7.098 -9.461 1 98.5 11 THR B C 1
ATOM 5519 O O . THR B 1 11 ? -15.367 -6.062 -8.938 1 98.5 11 THR B O 1
ATOM 5522 N N . ARG B 1 12 ? -15.586 -7.359 -10.68 1 98.38 12 ARG B N 1
ATOM 5523 C CA . ARG B 1 12 ? -15.078 -6.309 -11.555 1 98.38 12 ARG B CA 1
ATOM 5524 C C . ARG B 1 12 ? -15.898 -6.211 -12.836 1 98.38 12 ARG B C 1
ATOM 5526 O O . ARG B 1 12 ? -16.594 -7.164 -13.211 1 98.38 12 ARG B O 1
ATOM 5533 N N . VAL B 1 13 ? -15.875 -5.031 -13.469 1 98.12 13 VAL B N 1
ATOM 5534 C CA . VAL B 1 13 ? -16.375 -4.887 -14.828 1 98.12 13 VAL B CA 1
ATOM 5535 C C . VAL B 1 13 ? -15.383 -5.512 -15.812 1 98.12 13 VAL B C 1
ATOM 5537 O O . VAL B 1 13 ? -14.203 -5.164 -15.812 1 98.12 13 VAL B O 1
ATOM 5540 N N . PRO B 1 14 ? -15.922 -6.465 -16.609 1 98.19 14 PRO B N 1
ATOM 5541 C CA . PRO B 1 14 ? -14.992 -7.074 -17.562 1 98.19 14 PRO B CA 1
ATOM 5542 C C . PRO B 1 14 ? -14.352 -6.051 -18.484 1 98.19 14 PRO B C 1
ATOM 5544 O O . PRO B 1 14 ? -15.016 -5.105 -18.922 1 98.19 14 PRO B O 1
ATOM 5547 N N . THR B 1 15 ? -13.117 -6.121 -18.781 1 97.56 15 THR B N 1
ATOM 5548 C CA . THR B 1 15 ? -12.406 -5.262 -19.719 1 97.56 15 THR B CA 1
ATOM 5549 C C . THR B 1 15 ? -11.875 -6.066 -20.906 1 97.56 15 THR B C 1
ATOM 5551 O O . THR B 1 15 ? -12.578 -6.234 -21.906 1 97.56 15 THR B O 1
ATOM 5554 N N . SER B 1 16 ? -10.648 -6.805 -20.734 1 95.69 16 SER B N 1
ATOM 5555 C CA . SER B 1 16 ? -10.094 -7.555 -21.859 1 95.69 16 SER B CA 1
ATOM 5556 C C . SER B 1 16 ? -9.352 -8.797 -21.375 1 95.69 16 SER B C 1
ATOM 5558 O O . SER B 1 16 ? -8.984 -8.891 -20.203 1 95.69 16 SER B O 1
ATOM 5560 N N . ARG B 1 17 ? -9.164 -9.711 -22.297 1 95.19 17 ARG B N 1
ATOM 5561 C CA . ARG B 1 17 ? -8.344 -10.891 -22.047 1 95.19 17 ARG B CA 1
ATOM 5562 C C . ARG B 1 17 ? -6.879 -10.516 -21.859 1 95.19 17 ARG B C 1
ATOM 5564 O O . ARG B 1 17 ? -6.164 -11.148 -21.078 1 95.19 17 ARG B O 1
ATOM 5571 N N . GLU B 1 18 ? -6.418 -9.43 -22.469 1 94.94 18 GLU B N 1
ATOM 5572 C CA . GLU B 1 18 ? -5.031 -8.977 -22.438 1 94.94 18 GLU B CA 1
ATOM 5573 C C . GLU B 1 18 ? -4.648 -8.453 -21.047 1 94.94 18 GLU B C 1
ATOM 5575 O O . GLU B 1 18 ? -3.467 -8.398 -20.703 1 94.94 18 GLU B O 1
ATOM 5580 N N . GLU B 1 19 ? -5.707 -8.172 -20.281 1 94.38 19 GLU B N 1
ATOM 5581 C CA . GLU B 1 19 ? -5.473 -7.715 -18.906 1 94.38 19 GLU B CA 1
ATOM 5582 C C . GLU B 1 19 ? -5.941 -8.742 -17.891 1 94.38 19 GLU B C 1
ATOM 5584 O O . GLU B 1 19 ? -6.07 -8.438 -16.703 1 94.38 19 GLU B O 1
ATOM 5589 N N . ALA B 1 20 ? -6.258 -9.906 -18.391 1 95.88 20 ALA B N 1
ATOM 5590 C CA . ALA B 1 20 ? -6.723 -11.008 -17.547 1 95.88 20 ALA B CA 1
ATOM 5591 C C . ALA B 1 20 ? -7.93 -10.586 -16.719 1 95.88 20 ALA B C 1
ATOM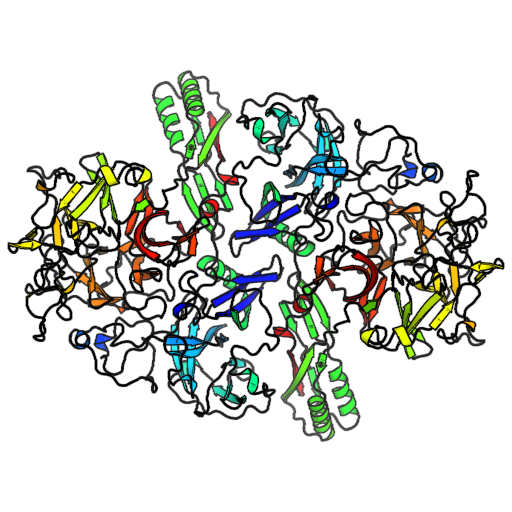 5593 O O . ALA B 1 20 ? -7.977 -10.836 -15.516 1 95.88 20 ALA B O 1
ATOM 5594 N N . ASN B 1 21 ? -8.812 -9.797 -17.312 1 97.81 21 ASN B N 1
ATOM 5595 C CA . ASN B 1 21 ? -10.062 -9.367 -16.688 1 97.81 21 ASN B CA 1
ATOM 5596 C C . ASN B 1 21 ? -11.242 -9.484 -17.641 1 97.81 21 ASN B C 1
ATOM 5598 O O . ASN B 1 21 ? -12.039 -8.555 -17.766 1 97.81 21 ASN B O 1
ATOM 5602 N N . ASN B 1 22 ? -11.312 -10.539 -18.375 1 96.88 22 ASN B N 1
ATOM 5603 C CA . ASN B 1 22 ? -12.5 -10.859 -19.156 1 96.88 22 ASN B CA 1
ATOM 5604 C C . ASN B 1 22 ? -13.648 -11.328 -18.266 1 96.88 22 ASN B C 1
ATOM 5606 O O . ASN B 1 22 ? -13.516 -11.352 -17.047 1 96.88 22 ASN B O 1
ATOM 5610 N N . GLU B 1 23 ? -14.734 -11.758 -18.797 1 97.94 23 GLU B N 1
ATOM 5611 C CA . GLU B 1 23 ? -15.93 -12.102 -18.031 1 97.94 23 GLU B CA 1
ATOM 5612 C C . GLU B 1 23 ? -15.68 -13.289 -17.109 1 97.94 23 GLU B C 1
ATOM 5614 O O . GLU B 1 23 ? -16.234 -13.359 -16.016 1 97.94 23 GLU B O 1
ATOM 5619 N N . ASP B 1 24 ? -14.836 -14.219 -17.516 1 97.56 24 ASP B N 1
ATOM 5620 C CA . ASP B 1 24 ? -14.555 -15.422 -16.734 1 97.56 24 ASP B CA 1
ATOM 5621 C C . ASP B 1 24 ? -13.867 -15.07 -15.414 1 97.56 24 ASP B C 1
ATOM 5623 O O . ASP B 1 24 ? -14 -15.797 -14.422 1 97.56 24 ASP B O 1
ATOM 5627 N N . ILE B 1 25 ? -13.141 -13.969 -15.461 1 98.06 25 ILE B N 1
ATOM 5628 C CA . ILE B 1 25 ? -12.375 -13.562 -14.289 1 98.06 25 ILE B CA 1
ATOM 5629 C C . ILE B 1 25 ? -13.141 -12.477 -13.531 1 98.06 25 ILE B C 1
ATOM 5631 O O . ILE B 1 25 ? -13.266 -12.547 -12.305 1 98.06 25 ILE B O 1
ATOM 5635 N N . ALA B 1 26 ? -13.672 -11.523 -14.211 1 98.62 26 ALA B N 1
ATOM 5636 C CA . ALA B 1 26 ? -14.328 -10.359 -13.609 1 98.62 26 ALA B CA 1
ATOM 5637 C C . ALA B 1 26 ? -15.516 -10.789 -12.75 1 98.62 26 ALA B C 1
ATOM 5639 O O . ALA B 1 26 ? -15.75 -10.211 -11.688 1 98.62 26 ALA B O 1
ATOM 5640 N N . PHE B 1 27 ? -16.266 -11.828 -13.219 1 98.56 27 PHE B N 1
ATOM 5641 C CA . PHE B 1 27 ? -17.453 -12.281 -12.508 1 98.56 27 PHE B CA 1
ATOM 5642 C C . PHE B 1 27 ? -17.109 -13.391 -11.523 1 98.56 27 PHE B C 1
ATOM 5644 O O . PHE B 1 27 ? -17.703 -14.469 -11.547 1 98.56 27 PHE B O 1
ATOM 5651 N N . SER B 1 28 ? -16.188 -13.141 -10.703 1 98.69 28 SER B N 1
ATOM 5652 C CA . SER B 1 28 ? -15.734 -13.883 -9.531 1 98.69 28 SER B CA 1
ATOM 5653 C C . SER B 1 28 ? -15.523 -12.953 -8.344 1 98.69 28 SER B C 1
ATOM 5655 O O . SER B 1 28 ? -15.578 -11.727 -8.484 1 98.69 28 SER B O 1
ATOM 5657 N N . MET B 1 29 ? -15.367 -13.469 -7.168 1 98.81 29 MET B N 1
ATOM 5658 C CA . MET B 1 29 ? -15.133 -12.602 -6.016 1 98.81 29 MET B CA 1
ATOM 5659 C C . MET B 1 29 ? -13.648 -12.273 -5.875 1 98.81 29 MET B C 1
ATOM 5661 O O . MET B 1 29 ? -12.805 -13.172 -5.879 1 98.81 29 MET B O 1
ATOM 5665 N N . HIS B 1 30 ? -13.414 -11.031 -5.852 1 98.81 30 HIS B N 1
ATOM 5666 C CA . HIS B 1 30 ? -12.109 -10.453 -5.535 1 98.81 30 HIS B CA 1
ATOM 5667 C C . HIS B 1 30 ? -12.07 -9.938 -4.102 1 98.81 30 HIS B C 1
ATOM 5669 O O . HIS B 1 30 ? -13.117 -9.742 -3.48 1 98.81 30 HIS B O 1
ATOM 5675 N N . LEU B 1 31 ? -10.867 -9.828 -3.574 1 98.81 31 LEU B N 1
ATOM 5676 C CA . LEU B 1 31 ? -10.688 -9.281 -2.234 1 98.81 31 LEU B CA 1
ATOM 5677 C C . LEU B 1 31 ? -9.625 -8.188 -2.234 1 98.81 31 LEU B C 1
ATOM 5679 O O . LEU B 1 31 ? -8.672 -8.234 -3.018 1 98.81 31 LEU B O 1
ATOM 5683 N N . ALA B 1 32 ? -9.805 -7.238 -1.405 1 98.56 32 ALA B N 1
ATOM 5684 C CA . ALA B 1 32 ? -8.82 -6.188 -1.165 1 98.56 32 ALA B CA 1
ATOM 5685 C C . ALA B 1 32 ? -8.734 -5.84 0.32 1 98.56 32 ALA B C 1
ATOM 5687 O O . ALA B 1 32 ? -9.734 -5.926 1.039 1 98.56 32 ALA B O 1
ATOM 5688 N N . LEU B 1 33 ? -7.582 -5.473 0.769 1 97.56 33 LEU B N 1
ATOM 5689 C CA . LEU B 1 33 ? -7.363 -5.008 2.133 1 97.56 33 LEU B CA 1
ATOM 5690 C C . LEU B 1 33 ? -7.082 -3.508 2.156 1 97.56 33 LEU B C 1
ATOM 5692 O O . LEU B 1 33 ? -6.402 -2.986 1.268 1 97.56 33 LEU B O 1
ATOM 5696 N N . ARG B 1 34 ? -7.586 -2.908 3.137 1 94.94 34 ARG B N 1
ATOM 5697 C CA . ARG B 1 34 ? -7.234 -1.506 3.322 1 94.94 34 ARG B CA 1
ATOM 5698 C C . ARG B 1 34 ? -5.879 -1.368 4.008 1 94.94 34 ARG B C 1
ATOM 5700 O O . ARG B 1 34 ? -5.676 -1.892 5.102 1 94.94 34 ARG B O 1
ATOM 5707 N N . SER B 1 35 ? -4.973 -0.676 3.42 1 94.25 35 SER B N 1
ATOM 5708 C CA . SER B 1 35 ? -3.605 -0.55 3.912 1 94.25 35 SER B CA 1
ATOM 5709 C C . SER B 1 35 ? -3.549 0.295 5.18 1 94.25 35 SER B C 1
ATOM 5711 O O . SER B 1 35 ? -4.168 1.358 5.25 1 94.25 35 SER B O 1
ATOM 5713 N N . HIS B 1 36 ? -2.748 -0.135 6.121 1 90.81 36 HIS B N 1
ATOM 5714 C CA . HIS B 1 36 ? -2.533 0.647 7.332 1 90.81 36 HIS B CA 1
ATOM 5715 C C . HIS B 1 36 ? -1.586 1.813 7.074 1 90.81 36 HIS B C 1
ATOM 5717 O O . HIS B 1 36 ? -1.507 2.744 7.883 1 90.81 36 HIS B O 1
ATOM 5723 N N . LEU B 1 37 ? -0.864 1.706 5.961 1 91.19 37 LEU B N 1
ATOM 5724 C CA . LEU B 1 37 ? 0.162 2.709 5.699 1 91.19 37 LEU B CA 1
ATOM 5725 C C . LEU B 1 37 ? -0.464 4.02 5.227 1 91.19 37 LEU B C 1
ATOM 5727 O O . LEU B 1 37 ? -0.149 5.086 5.754 1 91.19 37 LEU B O 1
ATOM 5731 N N . ASP B 1 38 ? -1.387 3.871 4.309 1 90.56 38 ASP B N 1
ATOM 5732 C CA . ASP B 1 38 ? -1.894 5.098 3.699 1 90.56 38 ASP B CA 1
ATOM 5733 C C . ASP B 1 38 ? -3.408 5.035 3.516 1 90.56 38 ASP B C 1
ATOM 5735 O O . ASP B 1 38 ? -4.004 5.938 2.928 1 90.56 38 ASP B O 1
ATOM 5739 N N . GLY B 1 39 ? -4.004 3.973 3.936 1 91.38 39 GLY B N 1
ATOM 5740 C CA . GLY B 1 39 ? -5.453 3.861 3.898 1 91.38 39 GLY B CA 1
ATOM 5741 C C . GLY B 1 39 ? -5.988 3.457 2.537 1 91.38 39 GLY B C 1
ATOM 5742 O O . GLY B 1 39 ? -7.199 3.318 2.355 1 91.38 39 GLY B O 1
ATOM 5743 N N . SER B 1 40 ? -5.164 3.24 1.589 1 93.19 40 SER B N 1
ATOM 5744 C CA . SER B 1 40 ? -5.609 2.816 0.265 1 93.19 40 SER B CA 1
ATOM 5745 C C . SER B 1 40 ? -6.066 1.36 0.274 1 93.19 40 SER B C 1
ATOM 5747 O O . SER B 1 40 ? -5.609 0.567 1.099 1 93.19 40 SER B O 1
ATOM 5749 N N . TRP B 1 41 ? -7.016 1.098 -0.589 1 96.06 41 TRP B N 1
ATOM 5750 C CA . TRP B 1 41 ? -7.426 -0.288 -0.782 1 96.06 41 TRP B CA 1
ATOM 5751 C C . TRP B 1 41 ? -6.48 -1.01 -1.736 1 96.06 41 TRP B C 1
ATOM 5753 O O . TRP B 1 41 ? -6.246 -0.548 -2.855 1 96.06 41 TRP B O 1
ATOM 5763 N N . THR B 1 42 ? -5.906 -2.111 -1.273 1 97.19 42 THR B N 1
ATOM 5764 C CA . THR B 1 42 ? -4.941 -2.879 -2.055 1 97.19 42 THR B CA 1
ATOM 5765 C C . THR B 1 42 ? -5.527 -4.227 -2.465 1 97.19 42 THR B C 1
ATOM 5767 O O . THR B 1 42 ? -5.777 -5.086 -1.615 1 97.19 42 THR B O 1
ATOM 5770 N N . PRO B 1 43 ? -5.695 -4.438 -3.779 1 98.19 43 PRO B N 1
ATOM 5771 C CA . PRO B 1 43 ? -6.227 -5.727 -4.23 1 98.19 43 PRO B CA 1
ATOM 5772 C C . PRO B 1 43 ? -5.312 -6.898 -3.883 1 98.19 43 PRO B C 1
ATOM 5774 O O . PRO B 1 43 ? -4.086 -6.77 -3.959 1 98.19 43 PRO B O 1
ATOM 5777 N N . LEU B 1 44 ? -5.895 -7.969 -3.5 1 98.06 44 LEU B N 1
ATOM 5778 C CA . LEU B 1 44 ? -5.191 -9.234 -3.326 1 98.06 44 LEU B CA 1
ATOM 5779 C C . LEU B 1 44 ? -5.199 -10.047 -4.621 1 98.06 44 LEU B C 1
ATOM 5781 O O . LEU B 1 44 ? -6.016 -9.789 -5.512 1 98.06 44 LEU B O 1
ATOM 5785 N N . ASN B 1 45 ? -4.223 -10.945 -4.719 1 97.69 45 ASN B N 1
ATOM 5786 C CA . ASN B 1 45 ? -4.094 -11.812 -5.879 1 97.69 45 ASN B CA 1
ATOM 5787 C C . ASN B 1 45 ? -3.975 -11.008 -7.172 1 97.69 45 ASN B C 1
ATOM 5789 O O . ASN B 1 45 ? -4.574 -11.367 -8.188 1 97.69 45 ASN B O 1
ATOM 5793 N N . GLU B 1 46 ? -3.309 -9.82 -7.07 1 96.31 46 GLU B N 1
ATOM 5794 C CA . GLU B 1 46 ? -3.051 -8.953 -8.219 1 96.31 46 GLU B CA 1
ATOM 5795 C C . GLU B 1 46 ? -4.352 -8.562 -8.914 1 96.31 46 GLU B C 1
ATOM 5797 O O . GLU B 1 46 ? -4.41 -8.531 -10.148 1 96.31 46 GLU B O 1
ATOM 5802 N N . ASN B 1 47 ? -5.445 -8.359 -8.109 1 97.81 47 ASN B N 1
ATOM 5803 C CA . ASN B 1 47 ? -6.77 -7.957 -8.578 1 97.81 47 ASN B CA 1
ATOM 5804 C C . ASN B 1 47 ? -7.406 -9.039 -9.445 1 97.81 47 ASN B C 1
ATOM 5806 O O . ASN B 1 47 ? -8.141 -8.742 -10.383 1 97.81 47 ASN B O 1
ATOM 5810 N N . TYR B 1 48 ? -7.016 -10.305 -9.195 1 97.94 48 TYR B N 1
ATOM 5811 C CA . TYR B 1 48 ? -7.602 -11.492 -9.82 1 97.94 48 TYR B CA 1
ATOM 5812 C C . TYR B 1 48 ? -8.594 -12.164 -8.883 1 97.94 48 TYR B C 1
ATOM 5814 O O . TYR B 1 48 ? -8.625 -11.867 -7.684 1 97.94 48 TYR B O 1
ATOM 5822 N N . GLY B 1 49 ? -9.414 -13.047 -9.422 1 98.25 49 GLY B N 1
ATOM 5823 C CA . GLY B 1 49 ? -10.43 -13.727 -8.641 1 98.25 49 GLY B CA 1
ATOM 5824 C C . GLY B 1 49 ? -9.852 -14.625 -7.566 1 98.25 49 GLY B C 1
ATOM 5825 O O . GLY B 1 49 ? -8.812 -15.258 -7.77 1 98.25 49 GLY B O 1
ATOM 5826 N N . ILE B 1 50 ? -10.539 -14.758 -6.461 1 98.06 50 ILE B N 1
ATOM 5827 C CA . ILE B 1 50 ? -10.125 -15.57 -5.328 1 98.06 50 ILE B CA 1
ATOM 5828 C C . ILE B 1 50 ? -11.18 -16.641 -5.047 1 98.06 50 ILE B C 1
ATOM 5830 O O . ILE B 1 50 ? -10.867 -17.703 -4.5 1 98.06 50 ILE B O 1
ATOM 5834 N N . PHE B 1 51 ? -12.438 -16.391 -5.363 1 98.5 51 PHE B N 1
ATOM 5835 C CA . PHE B 1 51 ? -13.531 -17.344 -5.25 1 98.5 51 PHE B CA 1
ATOM 5836 C C . PHE B 1 51 ? -14.352 -17.375 -6.535 1 98.5 51 PHE B C 1
ATOM 5838 O O . PHE B 1 51 ? -14.844 -16.344 -6.992 1 98.5 51 PHE B O 1
ATOM 5845 N N . PHE B 1 52 ? -14.531 -18.516 -7.105 1 98.62 52 PHE B N 1
ATOM 5846 C CA . PHE B 1 52 ? -15.289 -18.75 -8.328 1 98.62 52 PHE B CA 1
ATOM 5847 C C . PHE B 1 52 ? -16.453 -19.719 -8.062 1 98.62 52 PHE B C 1
ATOM 5849 O O . PHE B 1 52 ? -16.297 -20.688 -7.324 1 98.62 52 PHE B O 1
ATOM 5856 N N . ALA B 1 53 ? -17.547 -19.438 -8.719 1 98.38 53 ALA B N 1
ATOM 5857 C CA . ALA B 1 53 ? -18.688 -20.344 -8.586 1 98.38 53 ALA B CA 1
ATOM 5858 C C . ALA B 1 53 ? -18.391 -21.703 -9.227 1 98.38 53 ALA B C 1
ATOM 5860 O O . ALA B 1 53 ? -17.812 -21.766 -10.312 1 98.38 53 ALA B O 1
ATOM 5861 N N . ALA B 1 54 ? -18.828 -22.719 -8.562 1 97.19 54 ALA B N 1
ATOM 5862 C CA . ALA B 1 54 ? -18.594 -24.078 -9.07 1 97.19 54 ALA B CA 1
ATOM 5863 C C . ALA B 1 54 ? -19.516 -24.375 -10.258 1 97.19 54 ALA B C 1
ATOM 5865 O O . ALA B 1 54 ? -20.672 -23.969 -10.273 1 97.19 54 ALA B O 1
ATOM 5866 N N . GLY B 1 55 ? -18.922 -25.062 -11.219 1 95.88 55 GLY B N 1
ATOM 5867 C CA . GLY B 1 55 ? -19.766 -25.641 -12.25 1 95.88 55 GLY B CA 1
ATOM 5868 C C . GLY B 1 55 ? -20.734 -26.703 -11.727 1 95.88 55 GLY B C 1
ATOM 5869 O O . GLY B 1 55 ? -20.422 -27.375 -10.75 1 95.88 55 GLY B O 1
ATOM 5870 N N . VAL B 1 56 ? -21.859 -26.844 -12.438 1 95.31 56 VAL B N 1
ATOM 5871 C CA . VAL B 1 56 ? -22.906 -27.766 -11.992 1 95.31 56 VAL B CA 1
ATOM 5872 C C . VAL B 1 56 ? -23.016 -28.938 -12.969 1 95.31 56 VAL B C 1
ATOM 5874 O O . VAL B 1 56 ? -23.328 -28.734 -14.141 1 95.31 56 VAL B O 1
ATOM 5877 N N . PRO B 1 57 ? -22.734 -30.172 -12.461 1 94.19 57 PRO B N 1
ATOM 5878 C CA . PRO B 1 57 ? -23 -31.312 -13.344 1 94.19 57 PRO B CA 1
ATOM 5879 C C . PRO B 1 57 ? -24.469 -31.406 -13.758 1 94.19 57 PRO B C 1
ATOM 5881 O O . PRO B 1 57 ? -25.359 -31.125 -12.961 1 94.19 57 PRO B O 1
ATOM 5884 N N . ILE B 1 58 ? -24.688 -31.812 -14.945 1 93.62 58 ILE B N 1
ATOM 5885 C CA . ILE B 1 58 ? -26.047 -31.922 -15.438 1 93.62 58 ILE B CA 1
ATOM 5886 C C . ILE B 1 58 ? -26.734 -33.125 -14.781 1 93.62 58 ILE B C 1
ATOM 5888 O O . ILE B 1 58 ? -26.078 -34 -14.258 1 93.62 58 ILE B O 1
ATOM 5892 N N . ALA B 1 59 ? -28.031 -33.156 -14.898 1 91.19 59 ALA B N 1
ATOM 5893 C CA . ALA B 1 59 ? -28.828 -34.188 -14.242 1 91.19 59 ALA B CA 1
ATOM 5894 C C . ALA B 1 59 ? -28.516 -35.562 -14.828 1 91.19 59 ALA B C 1
ATOM 5896 O O . ALA B 1 59 ? -28.547 -36.562 -14.109 1 91.19 59 ALA B O 1
ATOM 5897 N N . ALA B 1 60 ? -28.156 -35.594 -16.078 1 93.38 60 ALA B N 1
ATOM 5898 C CA . ALA B 1 60 ? -27.922 -36.844 -16.781 1 93.38 60 ALA B CA 1
ATOM 5899 C C . ALA B 1 60 ? -26.562 -37.438 -16.422 1 93.38 60 ALA B C 1
ATOM 5901 O O . ALA B 1 60 ? -26.297 -38.625 -16.703 1 93.38 60 ALA B O 1
ATOM 5902 N N . ALA B 1 61 ? -25.719 -36.719 -15.844 1 93.69 61 ALA B N 1
ATOM 5903 C CA . ALA B 1 61 ? -24.453 -37.25 -15.344 1 93.69 61 ALA B CA 1
ATOM 5904 C C . ALA B 1 61 ? -24.672 -38.062 -14.07 1 93.69 61 ALA B C 1
ATOM 5906 O O . ALA B 1 61 ? -25.125 -37.562 -13.055 1 93.69 61 ALA B O 1
ATOM 5907 N N . THR B 1 62 ? -24.328 -39.312 -14.039 1 94.12 62 THR B N 1
ATOM 5908 C CA . THR B 1 62 ? -24.578 -40.219 -12.922 1 94.12 62 THR B CA 1
ATOM 5909 C C . THR B 1 62 ? -23.656 -39.906 -11.75 1 94.12 62 THR B C 1
ATOM 5911 O O . THR B 1 62 ? -22.641 -39.219 -11.922 1 94.12 62 THR B O 1
ATOM 5914 N N . PRO B 1 63 ? -24.031 -40.344 -10.555 1 92.88 63 PRO B N 1
ATOM 5915 C CA . PRO B 1 63 ? -23.156 -40.156 -9.406 1 92.88 63 PRO B CA 1
ATOM 5916 C C . PRO B 1 63 ? -21.75 -40.719 -9.625 1 92.88 63 PRO B C 1
ATOM 5918 O O . PRO B 1 63 ? -20.766 -40.094 -9.18 1 92.88 63 PRO B O 1
ATOM 5921 N N . GLU B 1 64 ? -21.703 -41.75 -10.328 1 94.25 64 GLU B N 1
ATOM 5922 C CA . GLU B 1 64 ? -20.406 -42.344 -10.609 1 94.25 64 GLU B CA 1
ATOM 5923 C C . GLU B 1 64 ? -19.578 -41.5 -11.562 1 94.25 64 GLU B C 1
ATOM 5925 O O . GLU B 1 64 ? -18.375 -41.344 -11.391 1 94.25 64 GLU B O 1
ATOM 5930 N N . SER B 1 65 ? -20.234 -40.906 -12.539 1 95.81 65 SER B N 1
ATOM 5931 C CA . SER B 1 65 ? -19.531 -40.156 -13.57 1 95.81 65 SER B CA 1
ATOM 5932 C C . SER B 1 65 ? -19.094 -38.812 -13.055 1 95.81 65 SER B C 1
ATOM 5934 O O . SER B 1 65 ? -18.25 -38.156 -13.656 1 95.81 65 SER B O 1
ATOM 5936 N N . ARG B 1 66 ? -19.688 -38.344 -12.016 1 94.81 66 ARG B N 1
ATOM 5937 C CA . ARG B 1 66 ? -19.375 -36.969 -11.586 1 94.81 66 ARG B CA 1
ATOM 5938 C C . ARG B 1 66 ? -18.484 -37 -10.352 1 94.81 66 ARG B C 1
ATOM 5940 O O . ARG B 1 66 ? -18.391 -36 -9.641 1 94.81 66 ARG B O 1
ATOM 5947 N N . ARG B 1 67 ? -17.781 -38.062 -10.062 1 96.38 67 ARG B N 1
ATOM 5948 C CA . ARG B 1 67 ? -16.938 -38.188 -8.883 1 96.38 67 ARG B CA 1
ATOM 5949 C C . ARG B 1 67 ? -15.781 -37.188 -8.922 1 96.38 67 ARG B C 1
ATOM 5951 O O . ARG B 1 67 ? -15.32 -36.719 -7.875 1 96.38 67 ARG B O 1
ATOM 5958 N N . ALA B 1 68 ? -15.305 -36.844 -10.086 1 97.38 68 ALA B N 1
ATOM 5959 C CA . ALA B 1 68 ? -14.188 -35.906 -10.219 1 97.38 68 ALA B CA 1
ATOM 5960 C C . ALA B 1 68 ? -14.672 -34.469 -10.117 1 97.38 68 ALA B C 1
ATOM 5962 O O . ALA B 1 68 ? -13.859 -33.531 -10.047 1 97.38 68 ALA B O 1
ATOM 5963 N N . CYS B 1 69 ? -15.984 -34.219 -10.125 1 96.38 69 CYS B N 1
ATOM 5964 C CA . CYS B 1 69 ? -16.562 -32.875 -9.922 1 96.38 69 CYS B CA 1
ATOM 5965 C C . CYS B 1 69 ? -16.625 -32.531 -8.438 1 96.38 69 CYS B C 1
ATOM 5967 O O . CYS B 1 69 ? -17.719 -32.469 -7.859 1 96.38 69 CYS B O 1
ATOM 5969 N N . THR B 1 70 ? -15.555 -32.188 -7.875 1 95.12 70 THR B N 1
ATOM 5970 C CA . THR B 1 70 ? -15.438 -32.094 -6.426 1 95.12 70 THR B CA 1
ATOM 5971 C C . THR B 1 70 ? -15.961 -30.75 -5.926 1 95.12 70 THR B C 1
ATOM 5973 O O . THR B 1 70 ? -16.406 -30.641 -4.781 1 95.12 70 THR B O 1
ATOM 5976 N N . ALA B 1 71 ? -15.906 -29.703 -6.738 1 95.06 71 ALA B N 1
ATOM 5977 C CA . ALA B 1 71 ? -16.344 -28.375 -6.305 1 95.06 71 ALA B CA 1
ATOM 5978 C C . ALA B 1 71 ? -17.844 -28.359 -5.988 1 95.06 71 ALA B C 1
ATOM 5980 O O . ALA B 1 71 ? -18.281 -27.641 -5.094 1 95.06 71 ALA B O 1
ATOM 5981 N N . ALA B 1 72 ? -18.641 -29.172 -6.68 1 93.62 72 ALA B N 1
ATOM 5982 C CA . ALA B 1 72 ? -20.078 -29.219 -6.5 1 93.62 72 ALA B CA 1
ATOM 5983 C C . ALA B 1 72 ? -20.5 -30.453 -5.699 1 93.62 72 ALA B C 1
ATOM 5985 O O . ALA B 1 72 ? -21.672 -30.828 -5.691 1 93.62 72 ALA B O 1
ATOM 5986 N N . ALA B 1 73 ? -19.609 -31.094 -5.066 1 92.44 73 ALA B N 1
ATOM 5987 C CA . ALA B 1 73 ? -19.844 -32.375 -4.43 1 92.44 73 ALA B CA 1
ATOM 5988 C C . ALA B 1 73 ? -20.922 -32.281 -3.359 1 92.44 73 ALA B C 1
ATOM 5990 O O . ALA B 1 73 ? -21.609 -33.25 -3.062 1 92.44 73 ALA B O 1
ATOM 5991 N N . ARG B 1 74 ? -21.125 -31.078 -2.838 1 91.62 74 ARG B N 1
ATOM 5992 C CA . ARG B 1 74 ? -22.062 -30.922 -1.725 1 91.62 74 ARG B CA 1
ATOM 5993 C C . ARG B 1 74 ? -23.375 -30.312 -2.193 1 91.62 74 ARG B C 1
ATOM 5995 O O . ARG B 1 74 ? -24.234 -29.969 -1.376 1 91.62 74 ARG B O 1
ATOM 6002 N N . PHE B 1 75 ? -23.484 -30.125 -3.416 1 93.38 75 PHE B N 1
ATOM 6003 C CA . PHE B 1 75 ? -24.703 -29.516 -3.938 1 93.38 75 PHE B CA 1
ATOM 6004 C C . PHE B 1 75 ? -25.891 -30.453 -3.805 1 93.38 75 PHE B C 1
ATOM 6006 O O . PHE B 1 75 ? -25.766 -31.656 -4.016 1 93.38 75 PHE B O 1
ATOM 6013 N N . LYS B 1 76 ? -26.953 -29.859 -3.396 1 90.25 76 LYS B N 1
ATOM 6014 C CA . LYS B 1 76 ? -28.234 -30.547 -3.51 1 90.25 76 LYS B CA 1
ATOM 6015 C C . LYS B 1 76 ? -28.844 -30.359 -4.898 1 90.25 76 LYS B C 1
ATOM 6017 O O . LYS B 1 76 ? -28.188 -29.844 -5.805 1 90.25 76 LYS B O 1
ATOM 6022 N N . THR B 1 77 ? -30 -30.875 -5 1 83.25 77 THR B N 1
ATOM 6023 C CA . THR B 1 77 ? -30.656 -30.766 -6.289 1 83.25 77 THR B CA 1
ATOM 6024 C C . THR B 1 77 ? -30.828 -29.297 -6.691 1 83.25 77 THR B C 1
ATOM 6026 O O . THR B 1 77 ? -31.266 -28.484 -5.891 1 83.25 77 THR B O 1
ATOM 6029 N N . ASP B 1 78 ? -30.375 -29 -7.859 1 86.44 78 ASP B N 1
ATOM 6030 C CA . ASP B 1 78 ? -30.5 -27.672 -8.453 1 86.44 78 ASP B CA 1
ATOM 6031 C C . ASP B 1 78 ? -31.688 -27.594 -9.414 1 86.44 78 ASP B C 1
ATOM 6033 O O . ASP B 1 78 ? -31.641 -28.156 -10.508 1 86.44 78 ASP B O 1
ATOM 6037 N N . PRO B 1 79 ? -32.688 -26.891 -8.992 1 85.81 79 PRO B N 1
ATOM 6038 C CA . PRO B 1 79 ? -33.906 -26.891 -9.82 1 85.81 79 PRO B CA 1
ATOM 6039 C C . PRO B 1 79 ? -33.75 -26.016 -11.07 1 85.81 79 PRO B C 1
ATOM 6041 O O . PRO B 1 79 ? -34.688 -25.953 -11.883 1 85.81 79 PRO B O 1
ATOM 6044 N N . TYR B 1 80 ? -32.688 -25.391 -11.297 1 87 80 TYR B N 1
ATOM 6045 C CA . TYR B 1 80 ? -32.562 -24.406 -12.375 1 87 80 TYR B CA 1
ATOM 6046 C C . TYR B 1 80 ? -31.688 -24.969 -13.5 1 87 80 TYR B C 1
ATOM 6048 O O . TYR B 1 80 ? -31.453 -24.281 -14.5 1 87 80 TYR B O 1
ATOM 6056 N N . THR B 1 81 ? -31.234 -26.141 -13.383 1 78.5 81 THR B N 1
ATOM 6057 C CA . THR B 1 81 ? -30.359 -26.719 -14.398 1 78.5 81 THR B CA 1
ATOM 6058 C C . THR B 1 81 ? -31.156 -27.094 -15.648 1 78.5 81 THR B C 1
ATOM 6060 O O . THR B 1 81 ? -32.312 -27.469 -15.562 1 78.5 81 THR B O 1
ATOM 6063 N N . THR B 1 82 ? -30.469 -26.953 -16.719 1 76.81 82 THR B N 1
ATOM 6064 C CA . THR B 1 82 ? -31.062 -27.312 -18 1 76.81 82 THR B CA 1
ATOM 6065 C C . THR B 1 82 ? -30.984 -28.828 -18.234 1 76.81 82 THR B C 1
ATOM 6067 O O . THR B 1 82 ? -29.984 -29.453 -17.906 1 76.81 82 THR B O 1
ATOM 6070 N N . VAL B 1 83 ? -32.031 -29.312 -18.766 1 84.56 83 VAL B N 1
ATOM 6071 C CA . VAL B 1 83 ? -32.062 -30.734 -19.109 1 84.56 83 VAL B CA 1
ATOM 6072 C C . VAL B 1 83 ? -31.375 -30.938 -20.453 1 84.56 83 VAL B C 1
ATOM 6074 O O . VAL B 1 83 ? -31.75 -30.328 -21.453 1 84.56 83 VAL B O 1
ATOM 6077 N N . ARG B 1 84 ? -30.312 -31.672 -20.406 1 89.12 84 ARG B N 1
ATOM 6078 C CA . ARG B 1 84 ? -29.609 -32.031 -21.625 1 89.12 84 ARG B CA 1
ATOM 6079 C C . ARG B 1 84 ? -29.094 -33.469 -21.578 1 89.12 84 ARG B C 1
ATOM 6081 O O . ARG B 1 84 ? -29.047 -34.062 -20.5 1 89.12 84 ARG B O 1
ATOM 6088 N N . ALA B 1 85 ? -28.781 -33.938 -22.75 1 94 85 ALA B N 1
ATOM 6089 C CA . ALA B 1 85 ? -28.281 -35.281 -22.859 1 94 85 ALA B CA 1
ATOM 6090 C C . ALA B 1 85 ? -26.828 -35.375 -22.375 1 94 85 ALA B C 1
ATOM 6092 O O . ALA B 1 85 ? -26.047 -34.438 -22.562 1 94 85 ALA B O 1
ATOM 6093 N N . ALA B 1 86 ? -26.562 -36.531 -21.797 1 95.88 86 ALA B N 1
ATOM 6094 C CA . ALA B 1 86 ? -25.188 -36.781 -21.344 1 95.88 86 ALA B CA 1
ATOM 6095 C C . ALA B 1 86 ? -24.281 -37.094 -22.516 1 95.88 86 ALA B C 1
ATOM 6097 O O . ALA B 1 86 ? -24.734 -37.594 -23.547 1 95.88 86 ALA B O 1
ATOM 6098 N N . SER B 1 87 ? -23.047 -36.844 -22.391 1 96.62 87 SER B N 1
ATOM 6099 C CA . SER B 1 87 ? -22.047 -37.281 -23.359 1 96.62 87 SER B CA 1
ATOM 6100 C C . SER B 1 87 ? -21.766 -38.781 -23.219 1 96.62 87 SER B C 1
ATOM 6102 O O . SER B 1 87 ? -22.219 -39.406 -22.25 1 96.62 87 SER B O 1
ATOM 6104 N N . ASP B 1 88 ? -20.969 -39.281 -24.141 1 95.44 88 ASP B N 1
ATOM 6105 C CA . ASP B 1 88 ? -20.578 -40.688 -24.109 1 95.44 88 ASP B CA 1
ATOM 6106 C C . ASP B 1 88 ? -19.625 -40.969 -22.953 1 95.44 88 ASP B C 1
ATOM 6108 O O . ASP B 1 88 ? -19.453 -42.125 -22.547 1 95.44 88 ASP B O 1
ATOM 6112 N N . ALA B 1 89 ? -19.047 -39.969 -22.422 1 97.31 89 ALA B N 1
ATOM 6113 C CA . ALA B 1 89 ? -18.109 -40.156 -21.312 1 97.31 89 ALA B CA 1
ATOM 6114 C C . ALA B 1 89 ? -18.812 -40.719 -20.078 1 97.31 89 ALA B C 1
ATOM 6116 O O . ALA B 1 89 ? -18.203 -41.438 -19.297 1 97.31 89 ALA B O 1
ATOM 6117 N N . VAL B 1 90 ? -20.031 -40.406 -19.891 1 97.38 90 VAL B N 1
ATOM 6118 C CA . VAL B 1 90 ? -20.812 -40.812 -18.719 1 97.38 90 VAL B CA 1
ATOM 6119 C C . VAL B 1 90 ? -20.844 -42.344 -18.656 1 97.38 90 VAL B C 1
ATOM 6121 O O . VAL B 1 90 ? -20.781 -42.906 -17.562 1 97.38 90 VAL B O 1
ATOM 6124 N N . ALA B 1 91 ? -20.906 -42.969 -19.797 1 95.19 91 ALA B N 1
ATOM 6125 C CA . ALA B 1 91 ? -20.938 -44.438 -19.844 1 95.19 91 ALA B CA 1
ATOM 6126 C C . ALA B 1 91 ? -19.609 -45.031 -19.375 1 95.19 91 ALA B C 1
ATOM 6128 O O . ALA B 1 91 ? -19.531 -46.219 -19.047 1 95.19 91 ALA B O 1
ATOM 6129 N N . HIS B 1 92 ? -18.594 -44.25 -19.375 1 94.31 92 HIS B N 1
ATOM 6130 C CA . HIS B 1 92 ? -17.281 -44.688 -18.953 1 94.31 92 HIS B CA 1
ATOM 6131 C C . HIS B 1 92 ? -16.922 -44.125 -17.578 1 94.31 92 HIS B C 1
ATOM 6133 O O . HIS B 1 92 ? -15.742 -44.062 -17.219 1 94.31 92 HIS B O 1
ATOM 6139 N N . GLY B 1 93 ? -17.906 -43.656 -16.891 1 95.06 93 GLY B N 1
ATOM 6140 C CA . GLY B 1 93 ? -17.703 -43.219 -15.523 1 95.06 93 GLY B CA 1
ATOM 6141 C C . GLY B 1 93 ? -17.031 -41.875 -15.414 1 95.06 93 GLY B C 1
ATOM 6142 O O . GLY B 1 93 ? -16.344 -41.562 -14.43 1 95.06 93 GLY B O 1
ATOM 6143 N N . ALA B 1 94 ? -17.219 -41 -16.422 1 97.38 94 ALA B N 1
ATOM 6144 C CA . ALA B 1 94 ? -16.562 -39.719 -16.438 1 97.38 94 ALA B CA 1
ATOM 6145 C C . ALA B 1 94 ? -17.516 -38.625 -16.922 1 97.38 94 ALA B C 1
ATOM 6147 O O . ALA B 1 94 ? -18.578 -38.906 -17.469 1 97.38 94 ALA B O 1
ATOM 6148 N N . ALA B 1 95 ? -17.188 -37.406 -16.578 1 96.69 95 ALA B N 1
ATOM 6149 C CA . ALA B 1 95 ? -17.922 -36.219 -17.078 1 96.69 95 ALA B CA 1
ATOM 6150 C C . ALA B 1 95 ? -17.094 -35.469 -18.094 1 96.69 95 ALA B C 1
ATOM 6152 O O . ALA B 1 95 ? -15.906 -35.219 -17.891 1 96.69 95 ALA B O 1
ATOM 6153 N N . MET B 1 96 ? -17.734 -35.156 -19.172 1 97 96 MET B N 1
ATOM 6154 C CA . MET B 1 96 ? -17.078 -34.344 -20.203 1 97 96 MET B CA 1
ATOM 6155 C C . MET B 1 96 ? -17.297 -32.844 -19.969 1 97 96 MET B C 1
ATOM 6157 O O . MET B 1 96 ? -18.438 -32.375 -20.016 1 97 96 MET B O 1
ATOM 6161 N N . PRO B 1 97 ? -16.219 -32.094 -19.75 1 94.62 97 PRO B N 1
ATOM 6162 C CA . PRO B 1 97 ? -16.391 -30.656 -19.578 1 94.62 97 PRO B CA 1
ATOM 6163 C C . PRO B 1 97 ? -17.094 -29.984 -20.75 1 94.62 97 PRO B C 1
ATOM 6165 O O . PRO B 1 97 ? -16.828 -30.328 -21.906 1 94.62 97 PRO B O 1
ATOM 6168 N N . GLY B 1 98 ? -17.844 -28.984 -20.5 1 91.31 98 GLY B N 1
ATOM 6169 C CA . GLY B 1 98 ? -18.578 -28.25 -21.531 1 91.31 98 GLY B CA 1
ATOM 6170 C C . GLY B 1 98 ? -19.859 -28.938 -21.953 1 91.31 98 GLY B C 1
ATOM 6171 O O . GLY B 1 98 ? -20.734 -28.312 -22.562 1 91.31 98 GLY B O 1
ATOM 6172 N N . VAL B 1 99 ? -19.969 -30.219 -21.625 1 94.44 99 VAL B N 1
ATOM 6173 C CA . VAL B 1 99 ? -21.172 -30.953 -21.984 1 94.44 99 VAL B CA 1
ATOM 6174 C C . VAL B 1 99 ? -21.859 -31.438 -20.719 1 94.44 99 VAL B C 1
ATOM 6176 O O . VAL B 1 99 ? -23.047 -31.141 -20.5 1 94.44 99 VAL B O 1
ATOM 6179 N N . ASP B 1 100 ? -21.188 -32.125 -19.891 1 95.75 100 ASP B N 1
ATOM 6180 C CA . ASP B 1 100 ? -21.797 -32.75 -18.719 1 95.75 100 ASP B CA 1
ATOM 6181 C C . ASP B 1 100 ? -21.703 -31.828 -17.5 1 95.75 100 ASP B C 1
ATOM 6183 O O . ASP B 1 100 ? -22.203 -32.156 -16.422 1 95.75 100 ASP B O 1
ATOM 6187 N N . ILE B 1 101 ? -21.031 -30.75 -17.594 1 95 101 ILE B N 1
ATOM 6188 C CA . ILE B 1 101 ? -20.875 -29.75 -16.531 1 95 101 ILE B CA 1
ATOM 6189 C C . ILE B 1 101 ? -21.234 -28.375 -17.062 1 95 101 ILE B C 1
ATOM 6191 O O . ILE B 1 101 ? -20.703 -27.938 -18.078 1 95 101 ILE B O 1
ATOM 6195 N N . GLU B 1 102 ? -22.062 -27.703 -16.422 1 94.5 102 GLU B N 1
ATOM 6196 C CA . GLU B 1 102 ? -22.391 -26.328 -16.766 1 94.5 102 GLU B CA 1
ATOM 6197 C C . GLU B 1 102 ? -21.609 -25.344 -15.891 1 94.5 102 GLU B C 1
ATOM 6199 O O . GLU B 1 102 ? -21.859 -25.234 -14.688 1 94.5 102 GLU B O 1
ATOM 6204 N N . LEU B 1 103 ? -20.734 -24.594 -16.484 1 95.56 103 LEU B N 1
ATOM 6205 C CA . LEU B 1 103 ? -19.938 -23.641 -15.727 1 95.56 103 LEU B CA 1
ATOM 6206 C C . LEU B 1 103 ? -20.797 -22.438 -15.328 1 95.56 103 LEU B C 1
ATOM 6208 O O . LEU B 1 103 ? -21.734 -22.062 -16.031 1 95.56 103 LEU B O 1
ATOM 6212 N N . LYS B 1 104 ? -20.5 -21.906 -14.211 1 96.94 104 LYS B N 1
ATOM 6213 C CA . LYS B 1 104 ? -21.219 -20.766 -13.648 1 96.94 104 LYS B CA 1
ATOM 6214 C C . LYS B 1 104 ? -20.25 -19.641 -13.266 1 96.94 104 LYS B C 1
ATOM 6216 O O . LYS B 1 104 ? -19.031 -19.844 -13.234 1 96.94 104 LYS B O 1
ATOM 6221 N N . SER B 1 105 ? -20.797 -18.469 -13.117 1 98.19 105 SER B N 1
ATOM 6222 C CA . SER B 1 105 ? -20.141 -17.297 -12.555 1 98.19 105 SER B CA 1
ATOM 6223 C C . SER B 1 105 ? -20.953 -16.688 -11.43 1 98.19 105 SER B C 1
ATOM 6225 O O . SER B 1 105 ? -21.938 -17.281 -10.969 1 98.19 105 SER B O 1
ATOM 6227 N N . LEU B 1 106 ? -20.438 -15.516 -10.883 1 98.44 106 LEU B N 1
ATOM 6228 C CA . LEU B 1 106 ? -21.188 -14.891 -9.797 1 98.44 106 LEU B CA 1
ATOM 6229 C C . LEU B 1 106 ? -21.047 -13.375 -9.844 1 98.44 106 LEU B C 1
ATOM 6231 O O . LEU B 1 106 ? -20.125 -12.852 -10.461 1 98.44 106 LEU B O 1
ATOM 6235 N N . LYS B 1 107 ? -22 -12.719 -9.258 1 97.62 107 LYS B N 1
ATOM 6236 C CA . LYS B 1 107 ? -22.016 -11.273 -9.023 1 97.62 107 LYS B CA 1
ATOM 6237 C C . LYS B 1 107 ? -22.5 -10.945 -7.617 1 97.62 107 LYS B C 1
ATOM 6239 O O . LYS B 1 107 ? -23 -11.82 -6.91 1 97.62 107 LYS B O 1
ATOM 6244 N N . ASP B 1 108 ? -22.234 -9.773 -7.16 1 96.94 108 ASP B N 1
ATOM 6245 C CA . ASP B 1 108 ? -22.766 -9.195 -5.922 1 96.94 108 ASP B CA 1
ATOM 6246 C C . ASP B 1 108 ? -22.359 -10.047 -4.719 1 96.94 108 ASP B C 1
ATOM 6248 O O . ASP B 1 108 ? -23.219 -10.414 -3.906 1 96.94 108 ASP B O 1
ATOM 6252 N N . PRO B 1 109 ? -21.109 -10.344 -4.613 1 98.44 109 PRO B N 1
ATOM 6253 C CA . PRO B 1 109 ? -20.719 -11.109 -3.428 1 98.44 109 PRO B CA 1
ATOM 6254 C C . PRO B 1 109 ? -20.953 -10.344 -2.127 1 98.44 109 PRO B C 1
ATOM 6256 O O . PRO B 1 109 ? -20.797 -9.125 -2.092 1 98.44 109 PRO B O 1
ATOM 6259 N N . HIS B 1 110 ? -21.312 -11.047 -1.133 1 98.25 110 HIS B N 1
ATOM 6260 C CA . HIS B 1 110 ? -21.469 -10.547 0.226 1 98.25 110 HIS B CA 1
ATOM 6261 C C . HIS B 1 110 ? -20.781 -11.461 1.238 1 98.25 110 HIS B C 1
ATOM 6263 O O . HIS B 1 110 ? -21.156 -12.625 1.376 1 98.25 110 HIS B O 1
ATOM 6269 N N . LEU B 1 111 ? -19.797 -10.914 1.898 1 98.19 111 LEU B N 1
ATOM 6270 C CA . LEU B 1 111 ? -19.047 -11.648 2.91 1 98.19 111 LEU B CA 1
ATOM 6271 C C . LEU B 1 111 ? -19.656 -11.445 4.293 1 98.19 111 LEU B C 1
ATOM 6273 O O . LEU B 1 111 ? -20.016 -10.328 4.668 1 98.19 111 LEU B O 1
ATOM 6277 N N . PHE B 1 112 ? -19.812 -12.547 5.066 1 97.69 112 PHE B N 1
ATOM 6278 C CA . PHE B 1 112 ? -20.344 -12.43 6.418 1 97.69 112 PHE B CA 1
ATOM 6279 C C . PHE B 1 112 ? -19.812 -13.539 7.312 1 97.69 112 PHE B C 1
ATOM 6281 O O . PHE B 1 112 ? -19.156 -14.469 6.832 1 97.69 112 PHE B O 1
ATOM 6288 N N . ARG B 1 113 ? -20.016 -13.406 8.609 1 97.69 113 ARG B N 1
ATOM 6289 C CA . ARG B 1 113 ? -19.594 -14.398 9.594 1 97.69 113 ARG B CA 1
ATOM 6290 C C . ARG B 1 113 ? -20.734 -15.352 9.938 1 97.69 113 ARG B C 1
ATOM 6292 O O . ARG B 1 113 ? -21.875 -14.922 10.164 1 97.69 113 ARG B O 1
ATOM 6299 N N . LEU B 1 114 ? -20.375 -16.594 9.961 1 97.94 114 LEU B N 1
ATOM 6300 C CA . LEU B 1 114 ? -21.281 -17.578 10.531 1 97.94 114 LEU B CA 1
ATOM 6301 C C . LEU B 1 114 ? -21.312 -17.484 12.047 1 97.94 114 LEU B C 1
ATOM 6303 O O . LEU B 1 114 ? -20.422 -16.875 12.656 1 97.94 114 LEU B O 1
ATOM 6307 N N . ALA B 1 115 ? -22.297 -18.141 12.617 1 96.69 115 ALA B N 1
ATOM 6308 C CA . ALA B 1 115 ? -22.375 -18.203 14.07 1 96.69 115 ALA B CA 1
ATOM 6309 C C . ALA B 1 115 ? -21.078 -18.75 14.672 1 96.69 115 ALA B C 1
ATOM 6311 O O . ALA B 1 115 ? -20.688 -18.359 15.773 1 96.69 115 ALA B O 1
ATOM 6312 N N . SER B 1 116 ? -20.391 -19.594 13.93 1 95.75 116 SER B N 1
ATOM 6313 C CA . SER B 1 116 ? -19.156 -20.234 14.375 1 95.75 116 SER B CA 1
ATOM 6314 C C . SER B 1 116 ? -17.984 -19.266 14.297 1 95.75 116 SER B C 1
ATOM 6316 O O . SER B 1 116 ? -16.906 -19.562 14.812 1 95.75 116 SER B O 1
ATOM 6318 N N . GLY B 1 117 ? -18.125 -18.203 13.633 1 95.94 117 GLY B N 1
ATOM 6319 C CA . GLY B 1 117 ? -17.031 -17.266 13.422 1 95.94 117 GLY B CA 1
ATOM 6320 C C . GLY B 1 117 ? -16.344 -17.453 12.078 1 95.94 117 GLY B C 1
ATOM 6321 O O . GLY B 1 117 ? -15.594 -16.578 11.641 1 95.94 117 GLY B O 1
ATOM 6322 N N . ARG B 1 118 ? -16.688 -18.5 11.406 1 97.31 118 ARG B N 1
ATOM 6323 C CA . ARG B 1 118 ? -16.109 -18.75 10.078 1 97.31 118 ARG B CA 1
ATOM 6324 C C . ARG B 1 118 ? -16.719 -17.812 9.047 1 97.31 118 ARG B C 1
ATOM 6326 O O . ARG B 1 118 ? -17.719 -17.141 9.305 1 97.31 118 ARG B O 1
ATOM 6333 N N . PHE B 1 119 ? -16.062 -17.734 7.926 1 98.56 119 PHE B N 1
ATOM 6334 C CA . PHE B 1 119 ? -16.531 -16.859 6.852 1 98.56 119 PHE B CA 1
ATOM 6335 C C . PHE B 1 119 ? -17.594 -17.578 6.016 1 98.56 119 PHE B C 1
ATOM 6337 O O . PHE B 1 119 ? -17.594 -18.797 5.91 1 98.56 119 PHE B O 1
ATOM 6344 N N . ALA B 1 120 ? -18.422 -16.781 5.43 1 98.75 120 ALA B N 1
ATOM 6345 C CA . ALA B 1 120 ? -19.344 -17.25 4.402 1 98.75 120 ALA B CA 1
ATOM 6346 C C . ALA B 1 120 ? -19.531 -16.203 3.311 1 98.75 120 ALA B C 1
ATOM 6348 O O . ALA B 1 120 ? -19.281 -15.023 3.527 1 98.75 120 ALA B O 1
ATOM 6349 N N . VAL B 1 121 ? -19.922 -16.656 2.148 1 98.69 121 VAL B N 1
ATOM 6350 C CA . VAL B 1 121 ? -20.172 -15.789 0.993 1 98.69 121 VAL B CA 1
ATOM 6351 C C . VAL B 1 121 ? -21.562 -16.047 0.444 1 98.69 121 VAL B C 1
ATOM 6353 O O . VAL B 1 121 ? -21.938 -17.188 0.176 1 98.69 121 VAL B O 1
ATOM 6356 N N . ALA B 1 122 ? -22.344 -15.047 0.359 1 98.62 122 ALA B N 1
ATOM 6357 C CA . ALA B 1 122 ? -23.562 -15.031 -0.449 1 98.62 122 ALA B CA 1
ATOM 6358 C C . ALA B 1 122 ? -23.328 -14.289 -1.761 1 98.62 122 ALA B C 1
ATOM 6360 O O . ALA B 1 122 ? -22.656 -13.25 -1.788 1 98.62 122 ALA B O 1
ATOM 6361 N N . ALA B 1 123 ? -23.891 -14.844 -2.832 1 98.44 123 ALA B N 1
ATOM 6362 C CA . ALA B 1 123 ? -23.703 -14.164 -4.117 1 98.44 123 ALA B CA 1
ATOM 6363 C C . ALA B 1 123 ? -24.828 -14.531 -5.086 1 98.44 123 ALA B C 1
ATOM 6365 O O . ALA B 1 123 ? -25.531 -15.523 -4.891 1 98.44 123 ALA B O 1
ATOM 6366 N N . THR B 1 124 ? -25 -13.648 -6.047 1 97.31 124 THR B N 1
ATOM 6367 C CA . THR B 1 124 ? -25.859 -13.977 -7.176 1 97.31 124 THR B CA 1
ATOM 6368 C C . THR B 1 124 ? -25.141 -14.883 -8.164 1 97.31 124 THR B C 1
ATOM 6370 O O . THR B 1 124 ? -24.125 -14.484 -8.75 1 97.31 124 THR B O 1
ATOM 6373 N N . ARG B 1 125 ? -25.609 -16.109 -8.305 1 97.19 125 ARG B N 1
ATOM 6374 C CA . ARG B 1 125 ? -25.031 -16.984 -9.312 1 97.19 125 ARG B CA 1
ATOM 6375 C C . ARG B 1 125 ? -25.484 -16.594 -10.711 1 97.19 125 ARG B C 1
ATOM 6377 O O . ARG B 1 125 ? -26.656 -16.219 -10.914 1 97.19 125 ARG B O 1
ATOM 6384 N N . THR B 1 126 ? -24.641 -16.703 -11.68 1 97.06 126 THR B N 1
ATOM 6385 C CA . THR B 1 126 ? -24.953 -16.391 -13.07 1 97.06 126 THR B CA 1
ATOM 6386 C C . THR B 1 126 ? -24.469 -17.516 -13.984 1 97.06 126 THR B C 1
ATOM 6388 O O . THR B 1 126 ? -23.734 -18.406 -13.555 1 97.06 126 THR B O 1
ATOM 6391 N N . ALA B 1 127 ? -25 -17.484 -15.203 1 96.5 127 ALA B N 1
ATOM 6392 C CA . ALA B 1 127 ? -24.344 -18.281 -16.234 1 96.5 127 ALA B CA 1
ATOM 6393 C C . ALA B 1 127 ? -22.922 -17.797 -16.484 1 96.5 127 ALA B C 1
ATOM 6395 O O . ALA B 1 127 ? -22.578 -16.672 -16.125 1 96.5 127 ALA B O 1
ATOM 6396 N N . ARG B 1 128 ? -22.125 -18.703 -16.969 1 95.75 128 ARG B N 1
ATOM 6397 C CA . ARG B 1 128 ? -20.812 -18.219 -17.406 1 95.75 128 ARG B CA 1
ATOM 6398 C C . ARG B 1 128 ? -20.953 -17.016 -18.328 1 95.75 128 ARG B C 1
ATOM 6400 O O . ARG B 1 128 ? -21.812 -16.984 -19.203 1 95.75 128 ARG B O 1
ATOM 6407 N N . GLY B 1 129 ? -20.156 -15.984 -18.078 1 95.06 129 GLY B N 1
ATOM 6408 C CA . GLY B 1 129 ? -20.234 -14.766 -18.875 1 95.06 129 GLY B CA 1
ATOM 6409 C C . GLY B 1 129 ? -21.078 -13.688 -18.234 1 95.06 129 GLY B C 1
ATOM 6410 O O . GLY B 1 129 ? -21.078 -12.539 -18.672 1 95.06 129 GLY B O 1
ATOM 6411 N N . GLY B 1 130 ? -21.859 -14.047 -17.203 1 96 130 GLY B N 1
ATOM 6412 C CA . GLY B 1 130 ? -22.516 -13.031 -16.406 1 96 130 GLY B CA 1
ATOM 6413 C C . GLY B 1 130 ? -24 -12.93 -16.672 1 96 130 GLY B C 1
ATOM 6414 O O . GLY B 1 130 ? -24.719 -12.188 -15.992 1 96 130 GLY B O 1
ATOM 6415 N N . GLY B 1 131 ? -24.469 -13.656 -17.625 1 95.62 131 GLY B N 1
ATOM 6416 C CA . GLY B 1 131 ? -25.906 -13.641 -17.922 1 95.62 131 GLY B CA 1
ATOM 6417 C C . GLY B 1 131 ? -26.719 -14.422 -16.906 1 95.62 131 GLY B C 1
ATOM 6418 O O . GLY B 1 131 ? -26.172 -15.133 -16.062 1 95.62 131 GLY B O 1
ATOM 6419 N N . ALA B 1 132 ? -28.047 -14.32 -17.031 1 94.38 132 ALA B N 1
ATOM 6420 C CA . ALA B 1 132 ? -28.953 -14.992 -16.094 1 94.38 132 ALA B CA 1
ATOM 6421 C C . ALA B 1 132 ? -28.906 -16.5 -16.297 1 94.38 132 ALA B C 1
ATOM 6423 O O . ALA B 1 132 ? -28.828 -17 -17.422 1 94.38 132 ALA B O 1
ATOM 6424 N N . ASP B 1 133 ? -28.953 -17.266 -15.195 1 94.56 133 ASP B N 1
ATOM 6425 C CA . ASP B 1 133 ? -29.031 -18.719 -15.312 1 94.56 133 ASP B CA 1
ATOM 6426 C C . ASP B 1 133 ? -30.328 -19.25 -14.711 1 94.56 133 ASP B C 1
ATOM 6428 O O . ASP B 1 133 ? -30.469 -20.469 -14.516 1 94.56 133 ASP B O 1
ATOM 6432 N N . GLY B 1 134 ? -31.156 -18.312 -14.305 1 94.62 134 GLY B N 1
ATOM 6433 C CA . GLY B 1 134 ? -32.469 -18.672 -13.766 1 94.62 134 GLY B CA 1
ATOM 6434 C C . GLY B 1 134 ? -32.5 -18.656 -12.25 1 94.62 134 GLY B C 1
ATOM 6435 O O . GLY B 1 134 ? -33.562 -18.422 -11.656 1 94.62 134 GLY B O 1
ATOM 6436 N N . SER B 1 135 ? -31.422 -18.969 -11.586 1 95.75 135 SER B N 1
ATOM 6437 C CA . SER B 1 135 ? -31.406 -19.078 -10.125 1 95.75 135 SER B CA 1
ATOM 6438 C C . SER B 1 135 ? -31.625 -17.719 -9.477 1 95.75 135 SER B C 1
ATOM 6440 O O . SER B 1 135 ? -32.156 -17.625 -8.367 1 95.75 135 SER B O 1
ATOM 6442 N N . GLU B 1 136 ? -31.234 -16.578 -10.133 1 95.31 136 GLU B N 1
ATOM 6443 C CA . GLU B 1 136 ? -31.359 -15.219 -9.586 1 95.31 136 GLU B CA 1
ATOM 6444 C C . GLU B 1 136 ? -32.812 -14.859 -9.359 1 95.31 136 GLU B C 1
ATOM 6446 O O . GLU B 1 136 ? -33.125 -13.883 -8.664 1 95.31 136 GLU B O 1
ATOM 6451 N N . ARG B 1 137 ? -33.719 -15.609 -9.891 1 95.75 137 ARG B N 1
ATOM 6452 C CA . ARG B 1 137 ? -35.125 -15.328 -9.734 1 95.75 137 ARG B CA 1
ATOM 6453 C C . ARG B 1 137 ? -35.594 -15.617 -8.312 1 95.75 137 ARG B C 1
ATOM 6455 O O . ARG B 1 137 ? -36.531 -14.992 -7.82 1 95.75 137 ARG B O 1
ATOM 6462 N N . SER B 1 138 ? -34.938 -16.594 -7.66 1 96.81 138 SER B N 1
ATOM 6463 C CA . SER B 1 138 ? -35.5 -16.984 -6.363 1 96.81 138 SER B CA 1
ATOM 6464 C C . SER B 1 138 ? -34.438 -17.641 -5.484 1 96.81 138 SER B C 1
ATOM 6466 O O . SER B 1 138 ? -34.75 -18.406 -4.578 1 96.81 138 SER B O 1
ATOM 6468 N N . ALA B 1 139 ? -33.188 -17.484 -5.738 1 97.5 139 ALA B N 1
ATOM 6469 C CA . ALA B 1 139 ? -32.125 -18.141 -4.941 1 97.5 139 ALA B CA 1
ATOM 6470 C C . ALA B 1 139 ? -30.844 -17.328 -4.965 1 97.5 139 ALA B C 1
ATOM 6472 O O . ALA B 1 139 ? -30.688 -16.406 -5.773 1 97.5 139 ALA B O 1
ATOM 6473 N N . PHE B 1 140 ? -29.953 -17.578 -4.102 1 97.38 140 PHE B N 1
ATOM 6474 C CA . PHE B 1 140 ? -28.594 -17.078 -4.152 1 97.38 140 PHE B CA 1
ATOM 6475 C C . PHE B 1 140 ? -27.594 -18.172 -3.783 1 97.38 140 PHE B C 1
ATOM 6477 O O . PHE B 1 140 ? -27.969 -19.188 -3.178 1 97.38 140 PHE B O 1
ATOM 6484 N N . LEU B 1 141 ? -26.359 -18.016 -4.219 1 97.75 141 LEU B N 1
ATOM 6485 C CA . LEU B 1 141 ? -25.266 -18.953 -3.977 1 97.75 141 LEU B CA 1
ATOM 6486 C C . LEU B 1 141 ? -24.719 -18.797 -2.561 1 97.75 141 LEU B C 1
ATOM 6488 O O . LEU B 1 141 ? -24.562 -17.672 -2.072 1 97.75 141 LEU B O 1
ATOM 6492 N N . LEU B 1 142 ? -24.406 -19.922 -1.871 1 98.31 142 LEU B N 1
ATOM 6493 C CA . LEU B 1 142 ? -23.781 -19.906 -0.551 1 98.31 142 LEU B CA 1
ATOM 6494 C C . LEU B 1 142 ? -22.5 -20.734 -0.547 1 98.31 142 LEU B C 1
ATOM 6496 O O . LEU B 1 142 ? -22.484 -21.875 -1.047 1 98.31 142 LEU B O 1
ATOM 6500 N N . ALA B 1 143 ? -21.453 -20.234 -0.068 1 98.56 143 ALA B N 1
ATOM 6501 C CA . ALA B 1 143 ? -20.203 -20.938 0.213 1 98.56 143 ALA B CA 1
ATOM 6502 C C . ALA B 1 143 ? -19.672 -20.562 1.59 1 98.56 143 ALA B C 1
ATOM 6504 O O . ALA B 1 143 ? -20.031 -19.531 2.148 1 98.56 143 ALA B O 1
ATOM 6505 N N . THR B 1 144 ? -18.859 -21.406 2.193 1 98.38 144 THR B N 1
ATOM 6506 C CA . THR B 1 144 ? -18.234 -21.141 3.486 1 98.38 144 THR B CA 1
ATOM 6507 C C . THR B 1 144 ? -16.719 -21.297 3.402 1 98.38 144 THR B C 1
ATOM 6509 O O . THR B 1 144 ? -16.203 -21.891 2.461 1 98.38 144 THR B O 1
ATOM 6512 N N . SER B 1 145 ? -16 -20.703 4.312 1 98.56 145 SER B N 1
ATOM 6513 C CA . SER B 1 145 ? -14.547 -20.766 4.352 1 98.56 145 SER B CA 1
ATOM 6514 C C . SER B 1 145 ? -14.023 -20.531 5.766 1 98.56 145 SER B C 1
ATOM 6516 O O . SER B 1 145 ? -14.594 -19.75 6.523 1 98.56 145 SER B O 1
ATOM 6518 N N . ARG B 1 146 ? -13 -21.219 6.117 1 97.56 146 ARG B N 1
ATOM 6519 C CA . ARG B 1 146 ? -12.359 -21 7.41 1 97.56 146 ARG B CA 1
ATOM 6520 C C . ARG B 1 146 ? -11.492 -19.734 7.391 1 97.56 146 ARG B C 1
ATOM 6522 O O . ARG B 1 146 ? -11.406 -19.031 8.391 1 97.56 146 ARG B O 1
ATOM 6529 N N . ASP B 1 147 ? -10.859 -19.484 6.262 1 97.5 147 ASP B N 1
ATOM 6530 C CA . ASP B 1 147 ? -9.844 -18.438 6.242 1 97.5 147 ASP B CA 1
ATOM 6531 C C . ASP B 1 147 ? -9.82 -17.719 4.895 1 97.5 147 ASP B C 1
ATOM 6533 O O . ASP B 1 147 ? -8.875 -16.984 4.602 1 97.5 147 ASP B O 1
ATOM 6537 N N . LEU B 1 148 ? -10.734 -18 3.955 1 98.25 148 LEU B N 1
ATOM 6538 C CA . LEU B 1 148 ? -10.93 -17.375 2.652 1 98.25 148 LEU B CA 1
ATOM 6539 C C . LEU B 1 148 ? -9.82 -17.781 1.686 1 98.25 148 LEU B C 1
ATOM 6541 O O . LEU B 1 148 ? -9.625 -17.125 0.657 1 98.25 148 LEU B O 1
ATOM 6545 N N . THR B 1 149 ? -9.016 -18.812 1.941 1 97.5 149 THR B N 1
ATOM 6546 C CA . THR B 1 149 ? -8.023 -19.328 1.003 1 97.5 149 THR B CA 1
ATOM 6547 C C . THR B 1 149 ? -8.555 -20.547 0.274 1 97.5 149 THR B C 1
ATOM 6549 O O . THR B 1 149 ? -7.973 -20.984 -0.726 1 97.5 149 THR B O 1
ATOM 6552 N N . SER B 1 150 ? -9.539 -21.109 0.749 1 97.12 150 SER B N 1
ATOM 6553 C CA . SER B 1 150 ? -10.289 -22.219 0.157 1 97.12 150 SER B CA 1
ATOM 6554 C C . SER B 1 150 ? -11.758 -22.156 0.56 1 97.12 150 SER B C 1
ATOM 6556 O O . SER B 1 150 ? -12.109 -21.562 1.573 1 97.12 150 SER B O 1
ATOM 6558 N N . TYR B 1 151 ? -12.594 -22.828 -0.178 1 97.88 151 TYR B N 1
ATOM 6559 C CA . TYR B 1 151 ? -14.031 -22.656 0.038 1 97.88 151 TYR B CA 1
ATOM 6560 C C . TYR B 1 151 ? -14.758 -24 -0.022 1 97.88 151 TYR B C 1
ATOM 6562 O O . TYR B 1 151 ? -14.367 -24.891 -0.78 1 97.88 151 TYR B O 1
ATOM 6570 N N . ASP B 1 152 ? -15.695 -24.141 0.789 1 97.25 152 ASP B N 1
ATOM 6571 C CA . ASP B 1 152 ? -16.703 -25.188 0.691 1 97.25 152 ASP B CA 1
ATOM 6572 C C . ASP B 1 152 ? -17.969 -24.656 0.016 1 97.25 152 ASP B C 1
ATOM 6574 O O . ASP B 1 152 ? -18.766 -23.938 0.631 1 97.25 152 ASP B O 1
ATOM 6578 N N . GLN B 1 153 ? -18.141 -25.047 -1.178 1 96.62 153 GLN B N 1
ATOM 6579 C CA . GLN B 1 153 ? -19.312 -24.594 -1.922 1 96.62 153 GLN B CA 1
ATOM 6580 C C . GLN B 1 153 ? -20.562 -25.375 -1.523 1 96.62 153 GLN B C 1
ATOM 6582 O O . GLN B 1 153 ? -20.594 -26.594 -1.656 1 96.62 153 GLN B O 1
ATOM 6587 N N . ARG B 1 154 ? -21.578 -24.688 -1.08 1 97.06 154 ARG B N 1
ATOM 6588 C CA . ARG B 1 154 ? -22.719 -25.328 -0.464 1 97.06 154 ARG B CA 1
ATOM 6589 C C . ARG B 1 154 ? -23.891 -25.453 -1.448 1 97.06 154 ARG B C 1
ATOM 6591 O O . ARG B 1 154 ? -24.703 -26.359 -1.344 1 97.06 154 ARG B O 1
ATOM 6598 N N . GLY B 1 155 ? -23.938 -24.609 -2.373 1 96.25 155 GLY B N 1
ATOM 6599 C CA . GLY B 1 155 ? -25.031 -24.609 -3.34 1 96.25 155 GLY B CA 1
ATOM 6600 C C . GLY B 1 155 ? -25.969 -23.438 -3.189 1 96.25 155 GLY B C 1
ATOM 6601 O O . GLY B 1 155 ? -25.531 -22.312 -2.904 1 96.25 155 GLY B O 1
ATOM 6602 N N . LEU B 1 156 ? -27.266 -23.625 -3.453 1 97.31 156 LEU B N 1
ATOM 6603 C CA . LEU B 1 156 ? -28.219 -22.531 -3.523 1 97.31 156 LEU B CA 1
ATOM 6604 C C . LEU B 1 156 ? -29.141 -22.531 -2.307 1 97.31 156 LEU B C 1
ATOM 6606 O O . LEU B 1 156 ? -29.672 -23.578 -1.933 1 97.31 156 LEU B O 1
ATOM 6610 N N . VAL B 1 157 ? -29.25 -21.422 -1.734 1 97.56 157 VAL B N 1
ATOM 6611 C CA . VAL B 1 157 ? -30.344 -21.172 -0.795 1 97.56 157 VAL B CA 1
ATOM 6612 C C . VAL B 1 157 ? -31.578 -20.672 -1.55 1 97.56 157 VAL B C 1
ATOM 6614 O O . VAL B 1 157 ? -31.516 -19.688 -2.27 1 97.56 157 VAL B O 1
ATOM 6617 N N . LEU B 1 158 ? -32.688 -21.375 -1.376 1 97.19 158 LEU B N 1
ATOM 6618 C CA . LEU B 1 158 ? -33.906 -21.078 -2.109 1 97.19 158 LEU B CA 1
ATOM 6619 C C . LEU B 1 158 ? -34.812 -20.141 -1.308 1 97.19 158 LEU B C 1
ATOM 6621 O O . LEU B 1 158 ? -34.938 -20.297 -0.093 1 97.19 158 LEU B O 1
ATOM 6625 N N . LEU B 1 159 ? -35.281 -19.219 -2.156 1 95.69 159 LEU B N 1
ATOM 6626 C CA . LEU B 1 159 ? -36.188 -18.234 -1.56 1 95.69 159 LEU B CA 1
ATOM 6627 C C . LEU B 1 159 ? -37.562 -18.344 -2.176 1 95.69 159 LEU B C 1
ATOM 6629 O O . LEU B 1 159 ? -37.719 -18.656 -3.361 1 95.69 159 LEU B O 1
ATOM 6633 N N . GLY B 1 160 ? -38.656 -18.234 -1.474 1 89.75 160 GLY B N 1
ATOM 6634 C CA . GLY B 1 160 ? -40.031 -18.469 -1.866 1 89.75 160 GLY B CA 1
ATOM 6635 C C . GLY B 1 160 ? -40.469 -17.656 -3.066 1 89.75 160 GLY B C 1
ATOM 6636 O O . GLY B 1 160 ? -40.781 -18.203 -4.125 1 89.75 160 GLY B O 1
ATOM 6637 N N . PRO B 1 161 ? -40.344 -16.359 -3.029 1 90.69 161 PRO B N 1
ATOM 6638 C CA . PRO B 1 161 ? -40.781 -15.523 -4.145 1 90.69 161 PRO B CA 1
ATOM 6639 C C . PRO B 1 161 ? -39.875 -15.641 -5.363 1 90.69 161 PRO B C 1
ATOM 6641 O O . PRO B 1 161 ? -38.656 -15.766 -5.215 1 90.69 161 PRO B O 1
ATOM 6644 N N . THR B 1 162 ? -40.5 -15.617 -6.574 1 94.38 162 THR B N 1
ATOM 6645 C CA . THR B 1 162 ? -39.75 -15.719 -7.812 1 94.38 162 THR B CA 1
ATOM 6646 C C . THR B 1 162 ? -39.625 -14.352 -8.484 1 94.38 162 THR B C 1
ATOM 6648 O O . THR B 1 162 ? -39.5 -14.266 -9.711 1 94.38 162 THR B O 1
ATOM 6651 N N . SER B 1 163 ? -39.688 -13.359 -7.688 1 93.31 163 SER B N 1
ATOM 6652 C CA . SER B 1 163 ? -39.719 -12 -8.211 1 93.31 163 SER B CA 1
ATOM 6653 C C . SER B 1 163 ? -38.312 -11.422 -8.32 1 93.31 163 SER B C 1
ATOM 6655 O O . SER B 1 163 ? -38.156 -10.227 -8.578 1 93.31 163 SER B O 1
ATOM 6657 N N . GLY B 1 164 ? -37.344 -12.258 -8.125 1 94.69 164 GLY B N 1
ATOM 6658 C CA . GLY B 1 164 ? -35.969 -11.781 -8.281 1 94.69 164 GLY B CA 1
ATOM 6659 C C . GLY B 1 164 ? -35.25 -11.648 -6.957 1 94.69 164 GLY B C 1
ATOM 6660 O O . GLY B 1 164 ? -35.844 -11.258 -5.949 1 94.69 164 GLY B O 1
ATOM 6661 N N . VAL B 1 165 ? -33.938 -12.008 -6.934 1 95.25 165 VAL B N 1
ATOM 6662 C CA . VAL B 1 165 ? -33.031 -11.859 -5.789 1 95.25 165 VAL B CA 1
ATOM 6663 C C . VAL B 1 165 ? -31.828 -11.016 -6.188 1 95.25 165 VAL B C 1
ATOM 6665 O O . VAL B 1 165 ? -30.906 -11.516 -6.828 1 95.25 165 VAL B O 1
ATOM 6668 N N . HIS B 1 166 ? -31.828 -9.797 -5.75 1 90.94 166 HIS B N 1
ATOM 6669 C CA . HIS B 1 166 ? -30.734 -8.883 -6.066 1 90.94 166 HIS B CA 1
ATOM 6670 C C . HIS B 1 166 ? -29.969 -8.484 -4.809 1 90.94 166 HIS B C 1
ATOM 6672 O O . HIS B 1 166 ? -30.578 -8.062 -3.818 1 90.94 166 HIS B O 1
ATOM 6678 N N . ARG B 1 167 ? -28.625 -8.609 -4.883 1 92.88 167 ARG B N 1
ATOM 6679 C CA . ARG B 1 167 ? -27.688 -8.188 -3.838 1 92.88 167 ARG B CA 1
ATOM 6680 C C . ARG B 1 167 ? -28.078 -8.797 -2.49 1 92.88 167 ARG B C 1
ATOM 6682 O O . ARG B 1 167 ? -28.25 -8.07 -1.509 1 92.88 167 ARG B O 1
ATOM 6689 N N . PRO B 1 168 ? -28.109 -10.062 -2.492 1 96 168 PRO B N 1
ATOM 6690 C CA . PRO B 1 168 ? -28.438 -10.695 -1.215 1 96 168 PRO B CA 1
ATOM 6691 C C . PRO B 1 168 ? -27.438 -10.367 -0.116 1 96 168 PRO B C 1
ATOM 6693 O O . PRO B 1 168 ? -26.219 -10.352 -0.369 1 96 168 PRO B O 1
ATOM 6696 N N . THR B 1 169 ? -27.891 -10.086 1.054 1 95.56 169 THR B N 1
ATOM 6697 C CA . THR B 1 169 ? -27.078 -9.883 2.24 1 95.56 169 THR B CA 1
ATOM 6698 C C . THR B 1 169 ? -27.5 -10.82 3.365 1 95.56 169 THR B C 1
ATOM 6700 O O . THR B 1 169 ? -28.672 -11.203 3.445 1 95.56 169 THR B O 1
ATOM 6703 N N . VAL B 1 170 ? -26.562 -11.211 4.141 1 97 170 VAL B N 1
ATOM 6704 C CA . VAL B 1 170 ? -26.812 -12.102 5.262 1 97 170 VAL B CA 1
ATOM 6705 C C . VAL B 1 170 ? -26.094 -11.594 6.508 1 97 170 VAL B C 1
ATOM 6707 O O . VAL B 1 170 ? -24.938 -11.188 6.438 1 97 170 VAL B O 1
ATOM 6710 N N . ILE B 1 171 ? -26.828 -11.586 7.613 1 94.19 171 ILE B N 1
ATOM 6711 C CA . ILE B 1 171 ? -26.234 -11.258 8.906 1 94.19 171 ILE B CA 1
ATOM 6712 C C . ILE B 1 171 ? -26.688 -12.258 9.961 1 94.19 171 ILE B C 1
ATOM 6714 O O . ILE B 1 171 ? -27.844 -12.703 9.945 1 94.19 171 ILE B O 1
ATOM 6718 N N . TYR B 1 172 ? -25.812 -12.68 10.805 1 95.06 172 TYR B N 1
ATOM 6719 C CA . TYR B 1 172 ? -26.188 -13.477 11.977 1 95.06 172 TYR B CA 1
ATOM 6720 C C . TYR B 1 172 ? -26.516 -12.578 13.164 1 95.06 172 TYR B C 1
ATOM 6722 O O . TYR B 1 172 ? -25.672 -11.805 13.617 1 95.06 172 TYR B O 1
ATOM 6730 N N . ASN B 1 173 ? -27.688 -12.68 13.586 1 88.69 173 ASN B N 1
ATOM 6731 C CA . ASN B 1 173 ? -28.125 -12 14.797 1 88.69 173 ASN B CA 1
ATOM 6732 C C . ASN B 1 173 ? -27.891 -12.859 16.031 1 88.69 173 ASN B C 1
ATOM 6734 O O . ASN B 1 173 ? -28.656 -13.797 16.312 1 88.69 173 ASN B O 1
ATOM 6738 N N . ASP B 1 174 ? -26.984 -12.508 16.828 1 88 174 ASP B N 1
ATOM 6739 C CA . ASP B 1 174 ? -26.578 -13.312 17.969 1 88 174 ASP B CA 1
ATOM 6740 C C . ASP B 1 174 ? -27.672 -13.336 19.031 1 88 174 ASP B C 1
ATOM 6742 O O . ASP B 1 174 ? -27.922 -14.375 19.656 1 88 174 ASP B O 1
ATOM 6746 N N . ALA B 1 175 ? -28.266 -12.219 19.266 1 80.19 175 ALA B N 1
ATOM 6747 C CA . ALA B 1 175 ? -29.281 -12.109 20.312 1 80.19 175 ALA B CA 1
ATOM 6748 C C . ALA B 1 175 ? -30.453 -13.031 20.016 1 80.19 175 ALA B C 1
ATOM 6750 O O . ALA B 1 175 ? -31 -13.656 20.938 1 80.19 175 ALA B O 1
ATOM 6751 N N . GLU B 1 176 ? -30.812 -13.133 18.75 1 87.31 176 GLU B N 1
ATOM 6752 C CA . GLU B 1 176 ? -31.969 -13.945 18.359 1 87.31 176 GLU B CA 1
ATOM 6753 C C . GLU B 1 176 ? -31.516 -15.32 17.859 1 87.31 176 GLU B C 1
ATOM 6755 O O . GLU B 1 176 ? -32.344 -16.188 17.578 1 87.31 176 GLU B O 1
ATOM 6760 N N . ARG B 1 177 ? -30.234 -15.492 17.734 1 92.75 177 ARG B N 1
ATOM 6761 C CA . ARG B 1 177 ? -29.609 -16.734 17.281 1 92.75 177 ARG B CA 1
ATOM 6762 C C . ARG B 1 177 ? -30.188 -17.188 15.953 1 92.75 177 ARG B C 1
ATOM 6764 O O . ARG B 1 177 ? -30.641 -18.312 15.812 1 92.75 177 ARG B O 1
ATOM 6771 N N . ARG B 1 178 ? -30.219 -16.344 15.023 1 96 178 ARG B N 1
ATOM 6772 C CA . ARG B 1 178 ? -30.734 -16.641 13.688 1 96 178 ARG B CA 1
ATOM 6773 C C . ARG B 1 178 ? -30.031 -15.797 12.633 1 96 178 ARG B C 1
ATOM 6775 O O . ARG B 1 178 ? -29.453 -14.766 12.945 1 96 178 ARG B O 1
ATOM 6782 N N . TYR B 1 179 ? -30.078 -16.297 11.438 1 97.06 179 TYR B N 1
ATOM 6783 C CA . TYR B 1 179 ? -29.609 -15.539 10.273 1 97.06 179 TYR B CA 1
ATOM 6784 C C . TYR B 1 179 ? -30.75 -14.727 9.664 1 97.06 179 TYR B C 1
ATOM 6786 O O . TYR B 1 179 ? -31.891 -15.203 9.57 1 97.06 179 TYR B O 1
ATOM 6794 N N . VAL B 1 180 ? -30.469 -13.531 9.367 1 94.75 180 VAL B N 1
ATOM 6795 C CA . VAL B 1 180 ? -31.391 -12.672 8.633 1 94.75 180 VAL B CA 1
ATOM 6796 C C . VAL B 1 180 ? -30.875 -12.445 7.215 1 94.75 180 VAL B C 1
ATOM 6798 O O . VAL B 1 180 ? -29.766 -11.93 7.027 1 94.75 180 VAL B O 1
ATOM 6801 N N . ILE B 1 181 ? -31.672 -12.836 6.246 1 96.94 181 ILE B N 1
ATOM 6802 C CA . ILE B 1 181 ? -31.375 -12.68 4.828 1 96.94 181 ILE B CA 1
ATOM 6803 C C . ILE B 1 181 ? -32.219 -11.539 4.246 1 96.94 181 ILE B C 1
ATOM 6805 O O . ILE B 1 181 ? -33.406 -11.484 4.445 1 96.94 181 ILE B O 1
ATOM 6809 N N . ARG B 1 182 ? -31.547 -10.648 3.566 1 94.69 182 ARG B N 1
ATOM 6810 C CA . ARG B 1 182 ? -32.25 -9.531 2.936 1 94.69 182 ARG B CA 1
ATOM 6811 C C . ARG B 1 182 ? -31.859 -9.398 1.466 1 94.69 182 ARG B C 1
ATOM 6813 O O . ARG B 1 182 ? -30.75 -9.766 1.077 1 94.69 182 ARG B O 1
ATOM 6820 N N . TRP B 1 183 ? -32.75 -8.969 0.617 1 94.69 183 TRP B N 1
ATOM 6821 C CA . TRP B 1 183 ? -32.5 -8.703 -0.794 1 94.69 183 TRP B CA 1
ATOM 6822 C C . TRP B 1 183 ? -33.531 -7.758 -1.374 1 94.69 183 TRP B C 1
ATOM 6824 O O . TRP B 1 183 ? -34.469 -7.352 -0.677 1 94.69 183 TRP B O 1
ATOM 6834 N N . HIS B 1 184 ? -33.312 -7.336 -2.553 1 92.06 184 HIS B N 1
ATOM 6835 C CA . HIS B 1 184 ? -34.312 -6.582 -3.299 1 92.06 184 HIS B CA 1
ATOM 6836 C C . HIS B 1 184 ? -34.844 -7.391 -4.473 1 92.06 184 HIS B C 1
ATOM 6838 O O . HIS B 1 184 ? -34.094 -8.117 -5.125 1 92.06 184 HIS B O 1
ATOM 6844 N N . ASP B 1 185 ? -36.125 -7.23 -4.715 1 92.19 185 ASP B N 1
ATOM 6845 C CA . ASP B 1 185 ? -36.688 -7.945 -5.852 1 92.19 185 ASP B CA 1
ATOM 6846 C C . ASP B 1 185 ? -36.594 -7.121 -7.133 1 92.19 185 ASP B C 1
ATOM 6848 O O . ASP B 1 185 ? -35.875 -6.105 -7.16 1 92.19 185 ASP B O 1
ATOM 6852 N N . ASP B 1 186 ? -37.125 -7.562 -8.227 1 91.19 186 ASP B N 1
ATOM 6853 C CA . ASP B 1 186 ? -37 -6.945 -9.547 1 91.19 186 ASP B CA 1
ATOM 6854 C C . ASP B 1 186 ? -37.594 -5.547 -9.555 1 91.19 186 ASP B C 1
ATOM 6856 O O . ASP B 1 186 ? -37.188 -4.691 -10.344 1 91.19 186 ASP B O 1
ATOM 6860 N N . ASP B 1 187 ? -38.562 -5.297 -8.633 1 90 187 ASP B N 1
ATOM 6861 C CA . ASP B 1 187 ? -39.25 -4.004 -8.57 1 90 187 ASP B CA 1
ATOM 6862 C C . ASP B 1 187 ? -38.594 -3.092 -7.539 1 90 187 ASP B C 1
ATOM 6864 O O . ASP B 1 187 ? -39.062 -1.986 -7.285 1 90 187 ASP B O 1
ATOM 6868 N N . GLY B 1 188 ? -37.594 -3.693 -6.84 1 88.19 188 GLY B N 1
ATOM 6869 C CA . GLY B 1 188 ? -36.875 -2.895 -5.883 1 88.19 188 GLY B CA 1
ATOM 6870 C C . GLY B 1 188 ? -37.406 -3.006 -4.469 1 88.19 188 GLY B C 1
ATOM 6871 O O . GLY B 1 188 ? -36.906 -2.336 -3.557 1 88.19 188 GLY B O 1
ATOM 6872 N N . HIS B 1 189 ? -38.406 -3.807 -4.277 1 89.56 189 HIS B N 1
ATOM 6873 C CA . HIS B 1 189 ? -38.938 -3.982 -2.932 1 89.56 189 HIS B CA 1
ATOM 6874 C C . HIS B 1 189 ? -37.969 -4.754 -2.045 1 89.56 189 HIS B C 1
ATOM 6876 O O . HIS B 1 189 ? -37.344 -5.723 -2.49 1 89.56 189 HIS B O 1
ATOM 6882 N N . ALA B 1 190 ? -37.906 -4.25 -0.835 1 90.94 190 ALA B N 1
ATOM 6883 C CA . ALA B 1 190 ? -37.062 -4.938 0.14 1 90.94 190 ALA B CA 1
ATOM 6884 C C . ALA B 1 190 ? -37.75 -6.188 0.679 1 90.94 190 ALA B C 1
ATOM 6886 O O . ALA B 1 190 ? -38.906 -6.137 1.062 1 90.94 190 ALA B O 1
ATOM 6887 N N . MET B 1 191 ? -37.031 -7.297 0.622 1 94.62 191 MET B N 1
ATOM 6888 C CA . MET B 1 191 ? -37.5 -8.586 1.103 1 94.62 191 MET B CA 1
ATOM 6889 C C . MET B 1 191 ? -36.594 -9.141 2.193 1 94.62 191 MET B C 1
ATOM 6891 O O . MET B 1 191 ? -35.438 -8.742 2.303 1 94.62 191 MET B O 1
ATOM 6895 N N . ARG B 1 192 ? -37.156 -10.031 3.068 1 94.88 192 ARG B N 1
ATOM 6896 C CA . ARG B 1 192 ? -36.344 -10.672 4.082 1 94.88 192 ARG B CA 1
ATOM 6897 C C . ARG B 1 192 ? -36.812 -12.102 4.344 1 94.88 192 ARG B C 1
ATOM 6899 O O . ARG B 1 192 ? -37.938 -12.445 4.07 1 94.88 192 ARG B O 1
ATOM 6906 N N . ALA B 1 193 ? -35.906 -12.922 4.723 1 96.69 193 ALA B N 1
ATOM 6907 C CA . ALA B 1 193 ? -36.125 -14.281 5.223 1 96.69 193 ALA B CA 1
ATOM 6908 C C . ALA B 1 193 ? -35.219 -14.562 6.43 1 96.69 193 ALA B C 1
ATOM 6910 O O . ALA B 1 193 ? -34.219 -13.883 6.637 1 96.69 193 ALA B O 1
ATOM 6911 N N . VAL B 1 194 ? -35.625 -15.469 7.27 1 96.19 194 VAL B N 1
ATOM 6912 C CA . VAL B 1 194 ? -34.844 -15.805 8.453 1 96.19 194 VAL B CA 1
ATOM 6913 C C . VAL B 1 194 ? -34.719 -17.312 8.562 1 96.19 194 VAL B C 1
ATOM 6915 O O . VAL B 1 194 ? -35.562 -18.062 8.062 1 96.19 194 VAL B O 1
ATOM 6918 N N . CYS B 1 195 ? -33.656 -17.766 9.117 1 97.12 195 CYS B N 1
ATOM 6919 C CA . CYS B 1 195 ? -33.469 -19.172 9.43 1 97.12 195 CYS B CA 1
ATOM 6920 C C . CYS B 1 195 ? -32.438 -19.344 10.547 1 97.12 195 CYS B C 1
ATOM 6922 O O . CYS B 1 195 ? -31.641 -18.453 10.797 1 97.12 195 CYS B O 1
ATOM 6924 N N . ALA B 1 196 ? -32.438 -20.469 11.234 1 96.62 196 ALA B N 1
ATOM 6925 C CA . ALA B 1 196 ? -31.547 -20.734 12.359 1 96.62 196 ALA B CA 1
ATOM 6926 C C . ALA B 1 196 ? -30.188 -21.234 11.867 1 96.62 196 ALA B C 1
ATOM 6928 O O . ALA B 1 196 ? -29.156 -20.969 12.484 1 96.62 196 ALA B O 1
ATOM 6929 N N . ASP B 1 197 ? -30.188 -22.031 10.836 1 97.25 197 ASP B N 1
ATOM 6930 C CA . ASP B 1 197 ? -28.984 -22.641 10.258 1 97.25 197 ASP B CA 1
ATOM 6931 C C . ASP B 1 197 ? -28.969 -22.469 8.742 1 97.25 197 ASP B C 1
ATOM 6933 O O . ASP B 1 197 ? -29.641 -23.203 8.016 1 97.25 197 ASP B O 1
ATOM 6937 N N . ILE B 1 198 ? -28.125 -21.625 8.273 1 97.69 198 ILE B N 1
ATOM 6938 C CA . ILE B 1 198 ? -28.156 -21.234 6.871 1 97.69 198 ILE B CA 1
ATOM 6939 C C . ILE B 1 198 ? -27.547 -22.359 6.016 1 97.69 198 ILE B C 1
ATOM 6941 O O . ILE B 1 198 ? -27.906 -22.516 4.844 1 97.69 198 ILE B O 1
ATOM 6945 N N . ILE B 1 199 ? -26.609 -23.094 6.52 1 97.38 199 ILE B N 1
ATOM 6946 C CA . ILE B 1 199 ? -26.031 -24.219 5.789 1 97.38 199 ILE B CA 1
ATOM 6947 C C . ILE B 1 199 ? -27.062 -25.312 5.605 1 97.38 199 ILE B C 1
ATOM 6949 O O . ILE B 1 199 ? -27.203 -25.875 4.516 1 97.38 199 ILE B O 1
ATOM 6953 N N . ALA B 1 200 ? -27.828 -25.594 6.68 1 96.31 200 ALA B N 1
ATOM 6954 C CA . ALA B 1 200 ? -28.891 -26.594 6.613 1 96.31 200 ALA B CA 1
ATOM 6955 C C . ALA B 1 200 ? -30.016 -26.141 5.676 1 96.31 200 ALA B C 1
ATOM 6957 O O . ALA B 1 200 ? -30.734 -26.984 5.125 1 96.31 200 ALA B O 1
ATOM 6958 N N . ALA B 1 201 ? -30.094 -24.844 5.469 1 95.94 201 ALA B N 1
ATOM 6959 C CA . ALA B 1 201 ? -31.172 -24.281 4.668 1 95.94 201 ALA B CA 1
ATOM 6960 C C . ALA B 1 201 ? -30.938 -24.5 3.178 1 95.94 201 ALA B C 1
ATOM 6962 O O . ALA B 1 201 ? -31.844 -24.328 2.361 1 95.94 201 ALA B O 1
ATOM 6963 N N . VAL B 1 202 ? -29.766 -24.812 2.807 1 96.44 202 VAL B N 1
ATOM 6964 C CA . VAL B 1 202 ? -29.453 -25.031 1.4 1 96.44 202 VAL B CA 1
ATOM 6965 C C . VAL B 1 202 ? -30.359 -26.109 0.816 1 96.44 202 VAL B C 1
ATOM 6967 O O . VAL B 1 202 ? -30.531 -27.172 1.409 1 96.44 202 VAL B O 1
ATOM 6970 N N . GLY B 1 203 ? -30.953 -25.844 -0.335 1 93.38 203 GLY B N 1
ATOM 6971 C CA . GLY B 1 203 ? -31.812 -26.781 -1.022 1 93.38 203 GLY B CA 1
ATOM 6972 C C . GLY B 1 203 ? -33.25 -26.766 -0.517 1 93.38 203 GLY B C 1
ATOM 6973 O O . GLY B 1 203 ? -34.125 -27.438 -1.064 1 93.38 203 GLY B O 1
ATOM 6974 N N . THR B 1 204 ? -33.5 -25.984 0.545 1 92.94 204 THR B N 1
ATOM 6975 C CA . THR B 1 204 ? -34.844 -25.844 1.088 1 92.94 204 THR B CA 1
ATOM 6976 C C . THR B 1 204 ? -35.375 -24.422 0.922 1 92.94 204 THR B C 1
ATOM 6978 O O . THR B 1 204 ? -34.625 -23.469 1.165 1 92.94 204 THR B O 1
ATOM 6981 N N . THR B 1 205 ? -36.625 -24.359 0.573 1 95.44 205 THR B N 1
ATOM 6982 C CA . THR B 1 205 ? -37.188 -23.047 0.353 1 95.44 205 THR B CA 1
ATOM 6983 C C . THR B 1 205 ? -37.5 -22.359 1.683 1 95.44 205 THR B C 1
ATOM 6985 O O . THR B 1 205 ? -38.25 -22.906 2.502 1 95.44 205 THR B O 1
ATOM 6988 N N . LEU B 1 206 ? -36.969 -21.188 1.898 1 96.69 206 LEU B N 1
ATOM 6989 C CA . LEU B 1 206 ? -37.25 -20.391 3.082 1 96.69 206 LEU B CA 1
ATOM 6990 C C . LEU B 1 206 ? -38.438 -19.469 2.846 1 96.69 206 LEU B C 1
ATOM 6992 O O . LEU B 1 206 ? -38.562 -18.844 1.781 1 96.69 206 LEU B O 1
ATOM 6996 N N . PRO B 1 207 ? -39.281 -19.375 3.854 1 95.25 207 PRO B N 1
ATOM 6997 C CA . PRO B 1 207 ? -40.344 -18.359 3.74 1 95.25 207 PRO B CA 1
ATOM 6998 C C . PRO B 1 207 ? -39.781 -16.938 3.752 1 95.25 207 PRO B C 1
ATOM 7000 O O . PRO B 1 207 ? -38.844 -16.641 4.492 1 95.25 207 PRO B O 1
ATOM 7003 N N . ALA B 1 208 ? -40.312 -16.141 2.857 1 95.88 208 ALA B N 1
ATOM 7004 C CA . ALA B 1 208 ? -39.875 -14.75 2.738 1 95.88 208 ALA B CA 1
ATOM 7005 C C . ALA B 1 208 ? -41.031 -13.781 2.967 1 95.88 208 ALA B C 1
ATOM 7007 O O . ALA B 1 208 ? -42.219 -14.156 2.801 1 95.88 208 ALA B O 1
ATOM 7008 N N . GLU B 1 209 ? -40.719 -12.594 3.434 1 93.31 209 GLU B N 1
ATOM 7009 C CA . GLU B 1 209 ? -41.688 -11.523 3.658 1 93.31 209 GLU B CA 1
ATOM 7010 C C . GLU B 1 209 ? -41.125 -10.164 3.299 1 93.31 209 GLU B C 1
ATOM 7012 O O . GLU B 1 209 ? -39.906 -10 3.227 1 93.31 209 GLU B O 1
ATOM 7017 N N . PRO B 1 210 ? -41.969 -9.203 2.973 1 91.25 210 PRO B N 1
ATOM 7018 C CA . PRO B 1 210 ? -41.469 -7.844 2.799 1 91.25 210 PRO B CA 1
ATOM 7019 C C . PRO B 1 210 ? -40.75 -7.32 4.039 1 91.25 210 PRO B C 1
ATOM 7021 O O . PRO B 1 210 ? -41.156 -7.613 5.164 1 91.25 210 PRO B O 1
ATOM 7024 N N . ASP B 1 211 ? -39.656 -6.715 3.826 1 88.25 211 ASP B N 1
ATOM 7025 C CA . ASP B 1 211 ? -38.906 -6.109 4.922 1 88.25 211 ASP B CA 1
ATOM 7026 C C . ASP B 1 211 ? -39.375 -4.668 5.164 1 88.25 211 ASP B C 1
ATOM 7028 O O . ASP B 1 211 ? -38.844 -3.74 4.543 1 88.25 211 ASP B O 1
ATOM 7032 N N . ASP B 1 212 ? -40.062 -4.312 6.102 1 74.56 212 ASP B N 1
ATOM 7033 C CA . ASP B 1 212 ? -40.656 -3.004 6.391 1 74.56 212 ASP B CA 1
ATOM 7034 C C . ASP B 1 212 ? -39.625 -2.098 7.09 1 74.56 212 ASP B C 1
ATOM 7036 O O . ASP B 1 212 ? -39.844 -0.893 7.223 1 74.56 212 ASP B O 1
ATOM 7040 N N . THR B 1 213 ? -38.625 -2.666 7.598 1 63.84 213 THR B N 1
ATOM 7041 C CA . THR B 1 213 ? -37.625 -1.891 8.336 1 63.84 213 THR B CA 1
ATOM 7042 C C . THR B 1 213 ? -36.531 -1.381 7.398 1 63.84 213 THR B C 1
ATOM 7044 O O . THR B 1 213 ? -35.688 -0.561 7.797 1 63.84 213 THR B O 1
ATOM 7047 N N . ALA B 1 214 ? -36.5 -1.839 6.203 1 61.94 214 ALA B N 1
ATOM 7048 C CA . ALA B 1 214 ? -35.438 -1.458 5.277 1 61.94 214 ALA B CA 1
ATOM 7049 C C . ALA B 1 214 ? -35.844 -0.245 4.445 1 61.94 214 ALA B C 1
ATOM 7051 O O . ALA B 1 214 ? -37 -0.074 4.121 1 61.94 214 ALA B O 1
ATOM 7052 N N . GLU B 1 215 ? -34.875 0.855 4.418 1 54.53 215 GLU B N 1
ATOM 7053 C CA . GLU B 1 215 ? -35.156 1.899 3.436 1 54.53 215 GLU B CA 1
ATOM 7054 C C . GLU B 1 215 ? -35.188 1.33 2.02 1 54.53 215 GLU B C 1
ATOM 7056 O O . GLU B 1 215 ? -34.312 0.525 1.646 1 54.53 215 GLU B O 1
ATOM 7061 N N . PRO B 1 216 ? -36.406 1.475 1.425 1 46.66 216 PRO B N 1
ATOM 7062 C CA . PRO B 1 216 ? -36.406 1.006 0.037 1 46.66 216 PRO B CA 1
ATOM 7063 C C . PRO B 1 216 ? -35.25 1.602 -0.784 1 46.66 216 PRO B C 1
ATOM 7065 O O . PRO B 1 216 ? -34.906 2.779 -0.624 1 46.66 216 PRO B O 1
ATOM 7068 N N . ILE B 1 217 ? -34.312 0.924 -1.151 1 46.12 217 ILE B N 1
ATOM 7069 C CA . ILE B 1 217 ? -33.344 1.465 -2.105 1 46.12 217 ILE B CA 1
ATOM 7070 C C . ILE B 1 217 ? -34.062 1.911 -3.373 1 46.12 217 ILE B C 1
ATOM 7072 O O . ILE B 1 217 ? -35 1.238 -3.836 1 46.12 217 ILE B O 1
ATOM 7076 N N . ALA B 1 218 ? -34.125 3.082 -3.711 1 36.69 218 ALA B N 1
ATOM 7077 C CA . ALA B 1 218 ? -34.719 3.498 -4.977 1 36.69 218 ALA B CA 1
ATOM 7078 C C . ALA B 1 218 ? -34.469 2.467 -6.074 1 36.69 218 ALA B C 1
ATOM 7080 O O . ALA B 1 218 ? -33.344 2.012 -6.246 1 36.69 218 ALA B O 1
ATOM 7081 N N . ALA B 1 219 ? -35.5 1.787 -6.652 1 33.38 219 ALA B N 1
ATOM 7082 C CA . ALA B 1 219 ? -35.594 0.783 -7.711 1 33.38 219 ALA B CA 1
ATOM 7083 C C . ALA B 1 219 ? -34.562 1.045 -8.812 1 33.38 219 ALA B C 1
ATOM 7085 O O . ALA B 1 219 ? -34.125 0.117 -9.492 1 33.38 219 ALA B O 1
ATOM 7086 N N . SER B 1 220 ? -34.375 2.227 -9.305 1 33.25 220 SER B N 1
ATOM 7087 C CA . SER B 1 220 ? -33.531 2.404 -10.484 1 33.25 220 SER B CA 1
ATOM 7088 C C . SER B 1 220 ? -32.094 1.941 -10.219 1 33.25 220 SER B C 1
ATOM 7090 O O . SER B 1 220 ? -31.25 1.964 -11.117 1 33.25 220 SER B O 1
ATOM 7092 N N . ASN B 1 221 ? -31.688 1.953 -8.969 1 32.44 221 ASN B N 1
ATOM 7093 C CA . ASN B 1 221 ? -30.25 1.686 -8.844 1 32.44 221 ASN B CA 1
ATOM 7094 C C . ASN B 1 221 ? -29.953 0.191 -8.922 1 32.44 221 ASN B C 1
ATOM 7096 O O . ASN B 1 221 ? -28.812 -0.229 -8.719 1 32.44 221 ASN B O 1
ATOM 7100 N N . ALA B 1 222 ? -30.906 -0.685 -8.875 1 34.06 222 ALA B N 1
ATOM 7101 C CA . ALA B 1 222 ? -30.594 -2.109 -8.852 1 34.06 222 ALA B CA 1
ATOM 7102 C C . ALA B 1 222 ? -29.969 -2.549 -10.172 1 34.06 222 ALA B C 1
ATOM 7104 O O . ALA B 1 222 ? -29.172 -3.494 -10.203 1 34.06 222 ALA B O 1
ATOM 7105 N N . ASN B 1 223 ? -30.609 -2.361 -11.32 1 30.69 223 ASN B N 1
ATOM 7106 C CA . ASN B 1 223 ? -30.188 -2.957 -12.586 1 30.69 223 ASN B CA 1
ATOM 7107 C C . ASN B 1 223 ? -29 -2.213 -13.195 1 30.69 223 ASN B C 1
ATOM 7109 O O . ASN B 1 223 ? -28.453 -2.633 -14.211 1 30.69 223 ASN B O 1
ATOM 7113 N N . ASP B 1 224 ? -29.016 -0.837 -13.141 1 30.66 224 ASP B N 1
ATOM 7114 C CA . ASP B 1 224 ? -28.094 -0.225 -14.102 1 30.66 224 ASP B CA 1
ATOM 7115 C C . ASP B 1 224 ? -26.656 -0.263 -13.602 1 30.66 224 ASP B C 1
ATOM 7117 O O . ASP B 1 224 ? -26.328 0.355 -12.578 1 30.66 224 ASP B O 1
ATOM 7121 N N . VAL B 1 225 ? -25.953 -1.28 -14.008 1 34.22 225 VAL B N 1
ATOM 7122 C CA . VAL B 1 225 ? -24.5 -1.358 -13.914 1 34.22 225 VAL B CA 1
ATOM 7123 C C . VAL B 1 225 ? -23.906 0.04 -14.031 1 34.22 225 VAL B C 1
ATOM 7125 O O . VAL B 1 225 ? -22.719 0.241 -13.734 1 34.22 225 VAL B O 1
ATOM 7128 N N . ASN B 1 226 ? -24.578 0.917 -14.875 1 28.91 226 ASN B N 1
ATOM 7129 C CA . ASN B 1 226 ? -24.094 2.258 -15.18 1 28.91 226 ASN B CA 1
ATOM 7130 C C . ASN B 1 226 ? -24.562 3.271 -14.133 1 28.91 226 ASN B C 1
ATOM 7132 O O . ASN B 1 226 ? -24.422 4.48 -14.344 1 28.91 226 ASN B O 1
ATOM 7136 N N . ALA B 1 227 ? -25.516 2.992 -13.391 1 33.38 227 ALA B N 1
ATOM 7137 C CA . ALA B 1 227 ? -25.922 4.09 -12.523 1 33.38 227 ALA B CA 1
ATOM 7138 C C . ALA B 1 227 ? -24.75 4.586 -11.672 1 33.38 227 ALA B C 1
ATOM 7140 O O . ALA B 1 227 ? -24.125 3.803 -10.961 1 33.38 227 ALA B O 1
ATOM 7141 N N . THR B 1 228 ? -24.297 5.73 -11.953 1 32.78 228 THR B N 1
ATOM 7142 C CA . THR B 1 228 ? -23.391 6.684 -11.328 1 32.78 228 THR B CA 1
ATOM 7143 C C . THR B 1 228 ? -23.781 6.938 -9.875 1 32.78 228 THR B C 1
ATOM 7145 O O . THR B 1 228 ? -23.391 7.945 -9.281 1 32.78 228 THR B O 1
ATOM 7148 N N . SER B 1 229 ? -24.875 6.387 -9.344 1 36.34 229 SER B N 1
ATOM 7149 C CA . SER B 1 229 ? -24.922 6.758 -7.93 1 36.34 229 SER B CA 1
ATOM 7150 C C . SER B 1 229 ? -23.547 6.641 -7.277 1 36.34 229 SER B C 1
ATOM 7152 O O . SER B 1 229 ? -22.703 5.875 -7.734 1 36.34 229 SER B O 1
ATOM 7154 N N . VAL B 1 230 ? -23.234 7.578 -6.484 1 45.19 230 VAL B N 1
ATOM 7155 C CA . VAL B 1 230 ? -21.938 7.934 -5.914 1 45.19 230 VAL B CA 1
ATOM 7156 C C . VAL B 1 230 ? -21.312 6.711 -5.254 1 45.19 230 VAL B C 1
ATOM 7158 O O . VAL B 1 230 ? -21.641 6.367 -4.117 1 45.19 230 VAL B O 1
ATOM 7161 N N . ARG B 1 231 ? -21.281 5.652 -6.023 1 55.78 231 ARG B N 1
ATOM 7162 C CA . ARG B 1 231 ? -20.5 4.527 -5.508 1 55.78 231 ARG B CA 1
ATOM 7163 C C . ARG B 1 231 ? -19.141 4.992 -4.988 1 55.78 231 ARG B C 1
ATOM 7165 O O . ARG B 1 231 ? -18.469 5.793 -5.637 1 55.78 231 ARG B O 1
ATOM 7172 N N . ARG B 1 232 ? -19.047 4.543 -3.773 1 74.44 232 ARG B N 1
ATOM 7173 C CA . ARG B 1 232 ? -17.75 4.805 -3.15 1 74.44 232 ARG B CA 1
ATOM 7174 C C . ARG B 1 232 ? -16.609 4.324 -4.039 1 74.44 232 ARG B C 1
ATOM 7176 O O . ARG B 1 232 ? -16.656 3.207 -4.562 1 74.44 232 ARG B O 1
ATOM 7183 N N . ASP B 1 233 ? -15.844 5.18 -4.426 1 81.62 233 ASP B N 1
ATOM 7184 C CA . ASP B 1 233 ? -14.641 4.84 -5.18 1 81.62 233 ASP B CA 1
ATOM 7185 C C . ASP B 1 233 ? -13.547 4.301 -4.258 1 81.62 233 ASP B C 1
ATOM 7187 O O . ASP B 1 233 ? -13.039 5.027 -3.398 1 81.62 233 ASP B O 1
ATOM 7191 N N . TYR B 1 234 ? -13.305 3.035 -4.414 1 92.25 234 TYR B N 1
ATOM 7192 C CA . TYR B 1 234 ? -12.312 2.367 -3.574 1 92.25 234 TYR B CA 1
ATOM 7193 C C . TYR B 1 234 ? -10.922 2.488 -4.172 1 92.25 234 TYR B C 1
ATOM 7195 O O . TYR B 1 234 ? -9.945 1.984 -3.602 1 92.25 234 TYR B O 1
ATOM 7203 N N . GLY B 1 235 ? -10.828 3.105 -5.371 1 92.69 235 GLY B N 1
ATOM 7204 C CA . GLY B 1 235 ? -9.539 3.252 -6.039 1 92.69 235 GLY B CA 1
ATOM 7205 C C . GLY B 1 235 ? -9.047 1.962 -6.668 1 92.69 235 GLY B C 1
ATOM 7206 O O . GLY B 1 235 ? -7.84 1.782 -6.859 1 92.69 235 GLY B O 1
ATOM 7207 N N . ILE B 1 236 ? -9.852 0.996 -6.883 1 96.88 236 ILE B N 1
ATOM 7208 C CA . ILE B 1 236 ? -9.523 -0.278 -7.512 1 96.88 236 ILE B CA 1
ATOM 7209 C C . ILE B 1 236 ? -10.086 -0.309 -8.93 1 96.88 236 ILE B C 1
ATOM 7211 O O . ILE B 1 236 ? -11.281 -0.067 -9.141 1 96.88 236 ILE B O 1
ATOM 7215 N N . ALA B 1 237 ? -9.281 -0.589 -9.875 1 96.56 237 ALA B N 1
ATOM 7216 C CA . ALA B 1 237 ? -9.672 -0.561 -11.281 1 96.56 237 ALA B CA 1
ATOM 7217 C C . ALA B 1 237 ? -10.875 -1.462 -11.539 1 96.56 237 ALA B C 1
ATOM 7219 O O . ALA B 1 237 ? -10.852 -2.648 -11.203 1 96.56 237 ALA B O 1
ATOM 7220 N N . ASP B 1 238 ? -11.977 -0.944 -11.992 1 97.12 238 ASP B N 1
ATOM 7221 C CA . ASP B 1 238 ? -13.164 -1.616 -12.508 1 97.12 238 ASP B CA 1
ATOM 7222 C C . ASP B 1 238 ? -13.922 -2.338 -11.398 1 97.12 238 ASP B C 1
ATOM 7224 O O . ASP B 1 238 ? -14.711 -3.244 -11.664 1 97.12 238 ASP B O 1
ATOM 7228 N N . ALA B 1 239 ? -13.695 -2.01 -10.188 1 97.5 239 ALA B N 1
ATOM 7229 C CA . ALA B 1 239 ? -14.312 -2.73 -9.07 1 97.5 239 ALA B CA 1
ATOM 7230 C C . ALA B 1 239 ? -15.805 -2.426 -8.977 1 97.5 239 ALA B C 1
ATOM 7232 O O . ALA B 1 239 ? -16.219 -1.271 -9.117 1 97.5 239 ALA B O 1
ATOM 7233 N N . VAL B 1 240 ? -16.594 -3.385 -8.859 1 97 240 VAL B N 1
ATOM 7234 C CA . VAL B 1 240 ? -17.984 -3.32 -8.43 1 97 240 VAL B CA 1
ATOM 7235 C C . VAL B 1 240 ? -18.109 -3.83 -6.996 1 97 240 VAL B C 1
ATOM 7237 O O . VAL B 1 240 ? -18.125 -5.039 -6.762 1 97 240 VAL B O 1
ATOM 7240 N N . PRO B 1 241 ? -18.234 -2.959 -6.094 1 95.81 241 PRO B N 1
ATOM 7241 C CA . PRO B 1 241 ? -18.078 -3.332 -4.684 1 95.81 241 PRO B CA 1
ATOM 7242 C C . PRO B 1 241 ? -19.219 -4.227 -4.184 1 95.81 241 PRO B C 1
ATOM 7244 O O . PRO B 1 241 ? -20.375 -4.051 -4.586 1 95.81 241 PRO B O 1
ATOM 7247 N N . GLY B 1 242 ? -18.875 -5.234 -3.375 1 96.12 242 GLY B N 1
ATOM 7248 C CA . GLY B 1 242 ? -19.797 -5.938 -2.504 1 96.12 242 GLY B CA 1
ATOM 7249 C C . GLY B 1 242 ? -19.969 -5.273 -1.15 1 96.12 242 GLY B C 1
ATOM 7250 O O . GLY B 1 242 ? -20.609 -4.227 -1.041 1 96.12 242 GLY B O 1
ATOM 7251 N N . ASN B 1 243 ? -19.234 -5.852 -0.144 1 95.19 243 ASN B N 1
ATOM 7252 C CA . ASN B 1 243 ? -19.281 -5.211 1.167 1 95.19 243 ASN B CA 1
ATOM 7253 C C . ASN B 1 243 ? -17.922 -5.246 1.859 1 95.19 243 ASN B C 1
ATOM 7255 O O . ASN B 1 243 ? -17 -5.891 1.376 1 95.19 243 ASN B O 1
ATOM 7259 N N . GLU B 1 244 ? -17.859 -4.516 2.934 1 94.25 244 GLU B N 1
ATOM 7260 C CA . GLU B 1 244 ? -16.688 -4.477 3.795 1 94.25 244 GLU B CA 1
ATOM 7261 C C . GLU B 1 244 ? -16.938 -5.207 5.109 1 94.25 244 GLU B C 1
ATOM 7263 O O . GLU B 1 244 ? -18.016 -5.102 5.684 1 94.25 244 GLU B O 1
ATOM 7268 N N . ILE B 1 245 ? -15.906 -5.898 5.543 1 94.44 245 ILE B N 1
ATOM 7269 C CA . ILE B 1 245 ? -15.977 -6.449 6.891 1 94.44 245 ILE B CA 1
ATOM 7270 C C . ILE B 1 245 ? -14.641 -6.227 7.605 1 94.44 245 ILE B C 1
ATOM 7272 O O . ILE B 1 245 ? -13.617 -6 6.965 1 94.44 245 ILE B O 1
ATOM 7276 N N . ASP B 1 246 ? -14.688 -6.312 8.93 1 92.06 246 ASP B N 1
ATOM 7277 C CA . ASP B 1 246 ? -13.469 -6.285 9.734 1 92.06 246 ASP B CA 1
ATOM 7278 C C . ASP B 1 246 ? -12.906 -7.691 9.922 1 92.06 246 ASP B C 1
ATOM 7280 O O . ASP B 1 246 ? -13.664 -8.641 10.148 1 92.06 246 ASP B O 1
ATOM 7284 N N . ILE B 1 247 ? -11.625 -7.758 9.789 1 95.69 247 ILE B N 1
ATOM 7285 C CA . ILE B 1 247 ? -10.984 -9.039 10.07 1 95.69 247 ILE B CA 1
ATOM 7286 C C . ILE B 1 247 ? -9.797 -8.82 11.008 1 95.69 247 ILE B C 1
ATOM 7288 O O . ILE B 1 247 ? -9.297 -7.703 11.141 1 95.69 247 ILE B O 1
ATOM 7292 N N . THR B 1 248 ? -9.398 -9.906 11.688 1 94.19 248 THR B N 1
ATOM 7293 C CA . THR B 1 248 ? -8.289 -9.82 12.625 1 94.19 248 THR B CA 1
ATOM 7294 C C . THR B 1 248 ? -6.961 -9.695 11.883 1 94.19 248 THR B C 1
ATOM 7296 O O . THR B 1 248 ? -6.887 -9.961 10.68 1 94.19 248 THR B O 1
ATOM 7299 N N . GLU B 1 249 ? -5.945 -9.328 12.617 1 91.62 249 GLU B N 1
ATOM 7300 C CA . GLU B 1 249 ? -4.598 -9.25 12.062 1 91.62 249 GLU B CA 1
ATOM 7301 C C . GLU B 1 249 ? -4.125 -10.617 11.57 1 91.62 249 GLU B C 1
ATOM 7303 O O . GLU B 1 249 ? -3.455 -10.711 10.539 1 91.62 249 GLU B O 1
ATOM 7308 N N . GLN B 1 250 ? -4.449 -11.586 12.312 1 93.62 250 GLN B N 1
ATOM 7309 C CA . GLN B 1 250 ? -4.043 -12.93 11.93 1 93.62 250 GLN B CA 1
ATOM 7310 C C . GLN B 1 250 ? -4.723 -13.367 10.633 1 93.62 250 GLN B C 1
ATOM 7312 O O . GLN B 1 250 ? -4.098 -14 9.781 1 93.62 250 GLN B O 1
ATOM 7317 N N . GLU B 1 251 ? -6.016 -13.055 10.516 1 96.44 251 GLU B N 1
ATOM 7318 C CA . GLU B 1 251 ? -6.738 -13.375 9.289 1 96.44 251 GLU B CA 1
ATOM 7319 C C . GLU B 1 251 ? -6.152 -12.625 8.094 1 96.44 251 GLU B C 1
ATOM 7321 O O . GLU B 1 251 ? -6 -13.195 7.008 1 96.44 251 GLU B O 1
ATOM 7326 N N . ALA B 1 252 ? -5.863 -11.375 8.328 1 95.75 252 ALA B N 1
ATOM 7327 C CA . ALA B 1 252 ? -5.242 -10.586 7.27 1 95.75 252 ALA B CA 1
ATOM 7328 C C . ALA B 1 252 ? -3.885 -11.156 6.879 1 95.75 252 ALA B C 1
ATOM 7330 O O . ALA B 1 252 ? -3.557 -11.242 5.691 1 95.75 252 ALA B O 1
ATOM 7331 N N . ALA B 1 253 ? -3.076 -11.531 7.855 1 93.62 253 ALA B N 1
ATOM 7332 C CA . ALA B 1 253 ? -1.764 -12.117 7.594 1 93.62 253 ALA B CA 1
ATOM 7333 C C . ALA B 1 253 ? -1.883 -13.375 6.738 1 93.62 253 ALA B C 1
ATOM 7335 O O . ALA B 1 253 ? -1.06 -13.609 5.852 1 93.62 253 ALA B O 1
ATOM 7336 N N . THR B 1 254 ? -2.879 -14.172 6.98 1 95.12 254 THR B N 1
ATOM 7337 C CA . THR B 1 254 ? -3.123 -15.383 6.211 1 95.12 254 THR B CA 1
ATOM 7338 C C . THR B 1 254 ? -3.428 -15.047 4.754 1 95.12 254 THR B C 1
ATOM 7340 O O . THR B 1 254 ? -2.893 -15.68 3.84 1 95.12 254 THR B O 1
ATOM 7343 N N . LEU B 1 255 ? -4.266 -14.062 4.594 1 97.38 255 LEU B N 1
ATOM 7344 C CA . LEU B 1 255 ? -4.625 -13.656 3.24 1 97.38 255 LEU B CA 1
ATOM 7345 C C . LEU B 1 255 ? -3.424 -13.062 2.512 1 97.38 255 LEU B C 1
ATOM 7347 O O . LEU B 1 255 ? -3.227 -13.32 1.321 1 97.38 255 LEU B O 1
ATOM 7351 N N . ILE B 1 256 ? -2.633 -12.289 3.221 1 95.94 256 ILE B N 1
ATOM 7352 C CA . ILE B 1 256 ? -1.455 -11.664 2.629 1 95.94 256 ILE B CA 1
ATOM 7353 C C . ILE B 1 256 ? -0.443 -12.734 2.232 1 95.94 256 ILE B C 1
ATOM 7355 O O . ILE B 1 256 ? 0.151 -12.672 1.153 1 95.94 256 ILE B O 1
ATOM 7359 N N . ALA B 1 257 ? -0.271 -13.68 3.039 1 94.19 257 ALA B N 1
ATOM 7360 C CA . ALA B 1 257 ? 0.667 -14.758 2.746 1 94.19 257 ALA B CA 1
ATOM 7361 C C . ALA B 1 257 ? 0.249 -15.523 1.495 1 94.19 257 ALA B C 1
ATOM 7363 O O . ALA B 1 257 ? 1.097 -15.945 0.703 1 94.19 257 ALA B O 1
ATOM 7364 N N . ARG B 1 258 ? -1.014 -15.688 1.309 1 96.25 258 ARG B N 1
ATOM 7365 C CA . ARG B 1 258 ? -1.522 -16.5 0.203 1 96.25 258 ARG B CA 1
ATOM 7366 C C . ARG B 1 258 ? -1.632 -15.664 -1.072 1 96.25 258 ARG B C 1
ATOM 7368 O O . ARG B 1 258 ? -1.327 -16.156 -2.164 1 96.25 258 ARG B O 1
ATOM 7375 N N . PHE B 1 259 ? -2.162 -14.414 -0.922 1 97.25 259 PHE B N 1
ATOM 7376 C CA . PHE B 1 259 ? -2.615 -13.703 -2.107 1 97.25 259 PHE B CA 1
ATOM 7377 C C . PHE B 1 259 ? -1.839 -12.398 -2.285 1 97.25 259 PHE B C 1
ATOM 7379 O O . PHE B 1 259 ? -1.999 -11.711 -3.291 1 97.25 259 PHE B O 1
ATOM 7386 N N . GLY B 1 260 ? -1.073 -12.031 -1.288 1 95.31 260 GLY B N 1
ATOM 7387 C CA . GLY B 1 260 ? -0.194 -10.883 -1.431 1 95.31 260 GLY B CA 1
ATOM 7388 C C . GLY B 1 260 ? 1.088 -11.203 -2.178 1 95.31 260 GLY B C 1
ATOM 7389 O O . GLY B 1 260 ? 1.132 -12.141 -2.973 1 95.31 260 GLY B O 1
ATOM 7390 N N . ARG B 1 261 ? 2.1 -10.336 -2.018 1 95.31 261 ARG B N 1
ATOM 7391 C CA . ARG B 1 261 ? 3.42 -10.594 -2.588 1 95.31 261 ARG B CA 1
ATOM 7392 C C . ARG B 1 261 ? 4.414 -11 -1.505 1 95.31 261 ARG B C 1
ATOM 7394 O O . ARG B 1 261 ? 4.379 -10.477 -0.391 1 95.31 261 ARG B O 1
ATOM 7401 N N . VAL B 1 262 ? 5.215 -11.875 -1.808 1 95.31 262 VAL B N 1
ATOM 7402 C CA . VAL B 1 262 ? 6.297 -12.32 -0.939 1 95.31 262 VAL B CA 1
ATOM 7403 C C . VAL B 1 262 ? 7.637 -11.805 -1.467 1 95.31 262 VAL B C 1
ATOM 7405 O O . VAL B 1 262 ? 7.922 -11.914 -2.66 1 95.31 262 VAL B O 1
ATOM 7408 N N . TYR B 1 263 ? 8.445 -11.234 -0.611 1 95.19 263 TYR B N 1
ATOM 7409 C CA . TYR B 1 263 ? 9.688 -10.617 -1.055 1 95.19 263 TYR B CA 1
ATOM 7410 C C . TYR B 1 263 ? 10.781 -10.773 -0.002 1 95.19 263 TYR B C 1
ATOM 7412 O O . TYR B 1 263 ? 10.484 -10.992 1.176 1 95.19 263 TYR B O 1
ATOM 7420 N N . ASN B 1 264 ? 11.984 -10.664 -0.389 1 95.75 264 ASN B N 1
ATOM 7421 C CA . ASN B 1 264 ? 13.156 -10.836 0.461 1 95.75 264 ASN B CA 1
ATOM 7422 C C . ASN B 1 264 ? 13.289 -9.688 1.461 1 95.75 264 ASN B C 1
ATOM 7424 O O . ASN B 1 264 ? 13.234 -8.516 1.082 1 95.75 264 ASN B O 1
ATOM 7428 N N . THR B 1 265 ? 13.477 -10.086 2.719 1 93.38 265 THR B N 1
ATOM 7429 C CA . THR B 1 265 ? 13.523 -9.062 3.762 1 93.38 265 THR B CA 1
ATOM 7430 C C . THR B 1 265 ? 14.836 -9.148 4.539 1 93.38 265 THR B C 1
ATOM 7432 O O . THR B 1 265 ? 15.07 -8.359 5.457 1 93.38 265 THR B O 1
ATOM 7435 N N . GLY B 1 266 ? 15.703 -10.102 4.18 1 93.06 266 GLY B N 1
ATOM 7436 C CA . GLY B 1 266 ? 16.953 -10.227 4.91 1 93.06 266 GLY B CA 1
ATOM 7437 C C . GLY B 1 266 ? 17.859 -11.32 4.371 1 93.06 266 GLY B C 1
ATOM 7438 O O . GLY B 1 266 ? 17.438 -12.117 3.527 1 93.06 266 GLY B O 1
ATOM 7439 N N . VAL B 1 267 ? 19.094 -11.359 4.879 1 95.69 267 VAL B N 1
ATOM 7440 C CA . VAL B 1 267 ? 20.094 -12.359 4.496 1 95.69 267 VAL B CA 1
ATOM 7441 C C . VAL B 1 267 ? 21.016 -12.648 5.676 1 95.69 267 VAL B C 1
ATOM 7443 O O . VAL B 1 267 ? 21.312 -11.758 6.477 1 95.69 267 VAL B O 1
ATOM 7446 N N . THR B 1 268 ? 21.391 -13.875 5.844 1 95.75 268 THR B N 1
ATOM 7447 C CA . THR B 1 268 ? 22.375 -14.273 6.844 1 95.75 268 THR B CA 1
ATOM 7448 C C . THR B 1 268 ? 23.406 -15.227 6.238 1 95.75 268 THR B C 1
ATOM 7450 O O . THR B 1 268 ? 23.047 -16.094 5.441 1 95.75 268 THR B O 1
ATOM 7453 N N . VAL B 1 269 ? 24.641 -14.984 6.582 1 96.31 269 VAL B N 1
ATOM 7454 C CA . VAL B 1 269 ? 25.766 -15.867 6.246 1 96.31 269 VAL B CA 1
ATOM 7455 C C . VAL B 1 269 ? 26.391 -16.422 7.523 1 96.31 269 VAL B C 1
ATOM 7457 O O . VAL B 1 269 ? 26.609 -15.68 8.484 1 96.31 269 VAL B O 1
ATOM 7460 N N . PRO B 1 270 ? 26.641 -17.703 7.566 1 94.5 270 PRO B N 1
ATOM 7461 C CA . PRO B 1 270 ? 27.281 -18.25 8.773 1 94.5 270 PRO B CA 1
ATOM 7462 C C . PRO B 1 270 ? 28.703 -17.766 8.961 1 94.5 270 PRO B C 1
ATOM 7464 O O . PRO B 1 270 ? 29.438 -17.594 7.98 1 94.5 270 PRO B O 1
ATOM 7467 N N . SER B 1 271 ? 29.047 -17.656 10.195 1 93.38 271 SER B N 1
ATOM 7468 C CA . SER B 1 271 ? 30.453 -17.422 10.523 1 93.38 271 SER B CA 1
ATOM 7469 C C . SER B 1 271 ? 31.25 -18.719 10.5 1 93.38 271 SER B C 1
ATOM 7471 O O . SER B 1 271 ? 30.75 -19.766 10.93 1 93.38 271 SER B O 1
ATOM 7473 N N . MET B 1 272 ? 32.469 -18.562 9.977 1 94.38 272 MET B N 1
ATOM 7474 C CA . MET B 1 272 ? 33.281 -19.75 9.844 1 94.38 272 MET B CA 1
ATOM 7475 C C . MET B 1 272 ? 34.5 -19.672 10.742 1 94.38 272 MET B C 1
ATOM 7477 O O . MET B 1 272 ? 34.875 -18.594 11.227 1 94.38 272 MET B O 1
ATOM 7481 N N . THR B 1 273 ? 35.062 -20.828 11.016 1 92.69 273 THR B N 1
ATOM 7482 C CA . THR B 1 273 ? 36.281 -20.922 11.805 1 92.69 273 THR B CA 1
ATOM 7483 C C . THR B 1 273 ? 37.344 -21.719 11.07 1 92.69 273 THR B C 1
ATOM 7485 O O . THR B 1 273 ? 37.031 -22.75 10.469 1 92.69 273 THR B O 1
ATOM 7488 N N . VAL B 1 274 ? 38.531 -21.203 11.109 1 92.12 274 VAL B N 1
ATOM 7489 C CA . VAL B 1 274 ? 39.656 -21.906 10.539 1 92.12 274 VAL B CA 1
ATOM 7490 C C . VAL B 1 274 ? 40.781 -22.016 11.578 1 92.12 274 VAL B C 1
ATOM 7492 O O . VAL B 1 274 ? 40.969 -21.109 12.391 1 92.12 274 VAL B O 1
ATOM 7495 N N . SER B 1 275 ? 41.5 -23.156 11.492 1 90.25 275 SER B N 1
ATOM 7496 C CA . SER B 1 275 ? 42.625 -23.359 12.414 1 90.25 275 SER B CA 1
ATOM 7497 C C . SER B 1 275 ? 43.875 -22.625 11.922 1 90.25 275 SER B C 1
ATOM 7499 O O . SER B 1 275 ? 44.156 -22.609 10.727 1 90.25 275 SER B O 1
ATOM 7501 N N . ALA B 1 276 ? 44.688 -22.141 12.93 1 90.75 276 ALA B N 1
ATOM 7502 C CA . ALA B 1 276 ? 45.938 -21.484 12.609 1 90.75 276 ALA B CA 1
ATOM 7503 C C . ALA B 1 276 ? 47 -22.531 12.234 1 90.75 276 ALA B C 1
ATOM 7505 O O . ALA B 1 276 ? 48.031 -22.188 11.625 1 90.75 276 ALA B O 1
ATOM 7506 N N . ASP B 1 277 ? 46.75 -23.781 12.602 1 86.38 277 ASP B N 1
ATOM 7507 C CA . ASP B 1 277 ? 47.75 -24.828 12.422 1 86.38 277 ASP B CA 1
ATOM 7508 C C . ASP B 1 277 ? 47.531 -25.578 11.109 1 86.38 277 ASP B C 1
ATOM 7510 O O . ASP B 1 277 ? 48.031 -26.688 10.938 1 86.38 277 ASP B O 1
ATOM 7514 N N . LEU B 1 278 ? 46.812 -24.953 10.258 1 81.44 278 LEU B N 1
ATOM 7515 C CA . LEU B 1 278 ? 46.625 -25.594 8.953 1 81.44 278 LEU B CA 1
ATOM 7516 C C . LEU B 1 278 ? 47.875 -25.438 8.086 1 81.44 278 LEU B C 1
ATOM 7518 O O . LEU B 1 278 ? 48.531 -24.406 8.125 1 81.44 278 LEU B O 1
ATOM 7522 N N . TYR B 1 279 ? 48.25 -26.578 7.508 1 78.88 279 TYR B N 1
ATOM 7523 C CA . TYR B 1 279 ? 49.438 -26.453 6.641 1 78.88 279 TYR B CA 1
ATOM 7524 C C . TYR B 1 279 ? 49.188 -27.125 5.293 1 78.88 279 TYR B C 1
ATOM 7526 O O . TYR B 1 279 ? 48.375 -28.047 5.191 1 78.88 279 TYR B O 1
ATOM 7534 N N . ASP B 1 280 ? 49.781 -26.625 4.297 1 79.75 280 ASP B N 1
ATOM 7535 C CA . ASP B 1 280 ? 49.906 -27.141 2.941 1 79.75 280 ASP B CA 1
ATOM 7536 C C . ASP B 1 280 ? 48.562 -27.516 2.355 1 79.75 280 ASP B C 1
ATOM 7538 O O . ASP B 1 280 ? 47.625 -26.688 2.369 1 79.75 280 ASP B O 1
ATOM 7542 N N . GLY B 1 281 ? 48.469 -28.625 1.853 1 74.75 281 GLY B N 1
ATOM 7543 C CA . GLY B 1 281 ? 47.344 -29.109 1.1 1 74.75 281 GLY B CA 1
ATOM 7544 C C . GLY B 1 281 ? 46.062 -29.094 1.897 1 74.75 281 GLY B C 1
ATOM 7545 O O . GLY B 1 281 ? 45 -28.766 1.368 1 74.75 281 GLY B O 1
ATOM 7546 N N . GLU B 1 282 ? 46.156 -29.281 3.154 1 79.75 282 GLU B N 1
ATOM 7547 C CA . GLU B 1 282 ? 44.969 -29.266 4.02 1 79.75 282 GLU B CA 1
ATOM 7548 C C . GLU B 1 282 ? 44.375 -27.859 4.125 1 79.75 282 GLU B C 1
ATOM 7550 O O . GLU B 1 282 ? 43.156 -27.703 4.156 1 79.75 282 GLU B O 1
ATOM 7555 N N . ALA B 1 283 ? 45.25 -26.938 4.145 1 84.31 283 ALA B N 1
ATOM 7556 C CA . ALA B 1 283 ? 44.812 -25.547 4.199 1 84.31 283 ALA B CA 1
ATOM 7557 C C . ALA B 1 283 ? 44.031 -25.156 2.945 1 84.31 283 ALA B C 1
ATOM 7559 O O . ALA B 1 283 ? 42.969 -24.531 3.031 1 84.31 283 ALA B O 1
ATOM 7560 N N . ARG B 1 284 ? 44.469 -25.562 1.881 1 84.31 284 ARG B N 1
ATOM 7561 C CA . ARG B 1 284 ? 43.844 -25.203 0.612 1 84.31 284 ARG B CA 1
ATOM 7562 C C . ARG B 1 284 ? 42.5 -25.891 0.453 1 84.31 284 ARG B C 1
ATOM 7564 O O . ARG B 1 284 ? 41.562 -25.312 -0.107 1 84.31 284 ARG B O 1
ATOM 7571 N N . ASP B 1 285 ? 42.438 -27.094 0.898 1 86.25 285 ASP B N 1
ATOM 7572 C CA . ASP B 1 285 ? 41.188 -27.828 0.806 1 86.25 285 ASP B CA 1
ATOM 7573 C C . ASP B 1 285 ? 40.125 -27.203 1.705 1 86.25 285 ASP B C 1
ATOM 7575 O O . ASP B 1 285 ? 38.969 -27.031 1.286 1 86.25 285 ASP B O 1
ATOM 7579 N N . LEU B 1 286 ? 40.5 -26.953 2.844 1 85.06 286 LEU B N 1
ATOM 7580 C CA . LEU B 1 286 ? 39.562 -26.406 3.803 1 85.06 286 LEU B CA 1
ATOM 7581 C C . LEU B 1 286 ? 39.094 -25.016 3.373 1 85.06 286 LEU B C 1
ATOM 7583 O O . LEU B 1 286 ? 37.906 -24.703 3.43 1 85.06 286 LEU B O 1
ATOM 7587 N N . ILE B 1 287 ? 40 -24.25 2.955 1 86.56 287 ILE B N 1
ATOM 7588 C CA . ILE B 1 287 ? 39.656 -22.906 2.527 1 86.56 287 ILE B CA 1
ATOM 7589 C C . ILE B 1 287 ? 38.812 -22.969 1.242 1 86.56 287 ILE B C 1
ATOM 7591 O O . ILE B 1 287 ? 37.906 -22.172 1.048 1 86.56 287 ILE B O 1
ATOM 7595 N N . GLY B 1 288 ? 39.125 -23.875 0.381 1 85.38 288 GLY B N 1
ATOM 7596 C CA . GLY B 1 288 ? 38.312 -24.109 -0.801 1 85.38 288 GLY B CA 1
ATOM 7597 C C . GLY B 1 288 ? 36.875 -24.453 -0.476 1 85.38 288 GLY B C 1
ATOM 7598 O O . GLY B 1 288 ? 35.969 -24.016 -1.179 1 85.38 288 GLY B O 1
ATOM 7599 N N . SER B 1 289 ? 36.75 -25.172 0.613 1 89.44 289 SER B N 1
ATOM 7600 C CA . SER B 1 289 ? 35.406 -25.562 1.016 1 89.44 289 SER B CA 1
ATOM 7601 C C . SER B 1 289 ? 34.594 -24.359 1.502 1 89.44 289 SER B C 1
ATOM 7603 O O . SER B 1 289 ? 33.344 -24.375 1.452 1 89.44 289 SER B O 1
ATOM 7605 N N . LEU B 1 290 ? 35.25 -23.328 1.975 1 93.06 290 LEU B N 1
ATOM 7606 C CA . LEU B 1 290 ? 34.562 -22.094 2.367 1 93.06 290 LEU B CA 1
ATOM 7607 C C . LEU B 1 290 ? 33.875 -21.453 1.172 1 93.06 290 LEU B C 1
ATOM 7609 O O . LEU B 1 290 ? 32.875 -20.734 1.335 1 93.06 290 LEU B O 1
ATOM 7613 N N . GLY B 1 291 ? 34.344 -21.75 0.004 1 93.06 291 GLY B N 1
ATOM 7614 C CA . GLY B 1 291 ? 33.781 -21.219 -1.222 1 93.06 291 GLY B CA 1
ATOM 7615 C C . GLY B 1 291 ? 32.406 -21.781 -1.52 1 93.06 291 GLY B C 1
ATOM 7616 O O . GLY B 1 291 ? 31.672 -21.25 -2.354 1 93.06 291 GLY B O 1
ATOM 7617 N N . ARG B 1 292 ? 31.969 -22.766 -0.806 1 93.81 292 ARG B N 1
ATOM 7618 C CA . ARG B 1 292 ? 30.672 -23.391 -1.032 1 93.81 292 ARG B CA 1
ATOM 7619 C C . ARG B 1 292 ? 29.656 -22.938 0.01 1 93.81 292 ARG B C 1
ATOM 7621 O O . ARG B 1 292 ? 28.516 -23.406 0.007 1 93.81 292 ARG B O 1
ATOM 7628 N N . THR B 1 293 ? 30.109 -22.047 0.819 1 95.5 293 THR B N 1
ATOM 7629 C CA . THR B 1 293 ? 29.203 -21.562 1.842 1 95.5 293 THR B CA 1
ATOM 7630 C C . THR B 1 293 ? 28.016 -20.828 1.206 1 95.5 293 THR B C 1
ATOM 7632 O O . THR B 1 293 ? 28.203 -19.969 0.341 1 95.5 293 THR B O 1
ATOM 7635 N N . THR B 1 294 ? 26.766 -21.219 1.662 1 96.38 294 THR B N 1
ATOM 7636 C CA . THR B 1 294 ? 25.562 -20.594 1.127 1 96.38 294 THR B CA 1
ATOM 7637 C C . THR B 1 294 ? 25.016 -19.531 2.08 1 96.38 294 THR B C 1
ATOM 7639 O O . THR B 1 294 ? 25.438 -19.469 3.24 1 96.38 294 THR B O 1
ATOM 7642 N N . ALA B 1 295 ? 24.219 -18.672 1.545 1 97.62 295 ALA B N 1
ATOM 7643 C CA . ALA B 1 295 ? 23.5 -17.672 2.336 1 97.62 295 ALA B CA 1
ATOM 7644 C C . ALA B 1 295 ? 22.047 -18.078 2.545 1 97.62 295 ALA B C 1
ATOM 7646 O O . ALA B 1 295 ? 21.453 -18.719 1.686 1 97.62 295 ALA B O 1
ATOM 7647 N N . LYS B 1 296 ? 21.547 -17.766 3.684 1 97.81 296 LYS B N 1
ATOM 7648 C CA . LYS B 1 296 ? 20.125 -17.969 3.984 1 97.81 296 LYS B CA 1
ATOM 7649 C C . LYS B 1 296 ? 19.328 -16.672 3.791 1 97.81 296 LYS B C 1
ATOM 7651 O O . LYS B 1 296 ? 19.609 -15.672 4.445 1 97.81 296 LYS B O 1
ATOM 7656 N N . LEU B 1 297 ? 18.391 -16.672 2.889 1 97.31 297 LEU B N 1
ATOM 7657 C CA . LEU B 1 297 ? 17.5 -15.547 2.635 1 97.31 297 LEU B CA 1
ATOM 7658 C C . LEU B 1 297 ? 16.203 -15.672 3.436 1 97.31 297 LEU B C 1
ATOM 7660 O O . LEU B 1 297 ? 15.664 -16.766 3.572 1 97.31 297 LEU B O 1
ATOM 7664 N N . GLN B 1 298 ? 15.781 -14.594 3.984 1 96.06 298 GLN B N 1
ATOM 7665 C CA . GLN B 1 298 ? 14.508 -14.508 4.699 1 96.06 298 GLN B CA 1
ATOM 7666 C C . GLN B 1 298 ? 13.484 -13.703 3.904 1 96.06 298 GLN B C 1
ATOM 7668 O O . GLN B 1 298 ? 13.828 -12.719 3.252 1 96.06 298 GLN B O 1
ATOM 7673 N N . TYR B 1 299 ? 12.242 -14.086 4.012 1 95.75 299 TYR B N 1
ATOM 7674 C CA . TYR B 1 299 ? 11.203 -13.438 3.213 1 95.75 299 TYR B CA 1
ATOM 7675 C C . TYR B 1 299 ? 10.078 -12.914 4.098 1 95.75 299 TYR B C 1
ATOM 7677 O O . TYR B 1 299 ? 9.992 -13.266 5.273 1 95.75 299 TYR B O 1
ATOM 7685 N N . SER B 1 300 ? 9.211 -12.078 3.557 1 94.06 300 SER B N 1
ATOM 7686 C CA . SER B 1 300 ? 8.203 -11.297 4.258 1 94.06 300 SER B CA 1
ATOM 7687 C C . SER B 1 300 ? 7.145 -12.203 4.887 1 94.06 300 SER B C 1
ATOM 7689 O O . SER B 1 300 ? 6.48 -11.812 5.852 1 94.06 300 SER B O 1
ATOM 7691 N N . ASP B 1 301 ? 6.926 -13.398 4.375 1 93.62 301 ASP B N 1
ATOM 7692 C CA . ASP B 1 301 ? 5.902 -14.297 4.906 1 93.62 301 ASP B CA 1
ATOM 7693 C C . ASP B 1 301 ? 6.504 -15.289 5.898 1 93.62 301 ASP B C 1
ATOM 7695 O O . ASP B 1 301 ? 5.844 -16.25 6.305 1 93.62 301 ASP B O 1
ATOM 7699 N N . GLY B 1 302 ? 7.781 -15.148 6.176 1 92.62 302 GLY B N 1
ATOM 7700 C CA . GLY B 1 302 ? 8.453 -16 7.145 1 92.62 302 GLY B CA 1
ATOM 7701 C C . GLY B 1 302 ? 9.195 -17.156 6.508 1 92.62 302 GLY B C 1
ATOM 7702 O O . GLY B 1 302 ? 9.945 -17.859 7.18 1 92.62 302 GLY B O 1
ATOM 7703 N N . SER B 1 303 ? 9.039 -17.328 5.23 1 96 303 SER B N 1
ATOM 7704 C CA . SER B 1 303 ? 9.758 -18.391 4.543 1 96 303 SER B CA 1
ATOM 7705 C C . SER B 1 303 ? 11.234 -18.047 4.375 1 96 303 SER B C 1
ATOM 7707 O O . SER B 1 303 ? 11.641 -16.906 4.625 1 96 303 SER B O 1
ATOM 7709 N N . THR B 1 304 ? 12.023 -19.062 4.098 1 96.25 304 THR B N 1
ATOM 7710 C CA . THR B 1 304 ? 13.453 -18.891 3.859 1 96.25 304 THR B CA 1
ATOM 7711 C C . THR B 1 304 ? 13.891 -19.672 2.619 1 96.25 304 THR B C 1
ATOM 7713 O O . THR B 1 304 ? 13.141 -20.516 2.107 1 96.25 304 THR B O 1
ATOM 7716 N N . ALA B 1 305 ? 15.016 -19.391 2.119 1 96.31 305 ALA B N 1
ATOM 7717 C CA . ALA B 1 305 ? 15.648 -20.109 1.019 1 96.31 305 ALA B CA 1
ATOM 7718 C C . ALA B 1 305 ? 17.172 -20.031 1.125 1 96.31 305 ALA B C 1
ATOM 7720 O O . ALA B 1 305 ? 17.719 -19.016 1.57 1 96.31 305 ALA B O 1
ATOM 7721 N N . MET B 1 306 ? 17.859 -21.094 0.752 1 96.62 306 MET B N 1
ATOM 7722 C CA . MET B 1 306 ? 19.312 -21.109 0.667 1 96.62 306 MET B CA 1
ATOM 7723 C C . MET B 1 306 ? 19.781 -20.766 -0.742 1 96.62 306 MET B C 1
ATOM 7725 O O . MET B 1 306 ? 19.203 -21.219 -1.726 1 96.62 306 MET B O 1
ATOM 7729 N N . ARG B 1 307 ? 20.812 -19.969 -0.814 1 96.5 307 ARG B N 1
ATOM 7730 C CA . ARG B 1 307 ? 21.344 -19.578 -2.115 1 96.5 307 ARG B CA 1
ATOM 7731 C C . ARG B 1 307 ? 22.859 -19.641 -2.129 1 96.5 307 ARG B C 1
ATOM 7733 O O . ARG B 1 307 ? 23.516 -19.328 -1.132 1 96.5 307 ARG B O 1
ATOM 7740 N N . ALA B 1 308 ? 23.344 -20.031 -3.264 1 95.81 308 ALA B N 1
ATOM 7741 C CA . ALA B 1 308 ? 24.797 -20 -3.467 1 95.81 308 ALA B CA 1
ATOM 7742 C C . ALA B 1 308 ? 25.312 -18.562 -3.516 1 95.81 308 ALA B C 1
ATOM 7744 O O . ALA B 1 308 ? 24.562 -17.641 -3.854 1 95.81 308 ALA B O 1
ATOM 7745 N N . VAL B 1 309 ? 26.562 -18.391 -3.111 1 96.56 309 VAL B N 1
ATOM 7746 C CA . VAL B 1 309 ? 27.234 -17.094 -3.119 1 96.56 309 VAL B CA 1
ATOM 7747 C C . VAL B 1 309 ? 28.484 -17.156 -3.984 1 96.56 309 VAL B C 1
ATOM 7749 O O . VAL B 1 309 ? 29.25 -18.125 -3.902 1 96.56 309 VAL B O 1
ATOM 7752 N N . ASP B 1 310 ? 28.625 -16.234 -4.832 1 95.69 310 ASP B N 1
ATOM 7753 C CA . ASP B 1 310 ? 29.891 -16.078 -5.547 1 95.69 310 ASP B CA 1
ATOM 7754 C C . ASP B 1 310 ? 30.906 -15.328 -4.691 1 95.69 310 ASP B C 1
ATOM 7756 O O . ASP B 1 310 ? 31.016 -14.102 -4.766 1 95.69 310 ASP B O 1
ATOM 7760 N N . TRP B 1 311 ? 31.688 -16.078 -3.988 1 96.25 311 TRP B N 1
ATOM 7761 C CA . TRP B 1 311 ? 32.656 -15.508 -3.078 1 96.25 311 TRP B CA 1
ATOM 7762 C C . TRP B 1 311 ? 33.875 -14.992 -3.846 1 96.25 311 TRP B C 1
ATOM 7764 O O . TRP B 1 311 ? 34.219 -15.523 -4.902 1 96.25 311 TRP B O 1
ATOM 7774 N N . ASP B 1 312 ? 34.5 -14.023 -3.309 1 95.06 312 ASP B N 1
ATOM 7775 C CA . ASP B 1 312 ? 35.688 -13.445 -3.926 1 95.06 312 ASP B CA 1
ATOM 7776 C C . ASP B 1 312 ? 36.844 -14.469 -3.998 1 95.06 312 ASP B C 1
ATOM 7778 O O . ASP B 1 312 ? 37.438 -14.789 -2.982 1 95.06 312 ASP B O 1
ATOM 7782 N N . ALA B 1 313 ? 37.188 -14.797 -5.191 1 94.31 313 ALA B N 1
ATOM 7783 C CA . ALA B 1 313 ? 38.188 -15.852 -5.414 1 94.31 313 ALA B CA 1
ATOM 7784 C C . ALA B 1 313 ? 39.562 -15.406 -4.988 1 94.31 313 ALA B C 1
ATOM 7786 O O . ALA B 1 313 ? 40.375 -16.203 -4.492 1 94.31 313 ALA B O 1
ATOM 7787 N N . ALA B 1 314 ? 39.844 -14.148 -5.219 1 93.69 314 ALA B N 1
ATOM 7788 C CA . ALA B 1 314 ? 41.156 -13.625 -4.852 1 93.69 314 ALA B CA 1
ATOM 7789 C C . ALA B 1 314 ? 41.344 -13.625 -3.336 1 93.69 314 ALA B C 1
ATOM 7791 O O . ALA B 1 314 ? 42.406 -13.953 -2.836 1 93.69 314 ALA B O 1
ATOM 7792 N N . GLN B 1 315 ? 40.312 -13.273 -2.639 1 93.44 315 GLN B N 1
ATOM 7793 C CA . GLN B 1 315 ? 40.375 -13.266 -1.182 1 93.44 315 GLN B CA 1
ATOM 7794 C C . GLN B 1 315 ? 40.531 -14.68 -0.632 1 93.44 315 GLN B C 1
ATOM 7796 O O . GLN B 1 315 ? 41.281 -14.898 0.319 1 93.44 315 GLN B O 1
ATOM 7801 N N . LEU B 1 316 ? 39.844 -15.594 -1.203 1 94.5 316 LEU B N 1
ATOM 7802 C CA . LEU B 1 316 ? 39.969 -16.984 -0.776 1 94.5 316 LEU B CA 1
ATOM 7803 C C . LEU B 1 316 ? 41.344 -17.531 -1.041 1 94.5 316 LEU B C 1
ATOM 7805 O O . LEU B 1 316 ? 41.938 -18.234 -0.201 1 94.5 316 LEU B O 1
ATOM 7809 N N . ALA B 1 317 ? 41.875 -17.203 -2.193 1 93.81 317 ALA B N 1
ATOM 7810 C CA . ALA B 1 317 ? 43.219 -17.641 -2.539 1 93.81 317 ALA B CA 1
ATOM 7811 C C . ALA B 1 317 ? 44.25 -17.062 -1.575 1 93.81 317 ALA B C 1
ATOM 7813 O O . ALA B 1 317 ? 45.188 -17.766 -1.145 1 93.81 317 ALA B O 1
ATOM 7814 N N . ALA B 1 318 ? 44.125 -15.789 -1.308 1 93.56 318 ALA B N 1
ATOM 7815 C CA . ALA B 1 318 ? 45.031 -15.141 -0.372 1 93.56 318 ALA B CA 1
ATOM 7816 C C . ALA B 1 318 ? 44.938 -15.781 1.01 1 93.56 318 ALA B C 1
ATOM 7818 O O . ALA B 1 318 ? 45.969 -15.961 1.679 1 93.56 318 ALA B O 1
ATOM 7819 N N . LEU B 1 319 ? 43.781 -16.062 1.416 1 93.19 319 LEU B N 1
ATOM 7820 C CA . LEU B 1 319 ? 43.594 -16.719 2.701 1 93.19 319 LEU B CA 1
ATOM 7821 C C . LEU B 1 319 ? 44.219 -18.109 2.709 1 93.19 319 LEU B C 1
ATOM 7823 O O . LEU B 1 319 ? 44.844 -18.516 3.699 1 93.19 319 LEU B O 1
ATOM 7827 N N . ALA B 1 320 ? 44 -18.859 1.603 1 92.81 320 ALA B N 1
ATOM 7828 C CA . ALA B 1 320 ? 44.625 -20.172 1.472 1 92.81 320 ALA B CA 1
ATOM 7829 C C . ALA B 1 320 ? 46.156 -20.094 1.52 1 92.81 320 ALA B C 1
ATOM 7831 O O . ALA B 1 320 ? 46.781 -20.938 2.141 1 92.81 320 ALA B O 1
ATOM 7832 N N . ASP B 1 321 ? 46.719 -19.078 0.896 1 93.25 321 ASP B N 1
ATOM 7833 C CA . ASP B 1 321 ? 48.156 -18.875 0.895 1 93.25 321 ASP B CA 1
ATOM 7834 C C . ASP B 1 321 ? 48.656 -18.562 2.299 1 93.25 321 ASP B C 1
ATOM 7836 O O . ASP B 1 321 ? 49.688 -19.109 2.73 1 93.25 321 ASP B O 1
ATOM 7840 N N . ASP B 1 322 ? 47.969 -17.719 2.912 1 93.81 322 ASP B N 1
ATOM 7841 C CA . ASP B 1 322 ? 48.375 -17.344 4.27 1 93.81 322 ASP B CA 1
ATOM 7842 C C . ASP B 1 322 ? 48.312 -18.547 5.203 1 93.81 322 ASP B C 1
ATOM 7844 O O . ASP B 1 322 ? 49.219 -18.75 6.027 1 93.81 322 ASP B O 1
ATOM 7848 N N . ALA B 1 323 ? 47.312 -19.297 5.051 1 91.75 323 ALA B N 1
ATOM 7849 C CA . ALA B 1 323 ? 47.156 -20.5 5.871 1 91.75 323 ALA B CA 1
ATOM 7850 C C . ALA B 1 323 ? 48.281 -21.5 5.574 1 91.75 323 ALA B C 1
ATOM 7852 O O . ALA B 1 323 ? 48.875 -22.062 6.492 1 91.75 323 ALA B O 1
ATOM 7853 N N . ALA B 1 324 ? 48.5 -21.703 4.328 1 90.25 324 ALA B N 1
ATOM 7854 C CA . ALA B 1 324 ? 49.531 -22.656 3.906 1 90.25 324 ALA B CA 1
ATOM 7855 C C . ALA B 1 324 ? 50.906 -22.234 4.387 1 90.25 324 ALA B C 1
ATOM 7857 O O . ALA B 1 324 ? 51.781 -23.078 4.695 1 90.25 324 ALA B O 1
ATOM 7858 N N . ALA B 1 325 ? 51.188 -20.906 4.555 1 90.88 325 ALA B N 1
ATOM 7859 C CA . ALA B 1 325 ? 52.469 -20.359 4.949 1 90.88 325 ALA B CA 1
ATOM 7860 C C . ALA B 1 325 ? 52.562 -20.172 6.461 1 90.88 325 ALA B C 1
ATOM 7862 O O . ALA B 1 325 ? 53.562 -19.688 6.98 1 90.88 325 ALA B O 1
ATOM 7863 N N . GLY B 1 326 ? 51.5 -20.484 7.109 1 88.81 326 GLY B N 1
ATOM 7864 C CA . GLY B 1 326 ? 51.5 -20.375 8.555 1 88.81 326 GLY B CA 1
ATOM 7865 C C . GLY B 1 326 ? 51.438 -18.938 9.039 1 88.81 326 GLY B C 1
ATOM 7866 O O . GLY B 1 326 ? 51.969 -18.594 10.094 1 88.81 326 GLY B O 1
ATOM 7867 N N . ARG B 1 327 ? 50.75 -18.109 8.266 1 92.69 327 ARG B N 1
ATOM 7868 C CA . ARG B 1 327 ? 50.719 -16.688 8.586 1 92.69 327 ARG B CA 1
ATOM 7869 C C . ARG B 1 327 ? 49.469 -16.344 9.367 1 92.69 327 ARG B C 1
ATOM 7871 O O . ARG B 1 327 ? 49.312 -15.203 9.82 1 92.69 327 ARG B O 1
ATOM 7878 N N . LEU B 1 328 ? 48.531 -17.344 9.477 1 93.38 328 LEU B N 1
ATOM 7879 C CA . LEU B 1 328 ? 47.344 -17.094 10.273 1 93.38 328 LEU B CA 1
ATOM 7880 C C . LEU B 1 328 ? 47.656 -17.141 11.766 1 93.38 328 LEU B C 1
ATOM 7882 O O . LEU B 1 328 ? 48.375 -18.031 12.219 1 93.38 328 LEU B O 1
ATOM 7886 N N . LYS B 1 329 ? 47.094 -16.156 12.523 1 92.06 329 LYS B N 1
ATOM 7887 C CA . LYS B 1 329 ? 47.344 -16.094 13.961 1 92.06 329 LYS B CA 1
ATOM 7888 C C . LYS B 1 329 ? 46.062 -16.375 14.75 1 92.06 329 LYS B C 1
ATOM 7890 O O . LYS B 1 329 ? 45 -15.875 14.414 1 92.06 329 LYS B O 1
ATOM 7895 N N . PRO B 1 330 ? 46.312 -17.219 15.805 1 92.44 330 PRO B N 1
ATOM 7896 C CA . PRO B 1 330 ? 45.125 -17.453 16.641 1 92.44 330 PRO B CA 1
ATOM 7897 C C . PRO B 1 330 ? 44.531 -16.156 17.172 1 92.44 330 PRO B C 1
ATOM 7899 O O . PRO B 1 330 ? 45.25 -15.266 17.625 1 92.44 330 PRO B O 1
ATOM 7902 N N . GLY B 1 331 ? 43.219 -16.047 17.109 1 91.19 331 GLY B N 1
ATOM 7903 C CA . GLY B 1 331 ? 42.531 -14.867 17.609 1 91.19 331 GLY B CA 1
ATOM 7904 C C . GLY B 1 331 ? 42.25 -13.836 16.531 1 91.19 331 GLY B C 1
ATOM 7905 O O . GLY B 1 331 ? 41.438 -12.922 16.734 1 91.19 331 GLY B O 1
ATOM 7906 N N . GLU B 1 332 ? 42.875 -14 15.391 1 91.69 332 GLU B N 1
ATOM 7907 C CA . GLU B 1 332 ? 42.625 -13.023 14.328 1 91.69 332 GLU B CA 1
ATOM 7908 C C . GLU B 1 332 ? 41.312 -13.297 13.609 1 91.69 332 GLU B C 1
ATOM 7910 O O . GLU B 1 332 ? 40.781 -14.406 13.672 1 91.69 332 GLU B O 1
ATOM 7915 N N . ARG B 1 333 ? 40.719 -12.203 12.969 1 90.44 333 ARG B N 1
ATOM 7916 C CA . ARG B 1 333 ? 39.531 -12.297 12.172 1 90.44 333 ARG B CA 1
ATOM 7917 C C . ARG B 1 333 ? 39.781 -11.891 10.727 1 90.44 333 ARG B C 1
ATOM 7919 O O . ARG B 1 333 ? 40.531 -10.945 10.469 1 90.44 333 ARG B O 1
ATOM 7926 N N . ARG B 1 334 ? 39.25 -12.773 9.836 1 91.88 334 ARG B N 1
ATOM 7927 C CA . ARG B 1 334 ? 39.312 -12.508 8.406 1 91.88 334 ARG B CA 1
ATOM 7928 C C . ARG B 1 334 ? 37.906 -12.43 7.805 1 91.88 334 ARG B C 1
ATOM 7930 O O . ARG B 1 334 ? 36.938 -12.922 8.398 1 91.88 334 ARG B O 1
ATOM 7937 N N . THR B 1 335 ? 37.812 -11.664 6.711 1 91.69 335 THR B N 1
ATOM 7938 C CA . THR B 1 335 ? 36.531 -11.602 6.02 1 91.69 335 THR B CA 1
ATOM 7939 C C . THR B 1 335 ? 36.688 -11.914 4.535 1 91.69 335 THR B C 1
ATOM 7941 O O . THR B 1 335 ? 37.781 -11.688 3.965 1 91.69 335 THR B O 1
ATOM 7944 N N . VAL B 1 336 ? 35.719 -12.539 3.951 1 93.88 336 VAL B N 1
ATOM 7945 C CA . VAL B 1 336 ? 35.625 -12.758 2.514 1 93.88 336 VAL B CA 1
ATOM 7946 C C . VAL B 1 336 ? 34.312 -12.188 1.987 1 93.88 336 VAL B C 1
ATOM 7948 O O . VAL B 1 336 ? 33.25 -12.516 2.494 1 93.88 336 VAL B O 1
ATOM 7951 N N . ARG B 1 337 ? 34.406 -11.344 1.006 1 93.62 337 ARG B N 1
ATOM 7952 C CA . ARG B 1 337 ? 33.219 -10.75 0.395 1 93.62 337 ARG B CA 1
ATOM 7953 C C . ARG B 1 337 ? 32.625 -11.664 -0.678 1 93.62 337 ARG B C 1
ATOM 7955 O O . ARG B 1 337 ? 33.344 -12.516 -1.225 1 93.62 337 ARG B O 1
ATOM 7962 N N . GLY B 1 338 ? 31.344 -11.562 -0.938 1 95.69 338 GLY B N 1
ATOM 7963 C CA . GLY B 1 338 ? 30.672 -12.305 -1.988 1 95.69 338 GLY B CA 1
ATOM 7964 C C . GLY B 1 338 ? 29.359 -11.672 -2.426 1 95.69 338 GLY B C 1
ATOM 7965 O O . GLY B 1 338 ? 28.906 -10.703 -1.824 1 95.69 338 GLY B O 1
ATOM 7966 N N . ARG B 1 339 ? 28.844 -12.133 -3.482 1 96.25 339 ARG B N 1
ATOM 7967 C CA . ARG B 1 339 ? 27.531 -11.727 -4.004 1 96.25 339 ARG B CA 1
ATOM 7968 C C . ARG B 1 339 ? 26.609 -12.93 -4.164 1 96.25 339 ARG B C 1
ATOM 7970 O O . ARG B 1 339 ? 27 -13.945 -4.742 1 96.25 339 ARG B O 1
ATOM 7977 N N . ILE B 1 340 ? 25.438 -12.789 -3.668 1 96.88 340 ILE B N 1
ATOM 7978 C CA . ILE B 1 340 ? 24.469 -13.875 -3.783 1 96.88 340 ILE B CA 1
ATOM 7979 C C . ILE B 1 340 ? 24.172 -14.141 -5.258 1 96.88 340 ILE B C 1
ATOM 7981 O O . ILE B 1 340 ? 23.906 -13.219 -6.023 1 96.88 340 ILE B O 1
ATOM 7985 N N . ARG B 1 341 ? 24.25 -15.414 -5.605 1 94.5 341 ARG B N 1
ATOM 7986 C CA . ARG B 1 341 ? 24 -15.781 -6.996 1 94.5 341 ARG B CA 1
ATOM 7987 C C . ARG B 1 341 ? 22.516 -15.711 -7.332 1 94.5 341 ARG B C 1
ATOM 7989 O O . ARG B 1 341 ? 21.688 -16.344 -6.664 1 94.5 341 ARG B O 1
ATOM 7996 N N . GLN B 1 342 ? 22.172 -14.945 -8.234 1 91.62 342 GLN B N 1
ATOM 7997 C CA . GLN B 1 342 ? 20.812 -14.82 -8.773 1 91.62 342 GLN B CA 1
ATOM 7998 C C . GLN B 1 342 ? 20.812 -15.031 -10.281 1 91.62 342 GLN B C 1
ATOM 8000 O O . GLN B 1 342 ? 21.297 -14.18 -11.039 1 91.62 342 GLN B O 1
ATOM 8005 N N . THR B 1 343 ? 20.297 -16.172 -10.742 1 88.06 343 THR B N 1
ATOM 8006 C CA . THR B 1 343 ? 20.312 -16.484 -12.164 1 88.06 343 THR B CA 1
ATOM 8007 C C . THR B 1 343 ? 19.094 -15.875 -12.867 1 88.06 343 THR B C 1
ATOM 8009 O O . THR B 1 343 ? 17.969 -16.078 -12.43 1 88.06 343 THR B O 1
ATOM 8012 N N . ASP B 1 344 ? 19.359 -15.211 -13.859 1 86 344 ASP B N 1
ATOM 8013 C CA . ASP B 1 344 ? 18.297 -14.703 -14.727 1 86 344 ASP B CA 1
ATOM 8014 C C . ASP B 1 344 ? 18.203 -15.516 -16.016 1 86 344 ASP B C 1
ATOM 8016 O O . ASP B 1 344 ? 19.141 -15.523 -16.812 1 86 344 ASP B O 1
ATOM 8020 N N . TYR B 1 345 ? 17.156 -16.141 -16.141 1 92.81 345 TYR B N 1
ATOM 8021 C CA . TYR B 1 345 ? 16.938 -16.875 -17.391 1 92.81 345 TYR B CA 1
ATOM 8022 C C . TYR B 1 345 ? 16.359 -15.945 -18.453 1 92.81 345 TYR B C 1
ATOM 8024 O O . TYR B 1 345 ? 15.547 -15.07 -18.156 1 92.81 345 TYR B O 1
ATOM 8032 N N . PRO B 1 346 ? 16.766 -16.172 -19.672 1 93 346 PRO B N 1
ATOM 8033 C CA . PRO B 1 346 ? 16.219 -15.344 -20.734 1 93 346 PRO B CA 1
ATOM 8034 C C . PRO B 1 346 ? 14.703 -15.469 -20.875 1 93 346 PRO B C 1
ATOM 8036 O O . PRO B 1 346 ? 14.148 -16.547 -20.641 1 93 346 PRO B O 1
ATOM 8039 N N . VAL B 1 347 ? 14.039 -14.391 -21.281 1 91.12 347 VAL B N 1
ATOM 8040 C CA . VAL B 1 347 ? 12.609 -14.344 -21.562 1 91.12 347 VAL B CA 1
ATOM 8041 C C . VAL B 1 347 ? 12.375 -13.828 -22.984 1 91.12 347 VAL B C 1
ATOM 8043 O O . VAL B 1 347 ? 12.617 -12.648 -23.266 1 91.12 347 VAL B O 1
ATOM 8046 N N . PRO B 1 348 ? 11.953 -14.562 -23.938 1 94.5 348 PRO B N 1
ATOM 8047 C CA . PRO B 1 348 ? 11.625 -15.977 -23.719 1 94.5 348 PRO B CA 1
ATOM 8048 C C . PRO B 1 348 ? 12.867 -16.859 -23.656 1 94.5 348 PRO B C 1
ATOM 8050 O O . PRO B 1 348 ? 13.93 -16.484 -24.156 1 94.5 348 PRO B O 1
ATOM 8053 N N . PHE B 1 349 ? 12.734 -17.969 -23.062 1 97.25 349 PHE B N 1
ATOM 8054 C CA . PHE B 1 349 ? 13.805 -18.953 -22.938 1 97.25 349 PHE B CA 1
ATOM 8055 C C . PHE B 1 349 ? 14.023 -19.688 -24.25 1 97.25 349 PHE B C 1
ATOM 8057 O O . PHE B 1 349 ? 15.156 -19.844 -24.703 1 97.25 349 PHE B O 1
ATOM 8064 N N . ALA B 1 350 ? 12.922 -20.156 -24.844 1 98.38 350 ALA B N 1
ATOM 8065 C CA . ALA B 1 350 ? 12.922 -20.812 -26.156 1 98.38 350 ALA B CA 1
ATOM 8066 C C . ALA B 1 350 ? 11.672 -20.438 -26.953 1 98.38 350 ALA B C 1
ATOM 8068 O O . ALA B 1 350 ? 10.555 -20.75 -26.531 1 98.38 350 ALA B O 1
ATOM 8069 N N . VAL B 1 351 ? 11.883 -19.859 -28.078 1 97.44 351 VAL B N 1
ATOM 8070 C CA . VAL B 1 351 ? 10.781 -19.406 -28.922 1 97.44 351 VAL B CA 1
ATOM 8071 C C . VAL B 1 351 ? 10.156 -20.594 -29.641 1 97.44 351 VAL B C 1
ATOM 8073 O O . VAL B 1 351 ? 10.867 -21.5 -30.094 1 97.44 351 VAL B O 1
ATOM 8076 N N . GLU B 1 352 ? 8.836 -20.641 -29.719 1 97.5 352 GLU B N 1
ATOM 8077 C CA . GLU B 1 352 ? 8.062 -21.609 -30.5 1 97.5 352 GLU B CA 1
ATOM 8078 C C . GLU B 1 352 ? 8.281 -23.031 -29.984 1 97.5 352 GLU B C 1
ATOM 8080 O O . GLU B 1 352 ? 8.312 -23.984 -30.766 1 97.5 352 GLU B O 1
ATOM 8085 N N . ARG B 1 353 ? 8.547 -23.141 -28.766 1 98.25 353 ARG B N 1
ATOM 8086 C CA . ARG B 1 353 ? 8.641 -24.406 -28.047 1 98.25 353 ARG B CA 1
ATOM 8087 C C . ARG B 1 353 ? 7.621 -24.484 -26.922 1 98.25 353 ARG B C 1
ATOM 8089 O O . ARG B 1 353 ? 7.816 -23.891 -25.859 1 98.25 353 ARG B O 1
ATOM 8096 N N . ALA B 1 354 ? 6.605 -25.297 -27.141 1 97.94 354 ALA B N 1
ATOM 8097 C CA . ALA B 1 354 ? 5.488 -25.406 -26.203 1 97.94 354 ALA B CA 1
ATOM 8098 C C . ALA B 1 354 ? 5.598 -26.688 -25.375 1 97.94 354 ALA B C 1
ATOM 8100 O O . ALA B 1 354 ? 6.363 -27.594 -25.703 1 97.94 354 ALA B O 1
ATOM 8101 N N . ASP B 1 355 ? 4.891 -26.688 -24.219 1 98.12 355 ASP B N 1
ATOM 8102 C CA . ASP B 1 355 ? 4.832 -27.859 -23.344 1 98.12 355 ASP B CA 1
ATOM 8103 C C . ASP B 1 355 ? 6.234 -28.344 -22.984 1 98.12 355 ASP B C 1
ATOM 8105 O O . ASP B 1 355 ? 6.543 -29.531 -23.141 1 98.12 355 ASP B O 1
ATOM 8109 N N . PRO B 1 356 ? 7.004 -27.469 -22.422 1 98.19 356 PRO B N 1
ATOM 8110 C CA . PRO B 1 356 ? 8.422 -27.797 -22.25 1 98.19 356 PRO B CA 1
ATOM 8111 C C . PRO B 1 356 ? 8.68 -28.703 -21.047 1 98.19 356 PRO B C 1
ATOM 8113 O O . PRO B 1 356 ? 7.906 -28.703 -20.094 1 98.19 356 PRO B O 1
ATOM 8116 N N . SER B 1 357 ? 9.781 -29.391 -21.203 1 96.19 357 SER B N 1
ATOM 8117 C CA . SER B 1 357 ? 10.32 -30.219 -20.125 1 96.19 357 SER B CA 1
ATOM 8118 C C . SER B 1 357 ? 11.844 -30.109 -20.062 1 96.19 357 SER B C 1
ATOM 8120 O O . SER B 1 357 ? 12.508 -30.109 -21.094 1 96.19 357 SER B O 1
ATOM 8122 N N . VAL B 1 358 ? 12.32 -29.938 -18.922 1 97.38 358 VAL B N 1
ATOM 8123 C CA . VAL B 1 358 ? 13.758 -30.031 -18.672 1 97.38 358 VAL B CA 1
ATOM 8124 C C . VAL B 1 358 ? 14.039 -31.172 -17.703 1 97.38 358 VAL B C 1
ATOM 8126 O O . VAL B 1 358 ? 13.43 -31.234 -16.625 1 97.38 358 VAL B O 1
ATOM 8129 N N . PHE B 1 359 ? 14.906 -31.984 -18.062 1 96.81 359 PHE B N 1
ATOM 8130 C CA . PHE B 1 359 ? 15.258 -33.156 -17.25 1 96.81 359 PHE B CA 1
ATOM 8131 C C . PHE B 1 359 ? 16.734 -33.156 -16.906 1 96.81 359 PHE B C 1
ATOM 8133 O O . PHE B 1 359 ? 17.594 -33.062 -17.797 1 96.81 359 PHE B O 1
ATOM 8140 N N . ALA B 1 360 ? 17.031 -33.156 -15.648 1 94.12 360 ALA B N 1
ATOM 8141 C CA . ALA B 1 360 ? 18.406 -33.281 -15.18 1 94.12 360 ALA B CA 1
ATOM 8142 C C . ALA B 1 360 ? 18.828 -34.75 -15.133 1 94.12 360 ALA B C 1
ATOM 8144 O O . ALA B 1 360 ? 18.125 -35.594 -14.539 1 94.12 360 ALA B O 1
ATOM 8145 N N . TRP B 1 361 ? 19.969 -35 -15.742 1 92.06 361 TRP B N 1
ATOM 8146 C CA . TRP B 1 361 ? 20.375 -36.406 -15.875 1 92.06 361 TRP B CA 1
ATOM 8147 C C . TRP B 1 361 ? 21.875 -36.562 -15.672 1 92.06 361 TRP B C 1
ATOM 8149 O O . TRP B 1 361 ? 22.672 -35.812 -16.219 1 92.06 361 TRP B O 1
ATOM 8159 N N . ASN B 1 362 ? 22.141 -37.531 -14.867 1 90.81 362 ASN B N 1
ATOM 8160 C CA . ASN B 1 362 ? 23.547 -37.938 -14.773 1 90.81 362 ASN B CA 1
ATOM 8161 C C . ASN B 1 362 ? 23.875 -39 -15.805 1 90.81 362 ASN B C 1
ATOM 8163 O O . ASN B 1 362 ? 23.609 -40.188 -15.586 1 90.81 362 ASN B O 1
ATOM 8167 N N . TYR B 1 363 ? 24.484 -38.688 -16.859 1 91.75 363 TYR B N 1
ATOM 8168 C CA . TYR B 1 363 ? 24.875 -39.594 -17.922 1 91.75 363 TYR B CA 1
ATOM 8169 C C . TYR B 1 363 ? 26.281 -40.125 -17.688 1 91.75 363 TYR B C 1
ATOM 8171 O O . TYR B 1 363 ? 27.266 -39.531 -18.125 1 91.75 363 TYR B O 1
ATOM 8179 N N . ASN B 1 364 ? 26.375 -41.25 -17.156 1 85.88 364 ASN B N 1
ATOM 8180 C CA . ASN B 1 364 ? 27.641 -41.938 -16.906 1 85.88 364 ASN B CA 1
ATOM 8181 C C . ASN B 1 364 ? 28.656 -41.031 -16.234 1 85.88 364 ASN B C 1
ATOM 8183 O O . ASN B 1 364 ? 29.797 -40.938 -16.672 1 85.88 364 ASN B O 1
ATOM 8187 N N . GLY B 1 365 ? 28.234 -40.188 -15.312 1 87 365 GLY B N 1
ATOM 8188 C CA . GLY B 1 365 ? 29.094 -39.344 -14.5 1 87 365 GLY B CA 1
ATOM 8189 C C . GLY B 1 365 ? 29.094 -37.875 -14.938 1 87 365 GLY B C 1
ATOM 8190 O O . GLY B 1 365 ? 29.656 -37.031 -14.258 1 87 365 GLY B O 1
ATOM 8191 N N . GLU B 1 366 ? 28.484 -37.625 -15.969 1 90.31 366 GLU B N 1
ATOM 8192 C CA . GLU B 1 366 ? 28.375 -36.25 -16.469 1 90.31 366 GLU B CA 1
ATOM 8193 C C . GLU B 1 366 ? 26.969 -35.719 -16.266 1 90.31 366 GLU B C 1
ATOM 8195 O O . GLU B 1 366 ? 26 -36.344 -16.672 1 90.31 366 GLU B O 1
ATOM 8200 N N . GLN B 1 367 ? 26.938 -34.562 -15.672 1 91.75 367 GLN B N 1
ATOM 8201 C CA . GLN B 1 367 ? 25.625 -33.938 -15.492 1 91.75 367 GLN B CA 1
ATOM 8202 C C . GLN B 1 367 ? 25.141 -33.312 -16.797 1 91.75 367 GLN B C 1
ATOM 8204 O O . GLN B 1 367 ? 25.828 -32.469 -17.391 1 91.75 367 GLN B O 1
ATOM 8209 N N . LEU B 1 368 ? 24 -33.75 -17.219 1 95.06 368 LEU B N 1
ATOM 8210 C CA . LEU B 1 368 ? 23.344 -33.188 -18.406 1 95.06 368 LEU B CA 1
ATOM 8211 C C . LEU B 1 368 ? 21.969 -32.656 -18.062 1 95.06 368 LEU B C 1
ATOM 8213 O O . LEU B 1 368 ? 21.297 -33.156 -17.156 1 95.06 368 LEU B O 1
ATOM 8217 N N . PHE B 1 369 ? 21.656 -31.609 -18.734 1 97.62 369 PHE B N 1
ATOM 8218 C CA . PHE B 1 369 ? 20.297 -31.109 -18.766 1 97.62 369 PHE B CA 1
ATOM 8219 C C . PHE B 1 369 ? 19.703 -31.266 -20.172 1 97.62 369 PHE B C 1
ATOM 8221 O O . PHE B 1 369 ? 20.328 -30.891 -21.156 1 97.62 369 PHE B O 1
ATOM 8228 N N . MET B 1 370 ? 18.578 -31.844 -20.188 1 98.12 370 MET B N 1
ATOM 8229 C CA . MET B 1 370 ? 17.922 -32.125 -21.469 1 98.12 370 MET B CA 1
ATOM 8230 C C . MET B 1 370 ? 16.594 -31.391 -21.562 1 98.12 370 MET B C 1
ATOM 8232 O O . MET B 1 370 ? 15.742 -31.516 -20.672 1 98.12 370 MET B O 1
ATOM 8236 N N . PHE B 1 371 ? 16.5 -30.594 -22.641 1 98.25 371 PHE B N 1
ATOM 8237 C CA . PHE B 1 371 ? 15.289 -29.844 -22.938 1 98.25 371 PHE B CA 1
ATOM 8238 C C . PHE B 1 371 ? 14.562 -30.438 -24.125 1 98.25 371 PHE B C 1
ATOM 8240 O O . PHE B 1 371 ? 15.164 -30.641 -25.188 1 98.25 371 PHE B O 1
ATOM 8247 N N . ILE B 1 372 ? 13.281 -30.781 -23.922 1 98.44 372 ILE B N 1
ATOM 8248 C CA . ILE B 1 372 ? 12.422 -31.312 -24.984 1 98.44 372 ILE B CA 1
ATOM 8249 C C . ILE B 1 372 ? 11.07 -30.609 -24.938 1 98.44 372 ILE B C 1
ATOM 8251 O O . ILE B 1 372 ? 10.617 -30.172 -23.875 1 98.44 372 ILE B O 1
ATOM 8255 N N . ALA B 1 373 ? 10.445 -30.406 -26.125 1 98.44 373 ALA B N 1
ATOM 8256 C CA . ALA B 1 373 ? 9.219 -29.609 -26.203 1 98.44 373 ALA B CA 1
ATOM 8257 C C . ALA B 1 373 ? 8.438 -29.922 -27.469 1 98.44 373 ALA B C 1
ATOM 8259 O O . ALA B 1 373 ? 8.969 -30.531 -28.406 1 98.44 373 ALA B O 1
ATOM 8260 N N . THR B 1 374 ? 7.18 -29.578 -27.438 1 98.25 374 THR B N 1
ATOM 8261 C CA . THR B 1 374 ? 6.391 -29.547 -28.656 1 98.25 374 THR B CA 1
ATOM 8262 C C . THR B 1 374 ? 6.891 -28.438 -29.594 1 98.25 374 THR B C 1
ATOM 8264 O O . THR B 1 374 ? 7.07 -27.297 -29.172 1 98.25 374 THR B O 1
ATOM 8267 N N . ASP B 1 375 ? 7.125 -28.828 -30.859 1 97.94 375 ASP B N 1
ATOM 8268 C CA . ASP B 1 375 ? 7.402 -27.797 -31.859 1 97.94 375 ASP B CA 1
ATOM 8269 C C . ASP B 1 375 ? 6.141 -27.016 -32.219 1 97.94 375 ASP B C 1
ATOM 8271 O O . ASP B 1 375 ? 5.195 -27.578 -32.781 1 97.94 375 ASP B O 1
ATOM 8275 N N . ASP B 1 376 ? 6.152 -25.781 -31.875 1 97.56 376 ASP B N 1
ATOM 8276 C CA . ASP B 1 376 ? 5 -24.922 -32.125 1 97.56 376 ASP B CA 1
ATOM 8277 C C . ASP B 1 376 ? 5.34 -23.812 -33.125 1 97.56 376 ASP B C 1
ATOM 8279 O O . ASP B 1 376 ? 4.828 -22.703 -33.031 1 97.56 376 ASP B O 1
ATOM 8283 N N . THR B 1 377 ? 6.223 -24.094 -34.062 1 95.38 377 THR B N 1
ATOM 8284 C CA . THR B 1 377 ? 6.629 -23.156 -35.094 1 95.38 377 THR B CA 1
ATOM 8285 C C . THR B 1 377 ? 5.418 -22.656 -35.875 1 95.38 377 THR B C 1
ATOM 8287 O O . THR B 1 377 ? 4.551 -23.453 -36.25 1 95.38 377 THR B O 1
ATOM 8290 N N . ASP B 1 378 ? 5.332 -21.328 -36.094 1 89.5 378 ASP B N 1
ATOM 8291 C CA . ASP B 1 378 ? 4.297 -20.625 -36.844 1 89.5 378 ASP B CA 1
ATOM 8292 C C . ASP B 1 378 ? 2.943 -20.734 -36.125 1 89.5 378 ASP B C 1
ATOM 8294 O O . ASP B 1 378 ? 1.899 -20.531 -36.75 1 89.5 378 ASP B O 1
ATOM 8298 N N . GLY B 1 379 ? 2.951 -21.156 -34.906 1 91.56 379 GLY B N 1
ATOM 8299 C CA . GLY B 1 379 ? 1.717 -21.297 -34.156 1 91.56 379 GLY B CA 1
ATOM 8300 C C . GLY B 1 379 ? 0.928 -22.531 -34.531 1 91.56 379 GLY B C 1
ATOM 8301 O O . GLY B 1 379 ? -0.287 -22.594 -34.344 1 91.56 379 GLY B O 1
ATOM 8302 N N . ASN B 1 380 ? 1.52 -23.484 -35.156 1 94.31 380 ASN B N 1
ATOM 8303 C CA . ASN B 1 380 ? 0.926 -24.734 -35.625 1 94.31 380 ASN B CA 1
ATOM 8304 C C . ASN B 1 380 ? 1.599 -25.953 -35 1 94.31 380 ASN B C 1
ATOM 8306 O O . ASN B 1 380 ? 2.639 -26.406 -35.469 1 94.31 380 ASN B O 1
ATOM 8310 N N . CYS B 1 381 ? 0.885 -26.531 -34.031 1 94.94 381 CYS B N 1
ATOM 8311 C CA . CYS B 1 381 ? 1.526 -27.625 -33.312 1 94.94 381 CYS B CA 1
ATOM 8312 C C . CYS B 1 381 ? 1.124 -28.969 -33.875 1 94.94 381 CYS B C 1
ATOM 8314 O O . CYS B 1 381 ? 1.621 -30.016 -33.469 1 94.94 381 CYS B O 1
ATOM 8316 N N . VAL B 1 382 ? 0.257 -29.031 -34.906 1 96.56 382 VAL B N 1
ATOM 8317 C CA . VAL B 1 382 ? -0.198 -30.281 -35.531 1 96.56 382 VAL B CA 1
ATOM 8318 C C . VAL B 1 382 ? 0.771 -30.703 -36.625 1 96.56 382 VAL B C 1
ATOM 8320 O O . VAL B 1 382 ? 1.222 -31.844 -36.656 1 96.56 382 VAL B O 1
ATOM 8323 N N . ASP B 1 383 ? 1.089 -29.812 -37.531 1 95.25 383 ASP B N 1
ATOM 8324 C CA . ASP B 1 383 ? 2.049 -30.047 -38.594 1 95.25 383 ASP B CA 1
ATOM 8325 C C . ASP B 1 383 ? 2.893 -28.812 -38.875 1 95.25 383 ASP B C 1
ATOM 8327 O O . ASP B 1 383 ? 2.812 -28.219 -39.938 1 95.25 383 ASP B O 1
ATOM 8331 N N . PRO B 1 384 ? 3.812 -28.562 -37.938 1 96 384 PRO B N 1
ATOM 8332 C CA . PRO B 1 384 ? 4.633 -27.359 -38.031 1 96 384 PRO B CA 1
ATOM 8333 C C . PRO B 1 384 ? 5.645 -27.422 -39.156 1 96 384 PRO B C 1
ATOM 8335 O O . PRO B 1 384 ? 5.828 -28.469 -39.781 1 96 384 PRO B O 1
ATOM 8338 N N . ASN B 1 385 ? 6.316 -26.25 -39.469 1 95.38 385 ASN B N 1
ATOM 8339 C CA . ASN B 1 385 ? 7.395 -26.172 -40.469 1 95.38 385 ASN B CA 1
ATOM 8340 C C . ASN B 1 385 ? 6.941 -26.656 -41.812 1 95.38 385 ASN B C 1
ATOM 8342 O O . ASN B 1 385 ? 7.641 -27.422 -42.469 1 95.38 385 ASN B O 1
ATOM 8346 N N . GLY B 1 386 ? 5.723 -26.266 -42.188 1 93.31 386 GLY B N 1
ATOM 8347 C CA . GLY B 1 386 ? 5.211 -26.703 -43.469 1 93.31 386 GLY B CA 1
ATOM 8348 C C . GLY B 1 386 ? 5.027 -28.219 -43.562 1 93.31 386 GLY B C 1
ATOM 8349 O O . GLY B 1 386 ? 5.246 -28.797 -44.625 1 93.31 386 GLY B O 1
ATOM 8350 N N . GLY B 1 387 ? 4.773 -28.812 -42.406 1 93.94 387 GLY B N 1
ATOM 8351 C CA . GLY B 1 387 ? 4.523 -30.234 -42.375 1 93.94 387 GLY B CA 1
ATOM 8352 C C . GLY B 1 387 ? 5.758 -31.047 -42 1 93.94 387 GLY B C 1
ATOM 8353 O O . GLY B 1 387 ? 5.703 -32.281 -41.938 1 93.94 387 GLY B O 1
ATOM 8354 N N . ARG B 1 388 ? 6.844 -30.453 -41.812 1 95.81 388 ARG B N 1
ATOM 8355 C CA . ARG B 1 388 ? 8.062 -31.156 -41.406 1 95.81 388 ARG B CA 1
ATOM 8356 C C . ARG B 1 388 ? 8.133 -31.312 -39.906 1 95.81 388 ARG B C 1
ATOM 8358 O O . ARG B 1 388 ? 9.039 -30.766 -39.25 1 95.81 388 ARG B O 1
ATOM 8365 N N . THR B 1 389 ? 7.188 -32.094 -39.406 1 96.12 389 THR B N 1
ATOM 8366 C CA . THR B 1 389 ? 7.082 -32.344 -37.969 1 96.12 389 THR B CA 1
ATOM 8367 C C . THR B 1 389 ? 8.328 -33.062 -37.469 1 96.12 389 THR B C 1
ATOM 8369 O O . THR B 1 389 ? 8.859 -33.969 -38.125 1 96.12 389 THR B O 1
ATOM 8372 N N . HIS B 1 390 ? 8.812 -32.594 -36.312 1 97.81 390 HIS B N 1
ATOM 8373 C CA . HIS B 1 390 ? 9.953 -33.25 -35.688 1 97.81 390 HIS B CA 1
ATOM 8374 C C . HIS B 1 390 ? 9.883 -33.156 -34.156 1 97.81 390 HIS B C 1
ATOM 8376 O O . HIS B 1 390 ? 9.047 -32.406 -33.625 1 97.81 390 HIS B O 1
ATOM 8382 N N . MET B 1 391 ? 10.633 -33.969 -33.406 1 98.19 391 MET B N 1
ATOM 8383 C CA . MET B 1 391 ? 10.781 -33.906 -31.969 1 98.19 391 MET B CA 1
ATOM 8384 C C . MET B 1 391 ? 12.164 -33.406 -31.578 1 98.19 391 MET B C 1
ATOM 8386 O O . MET B 1 391 ? 13.102 -34.219 -31.438 1 98.19 391 MET B O 1
ATOM 8390 N N . PRO B 1 392 ? 12.281 -32.125 -31.25 1 97.81 392 PRO B N 1
ATOM 8391 C CA . PRO B 1 392 ? 13.594 -31.531 -30.984 1 97.81 392 PRO B CA 1
ATOM 8392 C C . PRO B 1 392 ? 14.07 -31.797 -29.562 1 97.81 392 PRO B C 1
ATOM 8394 O O . PRO B 1 392 ? 13.305 -31.656 -28.609 1 97.81 392 PRO B O 1
ATOM 8397 N N . LEU B 1 393 ? 15.312 -32.188 -29.406 1 98.44 393 LEU B N 1
ATOM 8398 C CA . LEU B 1 393 ? 16.016 -32.344 -28.141 1 98.44 393 LEU B CA 1
ATOM 8399 C C . LEU B 1 393 ? 17.219 -31.438 -28.047 1 98.44 393 LEU B C 1
ATOM 8401 O O . LEU B 1 393 ? 18 -31.328 -28.984 1 98.44 393 LEU B O 1
ATOM 8405 N N . ARG B 1 394 ? 17.234 -30.688 -26.938 1 98.56 394 ARG B N 1
ATOM 8406 C CA . ARG B 1 394 ? 18.422 -29.922 -26.594 1 98.56 394 ARG B CA 1
ATOM 8407 C C . ARG B 1 394 ? 19.141 -30.531 -25.391 1 98.56 394 ARG B C 1
ATOM 8409 O O . ARG B 1 394 ? 18.5 -31.016 -24.469 1 98.56 394 ARG B O 1
ATOM 8416 N N . VAL B 1 395 ? 20.5 -30.594 -25.422 1 97.81 395 VAL B N 1
ATOM 8417 C CA . VAL B 1 395 ? 21.312 -31.109 -24.328 1 97.81 395 VAL B CA 1
ATOM 8418 C C . VAL B 1 395 ? 22.422 -30.125 -24 1 97.81 395 VAL B C 1
ATOM 8420 O O . VAL B 1 395 ? 23.062 -29.578 -24.891 1 97.81 395 VAL B O 1
AT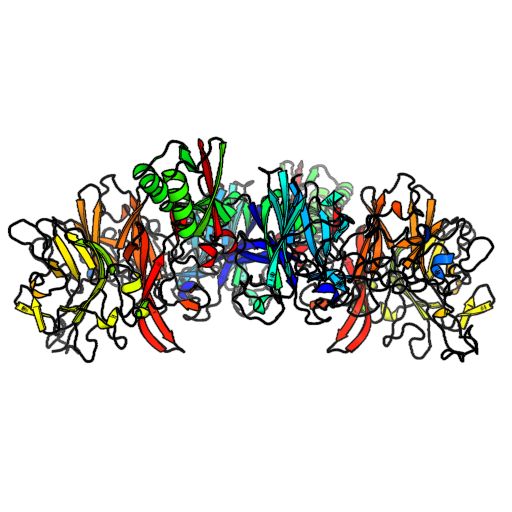OM 8423 N N . ALA B 1 396 ? 22.547 -29.844 -22.734 1 97.12 396 ALA B N 1
ATOM 8424 C CA . ALA B 1 396 ? 23.609 -28.953 -22.281 1 97.12 396 ALA B CA 1
ATOM 8425 C C . ALA B 1 396 ? 24.031 -29.297 -20.859 1 97.12 396 ALA B C 1
ATOM 8427 O O . ALA B 1 396 ? 23.438 -30.172 -20.219 1 97.12 396 ALA B O 1
ATOM 8428 N N . THR B 1 397 ? 25.094 -28.656 -20.391 1 94.88 397 THR B N 1
ATOM 8429 C CA . THR B 1 397 ? 25.594 -28.906 -19.047 1 94.88 397 THR B CA 1
ATOM 8430 C C . THR B 1 397 ? 25.047 -27.875 -18.062 1 94.88 397 THR B C 1
ATOM 8432 O O . THR B 1 397 ? 25.25 -28 -16.844 1 94.88 397 THR B O 1
ATOM 8435 N N . SER B 1 398 ? 24.312 -26.875 -18.578 1 94.56 398 SER B N 1
ATOM 8436 C CA . SER B 1 398 ? 23.594 -25.922 -17.734 1 94.56 398 SER B CA 1
ATOM 8437 C C . SER B 1 398 ? 22.234 -25.578 -18.328 1 94.56 398 SER B C 1
ATOM 8439 O O . SER B 1 398 ? 22.031 -25.703 -19.547 1 94.56 398 SER B O 1
ATOM 8441 N N . ILE B 1 399 ? 21.375 -25.156 -17.516 1 96.62 399 ILE B N 1
ATOM 8442 C CA . ILE B 1 399 ? 20.031 -24.812 -17.984 1 96.62 399 ILE B CA 1
ATOM 8443 C C . ILE B 1 399 ? 20.094 -23.594 -18.906 1 96.62 399 ILE B C 1
ATOM 8445 O O . ILE B 1 399 ? 19.453 -23.578 -19.953 1 96.62 399 ILE B O 1
ATOM 8449 N N . ALA B 1 400 ? 20.875 -22.594 -18.578 1 95.06 400 ALA B N 1
ATOM 8450 C CA . ALA B 1 400 ? 20.984 -21.359 -19.359 1 95.06 400 ALA B CA 1
ATOM 8451 C C . ALA B 1 400 ? 21.438 -21.672 -20.781 1 95.06 400 ALA B C 1
ATOM 8453 O O . ALA B 1 400 ? 21.016 -21.016 -21.734 1 95.06 400 ALA B O 1
ATOM 8454 N N . ASP B 1 401 ? 22.25 -22.656 -20.922 1 96.44 401 ASP B N 1
ATOM 8455 C CA . ASP B 1 401 ? 22.828 -23 -22.219 1 96.44 401 ASP B CA 1
ATOM 8456 C C . ASP B 1 401 ? 21.797 -23.656 -23.125 1 96.44 401 ASP B C 1
ATOM 8458 O O . ASP B 1 401 ? 22.016 -23.812 -24.328 1 96.44 401 ASP B O 1
ATOM 8462 N N . LEU B 1 402 ? 20.703 -24.031 -22.562 1 98.31 402 LEU B N 1
ATOM 8463 C CA . LEU B 1 402 ? 19.625 -24.609 -23.359 1 98.31 402 LEU B CA 1
ATOM 8464 C C . LEU B 1 402 ? 18.828 -23.531 -24.078 1 98.31 402 LEU B C 1
ATOM 8466 O O . LEU B 1 402 ? 18.047 -23.828 -24.984 1 98.31 402 LEU B O 1
ATOM 8470 N N . SER B 1 403 ? 19 -22.312 -23.734 1 98.38 403 SER B N 1
ATOM 8471 C CA . SER B 1 403 ? 18.172 -21.203 -24.219 1 98.38 403 SER B CA 1
ATOM 8472 C C . SER B 1 403 ? 18.531 -20.828 -25.656 1 98.38 403 SER B C 1
ATOM 8474 O O . SER B 1 403 ? 19.609 -21.188 -26.156 1 98.38 403 SER B O 1
ATOM 8476 N N . ASP B 1 404 ? 17.594 -20.109 -26.281 1 98.25 404 ASP B N 1
ATOM 8477 C CA . ASP B 1 404 ? 17.859 -19.562 -27.594 1 98.25 404 ASP B CA 1
ATOM 8478 C C . ASP B 1 404 ? 19.031 -18.578 -27.562 1 98.25 404 ASP B C 1
ATOM 8480 O O . ASP B 1 404 ? 19.891 -18.594 -28.453 1 98.25 404 ASP B O 1
ATOM 8484 N N . ALA B 1 405 ? 19.031 -17.734 -26.547 1 97 405 ALA B N 1
ATOM 8485 C CA . ALA B 1 405 ? 20.062 -16.719 -26.406 1 97 405 ALA B CA 1
ATOM 8486 C C . ALA B 1 405 ? 21.453 -17.359 -26.375 1 97 405 ALA B C 1
ATOM 8488 O O . ALA B 1 405 ? 22.422 -16.766 -26.859 1 97 405 ALA B O 1
ATOM 8489 N N . ALA B 1 406 ? 21.547 -18.594 -25.891 1 97.12 406 ALA B N 1
ATOM 8490 C CA . ALA B 1 406 ? 22.844 -19.281 -25.766 1 97.12 406 ALA B CA 1
ATOM 8491 C C . ALA B 1 406 ? 23.062 -20.25 -26.922 1 97.12 406 ALA B C 1
ATOM 8493 O O . ALA B 1 406 ? 23.984 -21.062 -26.891 1 97.12 406 ALA B O 1
ATOM 8494 N N . GLY B 1 407 ? 22.203 -20.25 -27.859 1 97.62 407 GLY B N 1
ATOM 8495 C CA . GLY B 1 407 ? 22.391 -21.047 -29.062 1 97.62 407 GLY B CA 1
ATOM 8496 C C . GLY B 1 407 ? 21.734 -22.406 -28.969 1 97.62 407 GLY B C 1
ATOM 8497 O O . GLY B 1 407 ? 22.047 -23.312 -29.75 1 97.62 407 GLY B O 1
ATOM 8498 N N . GLY B 1 408 ? 20.875 -22.625 -28.078 1 97.06 408 GLY B N 1
ATOM 8499 C CA . GLY B 1 408 ? 20.219 -23.906 -27.891 1 97.06 408 GLY B CA 1
ATOM 8500 C C . GLY B 1 408 ? 19.469 -24.391 -29.125 1 97.06 408 GLY B C 1
ATOM 8501 O O . GLY B 1 408 ? 19.484 -25.578 -29.438 1 97.06 408 GLY B O 1
ATOM 8502 N N . ARG B 1 409 ? 18.859 -23.547 -29.797 1 96.88 409 ARG B N 1
ATOM 8503 C CA . ARG B 1 409 ? 18.078 -23.906 -30.969 1 96.88 409 ARG B CA 1
ATOM 8504 C C . ARG B 1 409 ? 18.969 -24.484 -32.062 1 96.88 409 ARG B C 1
ATOM 8506 O O . ARG B 1 409 ? 18.594 -25.469 -32.719 1 96.88 409 ARG B O 1
ATOM 8513 N N . ASP B 1 410 ? 20.125 -23.969 -32.281 1 96.81 410 ASP B N 1
ATOM 8514 C CA . ASP B 1 410 ? 21.062 -24.375 -33.312 1 96.81 410 ASP B CA 1
ATOM 8515 C C . ASP B 1 410 ? 21.609 -25.766 -33.031 1 96.81 410 ASP B C 1
ATOM 8517 O O . ASP B 1 410 ? 22.109 -26.438 -33.969 1 96.81 410 ASP B O 1
ATOM 8521 N N . ARG B 1 411 ? 21.5 -26.125 -31.812 1 97 411 ARG B N 1
ATOM 8522 C CA . ARG B 1 411 ? 22.094 -27.406 -31.422 1 97 411 ARG B CA 1
ATOM 8523 C C . ARG B 1 411 ? 21.031 -28.484 -31.266 1 97 411 ARG B C 1
ATOM 8525 O O . ARG B 1 411 ? 21.312 -29.578 -30.75 1 97 411 ARG B O 1
ATOM 8532 N N . GLU B 1 412 ? 19.906 -28.328 -31.703 1 97.69 412 GLU B N 1
ATOM 8533 C CA . GLU B 1 412 ? 18.812 -29.281 -31.531 1 97.69 412 GLU B CA 1
ATOM 8534 C C . GLU B 1 412 ? 19.062 -30.562 -32.312 1 97.69 412 GLU B C 1
ATOM 8536 O O . GLU B 1 412 ? 19.594 -30.531 -33.406 1 97.69 412 GLU B O 1
ATOM 8541 N N . ILE B 1 413 ? 18.734 -31.594 -31.656 1 97.88 413 ILE B N 1
ATOM 8542 C CA . ILE B 1 413 ? 18.75 -32.938 -32.25 1 97.88 413 ILE B CA 1
ATOM 8543 C C . ILE B 1 413 ? 17.312 -33.406 -32.5 1 97.88 413 ILE B C 1
ATOM 8545 O O . ILE B 1 413 ? 16.453 -33.312 -31.625 1 97.88 413 ILE B O 1
ATOM 8549 N N . ASP B 1 414 ? 17.078 -33.875 -33.719 1 98.12 414 ASP B N 1
ATOM 8550 C CA . ASP B 1 414 ? 15.773 -34.469 -34 1 98.12 414 ASP B CA 1
ATOM 8551 C C . ASP B 1 414 ? 15.727 -35.938 -33.594 1 98.12 414 ASP B C 1
ATOM 8553 O O . ASP B 1 414 ? 16.25 -36.812 -34.312 1 98.12 414 ASP B O 1
ATOM 8557 N N . LEU B 1 415 ? 15.078 -36.188 -32.531 1 98.31 415 LEU B N 1
ATOM 8558 C CA . LEU B 1 415 ? 14.953 -37.594 -32.125 1 98.31 415 LEU B CA 1
ATOM 8559 C C . LEU B 1 415 ? 14.031 -38.344 -33.062 1 98.31 415 LEU B C 1
ATOM 8561 O O . LEU B 1 415 ? 14.227 -39.562 -33.281 1 98.31 415 LEU B O 1
ATOM 8565 N N . LEU B 1 416 ? 12.992 -37.688 -33.469 1 98.5 416 LEU B N 1
ATOM 8566 C CA . LEU B 1 416 ? 12.031 -38.219 -34.438 1 98.5 416 LEU B CA 1
ATOM 8567 C C . LEU B 1 416 ? 11.719 -37.156 -35.5 1 98.5 416 LEU B C 1
ATOM 8569 O O . LEU B 1 416 ? 11.789 -35.969 -35.25 1 98.5 416 LEU B O 1
ATOM 8573 N N . THR B 1 417 ? 11.391 -37.656 -36.688 1 98.12 417 THR B N 1
ATOM 8574 C CA . THR B 1 417 ? 10.906 -36.812 -37.75 1 98.12 417 THR B CA 1
ATOM 8575 C C . THR B 1 417 ? 9.656 -37.406 -38.406 1 98.12 417 THR B C 1
ATOM 8577 O O . THR B 1 417 ? 9.359 -38.594 -38.219 1 98.12 417 THR B O 1
ATOM 8580 N N . ARG B 1 418 ? 9.023 -36.562 -39.094 1 97.62 418 ARG B N 1
ATOM 8581 C CA . ARG B 1 418 ? 7.82 -37 -39.812 1 97.62 418 ARG B CA 1
ATOM 8582 C C . ARG B 1 418 ? 8.094 -38.281 -40.594 1 97.62 418 ARG B C 1
ATOM 8584 O O . ARG B 1 418 ? 9.086 -38.344 -41.344 1 97.62 418 ARG B O 1
ATOM 8591 N N . GLY B 1 419 ? 7.188 -39.219 -40.469 1 97 419 GLY B N 1
ATOM 8592 C CA . GLY B 1 419 ? 7.297 -40.438 -41.281 1 97 419 GLY B CA 1
ATOM 8593 C C . GLY B 1 419 ? 7.926 -41.594 -40.531 1 97 419 GLY B C 1
ATOM 8594 O O . GLY B 1 419 ? 7.801 -42.75 -40.938 1 97 419 GLY B O 1
ATOM 8595 N N . ASP B 1 420 ? 8.641 -41.281 -39.5 1 98.19 420 ASP B N 1
ATOM 8596 C CA . ASP B 1 420 ? 9.125 -42.344 -38.656 1 98.19 420 ASP B CA 1
ATOM 8597 C C . ASP B 1 420 ? 7.98 -43.25 -38.188 1 98.19 420 ASP B C 1
ATOM 8599 O O . ASP B 1 420 ? 6.871 -42.781 -37.938 1 98.19 420 ASP B O 1
ATOM 8603 N N . ARG B 1 421 ? 8.219 -44.562 -38.062 1 98.25 421 ARG B N 1
ATOM 8604 C CA . ARG B 1 421 ? 7.148 -45.5 -37.812 1 98.25 421 ARG B CA 1
ATOM 8605 C C . ARG B 1 421 ? 7.16 -45.938 -36.344 1 98.25 421 ARG B C 1
ATOM 8607 O O . ARG B 1 421 ? 8.219 -46.062 -35.75 1 98.25 421 ARG B O 1
ATOM 8614 N N . ASN B 1 422 ? 5.965 -46.188 -35.844 1 98.25 422 ASN B N 1
ATOM 8615 C CA . ASN B 1 422 ? 5.867 -46.781 -34.531 1 98.25 422 ASN B CA 1
ATOM 8616 C C . ASN B 1 422 ? 5.938 -48.312 -34.562 1 98.25 422 ASN B C 1
ATOM 8618 O O . ASN B 1 422 ? 6.23 -48.875 -35.625 1 98.25 422 ASN B O 1
ATOM 8622 N N . SER B 1 423 ? 5.719 -48.938 -33.438 1 98 423 SER B N 1
ATOM 8623 C CA . SER B 1 423 ? 5.863 -50.375 -33.281 1 98 423 SER B CA 1
ATOM 8624 C C . SER B 1 423 ? 4.789 -51.125 -34.094 1 98 423 SER B C 1
ATOM 8626 O O . SER B 1 423 ? 4.926 -52.312 -34.375 1 98 423 SER B O 1
ATOM 8628 N N . GLU B 1 424 ? 3.748 -50.438 -34.438 1 96.88 424 GLU B N 1
ATOM 8629 C CA . GLU B 1 424 ? 2.674 -51.031 -35.25 1 96.88 424 GLU B CA 1
ATOM 8630 C C . GLU B 1 424 ? 2.939 -50.875 -36.75 1 96.88 424 GLU B C 1
ATOM 8632 O O . GLU B 1 424 ? 2.115 -51.281 -37.562 1 96.88 424 GLU B O 1
ATOM 8637 N N . GLY B 1 425 ? 3.971 -50.281 -37.062 1 97.38 425 GLY B N 1
ATOM 8638 C CA . GLY B 1 425 ? 4.328 -50.062 -38.438 1 97.38 425 GLY B CA 1
ATOM 8639 C C . GLY B 1 425 ? 3.637 -48.844 -39.062 1 97.38 425 GLY B C 1
ATOM 8640 O O . GLY B 1 425 ? 3.689 -48.656 -40.281 1 97.38 425 GLY B O 1
ATOM 8641 N N . ARG B 1 426 ? 3.01 -48.031 -38.281 1 96.94 426 ARG B N 1
ATOM 8642 C CA . ARG B 1 426 ? 2.309 -46.875 -38.75 1 96.94 426 ARG B CA 1
ATOM 8643 C C . ARG B 1 426 ? 3.23 -45.656 -38.781 1 96.94 426 ARG B C 1
ATOM 8645 O O . ARG B 1 426 ? 3.963 -45.406 -37.812 1 96.94 426 ARG B O 1
ATOM 8652 N N . ALA B 1 427 ? 3.139 -44.906 -39.875 1 97.69 427 ALA B N 1
ATOM 8653 C CA . ALA B 1 427 ? 3.934 -43.688 -39.969 1 97.69 427 ALA B CA 1
ATOM 8654 C C . ALA B 1 427 ? 3.387 -42.594 -39.031 1 97.69 427 ALA B C 1
ATOM 8656 O O . ALA B 1 427 ? 2.211 -42.25 -39.125 1 97.69 427 ALA B O 1
ATOM 8657 N N . MET B 1 428 ? 4.168 -42.125 -38.156 1 98.38 428 MET B N 1
ATOM 8658 C CA . MET B 1 428 ? 3.824 -40.969 -37.344 1 98.38 428 MET B CA 1
ATOM 8659 C C . MET B 1 428 ? 4.031 -39.688 -38.094 1 98.38 428 MET B C 1
ATOM 8661 O O . MET B 1 428 ? 5.152 -39.344 -38.5 1 98.38 428 MET B O 1
ATOM 8665 N N . THR B 1 429 ? 3.01 -38.875 -38.312 1 97.5 429 THR B N 1
ATOM 8666 C CA . THR B 1 429 ? 3.088 -37.812 -39.312 1 97.5 429 THR B CA 1
ATOM 8667 C C . THR B 1 429 ? 2.957 -36.438 -38.656 1 97.5 429 THR B C 1
ATOM 8669 O O . THR B 1 429 ? 3.271 -35.406 -39.25 1 97.5 429 THR B O 1
ATOM 8672 N N . GLY B 1 430 ? 2.42 -36.406 -37.406 1 97.25 430 GLY B N 1
ATOM 8673 C CA . GLY B 1 430 ? 2.268 -35.125 -36.75 1 97.25 430 GLY B CA 1
ATOM 8674 C C . GLY B 1 430 ? 2.072 -35.25 -35.25 1 97.25 430 GLY B C 1
ATOM 8675 O O . GLY B 1 430 ? 2.133 -36.375 -34.688 1 97.25 430 GLY B O 1
ATOM 8676 N N . CYS B 1 431 ? 1.945 -34.062 -34.531 1 97.75 431 CYS B N 1
ATOM 8677 C CA . CYS B 1 431 ? 1.549 -33.906 -33.156 1 97.75 431 CYS B CA 1
ATOM 8678 C C . CYS B 1 431 ? 2.557 -34.594 -32.219 1 97.75 431 CYS B C 1
ATOM 8680 O O . CYS B 1 431 ? 2.176 -35.344 -31.328 1 97.75 431 CYS B O 1
ATOM 8682 N N . PHE B 1 432 ? 3.855 -34.469 -32.469 1 98.25 432 PHE B N 1
ATOM 8683 C CA . PHE B 1 432 ? 4.781 -34.906 -31.438 1 98.25 432 PHE B CA 1
ATOM 8684 C C . PHE B 1 432 ? 4.641 -34.031 -30.188 1 98.25 432 PHE B C 1
ATOM 8686 O O . PHE B 1 432 ? 5.551 -33.281 -29.844 1 98.25 432 PHE B O 1
ATOM 8693 N N . TRP B 1 433 ? 3.52 -34.25 -29.516 1 98.5 433 TRP B N 1
ATOM 8694 C CA . TRP B 1 433 ? 3.082 -33.281 -28.5 1 98.5 433 TRP B CA 1
ATOM 8695 C C . TRP B 1 433 ? 3.59 -33.688 -27.125 1 98.5 433 TRP B C 1
ATOM 8697 O O . TRP B 1 433 ? 3.607 -34.875 -26.781 1 98.5 433 TRP B O 1
ATOM 8707 N N . ALA B 1 434 ? 3.967 -32.656 -26.375 1 98.56 434 ALA B N 1
ATOM 8708 C CA . ALA B 1 434 ? 4.23 -32.656 -24.938 1 98.56 434 ALA B CA 1
ATOM 8709 C C . ALA B 1 434 ? 5.168 -33.812 -24.547 1 98.56 434 ALA B C 1
ATOM 8711 O O . ALA B 1 434 ? 4.859 -34.594 -23.656 1 98.56 434 ALA B O 1
ATOM 8712 N N . PRO B 1 435 ? 6.285 -33.844 -25.234 1 98.5 435 PRO B N 1
ATOM 8713 C CA . PRO B 1 435 ? 7.246 -34.875 -24.828 1 98.5 435 PRO B CA 1
ATOM 8714 C C . PRO B 1 435 ? 7.836 -34.625 -23.438 1 98.5 435 PRO B C 1
ATOM 8716 O O . PRO B 1 435 ? 8.125 -33.469 -23.094 1 98.5 435 PRO B O 1
ATOM 8719 N N . GLU B 1 436 ? 7.914 -35.656 -22.688 1 98.44 436 GLU B N 1
ATOM 8720 C CA . GLU B 1 436 ? 8.531 -35.594 -21.375 1 98.44 436 GLU B CA 1
ATOM 8721 C C . GLU B 1 436 ? 9.578 -36.688 -21.188 1 98.44 436 GLU B C 1
ATOM 8723 O O . GLU B 1 436 ? 9.414 -37.812 -21.688 1 98.44 436 GLU B O 1
ATOM 8728 N N . LEU B 1 437 ? 10.617 -36.344 -20.469 1 97.81 437 LEU B N 1
ATOM 8729 C CA . LEU B 1 437 ? 11.641 -37.312 -20.109 1 97.81 437 LEU B CA 1
ATOM 8730 C C . LEU B 1 437 ? 11.438 -37.812 -18.688 1 97.81 437 LEU B C 1
ATOM 8732 O O . LEU B 1 437 ? 11.18 -37.031 -17.766 1 97.81 437 LEU B O 1
ATOM 8736 N N . HIS B 1 438 ? 11.492 -39.094 -18.547 1 97.5 438 HIS B N 1
ATOM 8737 C CA . HIS B 1 438 ? 11.391 -39.812 -17.266 1 97.5 438 HIS B CA 1
ATOM 8738 C C . HIS B 1 438 ? 12.305 -41.031 -17.234 1 97.5 438 HIS B C 1
ATOM 8740 O O . HIS B 1 438 ? 12.703 -41.531 -18.297 1 97.5 438 HIS B O 1
ATOM 8746 N N . VAL B 1 439 ? 12.703 -41.406 -16.047 1 96.69 439 VAL B N 1
ATOM 8747 C CA . VAL B 1 439 ? 13.297 -42.719 -15.891 1 96.69 439 VAL B CA 1
ATOM 8748 C C . VAL B 1 439 ? 12.227 -43.719 -15.492 1 96.69 439 VAL B C 1
ATOM 8750 O O . VAL B 1 439 ? 11.617 -43.625 -14.422 1 96.69 439 VAL B O 1
ATOM 8753 N N . ILE B 1 440 ? 11.969 -44.688 -16.328 1 98.25 440 ILE B N 1
ATOM 8754 C CA . ILE B 1 440 ? 10.953 -45.688 -16.109 1 98.25 440 ILE B CA 1
ATOM 8755 C C . ILE B 1 440 ? 11.586 -47.094 -16.25 1 98.25 440 ILE B C 1
ATOM 8757 O O . ILE B 1 440 ? 12.172 -47.406 -17.297 1 98.25 440 ILE B O 1
ATOM 8761 N N . GLY B 1 441 ? 11.492 -47.844 -15.188 1 96.38 441 GLY B N 1
ATOM 8762 C CA . GLY B 1 441 ? 12.125 -49.156 -15.219 1 96.38 441 GLY B CA 1
ATOM 8763 C C . GLY B 1 441 ? 13.633 -49.094 -15.383 1 96.38 441 GLY B C 1
ATOM 8764 O O . GLY B 1 441 ? 14.227 -49.938 -16.078 1 96.38 441 GLY B O 1
ATOM 8765 N N . GLY B 1 442 ? 14.188 -48.094 -14.93 1 94.81 442 GLY B N 1
ATOM 8766 C CA . GLY B 1 442 ? 15.633 -47.906 -14.961 1 94.81 442 GLY B CA 1
ATOM 8767 C C . GLY B 1 442 ? 16.125 -47.344 -16.281 1 94.81 442 GLY B C 1
ATOM 8768 O O . GLY B 1 442 ? 17.344 -47.219 -16.484 1 94.81 442 GLY B O 1
ATOM 8769 N N . LYS B 1 443 ? 15.266 -47.031 -17.156 1 96.56 443 LYS B N 1
ATOM 8770 C CA . LYS B 1 443 ? 15.664 -46.531 -18.469 1 96.56 443 LYS B CA 1
ATOM 8771 C C . LYS B 1 443 ? 15.148 -45.094 -18.703 1 96.56 443 LYS B C 1
ATOM 8773 O O . LYS B 1 443 ? 14.023 -44.781 -18.328 1 96.56 443 LYS B O 1
ATOM 8778 N N . LEU B 1 444 ? 16.047 -44.281 -19.25 1 97.25 444 LEU B N 1
ATOM 8779 C CA . LEU B 1 444 ? 15.57 -43 -19.719 1 97.25 444 LEU B CA 1
ATOM 8780 C C . LEU B 1 444 ? 14.5 -43.156 -20.781 1 97.25 444 LEU B C 1
ATOM 8782 O O . LEU B 1 444 ? 14.68 -43.938 -21.734 1 97.25 444 LEU B O 1
ATOM 8786 N N . SER B 1 445 ? 13.414 -42.531 -20.609 1 98.62 445 SER B N 1
ATOM 8787 C CA . SER B 1 445 ? 12.242 -42.719 -21.469 1 98.62 445 SER B CA 1
ATOM 8788 C C . SER B 1 445 ? 11.68 -41.375 -21.922 1 98.62 445 SER B C 1
ATOM 8790 O O . SER B 1 445 ? 11.82 -40.375 -21.234 1 98.62 445 SER B O 1
ATOM 8792 N N . VAL B 1 446 ? 11.109 -41.375 -23.125 1 98.69 446 VAL B N 1
ATOM 8793 C CA . VAL B 1 446 ? 10.328 -40.25 -23.594 1 98.69 446 VAL B CA 1
ATOM 8794 C C . VAL B 1 446 ? 8.859 -40.656 -23.719 1 98.69 446 VAL B C 1
ATOM 8796 O O . VAL B 1 446 ? 8.523 -41.625 -24.391 1 98.69 446 VAL B O 1
ATOM 8799 N N . LEU B 1 447 ? 8.023 -40 -22.984 1 98.81 447 LEU B N 1
ATOM 8800 C CA . LEU B 1 447 ? 6.578 -40.062 -23.188 1 98.81 447 LEU B CA 1
ATOM 8801 C C . LEU B 1 447 ? 6.117 -38.938 -24.109 1 98.81 447 LEU B C 1
ATOM 8803 O O . LEU B 1 447 ? 6.586 -37.781 -24 1 98.81 447 LEU B O 1
ATOM 8807 N N . PHE B 1 448 ? 5.25 -39.219 -25.125 1 98.75 448 PHE B N 1
ATOM 8808 C CA . PHE B 1 448 ? 4.746 -38.188 -26.047 1 98.75 448 PHE B CA 1
ATOM 8809 C C . PHE B 1 448 ? 3.518 -38.688 -26.797 1 98.75 448 PHE B C 1
ATOM 8811 O O . PHE B 1 448 ? 3.035 -39.812 -26.531 1 98.75 448 PHE B O 1
ATOM 8818 N N . MET B 1 449 ? 2.941 -37.844 -27.625 1 98.75 449 MET B N 1
ATOM 8819 C CA . MET B 1 449 ? 1.785 -38.25 -28.422 1 98.75 449 MET B CA 1
ATOM 8820 C C . MET B 1 449 ? 2.014 -37.906 -29.906 1 98.75 449 MET B C 1
ATOM 8822 O O . MET B 1 449 ? 1.928 -36.75 -30.312 1 98.75 449 MET B O 1
ATOM 8826 N N . PRO B 1 450 ? 2.283 -38.906 -30.672 1 98.5 450 PRO B N 1
ATOM 8827 C CA . PRO B 1 450 ? 2.191 -38.719 -32.125 1 98.5 450 PRO B CA 1
ATOM 8828 C C . PRO B 1 450 ? 0.766 -38.875 -32.656 1 98.5 450 PRO B C 1
ATOM 8830 O O . PRO B 1 450 ? -0.068 -39.5 -32 1 98.5 450 PRO B O 1
ATOM 8833 N N . CYS B 1 451 ? 0.568 -38.25 -33.812 1 98 451 CYS B N 1
ATOM 8834 C CA . CYS B 1 451 ? -0.67 -38.531 -34.531 1 98 451 CYS B CA 1
ATOM 8835 C C . CYS B 1 451 ? -0.381 -39.062 -35.906 1 98 451 CYS B C 1
ATOM 8837 O O . CYS B 1 451 ? 0.78 -39.188 -36.312 1 98 451 CYS B O 1
ATOM 8839 N N . PHE B 1 452 ? -1.414 -39.438 -36.5 1 97.25 452 PHE B N 1
ATOM 8840 C CA . PHE B 1 452 ? -1.359 -40.094 -37.812 1 97.25 452 PHE B CA 1
ATOM 8841 C C . PHE B 1 452 ? -2.279 -39.375 -38.812 1 97.25 452 PHE B C 1
ATOM 8843 O O . PHE B 1 452 ? -3.074 -38.531 -38.438 1 97.25 452 PHE B O 1
ATOM 8850 N N . ASP B 1 453 ? -2.074 -39.812 -40.094 1 95.81 453 ASP B N 1
ATOM 8851 C CA . ASP B 1 453 ? -2.947 -39.219 -41.125 1 95.81 453 ASP B CA 1
ATOM 8852 C C . ASP B 1 453 ? -4.402 -39.625 -40.875 1 95.81 453 ASP B C 1
ATOM 8854 O O . ASP B 1 453 ? -4.684 -40.781 -40.531 1 95.81 453 ASP B O 1
ATOM 8858 N N . GLY B 1 454 ? -5.277 -38.656 -41.094 1 94.25 454 GLY B N 1
ATOM 8859 C CA . GLY B 1 454 ? -6.699 -38.938 -40.938 1 94.25 454 GLY B CA 1
ATOM 8860 C C . GLY B 1 454 ? -7.223 -39.906 -42 1 94.25 454 GLY B C 1
ATOM 8861 O O . GLY B 1 454 ? -6.758 -39.875 -43.156 1 94.25 454 GLY B O 1
ATOM 8862 N N . PRO B 1 455 ? -8.195 -40.625 -41.562 1 90.44 455 PRO B N 1
ATOM 8863 C CA . PRO B 1 455 ? -8.852 -41.469 -42.562 1 90.44 455 PRO B CA 1
ATOM 8864 C C . PRO B 1 455 ? -9.68 -40.656 -43.562 1 90.44 455 PRO B C 1
ATOM 8866 O O . PRO B 1 455 ? -9.883 -39.469 -43.375 1 90.44 455 PRO B O 1
ATOM 8869 N N . ALA B 1 456 ? -10.016 -41.406 -44.562 1 89.56 456 ALA B N 1
ATOM 8870 C CA . ALA B 1 456 ? -10.766 -40.75 -45.625 1 89.56 456 ALA B CA 1
ATOM 8871 C C . ALA B 1 456 ? -12.086 -40.188 -45.094 1 89.56 456 ALA B C 1
ATOM 8873 O O . ALA B 1 456 ? -12.516 -39.094 -45.5 1 89.56 456 ALA B O 1
ATOM 8874 N N . ALA B 1 457 ? -12.773 -40.875 -44.219 1 88.5 457 ALA B N 1
ATOM 8875 C CA . ALA B 1 457 ? -14.055 -40.438 -43.656 1 88.5 457 ALA B CA 1
ATOM 8876 C C . ALA B 1 457 ? -14.023 -40.5 -42.125 1 88.5 457 ALA B C 1
ATOM 8878 O O . ALA B 1 457 ? -13.312 -41.312 -41.531 1 88.5 457 ALA B O 1
ATOM 8879 N N . ASP B 1 458 ? -14.852 -39.562 -41.5 1 80.88 458 ASP B N 1
ATOM 8880 C CA . ASP B 1 458 ? -15.055 -39.562 -40.031 1 80.88 458 ASP B CA 1
ATOM 8881 C C . ASP B 1 458 ? -15.898 -40.781 -39.594 1 80.88 458 ASP B C 1
ATOM 8883 O O . ASP B 1 458 ? -16.516 -41.438 -40.438 1 80.88 458 ASP B O 1
ATOM 8887 N N . PRO B 1 459 ? -15.914 -41.094 -38.375 1 74.69 459 PRO B N 1
ATOM 8888 C CA . PRO B 1 459 ? -16.688 -42.25 -37.875 1 74.69 459 PRO B CA 1
ATOM 8889 C C . PRO B 1 459 ? -18.172 -42.156 -38.281 1 74.69 459 PRO B C 1
ATOM 8891 O O . PRO B 1 459 ? -18.828 -43.188 -38.438 1 74.69 459 PRO B O 1
ATOM 8894 N N . ASP B 1 460 ? -18.625 -40.969 -38.438 1 74.88 460 ASP B N 1
ATOM 8895 C CA . ASP B 1 460 ? -20.031 -40.781 -38.781 1 74.88 460 ASP B CA 1
ATOM 8896 C C . ASP B 1 460 ? -20.266 -40.875 -40.281 1 74.88 460 ASP B C 1
ATOM 8898 O O . ASP B 1 460 ? -21.391 -40.719 -40.75 1 74.88 460 ASP B O 1
ATOM 8902 N N . GLY B 1 461 ? -19.281 -40.969 -41 1 83.25 461 GLY B N 1
ATOM 8903 C CA . GLY B 1 461 ? -19.391 -41.156 -42.438 1 83.25 461 GLY B CA 1
ATOM 8904 C C . GLY B 1 461 ? -19.109 -39.906 -43.25 1 83.25 461 GLY B C 1
ATOM 8905 O O . GLY B 1 461 ? -18.938 -39.969 -44.469 1 83.25 461 GLY B O 1
ATOM 8906 N N . THR B 1 462 ? -19 -38.812 -42.562 1 88.31 462 THR B N 1
ATOM 8907 C CA . THR B 1 462 ? -18.734 -37.562 -43.281 1 88.31 462 THR B CA 1
ATOM 8908 C C . THR B 1 462 ? -17.266 -37.469 -43.688 1 88.31 462 THR B C 1
ATOM 8910 O O . THR B 1 462 ? -16.422 -38.188 -43.125 1 88.31 462 THR B O 1
ATOM 8913 N N . ALA B 1 463 ? -17.047 -36.625 -44.625 1 89.69 463 ALA B N 1
ATOM 8914 C CA . ALA B 1 463 ? -15.688 -36.469 -45.094 1 89.69 463 ALA B CA 1
ATOM 8915 C C . ALA B 1 463 ? -14.805 -35.844 -44 1 89.69 463 ALA B C 1
ATOM 8917 O O . ALA B 1 463 ? -15.227 -34.938 -43.281 1 89.69 463 ALA B O 1
ATOM 8918 N N . ASN B 1 464 ? -13.656 -36.438 -43.844 1 90.12 464 ASN B N 1
ATOM 8919 C CA . ASN B 1 464 ? -12.672 -35.938 -42.906 1 90.12 464 ASN B CA 1
ATOM 8920 C C . ASN B 1 464 ? -11.797 -34.844 -43.5 1 90.12 464 ASN B C 1
ATOM 8922 O O . ASN B 1 464 ? -11.094 -35.094 -44.5 1 90.12 464 ASN B O 1
ATOM 8926 N N . ASP B 1 465 ? -11.789 -33.688 -42.938 1 89.69 465 ASP B N 1
ATOM 8927 C CA . ASP B 1 465 ? -11.039 -32.562 -43.469 1 89.69 465 ASP B CA 1
ATOM 8928 C C . ASP B 1 465 ? -9.539 -32.781 -43.281 1 89.69 465 ASP B C 1
ATOM 8930 O O . ASP B 1 465 ? -8.734 -32.094 -43.906 1 89.69 465 ASP B O 1
ATOM 8934 N N . ARG B 1 466 ? -9.18 -33.781 -42.562 1 93 466 ARG B N 1
ATOM 8935 C CA . ARG B 1 466 ? -7.773 -34.094 -42.344 1 93 466 ARG B CA 1
ATOM 8936 C C . ARG B 1 466 ? -7.387 -35.406 -43.062 1 93 466 ARG B C 1
ATOM 8938 O O . ARG B 1 466 ? -6.387 -36.031 -42.719 1 93 466 ARG B O 1
ATOM 8945 N N . ALA B 1 467 ? -8.172 -35.781 -44 1 93.44 467 ALA B N 1
ATOM 8946 C CA . ALA B 1 467 ? -7.855 -36.969 -44.75 1 93.44 467 ALA B CA 1
ATOM 8947 C C . ALA B 1 467 ? -6.48 -36.875 -45.406 1 93.44 467 ALA B C 1
ATOM 8949 O O . ALA B 1 467 ? -6.215 -35.906 -46.156 1 93.44 467 ALA B O 1
ATOM 8950 N N . GLY B 1 468 ? -5.633 -37.812 -45.062 1 93 468 GLY B N 1
ATOM 8951 C CA . GLY B 1 468 ? -4.309 -37.875 -45.656 1 93 468 GLY B CA 1
ATOM 8952 C C . GLY B 1 468 ? -3.348 -36.844 -45.031 1 93 468 GLY B C 1
ATOM 8953 O O . GLY B 1 468 ? -2.236 -36.688 -45.531 1 93 468 GLY B O 1
ATOM 8954 N N . LYS B 1 469 ? -3.812 -36.156 -44.062 1 94.75 469 LYS B N 1
ATOM 8955 C CA . LYS B 1 469 ? -2.996 -35.219 -43.312 1 94.75 469 LYS B CA 1
ATOM 8956 C C . LYS B 1 469 ? -3.006 -35.531 -41.844 1 94.75 469 LYS B C 1
ATOM 8958 O O . LYS B 1 469 ? -3.904 -36.219 -41.344 1 94.75 469 LYS B O 1
ATOM 8963 N N . PRO B 1 470 ? -2.016 -35.031 -41.156 1 96.38 470 PRO B N 1
ATOM 8964 C CA . PRO B 1 470 ? -2.027 -35.281 -39.719 1 96.38 470 PRO B CA 1
ATOM 8965 C C . PRO B 1 470 ? -3.336 -34.875 -39.031 1 96.38 470 PRO B C 1
ATOM 8967 O O . PRO B 1 470 ? -3.807 -33.75 -39.25 1 96.38 470 PRO B O 1
ATOM 8970 N N . ASP B 1 471 ? -3.908 -35.781 -38.281 1 95.69 471 ASP B N 1
ATOM 8971 C CA . ASP B 1 471 ? -5.164 -35.562 -37.562 1 95.69 471 ASP B CA 1
ATOM 8972 C C . ASP B 1 471 ? -4.984 -35.812 -36.062 1 95.69 471 ASP B C 1
ATOM 8974 O O . ASP B 1 471 ? -4.816 -36.938 -35.625 1 95.69 471 ASP B O 1
ATOM 8978 N N . MET B 1 472 ? -5.141 -34.719 -35.281 1 95.56 472 MET B N 1
ATOM 8979 C CA . MET B 1 472 ? -4.891 -34.781 -33.844 1 95.56 472 MET B CA 1
ATOM 8980 C C . MET B 1 472 ? -5.805 -35.812 -33.188 1 95.56 472 MET B C 1
ATOM 8982 O O . MET B 1 472 ? -5.441 -36.406 -32.188 1 95.56 472 MET B O 1
ATOM 8986 N N . TRP B 1 473 ? -6.922 -36.094 -33.719 1 94.56 473 TRP B N 1
ATOM 8987 C CA . TRP B 1 473 ? -7.895 -37 -33.094 1 94.56 473 TRP B CA 1
ATOM 8988 C C . TRP B 1 473 ? -7.434 -38.438 -33.156 1 94.56 473 TRP B C 1
ATOM 8990 O O . TRP B 1 473 ? -7.98 -39.312 -32.5 1 94.56 473 TRP B O 1
ATOM 9000 N N . THR B 1 474 ? -6.41 -38.719 -33.938 1 95.12 474 THR B N 1
ATOM 9001 C CA . THR B 1 474 ? -5.824 -40.062 -34.031 1 95.12 474 THR B CA 1
ATOM 9002 C C . THR B 1 474 ? -4.699 -40.219 -33 1 95.12 474 THR B C 1
ATOM 9004 O O . THR B 1 474 ? -4.133 -41.312 -32.875 1 95.12 474 THR B O 1
ATOM 9007 N N . GLY B 1 475 ? -4.453 -39.188 -32.281 1 97.25 475 GLY B N 1
ATOM 9008 C CA . GLY B 1 475 ? -3.314 -39.156 -31.359 1 97.25 475 GLY B CA 1
ATOM 9009 C C . GLY B 1 475 ? -3.457 -40.125 -30.203 1 97.25 475 GLY B C 1
ATOM 9010 O O . GLY B 1 475 ? -4.547 -40.281 -29.656 1 97.25 475 GLY B O 1
ATOM 9011 N N . ARG B 1 476 ? -2.273 -40.812 -29.875 1 97.62 476 ARG B N 1
ATOM 9012 C CA . ARG B 1 476 ? -2.199 -41.75 -28.766 1 97.62 476 ARG B CA 1
ATOM 9013 C C . ARG B 1 476 ? -0.911 -41.562 -27.969 1 97.62 476 ARG B C 1
ATOM 9015 O O . ARG B 1 476 ? 0.154 -41.344 -28.547 1 97.62 476 ARG B O 1
ATOM 9022 N N . CYS B 1 477 ? -1.056 -41.75 -26.672 1 98.75 477 CYS B N 1
ATOM 9023 C CA . CYS B 1 477 ? 0.156 -41.719 -25.859 1 98.75 477 CYS B CA 1
ATOM 9024 C C . CYS B 1 477 ? 1.124 -42.844 -26.297 1 98.75 477 CYS B C 1
ATOM 9026 O O . CYS B 1 477 ? 0.713 -43.969 -26.547 1 98.75 477 CYS B O 1
ATOM 9028 N N . HIS B 1 478 ? 2.367 -42.469 -26.391 1 98.88 478 HIS B N 1
ATOM 9029 C CA . HIS B 1 478 ? 3.447 -43.375 -26.797 1 98.88 478 HIS B CA 1
ATOM 9030 C C . HIS B 1 478 ? 4.637 -43.25 -25.844 1 98.88 478 HIS B C 1
ATOM 9032 O O . HIS B 1 478 ? 4.746 -42.281 -25.094 1 98.88 478 HIS B O 1
ATOM 9038 N N . ILE B 1 479 ? 5.48 -44.281 -25.891 1 98.88 479 ILE B N 1
ATOM 9039 C CA . ILE B 1 479 ? 6.73 -44.281 -25.141 1 98.88 479 ILE B CA 1
ATOM 9040 C C . ILE B 1 479 ? 7.863 -44.812 -26.016 1 98.88 479 ILE B C 1
ATOM 9042 O O . ILE B 1 479 ? 7.641 -45.656 -26.891 1 98.88 479 ILE B O 1
ATOM 9046 N N . MET B 1 480 ? 9 -44.312 -25.906 1 98.69 480 MET B N 1
ATOM 9047 C CA . MET B 1 480 ? 10.258 -44.875 -26.391 1 98.69 480 MET B CA 1
ATOM 9048 C C . MET B 1 480 ? 11.328 -44.812 -25.297 1 98.69 480 MET B C 1
ATOM 9050 O O . MET B 1 480 ? 11.281 -43.938 -24.438 1 98.69 480 MET B O 1
ATOM 9054 N N . GLN B 1 481 ? 12.273 -45.719 -25.312 1 98.56 481 GLN B N 1
ATOM 9055 C CA . GLN B 1 481 ? 13.258 -45.812 -24.25 1 98.56 481 GLN B CA 1
ATOM 9056 C C . GLN B 1 481 ? 14.672 -45.875 -24.797 1 98.56 481 GLN B C 1
ATOM 9058 O O . GLN B 1 481 ? 14.898 -46.438 -25.891 1 98.56 481 GLN B O 1
ATOM 9063 N N . LEU B 1 482 ? 15.516 -45.312 -24.094 1 98.12 482 LEU B N 1
ATOM 9064 C CA . LEU B 1 482 ? 16.938 -45.344 -24.438 1 98.12 482 LEU B CA 1
ATOM 9065 C C . LEU B 1 482 ? 17.531 -46.719 -24.172 1 98.12 482 LEU B C 1
ATOM 9067 O O . LEU B 1 482 ? 17.359 -47.281 -23.078 1 98.12 482 LEU B O 1
ATOM 9071 N N . ARG B 1 483 ? 18.25 -47.219 -25.109 1 97.88 483 ARG B N 1
ATOM 9072 C CA . ARG B 1 483 ? 18.875 -48.531 -24.953 1 97.88 483 ARG B CA 1
ATOM 9073 C C . ARG B 1 483 ? 20.109 -48.438 -24.062 1 97.88 483 ARG B C 1
ATOM 9075 O O . ARG B 1 483 ? 20.688 -47.344 -23.891 1 97.88 483 ARG B O 1
ATOM 9082 N N . GLN B 1 484 ? 20.375 -49.562 -23.562 1 95.94 484 GLN B N 1
ATOM 9083 C CA . GLN B 1 484 ? 21.578 -49.719 -22.766 1 95.94 484 GLN B CA 1
ATOM 9084 C C . GLN B 1 484 ? 22.531 -50.75 -23.391 1 95.94 484 GLN B C 1
ATOM 9086 O O . GLN B 1 484 ? 22.109 -51.594 -24.203 1 95.94 484 GLN B O 1
ATOM 9091 N N . ASP B 1 485 ? 23.75 -50.656 -23.016 1 94.94 485 ASP B N 1
ATOM 9092 C CA . ASP B 1 485 ? 24.719 -51.625 -23.516 1 94.94 485 ASP B CA 1
ATOM 9093 C C . ASP B 1 485 ? 24.672 -52.906 -22.672 1 94.94 485 ASP B C 1
ATOM 9095 O O . ASP B 1 485 ? 23.797 -53.062 -21.812 1 94.94 485 ASP B O 1
ATOM 9099 N N . ALA B 1 486 ? 25.625 -53.812 -22.953 1 93.81 486 ALA B N 1
ATOM 9100 C CA . ALA B 1 486 ? 25.625 -55.125 -22.344 1 93.81 486 ALA B CA 1
ATOM 9101 C C . ALA B 1 486 ? 25.875 -55.031 -20.828 1 93.81 486 ALA B C 1
ATOM 9103 O O . ALA B 1 486 ? 25.469 -55.906 -20.078 1 93.81 486 ALA B O 1
ATOM 9104 N N . ASP B 1 487 ? 26.516 -53.938 -20.391 1 92.69 487 ASP B N 1
ATOM 9105 C CA . ASP B 1 487 ? 26.844 -53.781 -18.984 1 92.69 487 ASP B CA 1
ATOM 9106 C C . ASP B 1 487 ? 25.781 -52.969 -18.25 1 92.69 487 ASP B C 1
ATOM 9108 O O . ASP B 1 487 ? 25.922 -52.656 -17.062 1 92.69 487 ASP B O 1
ATOM 9112 N N . GLY B 1 488 ? 24.812 -52.594 -18.969 1 89.44 488 GLY B N 1
ATOM 9113 C CA . GLY B 1 488 ? 23.719 -51.844 -18.359 1 89.44 488 GLY B CA 1
ATOM 9114 C C . GLY B 1 488 ? 23.938 -50.344 -18.344 1 89.44 488 GLY B C 1
ATOM 9115 O O . GLY B 1 488 ? 23.203 -49.594 -17.703 1 89.44 488 GLY B O 1
ATOM 9116 N N . ARG B 1 489 ? 25.156 -49.906 -18.938 1 86.94 489 ARG B N 1
ATOM 9117 C CA . ARG B 1 489 ? 25.453 -48.469 -19.047 1 86.94 489 ARG B CA 1
ATOM 9118 C C . ARG B 1 489 ? 24.641 -47.844 -20.156 1 86.94 489 ARG B C 1
ATOM 9120 O O . ARG B 1 489 ? 24.469 -48.406 -21.234 1 86.94 489 ARG B O 1
ATOM 9127 N N . ASP B 1 490 ? 23.797 -46.75 -19.953 1 94.69 490 ASP B N 1
ATOM 9128 C CA . ASP B 1 490 ? 22.969 -46 -20.906 1 94.69 490 ASP B CA 1
ATOM 9129 C C . ASP B 1 490 ? 23.766 -45.594 -22.141 1 94.69 490 ASP B C 1
ATOM 9131 O O . ASP B 1 490 ? 2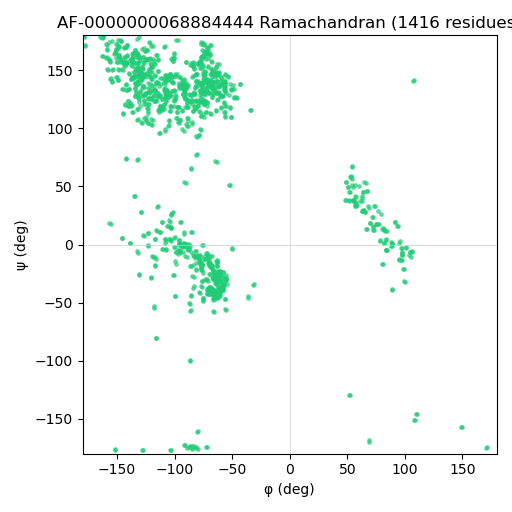4.906 -45.156 -22.016 1 94.69 490 ASP B O 1
ATOM 9135 N N . LEU B 1 491 ? 23.156 -45.75 -23.297 1 97.25 491 LEU B N 1
ATOM 9136 C CA . LEU B 1 491 ? 23.766 -45.219 -24.516 1 97.25 491 LEU B CA 1
ATOM 9137 C C . LEU B 1 491 ? 23.578 -43.719 -24.609 1 97.25 491 LEU B C 1
ATOM 9139 O O . LEU B 1 491 ? 22.938 -43.125 -23.734 1 97.25 491 LEU B O 1
ATOM 9143 N N . ASP B 1 492 ? 24.219 -43.125 -25.594 1 96.06 492 ASP B N 1
ATOM 9144 C CA . ASP B 1 492 ? 24.172 -41.656 -25.75 1 96.06 492 ASP B CA 1
ATOM 9145 C C . ASP B 1 492 ? 22.766 -41.219 -26.156 1 96.06 492 ASP B C 1
ATOM 9147 O O . ASP B 1 492 ? 22.297 -41.531 -27.234 1 96.06 492 ASP B O 1
ATOM 9151 N N . PRO B 1 493 ? 22.078 -40.5 -25.234 1 95.88 493 PRO B N 1
ATOM 9152 C CA . PRO B 1 493 ? 20.719 -40.062 -25.562 1 95.88 493 PRO B CA 1
ATOM 9153 C C . PRO B 1 493 ? 20.672 -39.094 -26.734 1 95.88 493 PRO B C 1
ATOM 9155 O O . PRO B 1 493 ? 19.609 -38.812 -27.297 1 95.88 493 PRO B O 1
ATOM 9158 N N . ARG B 1 494 ? 21.797 -38.469 -27.203 1 94.62 494 ARG B N 1
ATOM 9159 C CA . ARG B 1 494 ? 21.875 -37.5 -28.297 1 94.62 494 ARG B CA 1
ATOM 9160 C C . ARG B 1 494 ? 21.812 -38.188 -29.656 1 94.62 494 ARG B C 1
ATOM 9162 O O . ARG B 1 494 ? 21.625 -37.562 -30.688 1 94.62 494 ARG B O 1
ATOM 9169 N N . ASP B 1 495 ? 21.891 -39.469 -29.609 1 97.38 495 ASP B N 1
ATOM 9170 C CA . ASP B 1 495 ? 21.797 -40.25 -30.828 1 97.38 495 ASP B CA 1
ATOM 9171 C C . ASP B 1 495 ? 20.406 -40.906 -30.984 1 97.38 495 ASP B C 1
ATOM 9173 O O . ASP B 1 495 ? 20.062 -41.812 -30.234 1 97.38 495 ASP B O 1
ATOM 9177 N N . PRO B 1 496 ? 19.703 -40.562 -32.031 1 97.81 496 PRO B N 1
ATOM 9178 C CA . PRO B 1 496 ? 18.344 -41.094 -32.219 1 97.81 496 PRO B CA 1
ATOM 9179 C C . PRO B 1 496 ? 18.328 -42.594 -32.406 1 97.81 496 PRO B C 1
ATOM 9181 O O . PRO B 1 496 ? 17.375 -43.25 -32.031 1 97.81 496 PRO B O 1
ATOM 9184 N N . ALA B 1 497 ? 19.391 -43.125 -32.906 1 97.25 497 ALA B N 1
ATOM 9185 C CA . ALA B 1 497 ? 19.453 -44.562 -33.219 1 97.25 497 ALA B CA 1
ATOM 9186 C C . ALA B 1 497 ? 19.5 -45.375 -31.922 1 97.25 497 ALA B C 1
ATOM 9188 O O . ALA B 1 497 ? 19.266 -46.594 -31.938 1 97.25 497 ALA B O 1
ATOM 9189 N N . ASN B 1 498 ? 19.797 -44.688 -30.891 1 98.25 498 ASN B N 1
ATOM 9190 C CA . ASN B 1 498 ? 19.922 -45.375 -29.609 1 98.25 498 ASN B CA 1
ATOM 9191 C C . ASN B 1 498 ? 18.578 -45.5 -28.906 1 98.25 498 ASN B C 1
ATOM 9193 O O . ASN B 1 498 ? 18.484 -46.094 -27.828 1 98.25 498 ASN B O 1
ATOM 9197 N N . TRP B 1 499 ? 17.547 -45.031 -29.391 1 98.56 499 TRP B N 1
ATOM 9198 C CA . TRP B 1 499 ? 16.203 -45.125 -28.797 1 98.56 499 TRP B CA 1
ATOM 9199 C C . TRP B 1 499 ? 15.406 -46.25 -29.422 1 98.56 499 TRP B C 1
ATOM 9201 O O . TRP B 1 499 ? 15.57 -46.562 -30.609 1 98.56 499 TRP B O 1
ATOM 9211 N N . THR B 1 500 ? 14.578 -46.875 -28.656 1 98.44 500 THR B N 1
ATOM 9212 C CA . THR B 1 500 ? 13.688 -47.906 -29.172 1 98.44 500 THR B CA 1
ATOM 9213 C C . THR B 1 500 ? 12.617 -47.281 -30.078 1 98.44 500 THR B C 1
ATOM 9215 O O . THR B 1 500 ? 12.398 -46.062 -30.062 1 98.44 500 THR B O 1
ATOM 9218 N N . VAL B 1 501 ? 12 -48.156 -30.859 1 98.44 501 VAL B N 1
ATOM 9219 C CA . VAL B 1 501 ? 10.867 -47.719 -31.672 1 98.44 501 VAL B CA 1
ATOM 9220 C C . VAL B 1 501 ? 9.711 -47.312 -30.766 1 98.44 501 VAL B C 1
ATOM 9222 O O . VAL B 1 501 ? 9.398 -48 -29.797 1 98.44 501 VAL B O 1
ATOM 9225 N N . PRO B 1 502 ? 9.117 -46.125 -31.109 1 98.75 502 PRO B N 1
ATOM 9226 C CA . PRO B 1 502 ? 7.988 -45.719 -30.281 1 98.75 502 PRO B CA 1
ATOM 9227 C C . PRO B 1 502 ? 6.879 -46.75 -30.219 1 98.75 502 PRO B C 1
ATOM 9229 O O . PRO B 1 502 ? 6.574 -47.375 -31.234 1 98.75 502 PRO B O 1
ATOM 9232 N N . GLU B 1 503 ? 6.285 -46.938 -29.031 1 98.62 503 GLU B N 1
ATOM 9233 C CA . GLU B 1 503 ? 5.203 -47.906 -28.812 1 98.62 503 GLU B CA 1
ATOM 9234 C C . GLU B 1 503 ? 4.004 -47.219 -28.141 1 98.62 503 GLU B C 1
ATOM 9236 O O . GLU B 1 503 ? 4.168 -46.438 -27.203 1 98.62 503 GLU B O 1
ATOM 9241 N N . PRO B 1 504 ? 2.783 -47.531 -28.641 1 98.5 504 PRO B N 1
ATOM 9242 C CA . PRO B 1 504 ? 1.618 -46.969 -27.953 1 98.5 504 PRO B CA 1
ATOM 9243 C C . PRO B 1 504 ? 1.428 -47.562 -26.547 1 98.5 504 PRO B C 1
ATOM 9245 O O . PRO B 1 504 ? 1.728 -48.75 -26.328 1 98.5 504 PRO B O 1
ATOM 9248 N N . ILE B 1 505 ? 0.986 -46.75 -25.672 1 98.75 505 ILE B N 1
ATOM 9249 C CA . ILE B 1 505 ? 0.6 -47.188 -24.328 1 98.75 505 ILE B CA 1
ATOM 9250 C C . ILE B 1 505 ? -0.882 -47.562 -24.328 1 98.75 505 ILE B C 1
ATOM 9252 O O . ILE B 1 505 ? -1.731 -46.75 -24.703 1 98.75 505 ILE B O 1
ATOM 9256 N N . LEU B 1 506 ? -1.155 -48.781 -23.875 1 98.25 506 LEU B N 1
ATOM 9257 C CA . LEU B 1 506 ? -2.51 -49.312 -23.953 1 98.25 506 LEU B CA 1
ATOM 9258 C C . LEU B 1 506 ? -3.039 -49.688 -22.578 1 98.25 506 LEU B C 1
ATOM 9260 O O . LEU B 1 506 ? -2.262 -49.906 -21.641 1 98.25 506 LEU B O 1
ATOM 9264 N N . GLY B 1 507 ? -4.359 -49.75 -22.547 1 96.38 507 GLY B N 1
ATOM 9265 C CA . GLY B 1 507 ? -5.012 -50.219 -21.328 1 96.38 507 GLY B CA 1
ATOM 9266 C C . GLY B 1 507 ? -5.023 -51.719 -21.172 1 96.38 507 GLY B C 1
ATOM 9267 O O . GLY B 1 507 ? -4.438 -52.438 -22 1 96.38 507 GLY B O 1
ATOM 9268 N N . PRO B 1 508 ? -5.723 -52.094 -20.078 1 92.56 508 PRO B N 1
ATOM 9269 C CA . PRO B 1 508 ? -5.922 -53.562 -19.938 1 92.56 508 PRO B CA 1
ATOM 9270 C C . PRO B 1 508 ? -6.617 -54.156 -21.156 1 92.56 508 PRO B C 1
ATOM 9272 O O . PRO B 1 508 ? -7.531 -53.562 -21.719 1 92.56 508 PRO B O 1
ATOM 9275 N N . GLY B 1 509 ? -6.188 -55.344 -21.547 1 91.38 509 GLY B N 1
ATOM 9276 C CA . GLY B 1 509 ? -6.758 -56 -22.703 1 91.38 509 GLY B CA 1
ATOM 9277 C C . GLY B 1 509 ? -6.352 -55.375 -24.031 1 91.38 509 GLY B C 1
ATOM 9278 O O . GLY B 1 509 ? -7.047 -55.531 -25.031 1 91.38 509 GLY B O 1
ATOM 9279 N N . GLU B 1 510 ? -5.383 -54.531 -23.953 1 90.31 510 GLU B N 1
ATOM 9280 C CA . GLU B 1 510 ? -4.773 -53.875 -25.109 1 90.31 510 GLU B CA 1
ATOM 9281 C C . GLU B 1 510 ? -5.742 -52.906 -25.781 1 90.31 510 GLU B C 1
ATOM 9283 O O . GLU B 1 510 ? -5.719 -52.75 -27.016 1 90.31 510 GLU B O 1
ATOM 9288 N N . ARG B 1 511 ? -6.551 -52.312 -25.031 1 93.62 511 ARG B N 1
ATOM 9289 C CA . ARG B 1 511 ? -7.488 -51.312 -25.516 1 93.62 511 ARG B CA 1
ATOM 9290 C C . ARG B 1 511 ? -6.84 -49.938 -25.547 1 93.62 511 ARG B C 1
ATOM 9292 O O . ARG B 1 511 ? -5.949 -49.656 -24.734 1 93.62 511 ARG B O 1
ATOM 9299 N N . ILE B 1 512 ? -7.379 -49.094 -26.422 1 95.5 512 ILE B N 1
ATOM 9300 C CA . ILE B 1 512 ? -6.898 -47.719 -26.438 1 95.5 512 ILE B CA 1
ATOM 9301 C C . ILE B 1 512 ? -7.309 -47.031 -25.141 1 95.5 512 ILE B C 1
ATOM 9303 O O . ILE B 1 512 ? -8.273 -47.438 -24.5 1 95.5 512 ILE B O 1
ATOM 9307 N N . LEU B 1 513 ? -6.66 -46.031 -24.766 1 97.38 513 LEU B N 1
ATOM 9308 C CA . LEU B 1 513 ? -6.871 -45.344 -23.5 1 97.38 513 LEU B CA 1
ATOM 9309 C C . LEU B 1 513 ? -8.188 -44.594 -23.5 1 97.38 513 LEU B C 1
ATOM 9311 O O . LEU B 1 513 ? -8.914 -44.562 -22.5 1 97.38 513 LEU B O 1
ATOM 9315 N N . ASN B 1 514 ? -8.508 -43.938 -24.547 1 96.88 514 ASN B N 1
ATOM 9316 C CA . ASN B 1 514 ? -9.672 -43.062 -24.672 1 96.88 514 ASN B CA 1
ATOM 9317 C C . ASN B 1 514 ? -10.695 -43.625 -25.656 1 96.88 514 ASN B C 1
ATOM 9319 O O . ASN B 1 514 ? -10.656 -43.281 -26.844 1 96.88 514 ASN B O 1
ATOM 9323 N N . PRO B 1 515 ? -11.648 -44.281 -25.203 1 92.56 515 PRO B N 1
ATOM 9324 C CA . PRO B 1 515 ? -12.648 -44.844 -26.109 1 92.56 515 PRO B CA 1
ATOM 9325 C C . PRO B 1 515 ? -13.695 -43.812 -26.562 1 92.56 515 PRO B C 1
ATOM 9327 O O . PRO B 1 515 ? -14.523 -44.125 -27.422 1 92.56 515 PRO B O 1
ATOM 9330 N N . VAL B 1 516 ? -13.719 -42.656 -25.984 1 93 516 VAL B N 1
ATOM 9331 C CA . VAL B 1 516 ? -14.75 -41.656 -26.25 1 93 516 VAL B CA 1
ATOM 9332 C C . VAL B 1 516 ? -14.367 -40.812 -27.469 1 93 516 VAL B C 1
ATOM 9334 O O . VAL B 1 516 ? -15.062 -40.844 -28.484 1 93 516 VAL B O 1
ATOM 9337 N N . GLN B 1 517 ? -13.25 -40.219 -27.422 1 90.88 517 GLN B N 1
ATOM 9338 C CA . GLN B 1 517 ? -12.805 -39.312 -28.484 1 90.88 517 GLN B CA 1
ATOM 9339 C C . GLN B 1 517 ? -11.555 -39.844 -29.172 1 90.88 517 GLN B C 1
ATOM 9341 O O . GLN B 1 517 ? -11.109 -39.312 -30.188 1 90.88 517 GLN B O 1
ATOM 9346 N N . ARG B 1 518 ? -10.93 -40.844 -28.594 1 91.62 518 ARG B N 1
ATOM 9347 C CA . ARG B 1 518 ? -9.781 -41.594 -29.109 1 91.62 518 ARG B CA 1
ATOM 9348 C C . ARG B 1 518 ? -8.477 -40.938 -28.688 1 91.62 518 ARG B C 1
ATOM 9350 O O . ARG B 1 518 ? -7.531 -41.594 -28.297 1 91.62 518 ARG B O 1
ATOM 9357 N N . ILE B 1 519 ? -8.422 -39.625 -28.672 1 96.44 519 ILE B N 1
ATOM 9358 C CA . ILE B 1 519 ? -7.176 -38.906 -28.422 1 96.44 519 ILE B CA 1
ATOM 9359 C C . ILE B 1 519 ? -6.781 -39.031 -26.953 1 96.44 519 ILE B C 1
ATOM 9361 O O . ILE B 1 519 ? -7.637 -38.969 -26.078 1 96.44 519 ILE B O 1
ATOM 9365 N N . SER B 1 520 ? -5.559 -39.312 -26.625 1 98.25 520 SER B N 1
ATOM 9366 C CA . SER B 1 520 ? -4.902 -39.25 -25.328 1 98.25 520 SER B CA 1
ATOM 9367 C C . SER B 1 520 ? -3.547 -38.562 -25.422 1 98.25 520 SER B C 1
ATOM 9369 O O . SER B 1 520 ? -2.748 -38.875 -26.312 1 98.25 520 SER B O 1
ATOM 9371 N N . LEU B 1 521 ? -3.277 -37.562 -24.531 1 98.25 521 LEU B N 1
ATOM 9372 C CA . LEU B 1 521 ? -2.094 -36.75 -24.688 1 98.25 521 LEU B CA 1
ATOM 9373 C C . LEU B 1 521 ? -1.584 -36.281 -23.328 1 98.25 521 LEU B C 1
ATOM 9375 O O . LEU B 1 521 ? -2.236 -36.5 -22.312 1 98.25 521 LEU B O 1
ATOM 9379 N N . ASP B 1 522 ? -0.382 -35.688 -23.281 1 98.5 522 ASP B N 1
ATOM 9380 C CA . ASP B 1 522 ? 0.202 -35 -22.125 1 98.5 522 ASP B CA 1
ATOM 9381 C C . ASP B 1 522 ? 0.504 -36 -21 1 98.5 522 ASP B C 1
ATOM 9383 O O . ASP B 1 522 ? 0.199 -35.75 -19.844 1 98.5 522 ASP B O 1
ATOM 9387 N N . MET B 1 523 ? 1.086 -37.094 -21.281 1 98.75 523 MET B N 1
ATOM 9388 C CA . MET B 1 523 ? 1.278 -38.125 -20.266 1 98.75 523 MET B CA 1
ATOM 9389 C C . MET B 1 523 ? 2.496 -37.844 -19.406 1 98.75 523 MET B C 1
ATOM 9391 O O . MET B 1 523 ? 3.533 -37.406 -19.922 1 98.75 523 MET B O 1
ATOM 9395 N N . THR B 1 524 ? 2.35 -38 -18.094 1 98.75 524 THR B N 1
ATOM 9396 C CA . THR B 1 524 ? 3.416 -37.875 -17.109 1 98.75 524 THR B CA 1
ATOM 9397 C C . THR B 1 524 ? 3.414 -39.062 -16.156 1 98.75 524 THR B C 1
ATOM 9399 O O . THR B 1 524 ? 2.605 -40 -16.281 1 98.75 524 THR B O 1
ATOM 9402 N N . VAL B 1 525 ? 4.395 -39.062 -15.203 1 98.56 525 VAL B N 1
ATOM 9403 C CA . VAL B 1 525 ? 4.559 -40.188 -14.266 1 98.56 525 VAL B CA 1
ATOM 9404 C C . VAL B 1 525 ? 4.461 -39.656 -12.836 1 98.56 525 VAL B C 1
ATOM 9406 O O . VAL B 1 525 ? 4.988 -38.594 -12.516 1 98.56 525 VAL B O 1
ATOM 9409 N N . ILE B 1 526 ? 3.725 -40.344 -12.016 1 98.5 526 ILE B N 1
ATOM 9410 C CA . ILE B 1 526 ? 3.68 -40.125 -10.578 1 98.5 526 ILE B CA 1
ATOM 9411 C C . ILE B 1 526 ? 4.098 -41.406 -9.844 1 98.5 526 ILE B C 1
ATOM 9413 O O . ILE B 1 526 ? 3.57 -42.469 -10.117 1 98.5 526 ILE B O 1
ATOM 9417 N N . VAL B 1 527 ? 5.059 -41.312 -9 1 98 527 VAL B N 1
ATOM 9418 C CA . VAL B 1 527 ? 5.473 -42.438 -8.164 1 98 527 VAL B CA 1
ATOM 9419 C C . VAL B 1 527 ? 5.223 -42.094 -6.695 1 98 527 VAL B C 1
ATOM 9421 O O . VAL B 1 527 ? 5.691 -41.062 -6.195 1 98 527 VAL B O 1
ATOM 9424 N N . ASP B 1 528 ? 4.473 -42.938 -6.062 1 97.75 528 ASP B N 1
ATOM 9425 C CA . ASP B 1 528 ? 4.215 -42.719 -4.641 1 97.75 528 ASP B CA 1
ATOM 9426 C C . ASP B 1 528 ? 4.227 -44.062 -3.891 1 97.75 528 ASP B C 1
ATOM 9428 O O . ASP B 1 528 ? 3.465 -44.969 -4.223 1 97.75 528 ASP B O 1
ATOM 9432 N N . SER B 1 529 ? 5.07 -44.188 -2.877 1 96.62 529 SER B N 1
ATOM 9433 C CA . SER B 1 529 ? 5.156 -45.344 -2.02 1 96.62 529 SER B CA 1
ATOM 9434 C C . SER B 1 529 ? 5.391 -46.625 -2.84 1 96.62 529 SER B C 1
ATOM 9436 O O . SER B 1 529 ? 4.742 -47.625 -2.611 1 96.62 529 SER B O 1
ATOM 9438 N N . GLY B 1 530 ? 6.172 -46.438 -3.826 1 96 530 GLY B N 1
ATOM 9439 C CA . GLY B 1 530 ? 6.562 -47.562 -4.648 1 96 530 GLY B CA 1
ATOM 9440 C C . GLY B 1 530 ? 5.559 -47.906 -5.738 1 96 530 GLY B C 1
ATOM 9441 O O . GLY B 1 530 ? 5.805 -48.75 -6.578 1 96 530 GLY B O 1
ATOM 9442 N N . ARG B 1 531 ? 4.496 -47.25 -5.746 1 97.62 531 ARG B N 1
ATOM 9443 C CA . ARG B 1 531 ? 3.488 -47.469 -6.781 1 97.62 531 ARG B CA 1
ATOM 9444 C C . ARG B 1 531 ? 3.666 -46.438 -7.918 1 97.62 531 ARG B C 1
ATOM 9446 O O . ARG B 1 531 ? 3.98 -45.281 -7.676 1 97.62 531 ARG B O 1
ATOM 9453 N N . TRP B 1 532 ? 3.51 -46.969 -9.141 1 98.5 532 TRP B N 1
ATOM 9454 C CA . TRP B 1 532 ? 3.707 -46.156 -10.328 1 98.5 532 TRP B CA 1
ATOM 9455 C C . TRP B 1 532 ? 2.377 -45.844 -11.016 1 98.5 532 TRP B C 1
ATOM 9457 O O . TRP B 1 532 ? 1.525 -46.75 -11.141 1 98.5 532 TRP B O 1
ATOM 9467 N N . TYR B 1 533 ? 2.168 -44.594 -11.367 1 98.88 533 TYR B N 1
ATOM 9468 C CA . TYR B 1 533 ? 0.977 -44.156 -12.086 1 98.88 533 TYR B CA 1
ATOM 9469 C C . TYR B 1 533 ? 1.352 -43.344 -13.312 1 98.88 533 TYR B C 1
ATOM 9471 O O . TYR B 1 533 ? 2.326 -42.594 -13.281 1 98.88 533 TYR B O 1
ATOM 9479 N N . TYR B 1 534 ? 0.594 -43.531 -14.391 1 98.88 534 TYR B N 1
ATOM 9480 C CA . TYR B 1 534 ? 0.53 -42.5 -15.43 1 98.88 534 TYR B CA 1
ATOM 9481 C C . TYR B 1 534 ? -0.625 -41.531 -15.18 1 98.88 534 TYR B C 1
ATOM 9483 O O . TYR B 1 534 ? -1.682 -41.938 -14.688 1 98.88 534 TYR B O 1
ATOM 9491 N N . ALA B 1 535 ? -0.458 -40.312 -15.43 1 98.88 535 ALA B N 1
ATOM 9492 C CA . ALA B 1 535 ? -1.515 -39.312 -15.555 1 98.88 535 ALA B CA 1
ATOM 9493 C C . ALA B 1 535 ? -1.454 -38.625 -16.922 1 98.88 535 ALA B C 1
ATOM 9495 O O . ALA B 1 535 ? -0.369 -38.312 -17.422 1 98.88 535 ALA B O 1
ATOM 9496 N N . TRP B 1 536 ? -2.547 -38.375 -17.562 1 98.81 536 TRP B N 1
ATOM 9497 C CA . TRP B 1 536 ? -2.588 -37.812 -18.906 1 98.81 536 TRP B CA 1
ATOM 9498 C C . TRP B 1 536 ? -3.924 -37.125 -19.156 1 98.81 536 TRP B C 1
ATOM 9500 O O . TRP B 1 536 ? -4.793 -37.094 -18.281 1 98.81 536 TRP B O 1
ATOM 9510 N N . GLN B 1 537 ? -4.059 -36.469 -20.297 1 98.19 537 GLN B N 1
ATOM 9511 C CA . GLN B 1 537 ? -5.297 -35.781 -20.656 1 98.19 537 GLN B CA 1
ATOM 9512 C C . GLN B 1 537 ? -6.105 -36.594 -21.656 1 98.19 537 GLN B C 1
ATOM 9514 O O . GLN B 1 537 ? -5.551 -37.156 -22.609 1 98.19 537 GLN B O 1
ATOM 9519 N N . GLN B 1 538 ? -7.32 -36.75 -21.422 1 97.75 538 GLN B N 1
ATOM 9520 C CA . GLN B 1 538 ? -8.352 -37.188 -22.359 1 97.75 538 GLN B CA 1
ATOM 9521 C C . GLN B 1 538 ? -9.727 -36.688 -21.953 1 97.75 538 GLN B C 1
ATOM 9523 O O . GLN B 1 538 ? -9.961 -36.375 -20.781 1 97.75 538 GLN B O 1
ATOM 9528 N N . VAL B 1 539 ? -10.562 -36.469 -22.891 1 96.62 539 VAL B N 1
ATOM 9529 C CA . VAL B 1 539 ? -11.922 -36 -22.672 1 96.62 539 VAL B CA 1
ATOM 9530 C C . VAL B 1 539 ? -11.867 -34.656 -21.922 1 96.62 539 VAL B C 1
ATOM 9532 O O . VAL B 1 539 ? -12.602 -34.438 -20.953 1 96.62 539 VAL B O 1
ATOM 9535 N N . GLY B 1 540 ? -10.898 -33.844 -22.156 1 96.38 540 GLY B N 1
ATOM 9536 C CA . GLY B 1 540 ? -10.766 -32.5 -21.609 1 96.38 540 GLY B CA 1
ATOM 9537 C C . GLY B 1 540 ? -10.438 -32.5 -20.125 1 96.38 540 GLY B C 1
ATOM 9538 O O . GLY B 1 540 ? -10.727 -31.531 -19.422 1 96.38 540 GLY B O 1
ATOM 9539 N N . SER B 1 541 ? -9.875 -33.531 -19.594 1 97.88 541 SER B N 1
ATOM 9540 C CA . SER B 1 541 ? -9.625 -33.688 -18.172 1 97.88 541 SER B CA 1
ATOM 9541 C C . SER B 1 541 ? -8.367 -34.5 -17.906 1 97.88 541 SER B C 1
ATOM 9543 O O . SER B 1 541 ? -7.832 -35.125 -18.812 1 97.88 541 SER B O 1
ATOM 9545 N N . VAL B 1 542 ? -7.949 -34.531 -16.656 1 98.62 542 VAL B N 1
ATOM 9546 C CA . VAL B 1 542 ? -6.801 -35.344 -16.281 1 98.62 542 VAL B CA 1
ATOM 9547 C C . VAL B 1 542 ? -7.277 -36.719 -15.82 1 98.62 542 VAL B C 1
ATOM 9549 O O . VAL B 1 542 ? -8.172 -36.812 -14.977 1 98.62 542 VAL B O 1
ATOM 9552 N N . TRP B 1 543 ? -6.68 -37.719 -16.375 1 98.69 543 TRP B N 1
ATOM 9553 C CA . TRP B 1 543 ? -6.922 -39.094 -16.031 1 98.69 543 TRP B CA 1
ATOM 9554 C C . TRP B 1 543 ? -5.672 -39.75 -15.438 1 98.69 543 TRP B C 1
ATOM 9556 O O . TRP B 1 543 ? -4.566 -39.219 -15.57 1 98.69 543 TRP B O 1
ATOM 9566 N N . ILE B 1 544 ? -5.891 -40.906 -14.758 1 98.81 544 ILE B N 1
ATOM 9567 C CA . ILE B 1 544 ? -4.773 -41.562 -14.102 1 98.81 544 ILE B CA 1
ATOM 9568 C C . ILE B 1 544 ? -5.008 -43.094 -14.094 1 98.81 544 ILE B C 1
ATOM 9570 O O . ILE B 1 544 ? -6.152 -43.531 -14.117 1 98.81 544 ILE B O 1
ATOM 9574 N N . ALA B 1 545 ? -3.879 -43.844 -14.109 1 98.69 545 ALA B N 1
ATOM 9575 C CA . ALA B 1 545 ? -3.939 -45.281 -13.969 1 98.69 545 ALA B CA 1
ATOM 9576 C C . ALA B 1 545 ? -2.598 -45.844 -13.508 1 98.69 545 ALA B C 1
ATOM 9578 O O . ALA B 1 545 ? -1.544 -45.281 -13.812 1 98.69 545 ALA B O 1
ATOM 9579 N N . PRO B 1 546 ? -2.684 -46.969 -12.797 1 98.56 546 PRO B N 1
ATOM 9580 C CA . PRO B 1 546 ? -1.426 -47.594 -12.406 1 98.56 546 PRO B CA 1
ATOM 9581 C C . PRO B 1 546 ? -0.79 -48.375 -13.555 1 98.56 546 PRO B C 1
ATOM 9583 O O . PRO B 1 546 ? -1.485 -48.812 -14.484 1 98.56 546 PRO B O 1
ATOM 9586 N N . PHE B 1 547 ? 0.505 -48.562 -13.461 1 98.56 547 PHE B N 1
ATOM 9587 C CA . PHE B 1 547 ? 1.238 -49.406 -14.406 1 98.56 547 PHE B CA 1
ATOM 9588 C C . PHE B 1 547 ? 2.473 -50 -13.742 1 98.56 547 PHE B C 1
ATOM 9590 O O . PHE B 1 547 ? 2.846 -49.625 -12.633 1 98.56 547 PHE B O 1
ATOM 9597 N N . ASP B 1 548 ? 3.016 -51 -14.383 1 98.19 548 ASP B N 1
ATOM 9598 C CA . ASP B 1 548 ? 4.273 -51.625 -14 1 98.19 548 ASP B CA 1
ATOM 9599 C C . ASP B 1 548 ? 5.441 -51.062 -14.797 1 98.19 548 ASP B C 1
ATOM 9601 O O . ASP B 1 548 ? 5.496 -51.188 -16.016 1 98.19 548 ASP B O 1
ATOM 9605 N N . PRO B 1 549 ? 6.375 -50.469 -14.117 1 98.25 549 PRO B N 1
ATOM 9606 C CA . PRO B 1 549 ? 7.5 -49.875 -14.852 1 98.25 549 PRO B CA 1
ATOM 9607 C C . PRO B 1 549 ? 8.312 -50.938 -15.617 1 98.25 549 PRO B C 1
ATOM 9609 O O . PRO B 1 549 ? 9.07 -50.594 -16.531 1 98.25 549 PRO B O 1
ATOM 9612 N N . GLY B 1 550 ? 8.117 -52.188 -15.305 1 97.75 550 GLY B N 1
ATOM 9613 C CA . GLY B 1 550 ? 8.742 -53.25 -16.078 1 97.75 550 GLY B CA 1
ATOM 9614 C C . GLY B 1 550 ? 8.062 -53.5 -17.406 1 97.75 550 GLY B C 1
ATOM 9615 O O . GLY B 1 550 ? 8.641 -54.125 -18.297 1 97.75 550 GLY B O 1
ATOM 9616 N N . ARG B 1 551 ? 6.855 -53.125 -17.531 1 97.62 551 ARG B N 1
ATOM 9617 C CA . ARG B 1 551 ? 6.074 -53.156 -18.766 1 97.62 551 ARG B CA 1
ATOM 9618 C C . ARG B 1 551 ? 5.348 -51.844 -19 1 97.62 551 ARG B C 1
ATOM 9620 O O . ARG B 1 551 ? 4.113 -51.781 -18.953 1 97.62 551 ARG B O 1
ATOM 9627 N N . PRO B 1 552 ? 6.102 -50.875 -19.344 1 98.38 552 PRO B N 1
ATOM 9628 C CA . PRO B 1 552 ? 5.555 -49.5 -19.297 1 98.38 552 PRO B CA 1
ATOM 9629 C C . PRO B 1 552 ? 4.539 -49.25 -20.406 1 98.38 552 PRO B C 1
ATOM 9631 O O . PRO B 1 552 ? 3.865 -48.219 -20.406 1 98.38 552 PRO B O 1
ATOM 9634 N N . THR B 1 553 ? 4.332 -50.156 -21.375 1 98.5 553 THR B N 1
ATOM 9635 C CA . THR B 1 553 ? 3.424 -49.906 -22.5 1 98.5 553 THR B CA 1
ATOM 9636 C C . THR B 1 553 ? 2.014 -50.375 -22.156 1 98.5 553 THR B C 1
ATOM 9638 O O . THR B 1 553 ? 1.112 -50.312 -23 1 98.5 553 THR B O 1
ATOM 9641 N N . ARG B 1 554 ? 1.853 -50.906 -20.922 1 98.19 554 ARG B N 1
ATOM 9642 C CA . ARG B 1 554 ? 0.554 -51.469 -20.547 1 98.19 554 ARG B CA 1
ATOM 9643 C C . ARG B 1 554 ? 0.141 -51 -19.156 1 98.19 554 ARG B C 1
ATOM 9645 O O . ARG B 1 554 ? 0.905 -51.125 -18.203 1 98.19 554 ARG B O 1
ATOM 9652 N N . LEU B 1 555 ? -1.064 -50.469 -19.125 1 98.56 555 LEU B N 1
ATOM 9653 C CA . LEU B 1 555 ? -1.623 -50.156 -17.812 1 98.56 555 LEU B CA 1
ATOM 9654 C C . LEU B 1 555 ? -1.982 -51.438 -17.062 1 98.56 555 LEU B C 1
ATOM 9656 O O . LEU B 1 555 ? -2.33 -52.438 -17.672 1 98.56 555 LEU B O 1
ATOM 9660 N N . THR B 1 556 ? -1.973 -51.344 -15.719 1 98 556 THR B N 1
ATOM 9661 C CA . THR B 1 556 ? -2.34 -52.5 -14.891 1 98 556 THR B CA 1
ATOM 9662 C C . THR B 1 556 ? -3.711 -52.281 -14.25 1 98 556 THR B C 1
ATOM 9664 O O . THR B 1 556 ? -4.219 -53.156 -13.555 1 98 556 THR B O 1
ATOM 9667 N N . GLY B 1 557 ? -4.312 -51.156 -14.414 1 97.12 557 GLY B N 1
ATOM 9668 C CA . GLY B 1 557 ? -5.652 -50.844 -13.961 1 97.12 557 GLY B CA 1
ATOM 9669 C C . GLY B 1 557 ? -6.402 -49.938 -14.93 1 97.12 557 GLY B C 1
ATOM 9670 O O . GLY B 1 557 ? -5.812 -49.406 -15.875 1 97.12 557 GLY B O 1
ATOM 9671 N N . GLU B 1 558 ? -7.699 -49.781 -14.672 1 95.94 558 GLU B N 1
ATOM 9672 C CA . GLU B 1 558 ? -8.539 -48.969 -15.547 1 95.94 558 GLU B CA 1
ATOM 9673 C C . GLU B 1 558 ? -8.273 -47.469 -15.328 1 95.94 558 GLU B C 1
ATOM 9675 O O . GLU B 1 558 ? -8.062 -47.031 -14.195 1 95.94 558 GLU B O 1
ATOM 9680 N N . PRO B 1 559 ? -8.25 -46.719 -16.469 1 97.31 559 PRO B N 1
ATOM 9681 C CA . PRO B 1 559 ? -8.133 -45.25 -16.297 1 97.31 559 PRO B CA 1
ATOM 9682 C C . PRO B 1 559 ? -9.289 -44.656 -15.5 1 97.31 559 PRO B C 1
ATOM 9684 O O . PRO B 1 559 ? -10.43 -45.094 -15.656 1 97.31 559 PRO B O 1
ATOM 9687 N N . THR B 1 560 ? -9 -43.719 -14.664 1 97.69 560 THR B N 1
ATOM 9688 C CA . THR B 1 560 ? -10.016 -42.969 -13.914 1 97.69 560 THR B CA 1
ATOM 9689 C C . THR B 1 560 ? -9.812 -41.469 -14.055 1 97.69 560 THR B C 1
ATOM 9691 O O . THR B 1 560 ? -8.672 -41 -14.102 1 97.69 560 THR B O 1
ATOM 9694 N N . GLN B 1 561 ? -10.953 -40.75 -14.133 1 98.25 561 GLN B N 1
ATOM 9695 C CA . GLN B 1 561 ? -10.938 -39.281 -14.195 1 98.25 561 GLN B CA 1
ATOM 9696 C C . GLN B 1 561 ? -10.695 -38.656 -12.82 1 98.25 561 GLN B C 1
ATOM 9698 O O . GLN B 1 561 ? -11.367 -39.031 -11.852 1 98.25 561 GLN B O 1
ATOM 9703 N N . ILE B 1 562 ? -9.719 -37.625 -12.727 1 98.31 562 ILE B N 1
ATOM 9704 C CA . ILE B 1 562 ? -9.43 -37.156 -11.375 1 98.31 562 ILE B CA 1
ATOM 9705 C C . ILE B 1 562 ? -9.484 -35.625 -11.344 1 98.31 562 ILE B C 1
ATOM 9707 O O . ILE B 1 562 ? -9.656 -35.031 -10.273 1 98.31 562 ILE B O 1
ATOM 9711 N N . VAL B 1 563 ? -9.266 -34.906 -12.406 1 97.88 563 VAL B N 1
ATOM 9712 C CA . VAL B 1 563 ? -9.336 -33.438 -12.43 1 97.88 563 VAL B CA 1
ATOM 9713 C C . VAL B 1 563 ? -10.195 -33 -13.609 1 97.88 563 VAL B C 1
ATOM 9715 O O . VAL B 1 563 ? -9.891 -33.281 -14.766 1 97.88 563 VAL B O 1
ATOM 9718 N N . VAL B 1 564 ? -11.219 -32.281 -13.375 1 97.31 564 VAL B N 1
ATOM 9719 C CA . VAL B 1 564 ? -12.07 -31.719 -14.406 1 97.31 564 VAL B CA 1
ATOM 9720 C C . VAL B 1 564 ? -12.141 -30.203 -14.234 1 97.31 564 VAL B C 1
ATOM 9722 O O . VAL B 1 564 ? -12.047 -29.688 -13.117 1 97.31 564 VAL B O 1
ATOM 9725 N N . PRO B 1 565 ? -12.219 -29.391 -15.367 1 96.5 565 PRO B N 1
ATOM 9726 C CA . PRO B 1 565 ? -12.531 -27.969 -15.211 1 96.5 565 PRO B CA 1
ATOM 9727 C C . PRO B 1 565 ? -13.875 -27.734 -14.523 1 96.5 565 PRO B C 1
ATOM 9729 O O . PRO B 1 565 ? -14.875 -28.344 -14.898 1 96.5 565 PRO B O 1
ATOM 9732 N N . GLU B 1 566 ? -13.836 -26.938 -13.523 1 95.62 566 GLU B N 1
ATOM 9733 C CA . GLU B 1 566 ? -15.062 -26.75 -12.758 1 95.62 566 GLU B CA 1
ATOM 9734 C C . GLU B 1 566 ? -15.328 -25.266 -12.5 1 95.62 566 GLU B C 1
ATOM 9736 O O . GLU B 1 566 ? -16.359 -24.906 -11.93 1 95.62 566 GLU B O 1
ATOM 9741 N N . PHE B 1 567 ? -14.469 -24.391 -12.844 1 97.75 567 PHE B N 1
ATOM 9742 C CA . PHE B 1 567 ? -14.57 -22.953 -12.625 1 97.75 567 PHE B CA 1
ATOM 9743 C C . PHE B 1 567 ? -14.438 -22.188 -13.938 1 97.75 567 PHE B C 1
ATOM 9745 O O . PHE B 1 567 ? -13.883 -22.703 -14.906 1 97.75 567 PHE B O 1
ATOM 9752 N N . ALA B 1 568 ? -14.891 -20.984 -13.961 1 97.5 568 ALA B N 1
ATOM 9753 C CA . ALA B 1 568 ? -14.82 -20.172 -15.18 1 97.5 568 ALA B CA 1
ATOM 9754 C C . ALA B 1 568 ? -13.375 -19.969 -15.617 1 97.5 568 ALA B C 1
ATOM 9756 O O . ALA B 1 568 ? -13.086 -19.938 -16.812 1 97.5 568 ALA B O 1
ATOM 9757 N N . TRP B 1 569 ? -12.438 -19.875 -14.711 1 96.88 569 TRP B N 1
ATOM 9758 C CA . TRP B 1 569 ? -11.055 -19.578 -15.062 1 96.88 569 TRP B CA 1
ATOM 9759 C C . TRP B 1 569 ? -10.391 -20.781 -15.719 1 96.88 569 TRP B C 1
ATOM 9761 O O . TRP B 1 569 ? -9.383 -20.625 -16.422 1 96.88 569 TRP B O 1
ATOM 9771 N N . ASP B 1 570 ? -10.758 -22 -15.398 1 94.19 570 ASP B N 1
ATOM 9772 C CA . ASP B 1 570 ? -10.109 -23.141 -16.031 1 94.19 570 ASP B CA 1
ATOM 9773 C C . ASP B 1 570 ? -10.984 -23.734 -17.141 1 94.19 570 ASP B C 1
ATOM 9775 O O . ASP B 1 570 ? -10.867 -24.922 -17.469 1 94.19 570 ASP B O 1
ATOM 9779 N N . ASN B 1 571 ? -11.859 -23.047 -17.844 1 86.94 571 ASN B N 1
ATOM 9780 C CA . ASN B 1 571 ? -12.688 -23.438 -18.969 1 86.94 571 ASN B CA 1
ATOM 9781 C C . ASN B 1 571 ? -11.852 -23.719 -20.203 1 86.94 571 ASN B C 1
ATOM 9783 O O . ASN B 1 571 ? -11.008 -22.906 -20.594 1 86.94 571 ASN B O 1
ATOM 9787 N N . MET B 1 572 ? -11.844 -24.703 -20.891 1 87.75 572 MET B N 1
ATOM 9788 C CA . MET B 1 572 ? -12.742 -25.859 -20.766 1 87.75 572 MET B CA 1
ATOM 9789 C C . MET B 1 572 ? -11.953 -27.156 -20.672 1 87.75 572 MET B C 1
ATOM 9791 O O . MET B 1 572 ? -12.516 -28.234 -20.828 1 87.75 572 MET B O 1
ATOM 9795 N N . ILE B 1 573 ? -10.609 -26.984 -20.547 1 94.81 573 ILE B N 1
ATOM 9796 C CA . ILE B 1 573 ? -9.797 -28.203 -20.531 1 94.81 573 ILE B CA 1
ATOM 9797 C C . ILE B 1 573 ? -8.891 -28.188 -19.297 1 94.81 573 ILE B C 1
ATOM 9799 O O . ILE B 1 573 ? -8.578 -27.125 -18.766 1 94.81 573 ILE B O 1
ATOM 9803 N N . ALA B 1 574 ? -8.617 -29.297 -18.734 1 97.31 574 ALA B N 1
ATOM 9804 C CA . ALA B 1 574 ? -7.535 -29.547 -17.781 1 97.31 574 ALA B CA 1
ATOM 9805 C C . ALA B 1 574 ? -6.492 -30.484 -18.359 1 97.31 574 ALA B C 1
ATOM 9807 O O . ALA B 1 574 ? -6.77 -31.672 -18.609 1 97.31 574 ALA B O 1
ATOM 9808 N N . GLU B 1 575 ? -5.305 -29.984 -18.562 1 97.56 575 GLU B N 1
ATOM 9809 C CA . GLU B 1 575 ? -4.301 -30.781 -19.266 1 97.56 575 GLU B CA 1
ATOM 9810 C C . GLU B 1 575 ? -2.896 -30.469 -18.75 1 97.56 575 GLU B C 1
ATOM 9812 O O . GLU B 1 575 ? -2.723 -29.625 -17.875 1 97.56 575 GLU B O 1
ATOM 9817 N N . GLY B 1 576 ? -1.946 -31.219 -19.297 1 98 576 GLY B N 1
ATOM 9818 C CA . GLY B 1 576 ? -0.545 -31 -18.969 1 98 576 GLY B CA 1
ATOM 9819 C C . GLY B 1 576 ? -0.224 -31.25 -17.5 1 98 576 GLY B C 1
ATOM 9820 O O . GLY B 1 576 ? 0.396 -30.406 -16.859 1 98 576 GLY B O 1
ATOM 9821 N N . PRO B 1 577 ? -0.704 -32.312 -16.938 1 98.5 577 PRO B N 1
ATOM 9822 C CA . PRO B 1 577 ? -0.378 -32.562 -15.531 1 98.5 577 PRO B CA 1
ATOM 9823 C C . PRO B 1 577 ? 1.112 -32.812 -15.312 1 98.5 577 PRO B C 1
ATOM 9825 O O . PRO B 1 577 ? 1.79 -33.375 -16.188 1 98.5 577 PRO B O 1
ATOM 9828 N N . ASN B 1 578 ? 1.638 -32.469 -14.227 1 98.5 578 ASN B N 1
ATOM 9829 C CA . ASN B 1 578 ? 2.977 -32.75 -13.734 1 98.5 578 ASN B CA 1
ATOM 9830 C C . ASN B 1 578 ? 3.035 -32.719 -12.211 1 98.5 578 ASN B C 1
ATOM 9832 O O . ASN B 1 578 ? 2.43 -31.828 -11.594 1 98.5 578 ASN B O 1
ATOM 9836 N N . ALA B 1 579 ? 3.771 -33.625 -11.617 1 98.06 579 ALA B N 1
ATOM 9837 C CA . ALA B 1 579 ? 3.674 -33.781 -10.172 1 98.06 579 ALA B CA 1
ATOM 9838 C C . ALA B 1 579 ? 5.023 -33.562 -9.5 1 98.06 579 ALA B C 1
ATOM 9840 O O . ALA B 1 579 ? 6.074 -33.812 -10.094 1 98.06 579 ALA B O 1
ATOM 9841 N N . PHE B 1 580 ? 4.977 -33.062 -8.328 1 96.88 580 PHE B N 1
ATOM 9842 C CA . PHE B 1 580 ? 6.102 -32.875 -7.418 1 96.88 580 PHE B CA 1
ATOM 9843 C C . PHE B 1 580 ? 5.684 -33.156 -5.98 1 96.88 580 PHE B C 1
ATOM 9845 O O . PHE B 1 580 ? 4.574 -32.812 -5.574 1 96.88 580 PHE B O 1
ATOM 9852 N N . VAL B 1 581 ? 6.52 -33.844 -5.246 1 97 581 VAL B N 1
ATOM 9853 C CA . VAL B 1 581 ? 6.219 -34.125 -3.844 1 97 581 VAL B CA 1
ATOM 9854 C C . VAL B 1 581 ? 6.977 -33.125 -2.955 1 97 581 VAL B C 1
ATOM 9856 O O . VAL B 1 581 ? 8.188 -32.969 -3.107 1 97 581 VAL B O 1
ATOM 9859 N N . HIS B 1 582 ? 6.285 -32.469 -2.135 1 96.31 582 HIS B N 1
ATOM 9860 C CA . HIS B 1 582 ? 6.859 -31.547 -1.173 1 96.31 582 HIS B CA 1
ATOM 9861 C C . HIS B 1 582 ? 6.18 -31.672 0.187 1 96.31 582 HIS B C 1
ATOM 9863 O O . HIS B 1 582 ? 4.961 -31.531 0.291 1 96.31 582 HIS B O 1
ATOM 9869 N N . GLU B 1 583 ? 6.957 -31.969 1.226 1 95.38 583 GLU B N 1
ATOM 9870 C CA . GLU B 1 583 ? 6.516 -32 2.617 1 95.38 583 GLU B CA 1
ATOM 9871 C C . GLU B 1 583 ? 5.258 -32.844 2.783 1 95.38 583 GLU B C 1
ATOM 9873 O O . GLU B 1 583 ? 4.258 -32.375 3.326 1 95.38 583 GLU B O 1
ATOM 9878 N N . GLY B 1 584 ? 5.277 -34 2.27 1 97.31 584 GLY B N 1
ATOM 9879 C CA . GLY B 1 584 ? 4.25 -35 2.512 1 97.31 584 GLY B CA 1
ATOM 9880 C C . GLY B 1 584 ? 3.021 -34.812 1.643 1 97.31 584 GLY B C 1
ATOM 9881 O O . GLY B 1 584 ? 1.989 -35.438 1.877 1 97.31 584 GLY B O 1
ATOM 9882 N N . LYS B 1 585 ? 3.121 -33.969 0.619 1 98.06 585 LYS B N 1
ATOM 9883 C CA . LYS B 1 585 ? 2.006 -33.75 -0.296 1 98.06 585 LYS B CA 1
ATOM 9884 C C . LYS B 1 585 ? 2.455 -33.875 -1.75 1 98.06 585 LYS B C 1
ATOM 9886 O O . LYS B 1 585 ? 3.547 -33.406 -2.104 1 98.06 585 LYS B O 1
ATOM 9891 N N . ILE B 1 586 ? 1.643 -34.5 -2.559 1 98.56 586 ILE B N 1
ATOM 9892 C CA . ILE B 1 586 ? 1.808 -34.438 -4.008 1 98.56 586 ILE B CA 1
ATOM 9893 C C . ILE B 1 586 ? 1.167 -33.188 -4.562 1 98.56 586 ILE B C 1
ATOM 9895 O O . ILE B 1 586 ? -0.016 -32.906 -4.324 1 98.56 586 ILE B O 1
ATOM 9899 N N . PHE B 1 587 ? 1.93 -32.375 -5.145 1 98.5 587 PHE B N 1
ATOM 9900 C CA . PHE B 1 587 ? 1.443 -31.219 -5.895 1 98.5 587 PHE B CA 1
ATOM 9901 C C . PHE B 1 587 ? 1.325 -31.547 -7.379 1 98.5 587 PHE B C 1
ATOM 9903 O O . PHE B 1 587 ? 2.336 -31.672 -8.07 1 98.5 587 PHE B O 1
ATOM 9910 N N . LEU B 1 588 ? 0.116 -31.688 -7.844 1 98.69 588 LEU B N 1
ATOM 9911 C CA . LEU B 1 588 ? -0.145 -31.938 -9.258 1 98.69 588 LEU B CA 1
ATOM 9912 C C . LEU B 1 588 ? -0.676 -30.703 -9.953 1 98.69 588 LEU B C 1
ATOM 9914 O O . LEU B 1 588 ? -1.829 -30.312 -9.742 1 98.69 588 LEU B O 1
ATOM 9918 N N . ILE B 1 589 ? 0.157 -30.109 -10.742 1 98.25 589 ILE B N 1
ATOM 9919 C CA . ILE B 1 589 ? -0.29 -28.969 -11.523 1 98.25 589 ILE B CA 1
ATOM 9920 C C . ILE B 1 589 ? -0.99 -29.453 -12.797 1 98.25 589 ILE B C 1
ATOM 9922 O O . ILE B 1 589 ? -0.756 -30.578 -13.25 1 98.25 589 ILE B O 1
ATOM 9926 N N . TYR B 1 590 ? -1.875 -28.656 -13.25 1 98.06 590 TYR B N 1
ATOM 9927 C CA . TYR B 1 590 ? -2.52 -28.812 -14.555 1 98.06 590 TYR B CA 1
ATOM 9928 C C . TYR B 1 590 ? -2.783 -27.469 -15.203 1 98.06 590 TYR B C 1
ATOM 9930 O O . TYR B 1 590 ? -2.691 -26.422 -14.539 1 98.06 590 TYR B O 1
ATOM 9938 N N . SER B 1 591 ? -2.988 -27.5 -16.453 1 97.62 591 SER B N 1
ATOM 9939 C CA . SER B 1 591 ? -3.309 -26.25 -17.141 1 97.62 591 SER B CA 1
ATOM 9940 C C . SER B 1 591 ? -4.773 -26.203 -17.562 1 97.62 591 SER B C 1
ATOM 9942 O O . SER B 1 591 ? -5.316 -27.203 -18.047 1 97.62 591 SER B O 1
ATOM 9944 N N . GLY B 1 592 ? -5.34 -25.078 -17.219 1 94.62 592 GLY B N 1
ATOM 9945 C CA . GLY B 1 592 ? -6.754 -24.891 -17.516 1 94.62 592 GLY B CA 1
ATOM 9946 C C . GLY B 1 592 ? -6.996 -23.891 -18.641 1 94.62 592 GLY B C 1
ATOM 9947 O O . GLY B 1 592 ? -6.066 -23.203 -19.078 1 94.62 592 GLY B O 1
ATOM 9948 N N . SER B 1 593 ? -8.203 -23.844 -19.047 1 90.62 593 SER B N 1
ATOM 9949 C CA . SER B 1 593 ? -8.656 -23.047 -20.172 1 90.62 593 SER B CA 1
ATOM 9950 C C . SER B 1 593 ? -8.125 -23.594 -21.5 1 90.62 593 SER B C 1
ATOM 9952 O O . SER B 1 593 ? -7.707 -24.75 -21.562 1 90.62 593 SER B O 1
ATOM 9954 N N . LEU B 1 594 ? -8.242 -22.859 -22.609 1 86.19 594 LEU B N 1
ATOM 9955 C CA . LEU B 1 594 ? -7.73 -23.281 -23.906 1 86.19 594 LEU B CA 1
ATOM 9956 C C . LEU B 1 594 ? -6.359 -22.688 -24.172 1 86.19 594 LEU B C 1
ATOM 9958 O O . LEU B 1 594 ? -6.062 -21.578 -23.719 1 86.19 594 LEU B O 1
ATOM 9962 N N . VAL B 1 595 ? -5.645 -23.516 -24.812 1 88.31 595 VAL B N 1
ATOM 9963 C CA . VAL B 1 595 ? -4.348 -23 -25.219 1 88.31 595 VAL B CA 1
ATOM 9964 C C . VAL B 1 595 ? -4.52 -21.641 -25.875 1 88.31 595 VAL B C 1
ATOM 9966 O O . VAL B 1 595 ? -5.355 -21.469 -26.766 1 88.31 595 VAL B O 1
ATOM 9969 N N . GLY B 1 596 ? -3.818 -20.688 -25.406 1 92.75 596 GLY B N 1
ATOM 9970 C CA . GLY B 1 596 ? -3.928 -19.312 -25.828 1 92.75 596 GLY B CA 1
ATOM 9971 C C . GLY B 1 596 ? -3.613 -18.312 -24.734 1 92.75 596 GLY B C 1
ATOM 9972 O O . GLY B 1 596 ? -2.875 -18.625 -23.797 1 92.75 596 GLY B O 1
ATOM 9973 N N . ILE B 1 597 ? -4.129 -17.078 -24.859 1 95.19 597 ILE B N 1
ATOM 9974 C CA . ILE B 1 597 ? -3.711 -16.016 -23.953 1 95.19 597 ILE B CA 1
ATOM 9975 C C . ILE B 1 597 ? -4.492 -16.109 -22.641 1 95.19 597 ILE B C 1
ATOM 9977 O O . ILE B 1 597 ? -4.148 -15.453 -21.656 1 95.19 597 ILE B O 1
ATOM 9981 N N . ASP B 1 598 ? -5.496 -17.047 -22.547 1 94.56 598 ASP B N 1
ATOM 9982 C CA . ASP B 1 598 ? -6.293 -17.203 -21.344 1 94.56 598 ASP B CA 1
ATOM 9983 C C . ASP B 1 598 ? -5.805 -18.391 -20.5 1 94.56 598 ASP B C 1
ATOM 9985 O O . ASP B 1 598 ? -6.348 -18.672 -19.438 1 94.56 598 ASP B O 1
ATOM 9989 N N . TYR B 1 599 ? -4.832 -19.062 -21 1 95.44 599 TYR B N 1
ATOM 9990 C CA . TYR B 1 599 ? -4.297 -20.25 -20.359 1 95.44 599 TYR B CA 1
ATOM 9991 C C . TYR B 1 599 ? -3.859 -19.953 -18.938 1 95.44 599 TYR B C 1
ATOM 9993 O O . TYR B 1 599 ? -3.377 -18.859 -18.641 1 95.44 599 TYR B O 1
ATOM 10001 N N . THR B 1 600 ? -4.133 -20.922 -17.969 1 96.56 600 THR B N 1
ATOM 10002 C CA . THR B 1 600 ? -3.77 -20.797 -16.562 1 96.56 600 THR B CA 1
ATOM 10003 C C . THR B 1 600 ? -3.195 -22.109 -16.047 1 96.56 600 THR B C 1
ATOM 10005 O O . THR B 1 600 ? -3.307 -23.156 -16.703 1 96.56 600 THR B O 1
ATOM 10008 N N . THR B 1 601 ? -2.559 -22.031 -14.898 1 97.5 601 THR B N 1
ATOM 10009 C CA . THR B 1 601 ? -2.102 -23.234 -14.188 1 97.5 601 THR B CA 1
ATOM 10010 C C . THR B 1 601 ? -2.9 -23.438 -12.906 1 97.5 601 THR B C 1
ATOM 10012 O O . THR B 1 601 ? -2.93 -22.562 -12.039 1 97.5 601 THR B O 1
ATOM 10015 N N . GLY B 1 602 ? -3.566 -24.578 -12.875 1 97.56 602 GLY B N 1
ATOM 10016 C CA . GLY B 1 602 ? -4.266 -24.984 -11.664 1 97.56 602 GLY B CA 1
ATOM 10017 C C . GLY B 1 602 ? -3.477 -25.984 -10.828 1 97.56 602 GLY B C 1
ATOM 10018 O O . GLY B 1 602 ? -2.381 -26.391 -11.211 1 97.56 602 GLY B O 1
ATOM 10019 N N . LEU B 1 603 ? -4.023 -26.344 -9.664 1 98.12 603 LEU B N 1
ATOM 10020 C CA . LEU B 1 603 ? -3.33 -27.219 -8.734 1 98.12 603 LEU B CA 1
ATOM 10021 C C . LEU B 1 603 ? -4.316 -28.125 -8.008 1 98.12 603 LEU B C 1
ATOM 10023 O O . LEU B 1 603 ? -5.383 -27.688 -7.59 1 98.12 603 LEU B O 1
ATOM 10027 N N . VAL B 1 604 ? -4 -29.375 -7.938 1 98.31 604 VAL B N 1
ATOM 10028 C CA . VAL B 1 604 ? -4.613 -30.312 -6.992 1 98.31 604 VAL B CA 1
ATOM 10029 C C . VAL B 1 604 ? -3.535 -30.953 -6.121 1 98.31 604 VAL B C 1
ATOM 10031 O O . VAL B 1 604 ? -2.381 -31.062 -6.535 1 98.31 604 VAL B O 1
ATOM 10034 N N . THR B 1 605 ? -3.867 -31.312 -4.922 1 98.56 605 THR B N 1
ATOM 10035 C CA . THR B 1 605 ? -2.902 -31.922 -4.02 1 98.56 605 THR B CA 1
ATOM 10036 C C . THR B 1 605 ? -3.453 -33.219 -3.445 1 98.56 605 THR B C 1
ATOM 10038 O O . THR B 1 605 ? -4.668 -33.406 -3.385 1 98.56 605 THR B O 1
ATOM 10041 N N . ALA B 1 606 ? -2.613 -34.125 -3.086 1 98.69 606 ALA B N 1
ATOM 10042 C CA . ALA B 1 606 ? -2.91 -35.406 -2.418 1 98.69 606 ALA B CA 1
ATOM 10043 C C . ALA B 1 606 ? -1.83 -35.75 -1.396 1 98.69 606 ALA B C 1
ATOM 10045 O O . ALA B 1 606 ? -0.704 -35.25 -1.481 1 98.69 606 ALA B O 1
ATOM 10046 N N . PRO B 1 607 ? -2.15 -36.594 -0.365 1 98.25 607 PRO B N 1
ATOM 10047 C CA . PRO B 1 607 ? -1.103 -37 0.574 1 98.25 607 PRO B CA 1
ATOM 10048 C C . PRO B 1 607 ? -0.039 -37.875 -0.074 1 98.25 607 PRO B C 1
ATOM 10050 O O . PRO B 1 607 ? -0.36 -38.719 -0.917 1 98.25 607 PRO B O 1
ATOM 10053 N N . ALA B 1 608 ? 1.123 -37.688 0.245 1 98.44 608 ALA B N 1
ATOM 10054 C CA . ALA B 1 608 ? 2.248 -38.469 -0.264 1 98.44 608 ALA B CA 1
ATOM 10055 C C . ALA B 1 608 ? 2.797 -39.406 0.81 1 98.44 608 ALA B C 1
ATOM 10057 O O . ALA B 1 608 ? 2.795 -39.062 1.996 1 98.44 608 ALA B O 1
ATOM 10058 N N . GLY B 1 609 ? 3.23 -40.531 0.423 1 98 609 GLY B N 1
ATOM 10059 C CA . GLY B 1 609 ? 3.975 -41.438 1.293 1 98 609 GLY B CA 1
ATOM 10060 C C . GLY B 1 609 ? 3.084 -42.25 2.219 1 98 609 GLY B C 1
ATOM 10061 O O . GLY B 1 609 ? 3.568 -42.875 3.154 1 98 609 GLY B O 1
ATOM 10062 N N . VAL B 1 610 ? 1.817 -42.25 1.944 1 98.06 610 VAL B N 1
ATOM 10063 C CA . VAL B 1 610 ? 0.922 -42.938 2.873 1 98.06 610 VAL B CA 1
ATOM 10064 C C . VAL B 1 610 ? 0.129 -44 2.133 1 98.06 610 VAL B C 1
ATOM 10066 O O . VAL B 1 610 ? -0.885 -44.5 2.635 1 98.06 610 VAL B O 1
ATOM 10069 N N . ARG B 1 611 ? 0.498 -44.25 0.946 1 97.06 611 ARG B N 1
ATOM 10070 C CA . ARG B 1 611 ? -0.111 -45.281 0.094 1 97.06 611 ARG B CA 1
ATOM 10071 C C . ARG B 1 611 ? -1.577 -44.969 -0.178 1 97.06 611 ARG B C 1
ATOM 10073 O O . ARG B 1 611 ? -2.434 -45.844 -0.104 1 97.06 611 ARG B O 1
ATOM 10080 N N . ALA B 1 612 ? -1.778 -43.719 -0.337 1 97.81 612 ALA B N 1
ATOM 10081 C CA . ALA B 1 612 ? -3.119 -43.312 -0.75 1 97.81 612 ALA B CA 1
ATOM 10082 C C . ALA B 1 612 ? -3.451 -43.875 -2.139 1 97.81 612 ALA B C 1
ATOM 10084 O O . ALA B 1 612 ? -2.562 -44.031 -2.975 1 97.81 612 ALA B O 1
ATOM 10085 N N . ASP B 1 613 ? -4.707 -44.188 -2.404 1 98.19 613 ASP B N 1
ATOM 10086 C CA . ASP B 1 613 ? -5.137 -44.562 -3.748 1 98.19 613 ASP B CA 1
ATOM 10087 C C . ASP B 1 613 ? -5.277 -43.344 -4.645 1 98.19 613 ASP B C 1
ATOM 10089 O O . ASP B 1 613 ? -6.324 -42.688 -4.652 1 98.19 613 ASP B O 1
ATOM 10093 N N . LEU B 1 614 ? -4.301 -43.062 -5.445 1 98.62 614 LEU B N 1
ATOM 10094 C CA . LEU B 1 614 ? -4.277 -41.875 -6.262 1 98.62 614 LEU B CA 1
ATOM 10095 C C . LEU B 1 614 ? -5.301 -41.938 -7.387 1 98.62 614 LEU B C 1
ATOM 10097 O O . LEU B 1 614 ? -5.594 -40.938 -8.039 1 98.62 614 LEU B O 1
ATOM 10101 N N . THR B 1 615 ? -5.887 -43.125 -7.637 1 98.38 615 THR B N 1
ATOM 10102 C CA . THR B 1 615 ? -6.887 -43.25 -8.688 1 98.38 615 THR B CA 1
ATOM 10103 C C . THR B 1 615 ? -8.266 -42.844 -8.18 1 98.38 615 THR B C 1
ATOM 10105 O O . THR B 1 615 ? -9.219 -42.75 -8.953 1 98.38 615 THR B O 1
ATOM 10108 N N . ASP B 1 616 ? -8.43 -42.625 -6.906 1 97.69 616 ASP B N 1
ATOM 10109 C CA . ASP B 1 616 ? -9.656 -42.125 -6.309 1 97.69 616 ASP B CA 1
ATOM 10110 C C . ASP B 1 616 ? -9.711 -40.594 -6.383 1 97.69 616 ASP B C 1
ATOM 10112 O O . ASP B 1 616 ? -8.922 -39.906 -5.723 1 97.69 616 ASP B O 1
ATOM 10116 N N . PRO B 1 617 ? -10.703 -40.094 -7.16 1 97.19 617 PRO B N 1
ATOM 10117 C CA . PRO B 1 617 ? -10.766 -38.625 -7.242 1 97.19 617 PRO B CA 1
ATOM 10118 C C . PRO B 1 617 ? -10.938 -37.969 -5.875 1 97.19 617 PRO B C 1
ATOM 10120 O O . PRO B 1 617 ? -10.516 -36.844 -5.68 1 97.19 617 PRO B O 1
ATOM 10123 N N . ALA B 1 618 ? -11.461 -38.625 -4.891 1 95.69 618 ALA B N 1
ATOM 10124 C CA . ALA B 1 618 ? -11.703 -38.094 -3.557 1 95.69 618 ALA B CA 1
ATOM 10125 C C . ALA B 1 618 ? -10.383 -37.875 -2.809 1 95.69 618 ALA B C 1
ATOM 10127 O O . ALA B 1 618 ? -10.344 -37.188 -1.789 1 95.69 618 ALA B O 1
ATOM 10128 N N . THR B 1 619 ? -9.32 -38.469 -3.324 1 97.69 619 THR B N 1
ATOM 10129 C CA . THR B 1 619 ? -8.008 -38.344 -2.701 1 97.69 619 THR B CA 1
ATOM 10130 C C . THR B 1 619 ? -7.395 -36.969 -3 1 97.69 619 THR B C 1
ATOM 10132 O O . THR B 1 619 ? -6.465 -36.531 -2.316 1 97.69 619 THR B O 1
ATOM 10135 N N . TRP B 1 620 ? -7.902 -36.312 -3.971 1 98.06 620 TRP B N 1
ATOM 10136 C CA . TRP B 1 620 ? -7.312 -35.062 -4.445 1 98.06 620 TRP B CA 1
ATOM 10137 C C . TRP B 1 620 ? -8.109 -33.875 -3.951 1 98.06 620 TRP B C 1
ATOM 10139 O O . TRP B 1 620 ? -9.336 -33.906 -3.889 1 98.06 620 TRP B O 1
ATOM 10149 N N . THR B 1 621 ? -7.422 -32.844 -3.578 1 97.19 621 THR B N 1
ATOM 10150 C CA . THR B 1 621 ? -8.016 -31.562 -3.23 1 97.19 621 THR B CA 1
ATOM 10151 C C . THR B 1 621 ? -7.668 -30.516 -4.273 1 97.19 621 THR B C 1
ATOM 10153 O O . THR B 1 621 ? -6.492 -30.25 -4.531 1 97.19 621 THR B O 1
ATOM 10156 N N . LYS B 1 622 ? -8.68 -29.906 -4.801 1 97.06 622 LYS B N 1
ATOM 10157 C CA . LYS B 1 622 ? -8.484 -28.922 -5.867 1 97.06 622 LYS B CA 1
ATOM 10158 C C . LYS B 1 622 ? -8.453 -27.516 -5.309 1 97.06 622 LYS B C 1
ATOM 10160 O O . LYS B 1 622 ? -9.25 -27.156 -4.434 1 97.06 622 LYS B O 1
ATOM 10165 N N . LEU B 1 623 ? -7.523 -26.719 -5.805 1 96.56 623 LEU B N 1
ATOM 10166 C CA . LEU B 1 623 ? -7.473 -25.281 -5.512 1 96.56 623 LEU B CA 1
ATOM 10167 C C . LEU B 1 623 ? -8.586 -24.547 -6.242 1 96.56 623 LEU B C 1
ATOM 10169 O O . LEU B 1 623 ? -8.852 -24.812 -7.418 1 96.56 623 LEU B O 1
ATOM 10173 N N . ASP B 1 624 ? -9.234 -23.531 -5.676 1 95.19 624 ASP B N 1
ATOM 10174 C CA . ASP B 1 624 ? -10.414 -22.844 -6.188 1 95.19 624 ASP B CA 1
ATOM 10175 C C . ASP B 1 624 ? -10.031 -21.797 -7.234 1 95.19 624 ASP B C 1
ATOM 10177 O O . ASP B 1 624 ? -10.875 -21.328 -8 1 95.19 624 ASP B O 1
ATOM 10181 N N . TYR B 1 625 ? -8.906 -21.359 -7.27 1 97.38 625 TYR B N 1
ATOM 10182 C CA . TYR B 1 625 ? -8.336 -20.328 -8.125 1 97.38 625 TYR B CA 1
ATOM 10183 C C . TYR B 1 625 ? -7.023 -20.797 -8.75 1 97.38 625 TYR B C 1
ATOM 10185 O O . TYR B 1 625 ? -6.449 -21.797 -8.312 1 97.38 625 TYR B O 1
ATOM 10193 N N . PRO B 1 626 ? -6.586 -20.156 -9.812 1 97.56 626 PRO B N 1
ATOM 10194 C CA . PRO B 1 626 ? -5.352 -20.641 -10.438 1 97.56 626 PRO B CA 1
ATOM 10195 C C . PRO B 1 626 ? -4.117 -20.406 -9.578 1 97.56 626 PRO B C 1
ATOM 10197 O O . PRO B 1 626 ? -4.039 -19.406 -8.867 1 97.56 626 PRO B O 1
ATOM 10200 N N . LEU B 1 627 ? -3.188 -21.312 -9.664 1 97.06 627 LEU B N 1
ATOM 10201 C CA . LEU B 1 627 ? -1.875 -21.172 -9.047 1 97.06 627 LEU B CA 1
ATOM 10202 C C . LEU B 1 627 ? -1.046 -20.125 -9.773 1 97.06 627 LEU B C 1
ATOM 10204 O O . LEU B 1 627 ? -0.329 -19.3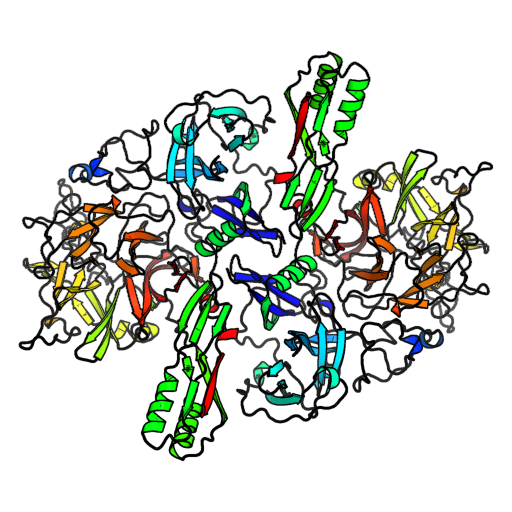44 -9.141 1 97.06 627 LEU B O 1
ATOM 10208 N N . GLN B 1 628 ? -1.098 -20.156 -11.07 1 96.69 628 GLN B N 1
ATOM 10209 C CA . GLN B 1 628 ? -0.46 -19.172 -11.938 1 96.69 628 GLN B CA 1
ATOM 10210 C C . GLN B 1 628 ? -1.418 -18.688 -13.023 1 96.69 628 GLN B C 1
ATOM 10212 O O . GLN B 1 628 ? -2.182 -19.484 -13.578 1 96.69 628 GLN B O 1
ATOM 10217 N N . LYS B 1 629 ? -1.396 -17.422 -13.305 1 97 629 LYS B N 1
ATOM 10218 C CA . LYS B 1 629 ? -2.225 -16.781 -14.32 1 97 629 LYS B CA 1
ATOM 10219 C C . LYS B 1 629 ? -1.442 -15.703 -15.07 1 97 629 LYS B C 1
ATOM 10221 O O . LYS B 1 629 ? -0.301 -15.398 -14.711 1 97 629 LYS B O 1
ATOM 10226 N N . SER B 1 630 ? -2.088 -15.219 -16.109 1 96.81 630 SER B N 1
ATOM 10227 C CA . SER B 1 630 ? -1.497 -14.07 -16.797 1 96.81 630 SER B CA 1
ATOM 10228 C C . SER B 1 630 ? -1.291 -12.906 -15.828 1 96.81 630 SER B C 1
ATOM 10230 O O . SER B 1 630 ? -2.123 -12.656 -14.953 1 96.81 630 SER B O 1
ATOM 10232 N N . GLY B 1 631 ? -0.187 -12.266 -15.969 1 94.56 631 GLY B N 1
ATOM 10233 C CA . GLY B 1 631 ? 0.139 -11.141 -15.102 1 94.56 631 GLY B CA 1
ATOM 10234 C C . GLY B 1 631 ? 1.47 -10.5 -15.438 1 94.56 631 GLY B C 1
ATOM 10235 O O . GLY B 1 631 ? 2.162 -10.93 -16.359 1 94.56 631 GLY B O 1
ATOM 10236 N N . MET B 1 632 ? 1.755 -9.453 -14.664 1 91.5 632 MET B N 1
ATOM 10237 C CA . MET B 1 632 ? 3.016 -8.734 -14.836 1 91.5 632 MET B CA 1
ATOM 10238 C C . MET B 1 632 ? 4.18 -9.539 -14.273 1 91.5 632 MET B C 1
ATOM 10240 O O . MET B 1 632 ? 4.105 -10.047 -13.156 1 91.5 632 MET B O 1
ATOM 10244 N N . TYR B 1 633 ? 5.176 -9.68 -15 1 90.31 633 TYR B N 1
ATOM 10245 C CA . TYR B 1 633 ? 6.414 -10.312 -14.57 1 90.31 633 TYR B CA 1
ATOM 10246 C C . TYR B 1 633 ? 7.625 -9.516 -15.039 1 90.31 633 TYR B C 1
ATOM 10248 O O . TYR B 1 633 ? 7.855 -9.367 -16.25 1 90.31 633 TYR B O 1
ATOM 10256 N N . ASN B 1 634 ? 8.312 -8.984 -14.062 1 85.44 634 ASN B N 1
ATOM 10257 C CA . ASN B 1 634 ? 9.484 -8.141 -14.273 1 85.44 634 ASN B CA 1
ATOM 10258 C C . ASN B 1 634 ? 9.195 -7.016 -15.258 1 85.44 634 ASN B C 1
ATOM 10260 O O . ASN B 1 634 ? 9.953 -6.809 -16.203 1 85.44 634 ASN B O 1
ATOM 10264 N N . GLY B 1 635 ? 8.031 -6.465 -15.188 1 85.31 635 GLY B N 1
ATOM 10265 C CA . GLY B 1 635 ? 7.695 -5.219 -15.859 1 85.31 635 GLY B CA 1
ATOM 10266 C C . GLY B 1 635 ? 6.91 -5.426 -17.141 1 85.31 635 GLY B C 1
ATOM 10267 O O . GLY B 1 635 ? 6.477 -4.461 -17.781 1 85.31 635 GLY B O 1
ATOM 10268 N N . GLU B 1 636 ? 6.676 -6.723 -17.516 1 88.94 636 GLU B N 1
ATOM 10269 C CA . GLU B 1 636 ? 5.934 -6.992 -18.75 1 88.94 636 GLU B CA 1
ATOM 10270 C C . GLU B 1 636 ? 4.836 -8.023 -18.5 1 88.94 636 GLU B C 1
ATOM 10272 O O . GLU B 1 636 ? 5.012 -8.953 -17.719 1 88.94 636 GLU B O 1
ATOM 10277 N N . TRP B 1 637 ? 3.775 -7.887 -19.312 1 93 637 TRP B N 1
ATOM 10278 C CA . TRP B 1 637 ? 2.689 -8.859 -19.219 1 93 637 TRP B CA 1
ATOM 10279 C C . TRP B 1 637 ? 3.109 -10.195 -19.828 1 93 637 TRP B C 1
ATOM 10281 O O . TRP B 1 637 ? 3.68 -10.242 -20.922 1 93 637 TRP B O 1
ATOM 10291 N N . GLN B 1 638 ? 2.928 -11.234 -19.141 1 95.19 638 GLN B N 1
ATOM 10292 C CA . GLN B 1 638 ? 3.002 -12.602 -19.641 1 95.19 638 GLN B CA 1
ATOM 10293 C C . GLN B 1 638 ? 1.62 -13.25 -19.688 1 95.19 638 GLN B C 1
ATOM 10295 O O . GLN B 1 638 ? 1.004 -13.477 -18.641 1 95.19 638 GLN B O 1
ATOM 10300 N N . LEU B 1 639 ? 1.194 -13.578 -20.891 1 96.88 639 LEU B N 1
ATOM 10301 C CA . LEU B 1 639 ? -0.163 -14.07 -21.094 1 96.88 639 LEU B CA 1
ATOM 10302 C C . LEU B 1 639 ? -0.162 -15.578 -21.359 1 96.88 639 LEU B C 1
ATOM 10304 O O . LEU B 1 639 ? 0.75 -16.094 -22 1 96.88 639 LEU B O 1
ATOM 10308 N N . GLY B 1 640 ? -1.206 -16.25 -20.844 1 96.81 640 GLY B N 1
ATOM 10309 C CA . GLY B 1 640 ? -1.435 -17.641 -21.172 1 96.81 640 GLY B CA 1
ATOM 10310 C C . GLY B 1 640 ? -0.342 -18.562 -20.641 1 96.81 640 GLY B C 1
ATOM 10311 O O . GLY B 1 640 ? 0.211 -19.359 -21.406 1 96.81 640 GLY B O 1
ATOM 10312 N N . THR B 1 641 ? -0.06 -18.469 -19.375 1 96.31 641 THR B N 1
ATOM 10313 C CA . THR B 1 641 ? 0.986 -19.281 -18.766 1 96.31 641 THR B CA 1
ATOM 10314 C C . THR B 1 641 ? 0.453 -20.672 -18.406 1 96.31 641 THR B C 1
ATOM 10316 O O . THR B 1 641 ? -0.653 -20.797 -17.875 1 96.31 641 THR B O 1
ATOM 10319 N N . GLY B 1 642 ? 1.227 -21.719 -18.812 1 96 642 GLY B N 1
ATOM 10320 C CA . GLY B 1 642 ? 0.802 -23.047 -18.391 1 96 642 GLY B CA 1
ATOM 10321 C C . GLY B 1 642 ? 1.575 -24.156 -19.062 1 96 642 GLY B C 1
ATOM 10322 O O . GLY B 1 642 ? 2.594 -23.922 -19.703 1 96 642 GLY B O 1
ATOM 10323 N N . HIS B 1 643 ? 1.1 -25.328 -18.75 1 94.62 643 HIS B N 1
ATOM 10324 C CA . HIS B 1 643 ? 1.658 -26.594 -19.219 1 94.62 643 HIS B CA 1
ATOM 10325 C C . HIS B 1 643 ? 3.145 -26.688 -18.906 1 94.62 643 HIS B C 1
ATOM 10327 O O . HIS B 1 643 ? 3.973 -26.828 -19.812 1 94.62 643 HIS B O 1
ATOM 10333 N N . GLY B 1 644 ? 3.389 -26.766 -17.641 1 92.06 644 GLY B N 1
ATOM 10334 C CA . GLY B 1 644 ? 4.777 -26.766 -17.219 1 92.06 644 GLY B CA 1
ATOM 10335 C C . GLY B 1 644 ? 5.168 -28.016 -16.453 1 92.06 644 GLY B C 1
ATOM 10336 O O . GLY B 1 644 ? 4.328 -28.875 -16.188 1 92.06 644 GLY B O 1
ATOM 10337 N N . MET B 1 645 ? 6.418 -28.125 -16.234 1 95.88 645 MET B N 1
ATOM 10338 C CA . MET B 1 645 ? 7 -29.25 -15.516 1 95.88 645 MET B CA 1
ATOM 10339 C C . MET B 1 645 ? 7.973 -28.766 -14.445 1 95.88 645 MET B C 1
ATOM 10341 O O . MET B 1 645 ? 8.641 -27.75 -14.617 1 95.88 645 MET B O 1
ATOM 10345 N N . TRP B 1 646 ? 7.977 -29.5 -13.391 1 95.81 646 TRP B N 1
ATOM 10346 C CA . TRP B 1 646 ? 8.953 -29.281 -12.336 1 95.81 646 TRP B CA 1
ATOM 10347 C C . TRP B 1 646 ? 10.312 -29.844 -12.727 1 95.81 646 TRP B C 1
ATOM 10349 O O . TRP B 1 646 ? 10.398 -30.906 -13.344 1 95.81 646 TRP B O 1
ATOM 10359 N N . SER B 1 647 ? 11.352 -29.141 -12.422 1 95.62 647 SER B N 1
ATOM 10360 C CA . SER B 1 647 ? 12.727 -29.594 -12.617 1 95.62 647 SER B CA 1
ATOM 10361 C C . SER B 1 647 ? 13.664 -28.938 -11.602 1 95.62 647 SER B C 1
ATOM 10363 O O . SER B 1 647 ? 13.211 -28.344 -10.625 1 95.62 647 SER B O 1
ATOM 10365 N N . HIS B 1 648 ? 14.914 -29.234 -11.75 1 94.94 648 HIS B N 1
ATOM 10366 C CA . HIS B 1 648 ? 15.914 -28.641 -10.867 1 94.94 648 HIS B CA 1
ATOM 10367 C C . HIS B 1 648 ? 17.062 -28.047 -11.672 1 94.94 648 HIS B C 1
ATOM 10369 O O . HIS B 1 648 ? 17.453 -28.578 -12.703 1 94.94 648 HIS B O 1
ATOM 10375 N N . ASP B 1 649 ? 17.578 -27.031 -11.109 1 93.69 649 ASP B N 1
ATOM 10376 C CA . ASP B 1 649 ? 18.734 -26.422 -11.766 1 93.69 649 ASP B CA 1
ATOM 10377 C C . ASP B 1 649 ? 20.047 -27.047 -11.25 1 93.69 649 ASP B C 1
ATOM 10379 O O . ASP B 1 649 ? 20.016 -28.047 -10.539 1 93.69 649 ASP B O 1
ATOM 10383 N N . GLU B 1 650 ? 21.203 -26.484 -11.656 1 92 650 GLU B N 1
ATOM 10384 C CA . GLU B 1 650 ? 22.531 -27 -11.359 1 92 650 GLU B CA 1
ATOM 10385 C C . GLU B 1 650 ? 22.781 -27.047 -9.852 1 92 650 GLU B C 1
ATOM 10387 O O . GLU B 1 650 ? 23.5 -27.922 -9.359 1 92 650 GLU B O 1
ATOM 10392 N N . GLY B 1 651 ? 22.141 -26.125 -9.203 1 89.12 651 GLY B N 1
ATOM 10393 C CA . GLY B 1 651 ? 22.328 -26.031 -7.766 1 89.12 651 GLY B CA 1
ATOM 10394 C C . GLY B 1 651 ? 21.312 -26.828 -6.98 1 89.12 651 GLY B C 1
ATOM 10395 O O . GLY B 1 651 ? 21.312 -26.812 -5.746 1 89.12 651 GLY B O 1
ATOM 10396 N N . GLY B 1 652 ? 20.453 -27.484 -7.645 1 91.38 652 GLY B N 1
ATOM 10397 C CA . GLY B 1 652 ? 19.438 -28.281 -6.984 1 91.38 652 GLY B CA 1
ATOM 10398 C C . GLY B 1 652 ? 18.188 -27.484 -6.656 1 91.38 652 GLY B C 1
ATOM 10399 O O . GLY B 1 652 ? 17.25 -28.016 -6.062 1 91.38 652 GLY B O 1
ATOM 10400 N N . ASN B 1 653 ? 18.125 -26.281 -7.004 1 92.94 653 ASN B N 1
ATOM 10401 C CA . ASN B 1 653 ? 16.922 -25.484 -6.785 1 92.94 653 ASN B CA 1
ATOM 10402 C C . ASN B 1 653 ? 15.789 -25.906 -7.703 1 92.94 653 ASN B C 1
ATOM 10404 O O . ASN B 1 653 ? 16.016 -26.219 -8.875 1 92.94 653 ASN B O 1
ATOM 10408 N N . LEU B 1 654 ? 14.617 -25.938 -7.129 1 96.06 654 LEU B N 1
ATOM 10409 C CA . LEU B 1 654 ? 13.438 -26.266 -7.93 1 96.06 654 LEU B CA 1
ATOM 10410 C C . LEU B 1 654 ? 13.148 -25.172 -8.945 1 96.06 654 LEU B C 1
ATOM 10412 O O . LEU B 1 654 ? 13.227 -23.984 -8.625 1 96.06 654 LEU B O 1
ATOM 10416 N N . ILE B 1 655 ? 12.883 -25.578 -10.164 1 96.69 655 ILE B N 1
ATOM 10417 C CA . ILE B 1 655 ? 12.469 -24.641 -11.203 1 96.69 655 ILE B CA 1
ATOM 10418 C C . ILE B 1 655 ? 11.172 -25.141 -11.844 1 96.69 655 ILE B C 1
ATOM 10420 O O . ILE B 1 655 ? 10.82 -26.312 -11.727 1 96.69 655 ILE B O 1
ATOM 10424 N N . TYR B 1 656 ? 10.477 -24.25 -12.398 1 96.94 656 TYR B N 1
ATOM 10425 C CA . TYR B 1 656 ? 9.266 -24.469 -13.188 1 96.94 656 TYR B CA 1
ATOM 10426 C C . TYR B 1 656 ? 9.492 -24.094 -14.641 1 96.94 656 TYR B C 1
ATOM 10428 O O . TYR B 1 656 ? 9.867 -22.953 -14.938 1 96.94 656 TYR B O 1
ATOM 10436 N N . VAL B 1 657 ? 9.406 -25.062 -15.508 1 97.94 657 VAL B N 1
ATOM 10437 C CA . VAL B 1 657 ? 9.531 -24.859 -16.938 1 97.94 657 VAL B CA 1
ATOM 10438 C C . VAL B 1 657 ? 8.148 -24.922 -17.594 1 97.94 657 VAL B C 1
ATOM 10440 O O . VAL B 1 657 ? 7.453 -25.938 -17.484 1 97.94 657 VAL B O 1
ATOM 10443 N N . PHE B 1 658 ? 7.75 -23.812 -18.234 1 97.88 658 PHE B N 1
ATOM 10444 C CA . PHE B 1 658 ? 6.387 -23.703 -18.75 1 97.88 658 PHE B CA 1
ATOM 10445 C C . PHE B 1 658 ? 6.352 -22.891 -20.031 1 97.88 658 PHE B C 1
ATOM 10447 O O . PHE B 1 658 ? 7.395 -22.484 -20.547 1 97.88 658 PHE B O 1
ATOM 10454 N N . HIS B 1 659 ? 5.191 -22.781 -20.672 1 98 659 HIS B N 1
ATOM 10455 C CA . HIS B 1 659 ? 5.105 -21.891 -21.828 1 98 659 HIS B CA 1
ATOM 10456 C C . HIS B 1 659 ? 4.113 -20.766 -21.578 1 98 659 HIS B C 1
ATOM 10458 O O . HIS B 1 659 ? 3.297 -20.828 -20.656 1 98 659 HIS B O 1
ATOM 10464 N N . ASN B 1 660 ? 4.258 -19.703 -22.219 1 96.88 660 ASN B N 1
ATOM 10465 C CA . ASN B 1 660 ? 3.271 -18.625 -22.344 1 96.88 660 ASN B CA 1
ATOM 10466 C C . ASN B 1 660 ? 2.967 -18.328 -23.812 1 96.88 660 ASN B C 1
ATOM 10468 O O . ASN B 1 660 ? 3.662 -18.797 -24.703 1 96.88 660 ASN B O 1
ATOM 10472 N N . ALA B 1 661 ? 1.931 -17.578 -24 1 96.69 661 ALA B N 1
ATOM 10473 C CA . ALA B 1 661 ? 1.521 -17.203 -25.359 1 96.69 661 ALA B CA 1
ATOM 10474 C C . ALA B 1 661 ? 2.426 -16.109 -25.922 1 96.69 661 ALA B C 1
ATOM 10476 O O . ALA B 1 661 ? 2.775 -15.156 -25.219 1 96.69 661 ALA B O 1
ATOM 10477 N N . GLU B 1 662 ? 2.877 -16.375 -27.094 1 94.81 662 GLU B N 1
ATOM 10478 C CA . GLU B 1 662 ? 3.432 -15.289 -27.891 1 94.81 662 GLU B CA 1
ATOM 10479 C C . GLU B 1 662 ? 2.33 -14.383 -28.438 1 94.81 662 GLU B C 1
ATOM 10481 O O . GLU B 1 662 ? 1.538 -14.805 -29.281 1 94.81 662 GLU B O 1
ATOM 10486 N N . TYR B 1 663 ? 2.277 -13.211 -27.906 1 92.31 663 TYR B N 1
ATOM 10487 C CA . TYR B 1 663 ? 1.169 -12.328 -28.25 1 92.31 663 TYR B CA 1
ATOM 10488 C C . TYR B 1 663 ? 1.649 -10.891 -28.422 1 92.31 663 TYR B C 1
ATOM 10490 O O . TYR B 1 663 ? 2.211 -10.305 -27.484 1 92.31 663 TYR B O 1
ATOM 10498 N N . ASP B 1 664 ? 1.472 -10.359 -29.562 1 88.25 664 ASP B N 1
ATOM 10499 C CA . ASP B 1 664 ? 1.902 -9 -29.859 1 88.25 664 ASP B CA 1
ATOM 10500 C C . ASP B 1 664 ? 0.837 -8.25 -30.656 1 88.25 664 ASP B C 1
ATOM 10502 O O . ASP B 1 664 ? 0.455 -8.68 -31.75 1 88.25 664 ASP B O 1
ATOM 10506 N N . ASN B 1 665 ? 0.351 -7.152 -30.078 1 88.75 665 ASN B N 1
ATOM 10507 C CA . ASN B 1 665 ? -0.59 -6.258 -30.734 1 88.75 665 ASN B CA 1
ATOM 10508 C C . ASN B 1 665 ? -1.784 -7.02 -31.297 1 88.75 665 ASN B C 1
ATOM 10510 O O . ASN B 1 665 ? -2.119 -6.871 -32.469 1 88.75 665 ASN B O 1
ATOM 10514 N N . GLY B 1 666 ? -2.311 -7.902 -30.516 1 88.44 666 GLY B N 1
ATOM 10515 C CA . GLY B 1 666 ? -3.523 -8.602 -30.922 1 88.44 666 GLY B CA 1
ATOM 10516 C C . GLY B 1 666 ? -3.254 -9.867 -31.703 1 88.44 666 GLY B C 1
ATOM 10517 O O . GLY B 1 666 ? -4.184 -10.586 -32.062 1 88.44 666 GLY B O 1
ATOM 10518 N N . ARG B 1 667 ? -2.062 -10.133 -31.922 1 91.19 667 ARG B N 1
ATOM 10519 C CA . ARG B 1 667 ? -1.729 -11.297 -32.719 1 91.19 667 ARG B CA 1
ATOM 10520 C C . ARG B 1 667 ? -1.133 -12.406 -31.875 1 91.19 667 ARG B C 1
ATOM 10522 O O . ARG B 1 667 ? -0.144 -12.195 -31.172 1 91.19 667 ARG B O 1
ATOM 10529 N N . TYR B 1 668 ? -1.761 -13.578 -32.031 1 91.88 668 TYR B N 1
ATOM 10530 C CA . TYR B 1 668 ? -1.261 -14.789 -31.391 1 91.88 668 TYR B CA 1
ATOM 10531 C C . TYR B 1 668 ? -0.265 -15.508 -32.281 1 91.88 668 TYR B C 1
ATOM 10533 O O . TYR B 1 668 ? -0.593 -15.875 -33.406 1 91.88 668 TYR B O 1
ATOM 10541 N N . GLY B 1 669 ? 0.977 -15.773 -31.797 1 92.06 669 GLY B N 1
ATOM 10542 C CA . GLY B 1 669 ? 2.031 -16.344 -32.625 1 92.06 669 GLY B CA 1
ATOM 10543 C C . GLY B 1 669 ? 2.463 -17.719 -32.188 1 92.06 669 GLY B C 1
ATOM 10544 O O . GLY B 1 669 ? 3.457 -18.266 -32.656 1 92.06 669 GLY B O 1
ATOM 10545 N N . GLY B 1 670 ? 1.693 -18.344 -31.281 1 94.94 670 GLY B N 1
ATOM 10546 C CA . GLY B 1 670 ? 2.088 -19.641 -30.719 1 94.94 670 GLY B CA 1
ATOM 10547 C C . GLY B 1 670 ? 2.527 -19.547 -29.266 1 94.94 670 GLY B C 1
ATOM 10548 O O . GLY B 1 670 ? 2.047 -18.688 -28.516 1 94.94 670 GLY B O 1
ATOM 10549 N N . ARG B 1 671 ? 3.4 -20.422 -28.844 1 97.5 671 ARG B N 1
ATOM 10550 C CA . ARG B 1 671 ? 3.789 -20.516 -27.453 1 97.5 671 ARG B CA 1
ATOM 10551 C C . ARG B 1 671 ? 5.305 -20.578 -27.297 1 97.5 671 ARG B C 1
ATOM 10553 O O . ARG B 1 671 ? 5.988 -21.219 -28.094 1 97.5 671 ARG B O 1
ATOM 10560 N N . ASP B 1 672 ? 5.805 -19.922 -26.312 1 97.44 672 ASP B N 1
ATOM 10561 C CA . ASP B 1 672 ? 7.227 -19.859 -25.984 1 97.44 672 ASP B CA 1
ATOM 10562 C C . ASP B 1 672 ? 7.504 -20.469 -24.609 1 97.44 672 ASP B C 1
ATOM 10564 O O . ASP B 1 672 ? 6.719 -20.281 -23.688 1 97.44 672 ASP B O 1
ATOM 10568 N N . ALA B 1 673 ? 8.656 -21.109 -24.516 1 98.19 673 ALA B N 1
ATOM 10569 C CA . ALA B 1 673 ? 9.039 -21.703 -23.234 1 98.19 673 ALA B CA 1
ATOM 10570 C C . ALA B 1 673 ? 9.648 -20.656 -22.297 1 98.19 673 ALA B C 1
ATOM 10572 O O . ALA B 1 673 ? 10.344 -19.75 -22.75 1 98.19 673 ALA B O 1
ATOM 10573 N N . GLN B 1 674 ? 9.391 -20.844 -21.031 1 97.06 674 GLN B N 1
ATOM 10574 C CA . GLN B 1 674 ? 9.945 -20.031 -19.953 1 97.06 674 GLN B CA 1
ATOM 10575 C C . GLN B 1 674 ? 10.508 -20.891 -18.828 1 97.06 674 GLN B C 1
ATOM 10577 O O . GLN B 1 674 ? 10.094 -22.047 -18.656 1 97.06 674 GLN B O 1
ATOM 10582 N N . VAL B 1 675 ? 11.484 -20.391 -18.109 1 96.75 675 VAL B N 1
ATOM 10583 C CA . VAL B 1 675 ? 12.039 -21.031 -16.922 1 96.75 675 VAL B CA 1
ATOM 10584 C C . VAL B 1 675 ? 12.008 -20.047 -15.75 1 96.75 675 VAL B C 1
ATOM 10586 O O . VAL B 1 675 ? 12.43 -18.906 -15.883 1 96.75 675 VAL B O 1
ATOM 10589 N N . ARG B 1 676 ? 11.453 -20.531 -14.68 1 94.19 676 ARG B N 1
ATOM 10590 C CA . ARG B 1 676 ? 11.422 -19.719 -13.469 1 94.19 676 ARG B CA 1
ATOM 10591 C C . ARG B 1 676 ? 11.812 -20.547 -12.242 1 94.19 676 ARG B C 1
ATOM 10593 O O . ARG B 1 676 ? 11.523 -21.75 -12.172 1 94.19 676 ARG B O 1
ATOM 10600 N N . ARG B 1 677 ? 12.43 -19.875 -11.289 1 93.62 677 ARG B N 1
ATOM 10601 C CA . ARG B 1 677 ? 12.664 -20.516 -10 1 93.62 677 ARG B CA 1
ATOM 10602 C C . ARG B 1 677 ? 11.375 -20.594 -9.188 1 93.62 677 ARG B C 1
ATOM 10604 O O . ARG B 1 677 ? 10.547 -19.672 -9.234 1 93.62 677 ARG B O 1
ATOM 10611 N N . VAL B 1 678 ? 11.242 -21.625 -8.414 1 96.5 678 VAL B N 1
ATOM 10612 C CA . VAL B 1 678 ? 10.094 -21.828 -7.535 1 96.5 678 VAL B CA 1
ATOM 10613 C C . VAL B 1 678 ? 10.477 -21.5 -6.094 1 96.5 678 VAL B C 1
ATOM 10615 O O . VAL B 1 678 ? 11.531 -21.938 -5.613 1 96.5 678 VAL B O 1
ATOM 10618 N N . HIS B 1 679 ? 9.727 -20.688 -5.5 1 96.81 679 HIS B N 1
ATOM 10619 C CA . HIS B 1 679 ? 9.883 -20.422 -4.074 1 96.81 679 HIS B CA 1
ATOM 10620 C C . HIS B 1 679 ? 8.727 -21.016 -3.273 1 96.81 679 HIS B C 1
ATOM 10622 O O . HIS B 1 679 ? 7.566 -20.922 -3.686 1 96.81 679 HIS B O 1
ATOM 10628 N N . TRP B 1 680 ? 9.039 -21.703 -2.174 1 97.12 680 TRP B N 1
ATOM 10629 C CA . TRP B 1 680 ? 7.992 -22.219 -1.294 1 97.12 680 TRP B CA 1
ATOM 10630 C C . TRP B 1 680 ? 7.621 -21.188 -0.228 1 97.12 680 TRP B C 1
ATOM 10632 O O . TRP B 1 680 ? 8.477 -20.766 0.553 1 97.12 680 TRP B O 1
ATOM 10642 N N . SER B 1 681 ? 6.406 -20.828 -0.203 1 96.31 681 SER B N 1
ATOM 10643 C CA . SER B 1 681 ? 5.918 -19.859 0.768 1 96.31 681 SER B CA 1
ATOM 10644 C C . SER B 1 681 ? 5.941 -20.422 2.182 1 96.31 681 SER B C 1
ATOM 10646 O O . SER B 1 681 ? 6.145 -21.625 2.369 1 96.31 681 SER B O 1
ATOM 10648 N N . GLY B 1 682 ? 5.684 -19.547 3.148 1 94.12 682 GLY B N 1
ATOM 10649 C CA . GLY B 1 682 ? 5.629 -19.984 4.535 1 94.12 682 GLY B CA 1
ATOM 10650 C C . GLY B 1 682 ? 4.5 -20.953 4.812 1 94.12 682 GLY B C 1
ATOM 10651 O O . GLY B 1 682 ? 4.605 -21.797 5.711 1 94.12 682 GLY B O 1
ATOM 10652 N N . GLU B 1 683 ? 3.506 -20.938 4.023 1 92.69 683 GLU B N 1
ATOM 10653 C CA . GLU B 1 683 ? 2.385 -21.844 4.227 1 92.69 683 GLU B CA 1
ATOM 10654 C C . GLU B 1 683 ? 2.527 -23.094 3.369 1 92.69 683 GLU B C 1
ATOM 10656 O O . GLU B 1 683 ? 1.617 -23.922 3.314 1 92.69 683 GLU B O 1
ATOM 10661 N N . GLY B 1 684 ? 3.611 -23.141 2.65 1 94.44 684 GLY B N 1
ATOM 10662 C CA . GLY B 1 684 ? 3.914 -24.375 1.928 1 94.44 684 GLY B CA 1
ATOM 10663 C C . GLY B 1 684 ? 3.35 -24.391 0.52 1 94.44 684 GLY B C 1
ATOM 10664 O O . GLY B 1 684 ? 3.154 -25.453 -0.063 1 94.44 684 GLY B O 1
ATOM 10665 N N . MET B 1 685 ? 3.043 -23.281 0.001 1 96.31 685 MET B N 1
ATOM 10666 C CA . MET B 1 685 ? 2.584 -23.203 -1.383 1 96.31 685 MET B CA 1
ATOM 10667 C C . MET B 1 685 ? 3.721 -22.766 -2.307 1 96.31 685 MET B C 1
ATOM 10669 O O . MET B 1 685 ? 4.551 -21.938 -1.934 1 96.31 685 MET B O 1
ATOM 10673 N N . PRO B 1 686 ? 3.734 -23.297 -3.502 1 97.31 686 PRO B N 1
ATOM 10674 C CA . PRO B 1 686 ? 4.746 -22.828 -4.449 1 97.31 686 PRO B CA 1
ATOM 10675 C C . PRO B 1 686 ? 4.398 -21.484 -5.062 1 97.31 686 PRO B C 1
ATOM 10677 O O . PRO B 1 686 ? 3.256 -21.25 -5.469 1 97.31 686 PRO B O 1
ATOM 10680 N N . ILE B 1 687 ? 5.332 -20.609 -5.078 1 96.81 687 ILE B N 1
ATOM 10681 C CA . ILE B 1 687 ? 5.219 -19.328 -5.758 1 96.81 687 ILE B CA 1
ATOM 10682 C C . ILE B 1 687 ? 5.938 -19.391 -7.105 1 96.81 687 ILE B C 1
ATOM 10684 O O . ILE B 1 687 ? 7.148 -19.625 -7.156 1 96.81 687 ILE B O 1
ATOM 10688 N N . LEU B 1 688 ? 5.195 -19.078 -8.164 1 96 688 LEU B N 1
ATOM 10689 C CA . LEU B 1 688 ? 5.734 -19.281 -9.508 1 96 688 LEU B CA 1
ATOM 10690 C C . LEU B 1 688 ? 5.996 -17.953 -10.203 1 96 688 LEU B C 1
ATOM 10692 O O . LEU B 1 688 ? 6.512 -17.922 -11.32 1 96 688 LEU B O 1
ATOM 10696 N N . ASP B 1 689 ? 5.648 -16.859 -9.562 1 93.69 689 ASP B N 1
ATOM 10697 C CA . ASP B 1 689 ? 5.75 -15.578 -10.258 1 93.69 689 ASP B CA 1
ATOM 10698 C C . ASP B 1 689 ? 6.516 -14.562 -9.422 1 93.69 689 ASP B C 1
ATOM 10700 O O . ASP B 1 689 ? 6.219 -13.359 -9.461 1 93.69 689 ASP B O 1
ATOM 10704 N N . MET B 1 690 ? 7.348 -15.062 -8.648 1 93.81 690 MET B N 1
ATOM 10705 C CA . MET B 1 690 ? 8.172 -14.141 -7.871 1 93.81 690 MET B CA 1
ATOM 10706 C C . MET B 1 690 ? 9.016 -13.258 -8.789 1 93.81 690 MET B C 1
ATOM 10708 O O . MET B 1 690 ? 9.703 -13.758 -9.68 1 93.81 690 MET B O 1
ATOM 10712 N N . GLN B 1 691 ? 9 -11.953 -8.578 1 92.62 691 GLN B N 1
ATOM 10713 C CA . GLN B 1 691 ? 9.789 -11.016 -9.359 1 92.62 691 GLN B CA 1
ATOM 10714 C C . GLN B 1 691 ? 11.258 -11.039 -8.93 1 92.62 691 GLN B C 1
ATOM 10716 O O . GLN B 1 691 ? 11.578 -11.5 -7.836 1 92.62 691 GLN B O 1
ATOM 10721 N N . ARG B 1 692 ? 12.078 -10.539 -9.781 1 92.62 692 ARG B N 1
ATOM 10722 C CA . ARG B 1 692 ? 13.516 -10.578 -9.531 1 92.62 692 ARG B CA 1
ATOM 10723 C C . ARG B 1 692 ? 13.867 -9.914 -8.203 1 92.62 692 ARG B C 1
ATOM 10725 O O . ARG B 1 692 ? 14.609 -10.477 -7.402 1 92.62 692 ARG B O 1
ATOM 10732 N N . ASP B 1 693 ? 13.312 -8.719 -7.957 1 91.81 693 ASP B N 1
ATOM 10733 C CA . ASP B 1 693 ? 13.648 -7.965 -6.754 1 91.81 693 ASP B CA 1
ATOM 10734 C C . ASP B 1 693 ? 12.938 -8.531 -5.531 1 91.81 693 ASP B C 1
ATOM 10736 O O . ASP B 1 693 ? 13.297 -8.227 -4.395 1 91.81 693 ASP B O 1
ATOM 10740 N N . GLU B 1 694 ? 11.867 -9.25 -5.727 1 94.44 694 GLU B N 1
ATOM 10741 C CA . GLU B 1 694 ? 11.227 -9.977 -4.633 1 94.44 694 GLU B CA 1
ATOM 10742 C C . GLU B 1 694 ? 12.055 -11.18 -4.195 1 94.44 694 GLU B C 1
ATOM 10744 O O . GLU B 1 694 ? 12.141 -11.484 -3.006 1 94.44 694 GLU B O 1
ATOM 10749 N N . GLU B 1 695 ? 12.633 -11.805 -5.207 1 95.31 695 GLU B N 1
ATOM 10750 C CA . GLU B 1 695 ? 13.484 -12.953 -4.922 1 95.31 695 GLU B CA 1
ATOM 10751 C C . GLU B 1 695 ? 14.703 -12.547 -4.105 1 95.31 695 GLU B C 1
ATOM 10753 O O . GLU B 1 695 ? 15.055 -13.211 -3.125 1 95.31 695 GLU B O 1
ATOM 10758 N N . LEU B 1 696 ? 15.266 -11.484 -4.559 1 95.5 696 LEU B N 1
ATOM 10759 C CA . LEU B 1 696 ? 16.438 -10.938 -3.865 1 95.5 696 LEU B CA 1
ATOM 10760 C C . LEU B 1 696 ? 16.438 -9.414 -3.914 1 95.5 696 LEU B C 1
ATOM 10762 O O . LEU B 1 696 ? 16.547 -8.828 -4.992 1 95.5 696 LEU B O 1
ATOM 10766 N N . ASN B 1 697 ? 16.25 -8.883 -2.752 1 92.75 697 ASN B N 1
ATOM 10767 C CA . ASN B 1 697 ? 16.438 -7.445 -2.633 1 92.75 697 ASN B CA 1
ATOM 10768 C C . ASN B 1 697 ? 17.875 -7.035 -2.945 1 92.75 697 ASN B C 1
ATOM 10770 O O . ASN B 1 697 ? 18.812 -7.523 -2.312 1 92.75 697 ASN B O 1
ATOM 10774 N N . PRO B 1 698 ? 18.078 -6.141 -3.861 1 90.12 698 PRO B N 1
ATOM 10775 C CA . PRO B 1 698 ? 19.453 -5.742 -4.223 1 90.12 698 PRO B CA 1
ATOM 10776 C C . PRO B 1 698 ? 20.25 -5.254 -3.021 1 90.12 698 PRO B C 1
ATOM 10778 O O . PRO B 1 698 ? 21.484 -5.422 -2.984 1 90.12 698 PRO B O 1
ATOM 10781 N N . ALA B 1 699 ? 19.625 -4.684 -2.064 1 85.94 699 ALA B N 1
ATOM 10782 C CA . ALA B 1 699 ? 20.312 -4.184 -0.873 1 85.94 699 ALA B CA 1
ATOM 10783 C C . ALA B 1 699 ? 20.969 -5.32 -0.091 1 85.94 699 ALA B C 1
ATOM 10785 O O . ALA B 1 699 ? 21.875 -5.09 0.702 1 85.94 699 ALA B O 1
ATOM 10786 N N . TYR B 1 700 ? 20.516 -6.551 -0.359 1 92.56 700 TYR B N 1
ATOM 10787 C CA . TYR B 1 700 ? 21.031 -7.699 0.379 1 92.56 700 TYR B CA 1
ATOM 10788 C C . TYR B 1 700 ? 21.922 -8.562 -0.505 1 92.56 700 TYR B C 1
ATOM 10790 O O . TYR B 1 700 ? 22.375 -9.625 -0.087 1 92.56 700 TYR B O 1
ATOM 10798 N N . ALA B 1 701 ? 22.172 -8.148 -1.698 1 94.38 701 ALA B N 1
ATOM 10799 C CA . ALA B 1 701 ? 22.875 -8.992 -2.67 1 94.38 701 ALA B CA 1
ATOM 10800 C C . ALA B 1 701 ? 24.344 -9.18 -2.281 1 94.38 701 ALA B C 1
ATOM 10802 O O . ALA B 1 701 ? 24.922 -10.234 -2.523 1 94.38 701 ALA B O 1
ATOM 10803 N N . GLY B 1 702 ? 24.984 -8.086 -1.716 1 93.56 702 GLY B N 1
ATOM 10804 C CA . GLY B 1 702 ? 26.359 -8.18 -1.236 1 93.56 702 GLY B CA 1
ATOM 10805 C C . GLY B 1 702 ? 26.453 -8.664 0.198 1 93.56 702 GLY B C 1
ATOM 10806 O O . GLY B 1 702 ? 25.734 -8.18 1.072 1 93.56 702 GLY B O 1
ATOM 10807 N N . VAL B 1 703 ? 27.328 -9.719 0.393 1 94.88 703 VAL B N 1
ATOM 10808 C CA . VAL B 1 703 ? 27.453 -10.281 1.734 1 94.88 703 VAL B CA 1
ATOM 10809 C C . VAL B 1 703 ? 28.922 -10.445 2.102 1 94.88 703 VAL B C 1
ATOM 10811 O O . VAL B 1 703 ? 29.797 -10.352 1.239 1 94.88 703 VAL B O 1
ATOM 10814 N N . THR B 1 704 ? 29.188 -10.641 3.383 1 92.62 704 THR B N 1
ATOM 10815 C CA . THR B 1 704 ? 30.531 -10.867 3.914 1 92.62 704 THR B CA 1
ATOM 10816 C C . THR B 1 704 ? 30.531 -12.07 4.848 1 92.62 704 THR B C 1
ATOM 10818 O O . THR B 1 704 ? 29.688 -12.18 5.742 1 92.62 704 THR B O 1
ATOM 10821 N N . MET B 1 705 ? 31.438 -12.984 4.602 1 95.19 705 MET B N 1
ATOM 10822 C CA . MET B 1 705 ? 31.672 -14.109 5.5 1 95.19 705 MET B CA 1
ATOM 10823 C C . MET B 1 705 ? 32.75 -13.773 6.516 1 95.19 705 MET B C 1
ATOM 10825 O O . MET B 1 705 ? 33.875 -13.383 6.145 1 95.19 705 MET B O 1
ATOM 10829 N N . GLU B 1 706 ? 32.438 -13.945 7.746 1 93.19 706 GLU B N 1
ATOM 10830 C CA . GLU B 1 706 ? 33.406 -13.766 8.812 1 93.19 706 GLU B CA 1
ATOM 10831 C C . GLU B 1 706 ? 34.125 -15.078 9.164 1 93.19 706 GLU B C 1
ATOM 10833 O O . GLU B 1 706 ? 33.469 -16.109 9.312 1 93.19 706 GLU B O 1
ATOM 10838 N N . ILE B 1 707 ? 35.375 -14.992 9.258 1 94.38 707 ILE B N 1
ATOM 10839 C CA . ILE B 1 707 ? 36.188 -16.172 9.547 1 94.38 707 ILE B CA 1
ATOM 10840 C C . ILE B 1 707 ? 37.031 -15.93 10.797 1 94.38 707 ILE B C 1
ATOM 10842 O O . ILE B 1 707 ? 37.906 -15.062 10.789 1 94.38 707 ILE B O 1
ATOM 10846 N N . ALA B 1 708 ? 36.781 -16.719 11.805 1 93.62 708 ALA B N 1
ATOM 10847 C CA . ALA B 1 708 ? 37.594 -16.672 13.008 1 93.62 708 ALA B CA 1
ATOM 10848 C C . ALA B 1 708 ? 38.75 -17.656 12.922 1 93.62 708 ALA B C 1
ATOM 10850 O O . ALA B 1 708 ? 38.562 -18.828 12.578 1 93.62 708 ALA B O 1
ATOM 10851 N N . VAL B 1 709 ? 39.906 -17.188 13.266 1 93.19 709 VAL B N 1
ATOM 10852 C CA . VAL B 1 709 ? 41.094 -18.062 13.289 1 93.19 709 VAL B CA 1
ATOM 10853 C C . VAL B 1 709 ? 41.344 -18.516 14.719 1 93.19 709 VAL B C 1
ATOM 10855 O O . VAL B 1 709 ? 41.438 -17.703 15.633 1 93.19 709 VAL B O 1
ATOM 10858 N N . ARG B 1 710 ? 41.469 -19.844 14.906 1 91.44 710 ARG B N 1
ATOM 10859 C CA . ARG B 1 710 ? 41.719 -20.391 16.234 1 91.44 710 ARG B CA 1
ATOM 10860 C C . ARG B 1 710 ? 43.031 -21.203 16.266 1 91.44 710 ARG B C 1
ATOM 10862 O O . ARG B 1 710 ? 43.406 -21.781 15.25 1 91.44 710 ARG B O 1
#

Nearest PDB structures (foldseek):
  5m8b-assembly1_B  TM=8.352E-01  e=8.882E-24  Levilactobacillus brevis
  5m8e-assembly1_B  TM=8.156E-01  e=1.360E-23  Weissella cibaria
  3k1u-assembly1_A  TM=8.037E-01  e=2.195E-23  Clostridium acetobutylicum
  3akh-assembly1_A  TM=8.122E-01  e=7.869E-23  Streptomyces avermitilis MA-4680 = NBRC 14893
  5b6s-assembly1_A  TM=6.862E-01  e=1.524E-09  Coprinopsis cinerea okayama7#130

pLDDT: mean 93.42, std 9.88, range [28.59, 98.88]

Secondary structure (DSSP, 8-state):
--SEEEEEEEEE----GGGT-SHHHHTSBEEEEE-TTT--EEESGGG--SB-PPPEE-TTS-TTTTTT-GGGTT----TTPPP-PPPGGGGGT---BTTTEE-EEEEEEEEEE-TTS-EEEEEEEEETTS---SGGGTEEEEEEESSSSS-EEEEEEEES--S--EEEEEEEETTTTEEEEEEE-TT--EEEEEES-TTTTTTSEEPEEE-TTS----THHHH-TT--S-----S-TTEEEEEEEEEEHHHHHHHHHHHS---EEEEE---EEE-TT--HHHHHHHHHHHTTPEEEEEETTS-EEEEEEEE-HHHHHHHHHHHHTT---TT-EEEEEEEE------SSSBTTEEEEEEEEEEETTEEEEEEEEEE-GGG-SSSHHHH--EEEEEEESSSGGGSTTTTTGGG-EEEEETT-B-TTSPBP-EEEEEEEEEEETTEEEEEEEEEEEBPSB-TTSSBPTTBTSEEGGG---EEEEB-B-TTSPBP-TT-GGGBPPPEE-B-GGG--SBTTTB--EEEEEEEETTEEEEEEEETTEEEEEEE-TTSTTBBSS--EEEE---SGGG-S-EEEEEEEEETTEEEEEEEES-SSTT-EEEEEEEE-SS---TT-GGG-EE-SS-SB-SEEETTEEE-S-EEEEEEE-TTS-EEEEEEEEEEETTEEEEEEEEEEE-EE-TTSPEES---HHHHS-GGGSEEEEEEEE-/--SEEEEEEEEE----GGGT-SHHHHTSBEEEEE-TTT--EEESGGG--SB-PPPEE-TTS-TTTTTT-GGGTT----TTPPP-PPPGGGGGT---BTTTEE-EEEEEEEEEE-TTS-EEEEEEEEETTS---SGGGTEEEEEEESSSSS-EEEEEEEES--S--EEEEEEEETTTTEEEEEEE-TT--EEEEEES-TTTTTTSEEPEEE-TTS----THHHH-TT--S-----S-TTEEEEEEEEEEHHHHHHHHHHHS---EEEEE---EEE-TT--HHHHHHHHHHHTTPEEEEEETTS-EEEEEEEE-HHHHHHHHHHHHTT---TT-EEEEEEEE------SSSBTTEEEEEEEEEEETTEEEEEEEEEE-GGG-SSSHHHH--EEEEEEESSSGGGSTTTTTGGG-EEEEETT-B-TTSPBP-EEEEEEEEEEETTEEEEEEEEEEEBPSB-TTSSBPTTBTSEEGGG---EEEEB-B-TTSPBP-TT-GGGBPPPEE-B-GGG--S-TTT---EEEEEEEETTEEEEEEEETTEEEEEEE-TTSTTBBSS--EEEE---SGGG-S-EEEEEEEEETTEEEEEEEES-SSTT-EEEEEEEE-SS---TT-GGG-EE-SS-SB-SEEETTEEE-S-EEEEEEE-TTS-EEEEEEEEEEETTEEEEEEEEEEE-EE-TTSPEES---HHHHS-GGGSEEEEEEEE-

Organism: Bifidobacterium longum (strain NCC 2705) (NCBI:txid206672)

Radius of gyration: 39.1 Å; Cα contacts (8 Å, |Δi|>4): 3867; chains: 2; bounding box: 102×118×80 Å

Sequence (1420 aa):
MSDSYSLLCYTRVPTSREEANNEDIAFSMHLALRSHLDGSWTPLNENYGIFFAAGVPIAAATPESRRACTAAARFKTDPYTTVRAASDAVAHGAAMPGVDIELKSLKDPHLFRLASGRFAVAATRTARGGGADGSERSAFLLATSRDLTSYDQRGLVLLGPTSGVHRPTVIYNDAERRYVIRWHDDDGHAMRAVCADIIAAVGTTLPAEPDDTAEPIAASNANDVNATSVRRDYGIADAVPGNEIDITEQEAATLIARFGRVYNTGVTVPSMTVSADLYDGEARDLIGSLGRTTAKLQYSDGSTAMRAVDWDAAQLAALADDAAAGRLKPGERRTVRGRIRQTDYPVPFAVERADPSVFAWNYNGEQLFMFIATDDTDGNCVDPNGGRTHMPLRVATSIADLSDAAGGRDREIDLLTRGDRNSEGRAMTGCFWAPELHVIGGKLSVLFMPCFDGPAADPDGTANDRAGKPDMWTGRCHIMQLRQDADGRDLDPRDPANWTVPEPILGPGERILNPVQRISLDMTVIVDSGRWYYAWQQVGSVWIAPFDPGRPTRLTGEPTQIVVPEFAWDNMIAEGPNAFVHEGKIFLIYSGSLVGIDYTTGLVTAPAGVRADLTDPATWTKLDYPLQKSGMYNGEWQLGTGHGMWSHDEGGNLIYVFHNAEYDNGRYGGRDAQVRRVHWSGEGMPILDMQRDEELNPAYAGVTMEIAVRMSDSYSLLCYTRVPTSREEANNEDIAFSMHLALRSHLDGSWTPLNENYGIFFAAGVPIAAATPESRRACTAAARFKTDPYTTVRAASDAVAHGAAMPGVDIELKSLKDPHLFRLASGRFAVAATRTARGGGADGSERSAFLLATSRDLTSYDQRGLVLLGPTSGVHRPTVIYNDAERRYVIRWHDDDGHAMRAVCADIIAAVGTTLPAEPDDTAEPIAASNANDVNATSVRRDYGIADAVPGNEIDITEQEAATLIARFGRVYNTGVTVPSMTVSADLYDGEARDLIGSLGRTTAKLQYSDGSTAMRAVDWDAAQLAALADDAAAGRLKPGERRTVRGRIRQTDYPVPFAVERADPSVFAWNYNGEQLFMFIATDDTDGNCVDPNGGRTHMPLRVATSIADLSDAAGGRDREIDLLTRGDRNSEGRAMTGCFWAPELHVIGGKLSVLFMPCFDGPAADPDGTANDRAGKPDMWTGRCHIMQLRQDADGRDLDPRDPANWTVPEPILGPGERILNPVQRISLDMTVIVDSGRWYYAWQQVGSVWIAPFDPGRPTRLTGEPTQIVVPEFAWDNMIAEGPNAFVHEGKIFLIYSGSLVGIDYTTGLVTAPAGVRADLTDPATWTKLDYPLQKSGMYNGEWQLGTGHGMWSHDEGGNLIYVFHNAEYDNGRYGGRDAQVRRVHWSGEGMPILDMQRDEELNPAYAGVTMEIAVR

Foldseek 3Di:
DDQWKKKWKWAFDADDLLAVRHLQWRQAIWMWIQDPPPRATGTFLQRTHQFFDWWDFAPQQDPQACLQSPLCVQADDDPLHDDDHAAPSSVVRHHFFPGRTFFKGWHQWEWEADPVRWIKIKTAIDGRSRHHSQCQQFWIWMWTGRQSNFIRTQYIQGEDGRQGFFNKYWYQDPVVQKIKIWGAGQQQFIKIFIGNDRSVRRPPYTYMDGDPVDDRDPNVVGPPPPPPPVPDDSVDHRTDTRDMDMDGPVSVLVSCLNGNAKFWDAKDFDFAADALQAADPRLLVVLVVVQATWMWTAMPNGDIDTFHKRKDPVQSVVSSVCSNVSNDDAFDKDKIKTFTDDDDADVQFFPQFALKEWAWDQAVNATKIKIWGQRCAQNDRWQPPNQWGFTWMFMDSFSNCCGVVNPNVVRIATLDTFQQAAPVRATFRTRQHNWYWDQFPNWTKIKGKTFHQDDQADPVGHGDPRHRHTDQLRIAIKMKTFDDDPVRRTDDPSDSVRIDGIAGAAEPVRHGQAPRSRHKGQWDWDAFQNWIKIWTDDSQAIKMFTPHSVCRSYTPDHIAGAHADTGSLQPHHWGLWEWDDDPQKIWIKTWGDDQDQSIFIWIKMAGGHPPDDPNRNVRIDTRSDTLGAWDDAQHDTFGRWDNWYWDATPVRFIKIKIWTFDDDPHDTRHIGIHIATWDQGPVGRTRHRRYSCRHPPPVRRMDMHMYRYD/DDQWKKKWKWAFDADDLLAVRHLQWRQAIWMWIQDPPPRATGTFLQRTHQFFDWWDFAPQQDPQACLQSPLCVQADDDPLGDDDHAAPVSVVRHHFFPGRTFFKGWHQWEWEADPVRWIKIKTAIDGRSRHHSQCQQFWIWMWTGRQSNFIRTQYIQGEDGRQGFFNKYWYQDPVVQKIKIWGAGQQQFIKIFIDNDRSVRRPPYTYMDGDPPDDRDPNVVGPPPPPPPVPDDSVDHRTDTRDMDMDGPVSVLVSCLNGNAKFWDAKDFDFAADALQAADPRLLVVLVVVQATWMWTAMPNGDIDTFHKRKDPVQSVVSSVCSNVSVDDAFDKDKIKTFTDDDDADVQFFPQFALKEWAWDQAVNATKIKIWGQRCAQNDRWQPPNQWGFTWMFMDSFSNCCGVVNPNVVRIATLDTFQQAAPVRATFRTRQHNWYWDQFPNWTKIKGKTFHQDDQADPVGHGDPRHRHTDQLRIAIKMKTFDDDPVRRTDDPSDSVRIDGIDGAAEPVRHGQAPRSRHKGQWDWDAFQNWIKIWTDDSQAIKMFTPHSVCRSYTPDHIAGAHADTGSLQPHHWGQWEWDDDPQKIWIKTWGDDQDQSIFIWIKMAGGHPPDDPNRNVRIDTRSDTLGAWDDAQHDTFGRWDNWYWDATPVRFIKIKRWTFDDDPHDTRHIGIHIATWDQGPVGRTHHRRYSCRHPPPVRRMDMHMYRYD

InterPro domains:
  IPR006710 Glycoside hydrolase, family 43 [PF04616] (427-686)
  IPR023296 Glycosyl hydrolase, five-bladed beta-propeller domain superfamily [G3DSA:2.115.10.20] (95-246)
  IPR023296 Glycosyl hydrolase, five-bladed beta-propeller domain superfamily [G3DSA:2.115.10.20] (343-692)
  IPR023296 Glycosyl hydrolase, five-bladed beta-propeller domain superfamily [SSF75005] (350-687)